Protein AF-A0A970AQU2-F1 (afdb_monomer)

Solvent-accessible surface area (backbone atoms only — not comparable to full-atom values): 53734 Å² total; per-residue (Å²): 86,61,80,46,68,52,95,54,74,50,63,40,84,48,71,60,45,85,37,35,25,42,37,34,48,49,35,35,52,25,34,42,36,28,60,13,26,52,21,40,39,37,40,32,42,27,49,21,40,40,36,29,39,38,33,46,22,38,39,41,41,40,47,37,50,28,37,42,34,33,33,44,24,50,21,40,39,41,36,40,37,39,50,28,39,41,35,28,51,34,26,53,17,38,41,40,29,36,75,70,48,90,85,56,79,31,44,36,37,41,36,28,36,39,29,51,19,42,39,29,60,56,44,19,45,26,37,40,35,24,60,56,69,63,11,33,42,46,50,79,68,88,81,60,72,42,63,50,35,41,36,29,48,70,75,22,39,36,35,53,66,47,52,29,40,46,39,54,55,44,27,40,40,47,37,50,27,49,29,36,43,33,37,43,78,48,57,26,43,41,34,34,52,30,32,48,18,38,41,35,34,44,32,40,48,23,39,40,34,37,27,37,27,49,24,40,40,35,31,39,36,32,50,23,39,41,39,38,34,51,38,54,28,38,41,32,33,38,43,22,50,17,40,38,40,35,47,36,37,50,28,38,41,34,23,49,33,21,54,13,38,40,40,40,48,48,80,68,93,79,71,84,37,29,42,36,41,35,26,36,48,24,48,14,40,38,37,36,34,52,16,52,16,39,42,31,28,36,48,23,51,13,40,40,35,27,31,41,28,45,14,35,42,29,43,36,35,23,45,17,40,39,29,40,39,48,28,49,24,38,41,37,42,39,55,87,43,36,47,27,17,37,37,46,45,68,44,76,64,20,34,37,46,35,61,101,57,73,74,34,93,52,61,36,62,80,37,39,10,42,49,71,55,60,26,27,39,31,37,34,63,83,21,75,51,68,98,52,81,58,24,28,35,29,40,36,32,21,63,37,66,72,56,63,49,73,29,55,21,43,46,46,29,54,55,91,40,43,40,74,58,53,38,62,68,64,58,77,78,88,83,85,89,87,86,91,90,83,90,91,88,89,86,90,88,85,88,90,86,87,89,84,90,89,86,88,90,87,86,89,90,87,90,87,87,86,89,85,90,93,90,89,82,90,86,88,88,91,91,89,89,92,88,87,88,91,86,89,86,88,86,85,90,73,100,60,76,53,68,48,61,49,52,43,67,39,62,83,42,51,24,17,29,93,54,31,62,32,70,36,30,42,31,43,59,42,79,46,89,33,49,39,39,33,48,43,46,55,75,41,68,60,52,26,46,65,43,64,45,59,49,81,37,33,64,86,49,19,84,52,67,47,73,34,39,39,32,18,34,66,78,87,71,93,80,62,67,44,77,46,38,35,44,42,43,55,16,46,40,85,25,86,68,47,34,73,41,64,48,62,49,31,42,32,35,33,37,62,78,79,72,96,70,87,59,58,42,41,78,40,61,46,96,86,74,41,42,83,61,65,60,73,40,75,38,54,36,62,47,72,48,72,50,63,57,60,88,65,43,48,47,63,80,53,90,86,69,67,74,45,50,51,71,25,30,73,88,69,47,75,57,57,98,52,51,45,75,42,52,90,73,39,29,40,37,30,49,49,90,45,36,36,62,47,45,36,23,51,33,44,27,44,87,90,66,41,64,36,59,40,78,60,75,97,74,44,29,34,41,39,39,36,27,53,21,33,32,37,57,65,56,25,23,23,54,15,46,34,31,47,26,59,84,73,83,85,61,96,53,98,85,51,49,66,36,60,22,39,86,73,5,37,39,68,33,72,71,64,51,96,77,52,31,85,81,75,81,54,40,57,50,68,90,42,29,27,36,36,35,35,47,28,32,15,54,29,55,75,44,66,38,83,67,72,29,24,20,48,48,66,38,28,28,36,21,68,61,23,30,49,30,42,59,35,32,77,68,75,40,54,66,71,57,19,45,51,42,53,28,57,16,56,70,27,56,87,84,53,56,70,36,72,50,54,32,59,65,28,15,46,70,67,38,91,44,12,63,46,40,36,48,42,42,52,43,50,48,46,49,43,50,32,46,30,34,32,44,49,36,40,45,86,60,58,68,67,59,39,40,53,23,34,53,51,25,51,47,50,53,46,71,72,57,61,71,58,55,66,66,38,42,72,54,39,21,54,32,45,55,41,16,55,60,45,33,45,74,76,27,84,77,42,50,57,72,62,49,66,68,43,26,74,54,54,18,47,30,46,17,46,50,34,48,47,48,52,50,38,66,75,72,50,57,47,68,48,32,60,41,57,42,18,25,46,45,41,42,41,65,40,64,46,11,57,43,38,13,31,32,39,58,58,85,37,60,60,75,56,43,43,58,52,40,28,70,71,44,33,51,46,55,35,68,68,44,69,72,46,63,75,72,70,81,77,81,71,73,68,79,75,68,75,78,64,93,64,79,86,130

Mean predicted aligned error: 20.66 Å

pLDDT: mean 83.25, std 18.25, range [22.09, 98.69]

Sequence (1049 aa):
MAFIFAPNNNDTLLTGTANDDTIKGAAGDDTLLGLGGKDELFGGEGNNSLLGGLGDDSLHDGIGNSTLRGGEGNDWIGSIGGNDLLVGDAGDDTLFSNQTLVGANKSSTLLGGFGNDFLSGGTGNDTIDGGEGVDKFFYNIYNGTTGPVVVNLTTGIATGEGTDSLIGIEDIIAGSGNDSLTGNSGNNVLYGVAGNDFLSGLDGKDYLHGGEGNNSILGGLGDDSLFDGLGNSTLRGGEGNDVIGSFGGKDLMLGDAGDDTLISLETLVGANKSATLLGGLGNDFLFGGAGDNSLNGGLGNDFLLGGDGNNTLSGGGGADFLSGGVGNDFYYLDGTTAQGSFISDIGGINSLSLPEVTLSLTLAPGTTGLGRDGTTLVIDLNQDGVLNAQDVQIFDFFATPTGTTPGSGVIQTVGNFSSTQIFSSFAVSPPTPTPTSLPPKPTPATPPTPTSVPTPIEPDPTLIEPTPTPIGPTPTPTPIGPTPTPTPTQTENSTSTPAGITVSPTTGLKTTEAGGTDTFTVKLNSQPTANVTIDLGSSNTIEGVISPALVIFTPDNWNQAQKVTVKGVDDKVADGNKNYTIVTSSAVSADPKYNNLDAADVSVTNSATNTETNRPPVLNYGPETTPWHFNNLKVSNSSTFSYTFPANTFTDPDSGDKLTYTATLMDGSPLPNWLTFNPDTRTLSGKSPKMQQLTVKLTATDKAGATVSDDTGPNKGMLLKFSCSGVVVDGYISGATLFLDANKNGVLDAGEPSTTTDSNGEFDLDIPLETFDKNNNGEIDTEEGNLVAFGGTDTATGLPLETPVSAPMNATVVTLLTTLVTDLMAGGMTQTEAESKVKSSLSIPAGVDLLDLDPIASTAKNESGGAETLVAMTKVQNVITQTTSLIDGASTADNTAITKAVVGAINNKIKSGGSLDLNDSAQVESIIQQSVTNVKQVDSNLNTEKLSQLAPEAAKVMVEANQSTDRVKSNFLPEFIPSEIGKVQKVTLGESAIALEAAAAGTKPIAEVVSENTGEFLTAKIQGNPAPSQPAVPVVTGDIIEVGNTEPE

Foldseek 3Di:
DAEEEDPDAEAEEEEADAAEYEYEYEHYAYEYEQQYHAYEYEHEHEQYHAEREYEAYEAEYEEYQYEHEYYAYAYEYEYQAHQYEAEDAHEQYEEYYNPHDVPRAYEHEHEAHAYAYEYEHEQYAYEYANYHDAYEYEYDAPPDDQEEKEEAQQQQWIQRSHIYGHHRYAEYYYYLYQYEEYGHAEEHEYELAHHQYEYEHAHYAYHYENEHEAYEAEYEHEAYEEEYEEYQYEHEYYAYAYHYEYCFDQYEYEDAHDQYEYEYNPPDPDYQGEYEYEYHHYAYEEARDAHQYEEEYAAEAYEEHQAHEAYEYEDHAAQYEYENHEYAYEYEYALQGNFLHEYEYAYDAYAYAHPPADEDCAQAAPHQYWDDAWQKIWTRSVRRSDDDSRTYIQHRCDVGRQALDGGRRNHQYYHPDGSVVNSVSSHDDDDDDDDDDDDDDDDDDDDDDDDYDDDDDDDDDDDDDDDDDDDDDDDDDDDDDDDDDDDDDDDDDDPDQAFAKDKPPQEDAEAEQVWRKDKIWIATRDQFPAKKKKAKDKQDVQFKDKPPRMDIDGSVCRHPIDMMMIIGHNNPDDDFKDKIKIATAQMPTPGPRRHRHGHRIHIYIYGYDDDDDQDAKDADADPVRHQPQLDQDADELQDKDKDFDDPVRIDGPDPPWDKWKDKDFLVRHRDPPQWDADRVRRMIIGRDLFWFKTFMKMKIATPVGHIDIQNDDPRGGHIHGYWHKAFADPLGFFFWKKWWAQPPPQDDDDPTWIDTAHLRRIDTTHGDCVPQVPPPPRGHFLNRTKIKIAWGANQLQRHTRHAIWIARRSARYTALLRSQLNVVVVVVDDSLRSNCLSCQQLVFDNPDDPRNDRLQVCLLVVHRRSLSVSLSRLLLVLLLLLLLLLQVLQFDDDSNQLSVLLSVLVSVVSVVDDHQDLLDLVSSLSSSLSSLVSVCVVTVRGPSVLSNVLSSLSSNLSNQLSVQLVVLVVPDHSSCSSQLSSLSCNCSNPVLSNQSSCVSNPVDPSVVSSVCRHDPNVVVSSVVDDRSDPGPDDPPPDPPPCPDPPPDD

Secondary structure (DSSP, 8-state):
--EEE-SSSS--EEE--SS--EEE--BSS-EEE--SSS-EEE--BSS-EEE--BSS-EEEEEESS-EEEEEES--EEEEEESS-EEEEEESS-EEE---S-TT--B--EEE--SS--EEE--SBS-EEE--SS--EEE--GGGS-PPPPEEEGGGTEEESSSEEEEES--EEE--SS--EEE--SS--EEE--EES-EEEEEES--EEE--EES-EEEEEESS-EEEE-SS--EEE--BS--EEEESSSS-EEE--SSS-EEEE---SSSS----EEE--SS--EEE--BSS-EEEEESSS-EEEEEES--EEEEESSS-EEEEEES--EEE--TTT-TT-EEE--SS-EEEE--S---BSS--TTS-EEEEETTEEEEESS-SS--STTSEEETTSBSSSS--SB-SS-EEEETTEEHHHHHHHS-PPPPPP-------------------------------------------------------------SS--S-EEEE--EEEEEETTTBEEEEEEEESS--SS-EEEEEEES-TTTEEEE-SEEEE-TTTTTSPEEEEEEE---S------EEEEEEPPBEESSTTTTTB----EEEEEE-------PPPEE-B-TTSSBTT-S-EEEESSS-EEEE--TTSEE-SSTT---EEEEEETTSPPPPTT-EEETTTTEEEE--SS-BEEEEEEEEE-SS--EEES--SSS-SEEEEEEEEEEETTTTEET-EEEEESSSSSS--TTS-EEE--TTSEEEE---HHHH-SS-SSB--TTT-EEEEE-SEETTT--B--S-EEE-TT-SEE-HHHHHHHHHHTTT--HHHHHHHHHHHTT--TT--TTT--HHHHHHTT-TTHHHHHHHHHHHHHHHHHHHHHHHTT--S-HHHHHHHHHHHHHHHHHH-S---TT-HHHHHHHHHHHHHHHTTT-SS--HHHHHHHHHHHHHHHHHHHHHHHHHHHHS-GGGHHHHHHHHHIIIIIIHHHHHHHHHHTSS-HHHHHHHSSHHHHHHHHHHSPP--SSPSP---------------

Radius of gyration: 44.25 Å; Cα contacts (8 Å, |Δi|>4): 2816; chains: 1; bounding box: 118×75×147 Å

Structure (mmCIF, N/CA/C/O backbone):
data_AF-A0A970AQU2-F1
#
_entry.id   AF-A0A970AQU2-F1
#
loop_
_atom_site.group_PDB
_atom_site.id
_atom_site.type_symbol
_atom_site.label_atom_id
_atom_site.label_alt_id
_atom_site.label_comp_id
_atom_site.label_asym_id
_atom_site.label_entity_id
_atom_site.label_seq_id
_atom_site.pdbx_PDB_ins_code
_atom_site.Cartn_x
_atom_site.Cartn_y
_atom_site.Cartn_z
_atom_site.occupancy
_atom_site.B_iso_or_equiv
_atom_site.auth_seq_id
_atom_site.auth_comp_id
_atom_site.auth_asym_id
_atom_site.auth_atom_id
_atom_site.pdbx_PDB_model_num
ATOM 1 N N . MET A 1 1 ? 27.668 -7.061 -25.084 1.00 49.19 1 MET A N 1
ATOM 2 C CA . MET A 1 1 ? 27.739 -5.701 -25.659 1.00 49.19 1 MET A CA 1
ATOM 3 C C . MET A 1 1 ? 28.867 -5.515 -26.668 1.00 49.19 1 MET A C 1
ATOM 5 O O . MET A 1 1 ? 29.810 -4.745 -26.476 1.00 49.19 1 MET A O 1
ATOM 9 N N . ALA A 1 2 ? 28.745 -6.210 -27.790 1.00 56.00 2 ALA A N 1
ATOM 10 C CA . ALA A 1 2 ? 29.047 -5.698 -29.110 1.00 56.00 2 ALA A CA 1
ATOM 11 C C . ALA A 1 2 ? 27.927 -4.741 -29.573 1.00 56.00 2 ALA A C 1
ATOM 13 O O . ALA A 1 2 ? 26.830 -4.722 -29.019 1.00 56.00 2 ALA A O 1
ATOM 14 N N . PHE A 1 3 ? 28.222 -3.966 -30.615 1.00 70.38 3 PHE A N 1
ATOM 15 C CA . PHE A 1 3 ? 27.237 -3.199 -31.375 1.00 70.38 3 PHE A CA 1
ATOM 16 C C . PHE A 1 3 ? 27.295 -3.682 -32.823 1.00 70.38 3 PHE A C 1
ATOM 18 O O . PHE A 1 3 ? 28.374 -3.681 -33.427 1.00 70.38 3 PHE A O 1
ATOM 25 N N . ILE A 1 4 ? 26.165 -4.133 -33.365 1.00 80.25 4 ILE A N 1
ATOM 26 C CA . ILE A 1 4 ? 26.108 -4.857 -34.639 1.00 80.25 4 ILE A CA 1
ATOM 27 C C . ILE A 1 4 ? 25.119 -4.159 -35.573 1.00 80.25 4 ILE A C 1
ATOM 29 O O . ILE A 1 4 ? 23.945 -4.022 -35.251 1.00 80.25 4 ILE A O 1
ATOM 33 N N . PHE A 1 5 ? 25.593 -3.728 -36.743 1.00 77.94 5 PHE A N 1
ATOM 34 C CA . PHE A 1 5 ? 24.816 -2.928 -37.694 1.00 77.94 5 PHE A CA 1
ATOM 35 C C . PHE A 1 5 ? 24.796 -3.563 -39.086 1.00 77.94 5 PHE A C 1
ATOM 37 O O . PHE A 1 5 ? 25.836 -4.016 -39.578 1.00 77.94 5 PHE A O 1
ATOM 44 N N . ALA A 1 6 ? 23.642 -3.524 -39.755 1.00 71.94 6 ALA A N 1
ATOM 45 C CA . ALA A 1 6 ? 23.531 -3.886 -41.163 1.00 71.94 6 ALA A CA 1
ATOM 46 C C . ALA A 1 6 ? 24.421 -2.970 -42.040 1.00 71.94 6 ALA A C 1
ATOM 48 O O . ALA A 1 6 ? 24.373 -1.743 -41.919 1.00 71.94 6 ALA A O 1
ATOM 49 N N . PRO A 1 7 ? 25.250 -3.526 -42.947 1.00 61.25 7 PRO A N 1
ATOM 50 C CA . PRO A 1 7 ? 26.221 -2.739 -43.710 1.00 61.25 7 PRO A CA 1
ATOM 51 C C . PRO A 1 7 ? 25.616 -1.997 -44.916 1.00 61.25 7 PRO A C 1
ATOM 53 O O . PRO A 1 7 ? 26.352 -1.316 -45.634 1.00 61.25 7 PRO A O 1
ATOM 56 N N . ASN A 1 8 ? 24.330 -2.202 -45.221 1.00 71.12 8 ASN A N 1
ATOM 57 C CA . ASN A 1 8 ? 23.561 -1.572 -46.301 1.00 71.12 8 ASN A CA 1
ATOM 58 C C . ASN A 1 8 ? 22.078 -1.991 -46.223 1.00 71.12 8 ASN A C 1
ATOM 60 O O . ASN A 1 8 ? 21.735 -2.911 -45.494 1.00 71.12 8 ASN A O 1
ATOM 64 N N . ASN A 1 9 ? 21.224 -1.340 -47.016 1.00 75.69 9 ASN A N 1
ATOM 65 C CA . ASN A 1 9 ? 19.790 -1.624 -47.140 1.00 75.69 9 ASN A CA 1
ATOM 66 C C . ASN A 1 9 ? 19.521 -2.813 -48.096 1.00 75.69 9 ASN A C 1
ATOM 68 O O . ASN A 1 9 ? 19.060 -2.610 -49.222 1.00 75.69 9 ASN A O 1
ATOM 72 N N . ASN A 1 10 ? 19.890 -4.029 -47.690 1.00 74.06 10 ASN A N 1
ATOM 73 C CA . ASN A 1 10 ? 19.431 -5.292 -48.282 1.00 74.06 10 ASN A CA 1
ATOM 74 C C . ASN A 1 10 ? 19.339 -6.349 -47.172 1.00 74.06 10 ASN A C 1
ATOM 76 O O . ASN A 1 10 ? 20.143 -6.300 -46.243 1.00 74.06 10 ASN A O 1
ATOM 80 N N . ASP A 1 11 ? 18.463 -7.336 -47.360 1.00 82.50 11 ASP A N 1
ATOM 81 C CA . ASP A 1 11 ? 18.240 -8.518 -46.515 1.00 82.50 11 ASP A CA 1
ATOM 82 C C . ASP A 1 11 ? 19.550 -9.067 -45.896 1.00 82.50 11 ASP A C 1
ATOM 84 O O . ASP A 1 11 ? 20.410 -9.639 -46.584 1.00 82.50 11 ASP A O 1
ATOM 88 N N . THR A 1 12 ? 19.724 -8.870 -44.588 1.00 84.12 12 THR A N 1
ATOM 89 C CA . THR A 1 12 ? 20.956 -9.141 -43.838 1.00 84.12 12 THR A CA 1
ATOM 90 C C . THR A 1 12 ? 20.690 -10.050 -42.637 1.00 84.12 12 THR A C 1
ATOM 92 O O . THR A 1 12 ? 19.788 -9.814 -41.840 1.00 84.12 12 THR A O 1
ATOM 95 N N . LEU A 1 13 ? 21.541 -11.068 -42.454 1.00 90.50 13 LEU A N 1
ATOM 96 C CA . LEU A 1 13 ? 21.617 -11.842 -41.211 1.00 90.50 13 LEU A CA 1
ATOM 97 C C . LEU A 1 13 ? 22.645 -11.209 -40.262 1.00 90.50 13 LEU A C 1
ATOM 99 O O . LEU A 1 13 ? 23.838 -11.169 -40.580 1.00 90.50 13 LEU A O 1
ATOM 103 N N . LEU A 1 14 ? 22.184 -10.768 -39.095 1.00 90.62 14 LEU A N 1
ATOM 104 C CA . LEU A 1 14 ? 22.989 -10.300 -37.968 1.00 90.62 14 LEU A CA 1
ATOM 105 C C . LEU A 1 14 ? 22.899 -11.309 -36.813 1.00 90.62 14 LEU A C 1
ATOM 107 O O . LEU A 1 14 ? 21.899 -12.007 -36.644 1.00 90.62 14 LEU A O 1
ATOM 111 N N . THR A 1 15 ? 23.968 -11.440 -36.029 1.00 93.44 15 THR A N 1
ATOM 112 C CA . THR A 1 15 ? 24.036 -12.404 -34.919 1.00 93.44 15 THR A CA 1
ATOM 113 C C . THR A 1 15 ? 24.963 -11.877 -33.832 1.00 93.44 15 THR A C 1
ATOM 115 O O . THR A 1 15 ? 26.110 -11.541 -34.137 1.00 93.44 15 THR A O 1
ATOM 118 N N . GLY A 1 16 ? 24.453 -11.806 -32.605 1.00 91.94 16 GLY A N 1
ATOM 119 C CA . GLY A 1 16 ? 25.148 -11.371 -31.401 1.00 91.94 16 GLY A CA 1
ATOM 120 C C . GLY A 1 16 ? 26.027 -12.446 -30.770 1.00 91.94 16 GLY A C 1
ATOM 121 O O . GLY A 1 16 ? 26.673 -13.263 -31.442 1.00 91.94 16 GLY A O 1
ATOM 122 N N . THR A 1 17 ? 26.105 -12.387 -29.450 1.00 89.06 17 THR A N 1
ATOM 123 C CA . THR A 1 17 ? 26.975 -13.177 -28.585 1.00 89.06 17 THR A CA 1
ATOM 124 C C . THR A 1 17 ? 26.191 -13.646 -27.354 1.00 89.06 17 THR A C 1
ATOM 126 O O . THR A 1 17 ? 24.985 -13.499 -27.301 1.00 89.06 17 THR A O 1
ATOM 129 N N . ALA A 1 18 ? 26.850 -14.263 -26.370 1.00 89.38 18 ALA A N 1
ATOM 130 C CA . ALA A 1 18 ? 26.197 -14.689 -25.125 1.00 89.38 18 ALA A CA 1
ATOM 131 C C . ALA A 1 18 ? 26.382 -13.647 -23.997 1.00 89.38 18 ALA A C 1
ATOM 133 O O . ALA A 1 18 ? 26.838 -14.001 -22.907 1.00 89.38 18 ALA A O 1
ATOM 134 N N . ASN A 1 19 ? 26.186 -12.359 -24.312 1.00 90.69 19 ASN A N 1
ATOM 135 C CA . ASN A 1 19 ? 26.123 -11.250 -23.350 1.00 90.69 19 ASN A CA 1
ATOM 136 C C . ASN A 1 19 ? 25.694 -9.922 -24.020 1.00 90.69 19 ASN A C 1
ATOM 138 O O . ASN A 1 19 ? 26.398 -9.454 -24.912 1.00 90.69 19 ASN A O 1
ATOM 142 N N . ASP A 1 20 ? 24.671 -9.281 -23.455 1.00 92.56 20 ASP A N 1
ATOM 143 C CA . ASP A 1 20 ? 24.012 -7.975 -23.672 1.00 92.56 20 ASP A CA 1
ATOM 144 C C . ASP A 1 20 ? 24.360 -7.176 -24.953 1.00 92.56 20 ASP A C 1
ATOM 146 O O . ASP A 1 20 ? 25.130 -6.218 -24.881 1.00 92.56 20 ASP A O 1
ATOM 150 N N . ASP A 1 21 ? 23.867 -7.531 -26.137 1.00 87.44 21 ASP A N 1
ATOM 151 C CA . ASP A 1 21 ? 24.236 -6.929 -27.432 1.00 87.44 21 ASP A CA 1
ATOM 152 C C . ASP A 1 21 ? 23.156 -6.015 -28.048 1.00 87.44 21 ASP A C 1
ATOM 154 O O . ASP A 1 21 ? 21.994 -6.388 -28.159 1.00 87.44 21 ASP A O 1
ATOM 158 N N . THR A 1 22 ? 23.550 -4.844 -28.577 1.00 94.31 22 THR A N 1
ATOM 159 C CA . THR A 1 22 ? 22.654 -4.008 -29.407 1.00 94.31 22 THR A CA 1
ATOM 160 C C . THR A 1 22 ? 22.832 -4.360 -30.888 1.00 94.31 22 THR A C 1
ATOM 162 O O . THR A 1 22 ? 23.921 -4.186 -31.457 1.00 94.31 22 THR A O 1
ATOM 165 N N . ILE A 1 23 ? 21.759 -4.807 -31.542 1.00 90.31 23 ILE A N 1
ATOM 166 C CA . ILE A 1 23 ? 21.746 -5.276 -32.934 1.00 90.31 23 ILE A CA 1
ATOM 167 C C . ILE A 1 23 ? 20.735 -4.463 -33.750 1.00 90.31 23 ILE A C 1
ATOM 169 O O . ILE A 1 23 ? 19.586 -4.298 -33.352 1.00 90.31 23 ILE A O 1
ATOM 173 N N . LYS A 1 24 ? 21.141 -3.955 -34.920 1.00 92.50 24 LYS A N 1
ATOM 174 C CA . LYS A 1 24 ? 20.301 -3.080 -35.747 1.00 92.50 24 LYS A CA 1
ATOM 175 C C . LYS A 1 24 ? 20.380 -3.390 -37.242 1.00 92.50 24 LYS A C 1
ATOM 177 O O . LYS A 1 24 ? 21.439 -3.242 -37.861 1.00 92.50 24 LYS A O 1
ATOM 182 N N . GLY A 1 25 ? 19.236 -3.774 -37.803 1.00 88.31 25 GLY A N 1
ATOM 183 C CA . GLY A 1 25 ? 18.985 -3.880 -39.236 1.00 88.31 25 GLY A CA 1
ATOM 184 C C . GLY A 1 25 ? 18.901 -2.515 -39.927 1.00 88.31 25 GLY A C 1
ATOM 185 O O . GLY A 1 25 ? 19.279 -1.477 -39.367 1.00 88.31 25 GLY A O 1
ATOM 186 N N . ALA A 1 26 ? 18.455 -2.514 -41.181 1.00 81.38 26 ALA A N 1
ATOM 187 C CA . ALA A 1 26 ? 18.357 -1.316 -42.011 1.00 81.38 26 ALA A CA 1
ATOM 188 C C . ALA A 1 26 ? 16.985 -1.196 -42.696 1.00 81.38 26 ALA A C 1
ATOM 190 O O . ALA A 1 26 ? 16.021 -0.708 -42.106 1.00 81.38 26 ALA A O 1
ATOM 191 N N . ALA A 1 27 ? 16.925 -1.569 -43.972 1.00 83.44 27 ALA A N 1
ATOM 192 C CA . ALA A 1 27 ? 15.695 -1.718 -44.733 1.00 83.44 27 ALA A CA 1
ATOM 193 C C . ALA A 1 27 ? 15.906 -2.843 -45.753 1.00 83.44 27 ALA A C 1
ATOM 195 O O . ALA A 1 27 ? 16.926 -2.849 -46.452 1.00 83.44 27 ALA A O 1
ATOM 196 N N . GLY A 1 28 ? 14.958 -3.769 -45.824 1.00 85.75 28 GLY A N 1
ATOM 197 C CA . GLY A 1 28 ? 15.137 -5.119 -46.361 1.00 85.75 28 GLY A CA 1
ATOM 198 C C . GLY A 1 28 ? 14.546 -6.142 -45.390 1.00 85.75 28 GLY A C 1
ATOM 199 O O . GLY A 1 28 ? 14.220 -5.785 -44.263 1.00 85.75 28 GLY A O 1
ATOM 200 N N . ASP A 1 29 ? 14.394 -7.393 -45.818 1.00 92.50 29 ASP A N 1
ATOM 201 C CA . ASP A 1 29 ? 13.852 -8.453 -44.955 1.00 92.50 29 ASP A CA 1
ATOM 202 C C . ASP A 1 29 ? 14.996 -9.020 -44.081 1.00 92.50 29 ASP A C 1
ATOM 204 O O . ASP A 1 29 ? 15.641 -10.014 -44.429 1.00 92.50 29 ASP A O 1
ATOM 208 N N . ASP A 1 30 ? 15.318 -8.327 -42.983 1.00 92.00 30 ASP A N 1
ATOM 209 C CA . ASP A 1 30 ? 16.472 -8.607 -42.118 1.00 92.00 30 ASP A CA 1
ATOM 210 C C . ASP A 1 30 ? 16.196 -9.730 -41.094 1.00 92.00 30 ASP A C 1
ATOM 212 O O . ASP A 1 30 ? 15.068 -9.992 -40.676 1.00 92.00 30 ASP A O 1
ATOM 216 N N . THR A 1 31 ? 17.251 -10.421 -40.652 1.00 95.44 31 THR A N 1
ATOM 217 C CA . THR A 1 31 ? 17.192 -11.428 -39.577 1.00 95.44 31 THR A CA 1
ATOM 218 C C . THR A 1 31 ? 18.198 -11.085 -38.487 1.00 95.44 31 THR A C 1
ATOM 220 O O . THR A 1 31 ? 19.399 -11.024 -38.751 1.00 95.44 31 THR A O 1
ATOM 223 N N . LEU A 1 32 ? 17.724 -10.875 -37.262 1.00 96.44 32 LEU A N 1
ATOM 224 C CA . LEU A 1 32 ? 18.526 -10.507 -36.097 1.00 96.44 32 LEU A CA 1
ATOM 225 C C . LEU A 1 32 ? 18.420 -11.616 -35.047 1.00 96.44 32 LEU A C 1
ATOM 227 O O . LEU A 1 32 ? 17.318 -12.028 -34.701 1.00 96.44 32 LEU A O 1
ATOM 231 N N . LEU A 1 33 ? 19.563 -12.085 -34.546 1.00 96.75 33 LEU A N 1
ATOM 232 C CA . LEU A 1 33 ? 19.651 -13.088 -33.483 1.00 96.75 33 LEU A CA 1
ATOM 233 C C . LEU A 1 33 ? 20.498 -12.513 -32.339 1.00 96.75 33 LEU A C 1
ATOM 235 O O . LEU A 1 33 ? 21.682 -12.264 -32.572 1.00 96.75 33 LEU A O 1
ATOM 239 N N . GLY A 1 34 ? 19.934 -12.316 -31.148 1.00 95.06 34 GLY A N 1
ATOM 240 C CA . GLY A 1 34 ? 20.671 -11.901 -29.949 1.00 95.06 34 GLY A CA 1
ATOM 241 C C . GLY A 1 34 ? 21.611 -13.008 -29.467 1.00 95.06 34 GLY A C 1
ATOM 242 O O . GLY A 1 34 ? 22.831 -12.913 -29.625 1.00 95.06 34 GLY A O 1
ATOM 243 N N . LEU A 1 35 ? 20.989 -14.141 -29.111 1.00 94.62 35 LEU A N 1
ATOM 244 C CA . LEU A 1 35 ? 21.510 -15.371 -28.492 1.00 94.62 35 LEU A CA 1
ATOM 245 C C . LEU A 1 35 ? 21.519 -15.381 -26.955 1.00 94.62 35 LEU A C 1
ATOM 247 O O . LEU A 1 35 ? 21.502 -16.487 -26.404 1.00 94.62 35 LEU A O 1
ATOM 251 N N . GLY A 1 36 ? 21.525 -14.229 -26.279 1.00 89.31 36 GLY A N 1
ATOM 252 C CA . GLY A 1 36 ? 21.332 -14.138 -24.830 1.00 89.31 36 GLY A CA 1
ATOM 253 C C . GLY A 1 36 ? 22.364 -13.297 -24.078 1.00 89.31 36 GLY A C 1
ATOM 254 O O . GLY A 1 36 ? 23.487 -13.073 -24.527 1.00 89.31 36 GLY A O 1
ATOM 255 N N . GLY A 1 37 ? 21.993 -12.894 -22.867 1.00 90.94 37 GLY A N 1
ATOM 256 C CA . GLY A 1 37 ? 22.283 -11.557 -22.359 1.00 90.94 37 GLY A CA 1
ATOM 257 C C . GLY A 1 37 ? 20.992 -10.733 -22.340 1.00 90.94 37 GLY A C 1
ATOM 258 O O . GLY A 1 37 ? 19.934 -11.279 -22.616 1.00 90.94 37 GLY A O 1
ATOM 259 N N . LYS A 1 38 ? 21.077 -9.445 -21.997 1.00 95.00 38 LYS A N 1
ATOM 260 C CA . LYS A 1 38 ? 19.995 -8.468 -22.214 1.00 95.00 38 LYS A CA 1
ATOM 261 C C . LYS A 1 38 ? 20.239 -7.732 -23.533 1.00 95.00 38 LYS A C 1
ATOM 263 O O . LYS A 1 38 ? 20.969 -6.736 -23.561 1.00 95.00 38 LYS A O 1
ATOM 268 N N . ASP A 1 39 ? 19.689 -8.259 -24.619 1.00 90.94 39 ASP A N 1
ATOM 269 C CA . ASP A 1 39 ? 19.937 -7.834 -25.994 1.00 90.94 39 ASP A CA 1
ATOM 270 C C . ASP A 1 39 ? 18.874 -6.823 -26.487 1.00 90.94 39 ASP A C 1
ATOM 272 O O . ASP A 1 39 ? 17.695 -6.874 -26.141 1.00 90.94 39 ASP A O 1
ATOM 276 N N . GLU A 1 40 ? 19.293 -5.867 -27.321 1.00 96.81 40 GLU A N 1
ATOM 277 C CA . GLU A 1 40 ? 18.461 -4.763 -27.826 1.00 96.81 40 GLU A CA 1
ATOM 278 C C . GLU A 1 40 ? 18.408 -4.823 -29.364 1.00 96.81 40 GLU A C 1
ATOM 280 O O . GLU A 1 40 ? 19.376 -4.484 -30.055 1.00 96.81 40 GLU A O 1
ATOM 285 N N . LEU A 1 41 ? 17.291 -5.298 -29.920 1.00 95.38 41 LEU A N 1
ATOM 286 C CA . LEU A 1 41 ? 17.146 -5.650 -31.335 1.00 95.38 41 LEU A CA 1
ATOM 287 C C . LEU A 1 41 ? 16.235 -4.661 -32.076 1.00 95.38 41 LEU A C 1
ATOM 289 O O . LEU A 1 41 ? 15.058 -4.528 -31.759 1.00 95.38 41 LEU A O 1
ATOM 293 N N . PHE A 1 42 ? 16.752 -4.032 -33.134 1.00 94.06 42 PHE A N 1
ATOM 294 C CA . PHE A 1 42 ? 16.000 -3.132 -34.017 1.00 94.06 42 PHE A CA 1
ATOM 295 C C . PHE A 1 42 ? 15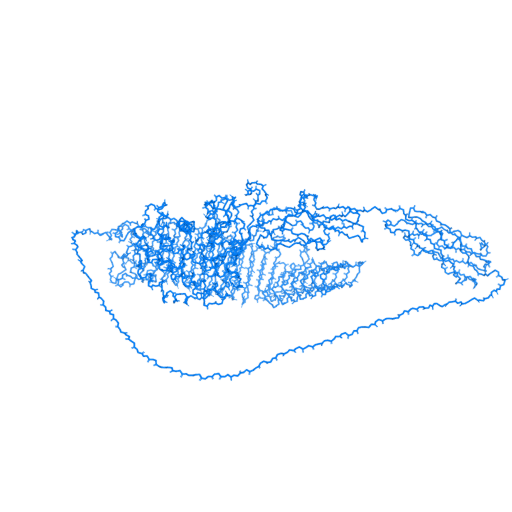.935 -3.681 -35.445 1.00 94.06 42 PHE A C 1
ATOM 297 O O . PHE A 1 42 ? 16.955 -3.666 -36.134 1.00 94.06 42 PHE A O 1
ATOM 304 N N . GLY A 1 43 ? 14.760 -4.106 -35.918 1.00 89.69 43 GLY A N 1
ATOM 305 C CA . GLY A 1 43 ? 14.572 -4.617 -37.285 1.00 89.69 43 GLY A CA 1
ATOM 306 C C . GLY A 1 43 ? 14.728 -3.530 -38.353 1.00 89.69 43 GLY A C 1
ATOM 307 O O . GLY A 1 43 ? 15.805 -3.370 -38.925 1.00 89.69 43 GLY A O 1
ATOM 308 N N . GLY A 1 44 ? 13.677 -2.745 -38.594 1.00 87.38 44 GLY A N 1
ATOM 309 C CA . GLY A 1 44 ? 13.703 -1.609 -39.524 1.00 87.38 44 GLY A CA 1
ATOM 310 C C . GLY A 1 44 ? 12.488 -1.568 -40.451 1.00 87.38 44 GLY A C 1
ATOM 311 O O . GLY A 1 44 ? 11.370 -1.835 -40.027 1.00 87.38 44 GLY A O 1
ATOM 312 N N . GLU A 1 45 ? 12.683 -1.205 -41.720 1.00 88.00 45 GLU A N 1
ATOM 313 C CA . GLU A 1 45 ? 11.631 -1.311 -42.750 1.00 88.00 45 GLU A CA 1
ATOM 314 C C . GLU A 1 45 ? 11.767 -2.636 -43.520 1.00 88.00 45 GLU A C 1
ATOM 316 O O . GLU A 1 45 ? 12.681 -2.776 -44.334 1.00 88.00 45 GLU A O 1
ATOM 321 N N . GLY A 1 46 ? 10.853 -3.589 -43.317 1.00 88.75 46 GLY A N 1
ATOM 322 C CA . GLY A 1 46 ? 10.896 -4.897 -43.983 1.00 88.75 46 GLY A CA 1
ATOM 323 C C . GLY A 1 46 ? 10.092 -5.975 -43.260 1.00 88.75 46 GLY A C 1
ATOM 324 O O . GLY A 1 46 ? 9.489 -5.713 -42.227 1.00 88.75 46 GLY A O 1
ATOM 325 N N . ASN A 1 47 ? 10.055 -7.189 -43.809 1.00 92.50 47 ASN A N 1
ATOM 326 C CA . ASN A 1 47 ? 9.463 -8.358 -43.150 1.00 92.50 47 ASN A CA 1
ATOM 327 C C . ASN A 1 47 ? 10.555 -9.035 -42.307 1.00 92.50 47 ASN A C 1
ATOM 329 O O . ASN A 1 47 ? 11.236 -9.953 -42.767 1.00 92.50 47 ASN A O 1
ATOM 333 N N . ASN A 1 48 ? 10.771 -8.520 -41.099 1.00 94.31 48 ASN A N 1
ATOM 334 C CA . ASN A 1 48 ? 11.945 -8.830 -40.290 1.00 94.31 48 ASN A CA 1
ATOM 335 C C . ASN A 1 48 ? 11.739 -10.064 -39.400 1.00 94.31 48 ASN A C 1
ATOM 337 O O . ASN A 1 48 ? 10.619 -10.403 -39.023 1.00 94.31 48 ASN A O 1
ATOM 341 N N . SER A 1 49 ? 12.836 -10.734 -39.046 1.00 96.44 49 SER A N 1
ATOM 342 C CA . SER A 1 49 ? 12.860 -11.890 -38.143 1.00 96.44 49 SER A CA 1
ATOM 343 C C . SER A 1 49 ? 13.802 -11.611 -36.973 1.00 96.44 49 SER A C 1
ATOM 345 O O . SER A 1 49 ? 15.012 -11.805 -37.101 1.00 96.44 49 SER A O 1
ATOM 347 N N . LEU A 1 50 ? 13.262 -11.164 -35.842 1.00 97.50 50 LEU A N 1
ATOM 348 C CA . LEU A 1 50 ? 14.010 -10.895 -34.612 1.00 97.50 50 LEU A CA 1
ATOM 349 C C . LEU A 1 50 ? 13.850 -12.079 -33.651 1.00 97.50 50 LEU A C 1
ATOM 351 O O . LEU A 1 50 ? 12.734 -12.534 -33.409 1.00 97.50 50 LEU A O 1
ATOM 355 N N . LEU A 1 51 ? 14.965 -12.554 -33.103 1.00 98.00 51 LEU A N 1
ATOM 356 C CA . LEU A 1 51 ? 15.016 -13.514 -32.004 1.00 98.00 51 LEU A CA 1
ATOM 357 C C . LEU A 1 51 ? 15.971 -12.970 -30.941 1.00 98.00 51 LEU A C 1
ATOM 359 O O . LEU A 1 51 ? 17.131 -12.723 -31.274 1.00 98.00 51 LEU A O 1
ATOM 363 N N . GLY A 1 52 ? 15.499 -12.813 -29.708 1.00 96.69 52 GLY A N 1
ATOM 364 C CA . GLY A 1 52 ? 16.319 -12.502 -28.539 1.00 96.69 52 GLY A CA 1
ATOM 365 C C . GLY A 1 52 ? 17.210 -13.691 -28.158 1.00 96.69 52 GLY A C 1
ATOM 366 O O . GLY A 1 52 ? 18.089 -14.104 -28.932 1.00 96.69 52 GLY A O 1
ATOM 367 N N . GLY A 1 53 ? 16.940 -14.324 -27.020 1.00 95.50 53 GLY A N 1
ATOM 368 C CA . GLY A 1 53 ? 17.376 -15.691 -26.758 1.00 95.50 53 GLY A CA 1
ATOM 369 C C . GLY A 1 53 ? 17.270 -16.159 -25.313 1.00 95.50 53 GLY A C 1
ATOM 370 O O . GLY A 1 53 ? 16.563 -17.130 -25.055 1.00 95.50 53 GLY A O 1
ATOM 371 N N . LEU A 1 54 ? 18.065 -15.566 -24.418 1.00 94.38 54 LEU A N 1
ATOM 372 C CA . LEU A 1 54 ? 18.248 -16.002 -23.024 1.00 94.38 54 LEU A CA 1
ATOM 373 C C . LEU A 1 54 ? 18.660 -14.809 -22.142 1.00 94.38 54 LEU A C 1
ATOM 375 O O . LEU A 1 54 ? 19.853 -14.509 -22.026 1.00 94.38 54 LEU A O 1
ATOM 379 N N . GLY A 1 55 ? 17.693 -14.193 -21.479 1.00 93.81 55 GLY A N 1
ATOM 380 C CA . GLY A 1 55 ? 17.803 -12.969 -20.695 1.00 93.81 55 GLY A CA 1
ATOM 381 C C . GLY A 1 55 ? 16.746 -11.961 -21.140 1.00 93.81 55 GLY A C 1
ATOM 382 O O . GLY A 1 55 ? 16.205 -12.089 -22.227 1.00 93.81 55 GLY A O 1
ATOM 383 N N . ASP A 1 56 ? 16.445 -10.991 -20.277 1.00 96.25 56 ASP A N 1
ATOM 384 C CA . ASP A 1 56 ? 15.382 -10.008 -20.502 1.00 96.25 56 ASP A CA 1
ATOM 385 C C . ASP A 1 56 ? 15.711 -9.139 -21.735 1.00 96.25 56 ASP A C 1
ATOM 387 O O . ASP A 1 56 ? 16.478 -8.182 -21.631 1.00 96.25 56 ASP A O 1
ATOM 391 N N . ASP A 1 57 ? 15.152 -9.416 -22.901 1.00 94.56 57 ASP A N 1
ATOM 392 C CA . ASP A 1 57 ? 15.495 -8.778 -24.171 1.00 94.56 57 ASP A CA 1
ATOM 393 C C . ASP A 1 57 ? 14.585 -7.573 -24.494 1.00 94.56 57 ASP A C 1
ATOM 395 O O . ASP A 1 57 ? 13.663 -7.203 -23.755 1.00 94.56 57 ASP A O 1
ATOM 399 N N . SER A 1 58 ? 14.888 -6.839 -25.568 1.00 97.19 58 SER A N 1
ATOM 400 C CA . SER A 1 58 ? 14.077 -5.701 -26.031 1.00 97.19 58 SER A CA 1
ATOM 401 C C . SER A 1 58 ? 14.055 -5.608 -27.558 1.00 97.19 58 SER A C 1
ATOM 403 O O . SER A 1 58 ? 15.021 -5.186 -28.197 1.00 97.19 58 SER A O 1
ATOM 405 N N . LEU A 1 59 ? 12.942 -6.037 -28.154 1.00 96.44 59 LEU A N 1
ATOM 406 C CA . LEU A 1 59 ? 12.742 -6.196 -29.593 1.00 96.44 59 LEU A CA 1
ATOM 407 C C . LEU A 1 59 ? 11.819 -5.099 -30.138 1.00 96.44 59 LEU A C 1
ATOM 409 O O . LEU A 1 59 ? 10.644 -5.012 -29.787 1.00 96.44 59 LEU A O 1
ATOM 413 N N . HIS A 1 60 ? 12.335 -4.305 -31.071 1.00 92.44 60 HIS A N 1
ATOM 414 C CA . HIS A 1 60 ? 11.619 -3.223 -31.740 1.00 92.44 60 HIS A CA 1
ATOM 415 C C . HIS A 1 60 ? 11.636 -3.428 -33.260 1.00 92.44 60 HIS A C 1
ATOM 417 O O . HIS A 1 60 ? 12.708 -3.551 -33.861 1.00 92.44 60 HIS A O 1
ATOM 423 N N . ASP A 1 61 ? 10.477 -3.365 -33.916 1.00 88.88 61 ASP A N 1
ATOM 424 C CA . ASP A 1 61 ? 10.409 -3.345 -35.381 1.00 88.88 61 ASP A CA 1
ATOM 425 C C . ASP A 1 61 ? 9.603 -2.174 -35.962 1.00 88.88 61 ASP A C 1
ATOM 427 O O . ASP A 1 61 ? 8.782 -1.549 -35.287 1.00 88.88 61 ASP A O 1
ATOM 431 N N . GLY A 1 62 ? 9.900 -1.845 -37.223 1.00 82.94 62 GLY A N 1
ATOM 432 C CA . GLY A 1 62 ? 9.298 -0.752 -37.973 1.00 82.94 62 GLY A CA 1
ATOM 433 C C . GLY A 1 62 ? 8.006 -1.150 -38.691 1.00 82.94 62 GLY A C 1
ATOM 434 O O . GLY A 1 62 ? 7.011 -1.519 -38.069 1.00 82.94 62 GLY A O 1
ATOM 435 N N . ILE A 1 63 ? 8.002 -0.989 -40.017 1.00 83.75 63 ILE A N 1
ATOM 436 C CA . ILE A 1 63 ? 6.838 -1.252 -40.876 1.00 83.75 63 ILE A CA 1
ATOM 437 C C . ILE A 1 63 ? 7.118 -2.499 -41.712 1.00 83.75 63 ILE A C 1
ATOM 439 O O . ILE A 1 63 ? 8.067 -2.510 -42.502 1.00 83.75 63 ILE A O 1
ATOM 443 N N . GLY A 1 64 ? 6.258 -3.510 -41.578 1.00 86.44 64 GLY A N 1
ATOM 444 C CA . GLY A 1 64 ? 6.521 -4.847 -42.102 1.00 86.44 64 GLY A CA 1
ATOM 445 C C . GLY A 1 64 ? 5.311 -5.780 -42.128 1.00 86.44 64 GLY A C 1
ATOM 446 O O . GLY A 1 64 ? 4.158 -5.346 -42.159 1.00 86.44 64 GLY A O 1
ATOM 447 N N . ASN A 1 65 ? 5.622 -7.073 -42.156 1.00 91.19 65 ASN A N 1
ATOM 448 C CA . ASN A 1 65 ? 4.816 -8.186 -41.654 1.00 91.19 65 ASN A CA 1
ATOM 449 C C . ASN A 1 65 ? 5.841 -9.142 -41.015 1.00 91.19 65 ASN A C 1
ATOM 451 O O . ASN A 1 65 ? 6.361 -10.042 -41.682 1.00 91.19 65 ASN A O 1
ATOM 455 N N . SER A 1 66 ? 6.224 -8.857 -39.779 1.00 93.19 66 SER A N 1
ATOM 456 C CA . SER A 1 66 ? 7.453 -9.359 -39.162 1.00 93.19 66 SER A CA 1
ATOM 457 C C . SER A 1 66 ? 7.193 -10.481 -38.156 1.00 93.19 66 SER A C 1
ATOM 459 O O . SER A 1 66 ? 6.056 -10.804 -37.818 1.00 93.19 66 SER A O 1
ATOM 461 N N . THR A 1 67 ? 8.257 -11.129 -37.690 1.00 96.31 67 THR A N 1
ATOM 462 C CA . THR A 1 67 ? 8.224 -12.099 -36.591 1.00 96.31 67 THR A CA 1
ATOM 463 C C . THR A 1 67 ? 9.249 -11.690 -35.545 1.00 96.31 67 THR A C 1
ATOM 465 O O . THR A 1 67 ? 10.445 -11.658 -35.829 1.00 96.31 67 THR A O 1
ATOM 468 N N . LEU A 1 68 ? 8.771 -11.349 -34.353 1.00 97.62 68 LEU A N 1
ATOM 469 C CA . LEU A 1 68 ? 9.570 -10.957 -33.200 1.00 97.62 68 LEU A CA 1
ATOM 470 C C . LEU A 1 68 ? 9.369 -12.031 -32.130 1.00 97.62 68 LEU A C 1
ATOM 472 O O . LEU A 1 68 ? 8.229 -12.367 -31.810 1.00 97.62 68 LEU A O 1
ATOM 476 N N . ARG A 1 69 ? 10.460 -12.587 -31.606 1.00 98.44 69 ARG A N 1
ATOM 477 C CA . ARG A 1 69 ? 10.422 -13.634 -30.587 1.00 98.44 69 ARG A CA 1
ATOM 478 C C . ARG A 1 69 ? 11.436 -13.352 -29.488 1.00 98.44 69 ARG A C 1
ATOM 480 O O . ARG A 1 69 ? 12.603 -13.143 -29.813 1.00 98.44 69 ARG A O 1
ATOM 487 N N . GLY A 1 70 ? 10.977 -13.350 -28.245 1.00 97.31 70 GLY A N 1
ATOM 488 C CA . GLY A 1 70 ? 11.783 -13.194 -27.043 1.00 97.31 70 GLY A CA 1
ATOM 489 C C . GLY A 1 70 ? 12.699 -14.396 -26.790 1.00 97.31 70 GLY A C 1
ATOM 490 O O . GLY A 1 70 ? 13.584 -14.699 -27.605 1.00 97.31 70 GLY A O 1
ATOM 491 N N . GLY A 1 71 ? 12.450 -15.134 -25.710 1.00 96.31 71 GLY A N 1
ATOM 492 C CA . GLY A 1 71 ? 13.140 -16.382 -25.396 1.00 96.31 71 GLY A CA 1
ATOM 493 C C . GLY A 1 71 ? 12.872 -16.906 -23.983 1.00 96.31 71 GLY A C 1
ATOM 494 O O . GLY A 1 71 ? 11.743 -17.213 -23.624 1.00 96.31 71 GLY A O 1
ATOM 495 N N . GLU A 1 72 ? 13.935 -17.105 -23.200 1.00 95.50 72 GLU A N 1
ATOM 496 C CA . GLU A 1 72 ? 13.823 -17.291 -21.744 1.00 95.50 72 GLU A CA 1
ATOM 497 C C . GLU A 1 72 ? 14.258 -15.978 -21.069 1.00 95.50 72 GLU A C 1
ATOM 499 O O . GLU A 1 72 ? 15.458 -15.703 -21.031 1.00 95.50 72 GLU A O 1
ATOM 504 N N . GLY A 1 73 ? 13.330 -15.177 -20.547 1.00 94.19 73 GLY A N 1
ATOM 505 C CA . GLY A 1 73 ? 13.581 -13.815 -20.049 1.00 94.19 73 GLY A CA 1
ATOM 506 C C . GLY A 1 73 ? 12.277 -13.026 -19.931 1.00 94.19 73 GLY A C 1
ATOM 507 O O . GLY A 1 73 ? 11.277 -13.462 -20.483 1.00 94.19 73 GLY A O 1
ATOM 508 N N . ASN A 1 74 ? 12.268 -11.907 -19.198 1.00 95.50 74 ASN A N 1
ATOM 509 C CA . ASN A 1 74 ? 11.105 -11.009 -19.158 1.00 95.50 74 ASN A CA 1
ATOM 510 C C . ASN A 1 74 ? 11.255 -9.936 -20.255 1.00 95.50 74 ASN A C 1
ATOM 512 O O . ASN A 1 74 ? 11.928 -8.914 -20.062 1.00 95.50 74 ASN A O 1
ATOM 516 N N . ASP A 1 75 ? 10.652 -10.180 -21.416 1.00 94.19 75 ASP A N 1
ATOM 517 C CA . ASP A 1 75 ? 10.999 -9.526 -22.675 1.00 94.19 75 ASP A CA 1
ATOM 518 C C . ASP A 1 75 ? 10.045 -8.388 -23.061 1.00 94.19 75 ASP A C 1
ATOM 520 O O . ASP A 1 75 ? 8.824 -8.452 -22.908 1.00 94.19 75 ASP A O 1
ATOM 524 N N . TRP A 1 76 ? 10.602 -7.321 -23.642 1.00 96.81 76 TRP A N 1
ATOM 525 C CA . TRP A 1 76 ? 9.818 -6.228 -24.228 1.00 96.81 76 TRP A CA 1
ATOM 526 C C . TRP A 1 76 ? 9.749 -6.387 -25.748 1.00 96.81 76 TRP A C 1
ATOM 528 O O . TRP A 1 76 ? 10.786 -6.411 -26.412 1.00 96.81 76 TRP A O 1
ATOM 538 N N . ILE A 1 77 ? 8.549 -6.455 -26.330 1.00 95.44 77 ILE A N 1
ATOM 539 C CA . ILE A 1 77 ? 8.361 -6.712 -27.765 1.00 95.44 77 ILE A CA 1
ATOM 540 C C . ILE A 1 77 ? 7.373 -5.708 -28.373 1.00 95.44 77 ILE A C 1
ATOM 542 O O . ILE A 1 77 ? 6.201 -5.669 -28.007 1.00 95.44 77 ILE A O 1
ATOM 546 N N . GLY A 1 78 ? 7.821 -4.915 -29.354 1.00 91.62 78 GLY A N 1
ATOM 547 C CA . GLY A 1 78 ? 7.019 -3.845 -29.955 1.00 91.62 78 GLY A CA 1
ATOM 548 C C . GLY A 1 78 ? 7.127 -3.724 -31.475 1.00 91.62 78 GLY A C 1
ATOM 549 O O . GLY A 1 78 ? 8.217 -3.695 -32.047 1.00 91.62 78 GLY A O 1
ATOM 550 N N . SER A 1 79 ? 5.976 -3.561 -32.128 1.00 87.75 79 SER A N 1
ATOM 551 C CA . SER A 1 79 ? 5.840 -3.300 -33.573 1.00 87.75 79 SER A CA 1
ATOM 552 C C . SER A 1 79 ? 5.011 -2.035 -33.837 1.00 87.75 79 SER A C 1
ATOM 554 O O . SER A 1 79 ? 4.051 -1.754 -33.116 1.00 87.75 79 SER A O 1
ATOM 556 N N . ILE A 1 80 ? 5.360 -1.251 -34.869 1.00 79.00 80 ILE A N 1
ATOM 557 C CA . ILE A 1 80 ? 4.672 0.026 -35.180 1.00 79.00 80 ILE A CA 1
ATOM 558 C C . ILE A 1 80 ? 3.737 -0.024 -36.400 1.00 79.00 80 ILE A C 1
ATOM 560 O O . ILE A 1 80 ? 3.071 0.974 -36.686 1.00 79.00 80 ILE A O 1
ATOM 564 N N . GLY A 1 81 ? 3.645 -1.160 -37.101 1.00 76.75 81 GLY A N 1
ATOM 565 C CA . GLY A 1 81 ? 2.582 -1.395 -38.081 1.00 76.75 81 GLY A CA 1
ATOM 566 C C . GLY A 1 81 ? 2.871 -2.492 -39.107 1.00 76.75 81 GLY A C 1
ATOM 567 O O . GLY A 1 81 ? 3.568 -2.263 -40.099 1.00 76.75 81 GLY A O 1
ATOM 568 N N . GLY A 1 82 ? 2.208 -3.633 -38.947 1.00 83.75 82 GLY A N 1
ATOM 569 C CA . GLY A 1 82 ? 2.280 -4.773 -39.854 1.00 83.75 82 GLY A CA 1
ATOM 570 C C . GLY A 1 82 ? 1.172 -5.790 -39.586 1.00 83.75 82 GLY A C 1
ATOM 571 O O . GLY A 1 82 ? 0.243 -5.524 -38.835 1.00 83.75 82 GLY A O 1
ATOM 572 N N . ASN A 1 83 ? 1.186 -6.918 -40.293 1.00 89.69 83 ASN A N 1
ATOM 573 C CA . ASN A 1 83 ? 0.481 -8.129 -39.859 1.00 89.69 83 ASN A CA 1
ATOM 574 C C . ASN A 1 83 ? 1.539 -9.014 -39.193 1.00 89.69 83 ASN A C 1
ATOM 576 O O . ASN A 1 83 ? 2.133 -9.859 -39.867 1.00 89.69 83 ASN A O 1
ATOM 580 N N . ASP A 1 84 ? 1.831 -8.730 -37.928 1.00 92.69 84 ASP A N 1
ATOM 581 C CA . ASP A 1 84 ? 3.051 -9.184 -37.261 1.00 92.69 84 ASP A CA 1
ATOM 582 C C . ASP A 1 84 ? 2.786 -10.388 -36.347 1.00 92.69 84 ASP A C 1
ATOM 584 O O . ASP A 1 84 ? 1.669 -10.592 -35.876 1.00 92.69 84 ASP A O 1
ATOM 588 N N . LEU A 1 85 ? 3.813 -11.199 -36.099 1.00 95.62 85 LEU A N 1
ATOM 589 C CA . LEU A 1 85 ? 3.802 -12.274 -35.107 1.00 95.62 85 LEU A CA 1
ATOM 590 C C . LEU A 1 85 ? 4.757 -11.901 -33.972 1.00 95.62 85 LEU A C 1
ATOM 592 O O . LEU A 1 85 ? 5.965 -11.832 -34.189 1.00 95.62 85 LEU A O 1
ATOM 596 N N . LEU A 1 86 ? 4.213 -11.657 -32.785 1.00 97.38 86 LEU A N 1
ATOM 597 C CA . LEU A 1 86 ? 4.960 -11.391 -31.559 1.00 97.38 86 LEU A CA 1
ATOM 598 C C . LEU A 1 86 ? 4.835 -12.619 -30.655 1.00 97.38 86 LEU A C 1
ATOM 600 O O . LEU A 1 86 ? 3.738 -13.158 -30.509 1.00 97.38 86 LEU A O 1
ATOM 604 N N . VAL A 1 87 ? 5.953 -13.075 -30.093 1.00 98.44 87 VAL A N 1
ATOM 605 C CA . VAL A 1 87 ? 6.022 -14.264 -29.234 1.00 98.44 87 VAL A CA 1
ATOM 606 C C . VAL A 1 87 ? 6.942 -13.975 -28.052 1.00 98.44 87 VAL A C 1
ATOM 608 O O . VAL A 1 87 ? 8.118 -13.709 -28.286 1.00 98.44 87 VAL A O 1
ATOM 611 N N . GLY A 1 88 ? 6.436 -14.043 -26.824 1.00 97.31 88 GLY A N 1
ATOM 612 C CA . GLY A 1 88 ? 7.257 -13.968 -25.613 1.00 97.31 88 GLY A CA 1
ATOM 613 C C . GLY A 1 88 ? 8.120 -15.222 -25.440 1.00 97.31 88 GLY A C 1
ATOM 614 O O . GLY A 1 88 ? 9.331 -15.186 -25.650 1.00 97.31 88 GLY A O 1
ATOM 615 N N . ASP A 1 89 ? 7.438 -16.365 -25.300 1.00 97.19 89 ASP A N 1
ATOM 616 C CA . ASP A 1 89 ? 7.899 -17.703 -24.888 1.00 97.19 89 ASP A CA 1
ATOM 617 C C . ASP A 1 89 ? 7.920 -17.958 -23.369 1.00 97.19 89 ASP A C 1
ATOM 619 O O . ASP A 1 89 ? 7.180 -18.849 -22.943 1.00 97.19 89 ASP A O 1
ATOM 623 N N . ALA A 1 90 ? 8.804 -17.337 -22.573 1.00 95.12 90 ALA A N 1
ATOM 624 C CA . ALA A 1 90 ? 9.047 -17.771 -21.186 1.00 95.12 90 ALA A CA 1
ATOM 625 C C . ALA A 1 90 ? 9.678 -16.715 -20.246 1.00 95.12 90 ALA A C 1
ATOM 627 O O . ALA A 1 90 ? 10.844 -16.833 -19.848 1.00 95.12 90 ALA A O 1
ATOM 628 N N . GLY A 1 91 ? 8.846 -15.781 -19.797 1.00 93.62 91 GLY A N 1
ATOM 629 C CA . GLY A 1 91 ? 9.009 -14.891 -18.645 1.00 93.62 91 GLY A CA 1
ATOM 630 C C . GLY A 1 91 ? 7.737 -14.054 -18.495 1.00 93.62 91 GLY A C 1
ATOM 631 O O . GLY A 1 91 ? 6.768 -14.327 -19.190 1.00 93.62 91 GLY A O 1
ATOM 632 N N . ASP A 1 92 ? 7.699 -13.060 -17.600 1.00 95.06 92 ASP A N 1
ATOM 633 C CA . ASP A 1 92 ? 6.573 -12.104 -17.597 1.00 95.06 92 ASP A CA 1
ATOM 634 C C . ASP A 1 92 ? 6.804 -11.060 -18.709 1.00 95.06 92 ASP A C 1
ATOM 636 O O . ASP A 1 92 ? 7.538 -10.081 -18.517 1.00 95.06 92 ASP A O 1
ATOM 640 N N . ASP A 1 93 ? 6.225 -11.309 -19.885 1.00 94.38 93 ASP A N 1
ATOM 641 C CA . ASP A 1 93 ? 6.537 -10.632 -21.144 1.00 94.38 93 ASP A CA 1
ATOM 642 C C . ASP A 1 93 ? 5.599 -9.447 -21.446 1.00 94.38 93 ASP A C 1
ATOM 644 O O . ASP A 1 93 ? 4.458 -9.361 -20.992 1.00 94.38 93 ASP A O 1
ATOM 648 N N . THR A 1 94 ? 6.071 -8.483 -22.246 1.00 95.81 94 THR A N 1
ATOM 649 C CA . THR A 1 94 ? 5.321 -7.257 -22.585 1.00 95.81 94 THR A CA 1
ATOM 650 C C . THR A 1 94 ? 5.218 -7.057 -24.102 1.00 95.81 94 THR A C 1
ATOM 652 O O . THR A 1 94 ? 6.182 -6.644 -24.751 1.00 95.81 94 THR A O 1
ATOM 655 N N . LEU A 1 95 ? 4.043 -7.322 -24.689 1.00 94.94 95 LEU A N 1
ATOM 656 C CA . LEU A 1 95 ? 3.826 -7.382 -26.144 1.00 94.94 95 LEU A CA 1
ATOM 657 C C . LEU A 1 95 ? 2.902 -6.262 -26.661 1.00 94.94 95 LEU A C 1
ATOM 659 O O . LEU A 1 95 ? 1.718 -6.207 -26.332 1.00 94.94 95 LEU A O 1
ATOM 663 N N . PHE A 1 96 ? 3.405 -5.427 -27.576 1.00 90.12 96 PHE A N 1
ATOM 664 C CA . PHE A 1 96 ? 2.656 -4.329 -28.201 1.00 90.12 96 PHE A CA 1
ATOM 665 C C . PHE A 1 96 ? 2.666 -4.403 -29.735 1.00 90.12 96 PHE A C 1
ATOM 667 O O . PHE A 1 96 ? 3.731 -4.468 -30.360 1.00 90.12 96 PHE A O 1
ATOM 674 N N . SER A 1 97 ? 1.504 -4.256 -30.377 1.00 86.19 97 SER A N 1
ATOM 675 C CA . SER A 1 97 ? 1.425 -4.053 -31.829 1.00 86.19 97 SER A CA 1
ATOM 676 C C . SER A 1 97 ? 0.798 -2.720 -32.239 1.00 86.19 97 SER A C 1
ATOM 678 O O . SER A 1 97 ? 0.062 -2.079 -31.493 1.00 86.19 97 SER A O 1
ATOM 680 N N . ASN A 1 98 ? 1.154 -2.288 -33.451 1.00 69.00 98 ASN A N 1
ATOM 681 C CA . ASN A 1 98 ? 0.516 -1.213 -34.210 1.00 69.00 98 ASN A CA 1
ATOM 682 C C . ASN A 1 98 ? 0.427 0.169 -33.515 1.00 69.00 98 ASN A C 1
ATOM 684 O O . ASN A 1 98 ? -0.456 0.975 -33.808 1.00 69.00 98 ASN A O 1
ATOM 688 N N . GLN A 1 99 ? 1.372 0.475 -32.623 1.00 61.47 99 GLN A N 1
ATOM 689 C CA . GLN A 1 99 ? 1.280 1.556 -31.626 1.00 61.47 99 GLN A CA 1
ATOM 690 C C . GLN A 1 99 ? 1.229 3.016 -32.140 1.00 61.47 99 GLN A C 1
ATOM 692 O O . GLN A 1 99 ? 1.265 3.942 -31.327 1.00 61.47 99 GLN A O 1
ATOM 697 N N . THR A 1 100 ? 1.256 3.303 -33.452 1.00 55.12 100 THR A N 1
ATOM 698 C CA . THR A 1 100 ? 1.477 4.697 -33.927 1.00 55.12 100 THR A CA 1
ATOM 699 C C . THR A 1 100 ? 0.826 5.081 -35.266 1.00 55.12 100 THR A C 1
ATOM 701 O O . THR A 1 100 ? 0.575 6.267 -35.495 1.00 55.12 100 THR A O 1
ATOM 704 N N . LEU A 1 101 ? 0.517 4.147 -36.176 1.00 56.19 101 LEU A N 1
ATOM 705 C CA . LEU A 1 101 ? -0.030 4.503 -37.497 1.00 56.19 101 LEU A CA 1
ATOM 706 C C . LEU A 1 101 ? -1.568 4.539 -37.518 1.00 56.19 101 LEU A C 1
ATOM 708 O O . LEU A 1 101 ? -2.233 3.585 -37.916 1.00 56.19 101 LEU A O 1
ATOM 712 N N . VAL A 1 102 ? -2.138 5.702 -37.184 1.00 47.94 102 VAL A N 1
ATOM 713 C CA . VAL A 1 102 ? -3.585 5.980 -37.282 1.00 47.94 102 VAL A CA 1
ATOM 714 C C . VAL A 1 102 ? -4.148 5.576 -38.657 1.00 47.94 102 VAL A C 1
ATOM 716 O O . VAL A 1 102 ? -3.849 6.200 -39.679 1.00 47.94 102 VAL A O 1
ATOM 719 N N . GLY A 1 103 ? -5.009 4.553 -38.672 1.00 48.69 103 GLY A N 1
ATOM 720 C CA . GLY A 1 103 ? -5.641 4.007 -39.880 1.00 48.69 103 GLY A CA 1
ATOM 721 C C . GLY A 1 103 ? -4.946 2.784 -40.493 1.00 48.69 103 GLY A C 1
ATOM 722 O O . GLY A 1 103 ? -5.351 2.336 -41.569 1.00 48.69 103 GLY A O 1
ATOM 723 N N . ALA A 1 104 ? -3.930 2.221 -39.837 1.00 55.34 104 ALA A N 1
ATOM 724 C CA . ALA A 1 104 ? -3.369 0.919 -40.176 1.00 55.34 104 ALA A CA 1
ATOM 725 C C . ALA A 1 104 ? -4.245 -0.220 -39.620 1.00 55.34 104 ALA A C 1
ATOM 727 O O . ALA A 1 104 ? -3.826 -0.946 -38.732 1.00 55.34 104 ALA A O 1
ATOM 728 N N . ASN A 1 105 ? -5.458 -0.406 -40.154 1.00 66.25 105 ASN A N 1
ATOM 729 C CA . ASN A 1 105 ? -6.304 -1.560 -39.817 1.00 66.25 105 ASN A CA 1
ATOM 730 C C . ASN A 1 105 ? -5.593 -2.865 -40.221 1.00 66.25 105 ASN A C 1
ATOM 732 O O . ASN A 1 105 ? -5.563 -3.226 -41.405 1.00 66.25 105 ASN A O 1
ATOM 736 N N . LYS A 1 106 ? -4.998 -3.538 -39.240 1.00 83.06 106 LYS A N 1
ATOM 737 C CA . LYS A 1 106 ? -4.107 -4.686 -39.412 1.00 83.06 106 LYS A CA 1
ATOM 738 C C . LYS A 1 106 ? -4.590 -5.891 -38.597 1.00 83.06 106 LYS A C 1
ATOM 740 O O . LYS A 1 106 ? -5.653 -5.835 -37.995 1.00 83.06 106 LYS A O 1
ATOM 745 N N . SER A 1 107 ? -3.878 -7.010 -38.705 1.00 89.25 107 SER A N 1
ATOM 746 C CA . SER A 1 107 ? -4.179 -8.241 -37.962 1.00 89.25 107 SER A CA 1
ATOM 747 C C . SER A 1 107 ? -2.868 -8.928 -37.617 1.00 89.25 107 SER A C 1
ATOM 749 O O . SER A 1 107 ? -2.288 -9.610 -38.470 1.00 89.25 107 SER A O 1
ATOM 751 N N . SER A 1 108 ? -2.404 -8.692 -36.403 1.00 92.25 108 SER A N 1
ATOM 752 C CA . SER A 1 108 ? -1.240 -9.314 -35.791 1.00 92.25 108 SER A CA 1
ATOM 753 C C . SER A 1 108 ? -1.652 -10.540 -34.968 1.00 92.25 108 SER A C 1
ATOM 755 O O . SER A 1 108 ? -2.833 -10.841 -34.763 1.00 92.25 108 SER A O 1
ATOM 757 N N . THR A 1 109 ? -0.663 -11.303 -34.525 1.00 96.25 109 THR A N 1
ATOM 758 C CA . THR A 1 109 ? -0.817 -12.398 -33.569 1.00 96.25 109 THR A CA 1
ATOM 759 C C . THR A 1 109 ? 0.192 -12.187 -32.454 1.00 96.25 109 THR A C 1
ATOM 761 O O . THR A 1 109 ? 1.390 -12.126 -32.720 1.00 96.25 109 THR A O 1
ATOM 764 N N . LEU A 1 110 ? -0.302 -12.034 -31.233 1.00 97.69 110 LEU A N 1
ATOM 765 C CA . LEU A 1 110 ? 0.485 -11.914 -30.016 1.00 97.69 110 LEU A CA 1
ATOM 766 C C . LEU A 1 110 ? 0.321 -13.230 -29.256 1.00 97.69 110 LEU A C 1
ATOM 768 O O . LEU A 1 110 ? -0.809 -13.658 -29.027 1.00 97.69 110 LEU A O 1
ATOM 772 N N . LEU A 1 111 ? 1.438 -13.864 -28.921 1.00 98.31 111 LEU A N 1
ATOM 773 C CA . LEU A 1 111 ? 1.514 -15.024 -28.042 1.00 98.31 111 LEU A CA 1
ATOM 774 C C . LEU A 1 111 ? 2.415 -14.622 -26.871 1.00 98.31 111 LEU A C 1
ATOM 776 O O . LEU A 1 111 ? 3.553 -14.231 -27.124 1.00 98.31 111 LEU A O 1
ATOM 780 N N . GLY A 1 112 ? 1.933 -14.694 -25.637 1.00 97.19 112 GLY A N 1
ATOM 781 C CA . GLY A 1 112 ? 2.759 -14.550 -24.439 1.00 97.19 112 GLY A CA 1
ATOM 782 C C . GLY A 1 112 ? 3.665 -15.775 -24.268 1.00 97.19 112 GLY A C 1
ATOM 783 O O . GLY A 1 112 ? 4.499 -16.073 -25.135 1.00 97.19 112 GLY A O 1
ATOM 784 N N . GLY A 1 113 ? 3.437 -16.564 -23.222 1.00 96.94 113 GLY A N 1
ATOM 785 C CA . GLY A 1 113 ? 3.915 -17.944 -23.171 1.00 96.94 113 GLY A CA 1
ATOM 786 C C . GLY A 1 113 ? 3.778 -18.617 -21.810 1.00 96.94 113 GLY A C 1
ATOM 787 O O . GLY A 1 113 ? 2.783 -19.293 -21.544 1.00 96.94 113 GLY A O 1
ATOM 788 N N . PHE A 1 114 ? 4.821 -18.499 -20.989 1.00 94.94 114 PHE A N 1
ATOM 789 C CA . PHE A 1 114 ? 4.864 -18.961 -19.600 1.00 94.94 114 PHE A CA 1
ATOM 790 C C . PHE A 1 114 ? 5.277 -17.790 -18.696 1.00 94.94 114 PHE A C 1
ATOM 792 O O . PHE A 1 114 ? 6.472 -17.554 -18.512 1.00 94.94 114 PHE A O 1
ATOM 799 N N . GLY A 1 115 ? 4.306 -17.112 -18.092 1.00 94.00 115 GLY A N 1
ATOM 800 C CA . GLY A 1 115 ? 4.519 -15.913 -17.281 1.00 94.00 115 GLY A CA 1
ATOM 801 C C . GLY A 1 115 ? 3.210 -15.167 -17.070 1.00 94.00 115 GLY A C 1
ATOM 802 O O . GLY A 1 115 ? 2.155 -15.721 -17.346 1.00 94.00 115 GLY A O 1
ATOM 803 N N . ASN A 1 116 ? 3.260 -13.954 -16.524 1.00 93.31 116 ASN A N 1
ATOM 804 C CA . ASN A 1 116 ? 2.080 -13.104 -16.343 1.00 93.31 116 ASN A CA 1
ATOM 805 C C . ASN A 1 116 ? 2.155 -11.940 -17.341 1.00 93.31 116 ASN A C 1
ATOM 807 O O . ASN A 1 116 ? 2.706 -10.878 -17.039 1.00 93.31 116 ASN A O 1
ATOM 811 N N . ASP A 1 117 ? 1.646 -12.170 -18.547 1.00 92.75 117 ASP A N 1
ATOM 812 C CA . ASP A 1 117 ? 1.995 -11.382 -19.727 1.00 92.75 117 ASP A CA 1
ATOM 813 C C . ASP A 1 117 ? 1.114 -10.132 -19.901 1.00 92.75 117 ASP A C 1
ATOM 815 O O . ASP A 1 117 ? -0.069 -10.108 -19.551 1.00 92.75 117 ASP A O 1
ATOM 819 N N . PHE A 1 118 ? 1.674 -9.062 -20.476 1.00 93.88 118 PHE A N 1
ATOM 820 C CA . PHE A 1 118 ? 0.995 -7.774 -20.683 1.00 93.88 118 PHE A CA 1
ATOM 821 C C . PHE A 1 118 ? 0.893 -7.445 -22.180 1.00 93.88 118 PHE A C 1
ATOM 823 O O . PHE A 1 118 ? 1.875 -7.055 -22.816 1.00 93.88 118 PHE A O 1
ATOM 830 N N . LEU A 1 119 ? -0.301 -7.607 -22.765 1.00 94.38 119 LEU A N 1
ATOM 831 C CA . LEU A 1 119 ? -0.499 -7.666 -24.221 1.00 94.38 119 LEU A CA 1
ATOM 832 C C . LEU A 1 119 ? -1.447 -6.579 -24.760 1.00 94.38 119 LEU A C 1
ATOM 834 O O . LEU A 1 119 ? -2.501 -6.309 -24.185 1.00 94.38 119 LEU A O 1
ATOM 838 N N . SER A 1 120 ? -1.134 -6.004 -25.928 1.00 91.50 120 SER A N 1
ATOM 839 C CA . SER A 1 120 ? -2.067 -5.151 -26.684 1.00 91.50 120 SER A CA 1
ATOM 840 C C . SER A 1 120 ? -1.834 -5.190 -28.200 1.00 91.50 120 SER A C 1
ATOM 842 O O . SER A 1 120 ? -0.743 -4.884 -28.686 1.00 91.50 120 SER A O 1
ATOM 844 N N . GLY A 1 121 ? -2.878 -5.534 -28.965 1.00 88.00 121 GLY A N 1
ATOM 845 C CA . GLY A 1 121 ? -2.853 -5.550 -30.438 1.00 88.00 121 GLY A CA 1
ATOM 846 C C . GLY A 1 121 ? -2.943 -4.164 -31.098 1.00 88.00 121 GLY A C 1
ATOM 847 O O . GLY A 1 121 ? -2.481 -3.979 -32.226 1.00 88.00 121 GLY A O 1
ATOM 848 N N . GLY A 1 122 ? -3.483 -3.168 -30.386 1.00 84.81 122 GLY A N 1
ATOM 849 C CA . GLY A 1 122 ? -3.781 -1.847 -30.942 1.00 84.81 122 GLY A CA 1
ATOM 850 C C . GLY A 1 122 ? -5.000 -1.868 -31.875 1.00 84.81 122 GLY A C 1
ATOM 851 O O . GLY A 1 122 ? -6.015 -2.496 -31.583 1.00 84.81 122 GLY A O 1
ATOM 852 N N . THR A 1 123 ? -4.934 -1.153 -33.006 1.00 84.00 123 THR A N 1
ATOM 853 C CA . THR A 1 123 ? -6.070 -1.072 -33.942 1.00 84.00 123 THR A CA 1
ATOM 854 C C . THR A 1 123 ? -6.060 -2.215 -34.956 1.00 84.00 123 THR A C 1
ATOM 856 O O . THR A 1 123 ? -5.305 -2.168 -35.938 1.00 84.00 123 THR A O 1
ATOM 859 N N . GLY A 1 124 ? -6.934 -3.206 -34.794 1.00 86.50 124 GLY A N 1
ATOM 860 C CA . GLY A 1 124 ? -6.876 -4.371 -35.664 1.00 86.50 124 GLY A CA 1
ATOM 861 C C . GLY A 1 124 ? -8.027 -5.361 -35.578 1.00 86.50 124 GLY A C 1
ATOM 862 O O . GLY A 1 124 ? -9.143 -5.076 -35.159 1.00 86.50 124 GLY A O 1
ATOM 863 N N . ASN A 1 125 ? -7.752 -6.535 -36.119 1.00 91.56 125 ASN A N 1
ATOM 864 C CA . ASN A 1 125 ? -8.543 -7.740 -35.950 1.00 91.56 125 ASN A CA 1
ATOM 865 C C . ASN A 1 125 ? -7.538 -8.802 -35.523 1.00 91.56 125 ASN A C 1
ATOM 867 O O . ASN A 1 125 ? -7.062 -9.572 -36.365 1.00 91.56 125 ASN A O 1
ATOM 871 N N . ASP A 1 126 ? -7.128 -8.735 -34.265 1.00 93.19 126 ASP A N 1
ATOM 872 C CA . ASP A 1 126 ? -5.928 -9.398 -33.772 1.00 93.19 126 ASP A CA 1
ATOM 873 C C . ASP A 1 126 ? -6.244 -10.749 -33.117 1.00 93.19 126 ASP A C 1
ATOM 875 O O . ASP A 1 126 ? -7.397 -11.118 -32.874 1.00 93.19 126 ASP A O 1
ATOM 879 N N . THR A 1 127 ? -5.209 -11.551 -32.893 1.00 96.44 127 THR A N 1
ATOM 880 C CA . THR A 1 127 ? -5.291 -12.784 -32.097 1.00 96.44 127 THR A CA 1
ATOM 881 C C . THR A 1 127 ? -4.299 -12.658 -30.958 1.00 96.44 127 THR A C 1
ATOM 883 O O . THR A 1 127 ? -3.117 -12.448 -31.213 1.00 96.44 127 THR A O 1
ATOM 886 N N . ILE A 1 128 ? -4.791 -12.731 -29.728 1.00 97.50 128 ILE A N 1
ATOM 887 C CA . ILE A 1 128 ? -4.024 -12.505 -28.508 1.00 97.50 128 ILE A CA 1
ATOM 888 C C . ILE A 1 128 ? -4.216 -13.749 -27.642 1.00 97.50 128 ILE A C 1
ATOM 890 O O . ILE A 1 128 ? -5.330 -14.040 -27.206 1.00 97.50 128 ILE A O 1
ATOM 894 N N . ASP A 1 129 ? -3.134 -14.500 -27.489 1.00 98.19 129 ASP A N 1
ATOM 895 C CA . ASP A 1 129 ? -2.999 -15.679 -26.634 1.00 98.19 129 ASP A CA 1
ATOM 896 C C . ASP A 1 129 ? -2.033 -15.258 -25.513 1.00 98.19 129 ASP A C 1
ATOM 898 O O . ASP A 1 129 ? -0.928 -14.818 -25.836 1.00 98.19 129 ASP A O 1
ATOM 902 N N . GLY A 1 130 ? -2.431 -15.304 -24.239 1.00 96.75 130 GLY A N 1
ATOM 903 C CA . GLY A 1 130 ? -1.492 -15.169 -23.115 1.00 96.75 130 GLY A CA 1
ATOM 904 C C . GLY A 1 130 ? -0.659 -16.445 -23.019 1.00 96.75 130 GLY A C 1
ATOM 905 O O . GLY A 1 130 ? 0.213 -16.688 -23.859 1.00 96.75 130 GLY A O 1
ATOM 906 N N . GLY A 1 131 ? -1.014 -17.340 -22.098 1.00 96.94 131 GLY A N 1
ATOM 907 C CA . GLY A 1 131 ? -0.595 -18.738 -22.172 1.00 96.94 131 GLY A CA 1
ATOM 908 C C . GLY A 1 131 ? -0.809 -19.536 -20.889 1.00 96.94 131 GLY A C 1
ATOM 909 O O . GLY A 1 131 ? -1.904 -20.039 -20.622 1.00 96.94 131 GLY A O 1
ATOM 910 N N . GLU A 1 132 ? 0.277 -19.749 -20.145 1.00 93.69 132 GLU A N 1
ATOM 911 C CA . GLU A 1 132 ? 0.281 -20.358 -18.812 1.00 93.69 132 GLU A CA 1
ATOM 912 C C . GLU A 1 132 ? 0.664 -19.321 -17.736 1.00 93.69 132 GLU A C 1
ATOM 914 O O . GLU A 1 132 ? 1.807 -19.302 -17.272 1.00 93.69 132 GLU A O 1
ATOM 919 N N . GLY A 1 133 ? -0.314 -18.530 -17.273 1.00 93.44 133 GLY A N 1
ATOM 920 C CA . GLY A 1 133 ? -0.162 -17.667 -16.096 1.00 93.44 133 GLY A CA 1
ATOM 921 C C . GLY A 1 133 ? -1.432 -16.932 -15.668 1.00 93.44 133 GLY A C 1
ATOM 922 O O . GLY A 1 133 ? -2.445 -17.578 -15.389 1.00 93.44 133 GLY A O 1
ATOM 923 N N . VAL A 1 134 ? -1.332 -15.606 -15.528 1.00 91.38 134 VAL A N 1
ATOM 924 C CA . VAL A 1 134 ? -2.443 -14.672 -15.268 1.00 91.38 134 VAL A CA 1
ATOM 925 C C . VAL A 1 134 ? -2.234 -13.465 -16.176 1.00 91.38 134 VAL A C 1
ATOM 927 O O . VAL A 1 134 ? -1.476 -12.548 -15.849 1.00 91.38 134 VAL A O 1
ATOM 930 N N . ASP A 1 135 ? -2.882 -13.491 -17.335 1.00 94.06 135 ASP A N 1
ATOM 931 C CA . ASP A 1 135 ? -2.478 -12.667 -18.472 1.00 94.06 135 ASP A CA 1
ATOM 932 C C . ASP A 1 135 ? -3.413 -11.470 -18.681 1.00 94.06 135 ASP A C 1
ATOM 934 O O . ASP A 1 135 ? -4.633 -11.543 -18.486 1.00 94.06 135 ASP A O 1
ATOM 938 N N . LYS A 1 136 ? -2.829 -10.329 -19.062 1.00 94.81 136 LYS A N 1
ATOM 939 C CA . LYS A 1 136 ? -3.461 -9.006 -19.005 1.00 94.81 136 LYS A CA 1
ATOM 940 C C . LYS A 1 136 ? -3.512 -8.332 -20.372 1.00 94.81 136 LYS A C 1
ATOM 942 O O . LYS A 1 136 ? -2.495 -7.891 -20.907 1.00 94.81 136 LYS A O 1
ATOM 947 N N . PHE A 1 137 ? -4.722 -8.170 -20.905 1.00 93.69 137 PHE A N 1
ATOM 948 C CA . PHE A 1 137 ? -4.971 -7.400 -22.126 1.00 93.69 137 PHE A CA 1
ATOM 949 C C . PHE A 1 137 ? -5.395 -5.960 -21.797 1.00 93.69 137 PHE A C 1
ATOM 951 O O . PHE A 1 137 ? -6.204 -5.722 -20.899 1.00 93.69 137 PHE A O 1
ATOM 958 N N . PHE A 1 138 ? -4.873 -4.979 -22.536 1.00 89.62 138 PHE A N 1
ATOM 959 C CA . PHE A 1 138 ? -5.175 -3.565 -22.296 1.00 89.62 138 PHE A CA 1
ATOM 960 C C . PHE A 1 138 ? -5.317 -2.740 -23.581 1.00 89.62 138 PHE A C 1
ATOM 962 O O . PHE A 1 138 ? -4.707 -3.030 -24.614 1.00 89.62 138 PHE A O 1
ATOM 969 N N . TYR A 1 139 ? -6.085 -1.652 -23.497 1.00 84.62 139 TYR A N 1
ATOM 970 C CA . TYR A 1 139 ? -6.172 -0.632 -24.545 1.00 84.62 139 TYR A CA 1
ATOM 971 C C . TYR A 1 139 ? -5.211 0.540 -24.288 1.00 84.62 139 TYR A C 1
ATOM 973 O O . TYR A 1 139 ? -4.857 0.846 -23.150 1.00 84.62 139 TYR A O 1
ATOM 981 N N . ASN A 1 140 ? -4.753 1.209 -25.352 1.00 66.00 140 ASN A N 1
ATOM 982 C CA . ASN A 1 140 ? -3.706 2.229 -25.237 1.00 66.00 140 ASN A CA 1
ATOM 983 C C . ASN A 1 140 ? -4.229 3.546 -24.622 1.00 66.00 140 ASN A C 1
ATOM 985 O O . ASN A 1 140 ? -4.787 4.404 -25.309 1.00 66.00 140 ASN A O 1
ATOM 989 N N . ILE A 1 141 ? -3.958 3.734 -23.329 1.00 56.78 141 ILE A N 1
ATOM 990 C CA . ILE A 1 141 ? -4.297 4.941 -22.559 1.00 56.78 141 ILE A CA 1
ATOM 991 C C . ILE A 1 141 ? -3.469 6.193 -22.924 1.00 56.78 141 ILE A C 1
ATOM 993 O O . ILE A 1 141 ? -3.910 7.312 -22.668 1.00 56.78 141 ILE A O 1
ATOM 997 N N . TYR A 1 142 ? -2.293 6.047 -23.546 1.00 44.84 142 TYR A N 1
ATOM 998 C CA . TYR A 1 142 ? -1.303 7.128 -23.682 1.00 44.84 142 TYR A CA 1
ATOM 999 C C . TYR A 1 142 ? -1.611 8.161 -24.779 1.00 44.84 142 TYR A C 1
ATOM 1001 O O . TYR A 1 142 ? -1.065 9.262 -24.742 1.00 44.84 142 TYR A O 1
ATOM 1009 N N . ASN A 1 143 ? -2.474 7.840 -25.753 1.00 47.78 143 ASN A N 1
ATOM 1010 C CA . ASN A 1 143 ? -2.803 8.739 -26.875 1.00 47.78 143 ASN A CA 1
ATOM 1011 C C . ASN A 1 143 ? -4.160 9.471 -26.744 1.00 47.78 143 ASN A C 1
ATOM 1013 O O . ASN A 1 143 ? -4.450 10.354 -27.552 1.00 47.78 143 ASN A O 1
ATOM 1017 N N . GLY A 1 144 ? -4.955 9.158 -25.710 1.00 50.22 144 GLY A N 1
ATOM 1018 C CA . GLY A 1 144 ? -6.164 9.896 -25.310 1.00 50.22 144 GLY A CA 1
ATOM 1019 C C . GLY A 1 144 ? -7.461 9.567 -26.072 1.00 50.22 144 GLY A C 1
ATOM 1020 O O . GLY A 1 144 ? -7.530 9.649 -27.296 1.00 50.22 144 GLY A O 1
ATOM 1021 N N . THR A 1 145 ? -8.541 9.289 -25.327 1.00 51.31 145 THR A N 1
ATOM 1022 C CA . THR A 1 145 ? -9.890 8.950 -25.843 1.00 51.31 145 THR A CA 1
ATOM 1023 C C . THR A 1 145 ? -9.896 7.881 -26.936 1.00 51.31 145 THR A C 1
ATOM 1025 O O . THR A 1 145 ? -10.267 8.121 -28.089 1.00 51.31 145 THR A O 1
ATOM 1028 N N . THR A 1 146 ? -9.553 6.665 -26.519 1.00 63.69 146 THR A N 1
ATOM 1029 C CA . THR A 1 146 ? -10.079 5.438 -27.125 1.00 63.69 146 THR A CA 1
ATOM 1030 C C . THR A 1 146 ? -11.614 5.490 -27.201 1.00 63.69 146 THR A C 1
ATOM 1032 O O . THR A 1 146 ? -12.283 6.169 -26.419 1.00 63.69 146 THR A O 1
ATOM 1035 N N . GLY A 1 147 ? -12.192 4.819 -28.201 1.00 79.44 147 GLY A N 1
ATOM 1036 C CA . GLY A 1 147 ? -13.648 4.677 -28.310 1.00 79.44 147 GLY A CA 1
ATOM 1037 C C . GLY A 1 147 ? -14.201 3.657 -27.307 1.00 79.44 147 GLY A C 1
ATOM 1038 O O . GLY A 1 147 ? -13.417 2.904 -26.738 1.00 79.44 147 GLY A O 1
ATOM 1039 N N . PRO A 1 148 ? -15.534 3.582 -27.119 1.00 90.00 148 PRO A N 1
ATOM 1040 C CA . PRO A 1 148 ? -16.127 2.599 -26.222 1.00 90.00 148 PRO A CA 1
ATOM 1041 C C . PRO A 1 148 ? -15.812 1.165 -26.671 1.00 90.00 148 PRO A C 1
ATOM 1043 O O . PRO A 1 148 ? -16.124 0.801 -27.813 1.00 90.00 148 PRO A O 1
ATOM 1046 N N . VAL A 1 149 ? -15.227 0.362 -25.780 1.00 92.56 149 VAL A N 1
ATOM 1047 C CA . VAL A 1 149 ? -14.868 -1.043 -26.037 1.00 92.56 149 VAL A CA 1
ATOM 1048 C C . VAL A 1 149 ? -15.873 -2.016 -25.416 1.00 92.56 149 VAL A C 1
ATOM 1050 O O . VAL A 1 149 ? -16.549 -1.722 -24.430 1.00 92.56 149 VAL A O 1
ATOM 1053 N N . VAL A 1 150 ? -15.977 -3.211 -25.994 1.00 96.31 150 VAL A N 1
ATOM 1054 C CA . VAL A 1 150 ? -16.757 -4.328 -25.444 1.00 96.31 150 VAL A CA 1
ATOM 1055 C C . VAL A 1 150 ? -15.868 -5.563 -25.417 1.00 96.31 150 VAL A C 1
ATOM 1057 O O . VAL A 1 150 ? -15.428 -6.018 -26.474 1.00 96.31 150 VAL A O 1
ATOM 1060 N N . VAL A 1 151 ? -15.620 -6.099 -24.224 1.00 97.56 151 VAL A N 1
ATOM 1061 C CA . VAL A 1 151 ? -14.738 -7.247 -23.972 1.00 97.56 151 VAL A CA 1
ATOM 1062 C C . VAL A 1 151 ? -15.509 -8.317 -23.210 1.00 97.56 151 VAL A C 1
ATOM 1064 O O . VAL A 1 151 ? -16.201 -8.016 -22.241 1.00 97.56 151 VAL A O 1
ATOM 1067 N N . ASN A 1 152 ? -15.404 -9.573 -23.639 1.00 97.50 152 ASN A N 1
ATOM 1068 C CA . ASN A 1 152 ? -16.067 -10.688 -22.974 1.00 97.50 152 ASN A CA 1
ATOM 1069 C C . ASN A 1 152 ? -15.177 -11.941 -22.989 1.00 97.50 152 ASN A C 1
ATOM 1071 O O . ASN A 1 152 ? -15.137 -12.670 -23.988 1.00 97.50 152 ASN A O 1
ATOM 1075 N N . LEU A 1 153 ? -14.497 -12.200 -21.866 1.00 97.06 153 LEU A N 1
ATOM 1076 C CA . LEU A 1 153 ? -13.553 -13.313 -21.701 1.00 97.06 153 LEU A CA 1
ATOM 1077 C C . LEU A 1 153 ? -14.246 -14.674 -21.860 1.00 97.06 153 LEU A C 1
ATOM 1079 O O . LEU A 1 153 ? -13.730 -15.546 -22.553 1.00 97.06 153 LEU A O 1
ATOM 1083 N N . THR A 1 154 ? -15.479 -14.821 -21.357 1.00 95.88 154 THR A N 1
ATOM 1084 C CA . THR A 1 154 ? -16.327 -16.015 -21.574 1.00 95.88 154 THR A CA 1
ATOM 1085 C C . THR A 1 154 ? -16.489 -16.404 -23.058 1.00 95.88 154 THR A C 1
ATOM 1087 O O . THR A 1 154 ? -16.677 -17.581 -23.375 1.00 95.88 154 THR A O 1
ATOM 1090 N N . THR A 1 155 ? -16.433 -15.443 -23.988 1.00 97.31 155 THR A N 1
ATOM 1091 C CA . THR A 1 155 ? -16.488 -15.702 -25.441 1.00 97.31 155 THR A CA 1
ATOM 1092 C C . THR A 1 155 ? -15.136 -15.635 -26.148 1.00 97.31 155 THR A C 1
ATOM 1094 O O . THR A 1 155 ? -15.070 -16.045 -27.307 1.00 97.31 155 THR A O 1
ATOM 1097 N N . GLY A 1 156 ? -14.087 -15.140 -25.484 1.00 96.50 156 GLY A N 1
ATOM 1098 C CA . GLY A 1 156 ? -12.786 -14.866 -26.095 1.00 96.50 156 GLY A CA 1
ATOM 1099 C C . GLY A 1 156 ? -12.841 -13.771 -27.165 1.00 96.50 156 GLY A C 1
ATOM 1100 O O . GLY A 1 156 ? -12.181 -13.895 -28.194 1.00 96.50 156 GLY A O 1
ATOM 1101 N N . ILE A 1 157 ? -13.682 -12.741 -26.989 1.00 96.69 157 ILE A N 1
ATOM 1102 C CA . ILE A 1 157 ? -13.876 -11.675 -27.988 1.00 96.69 157 ILE A CA 1
ATOM 1103 C C . ILE A 1 157 ? -13.758 -10.290 -27.350 1.00 96.69 157 ILE A C 1
ATOM 1105 O O . ILE A 1 157 ? -14.424 -9.989 -26.356 1.00 96.69 157 ILE A O 1
ATOM 1109 N N . ALA A 1 158 ? -12.981 -9.426 -28.000 1.00 95.56 158 ALA A N 1
ATOM 1110 C CA . ALA A 1 158 ? -12.920 -7.992 -27.749 1.00 95.56 158 ALA A CA 1
ATOM 1111 C C . ALA A 1 158 ? -13.299 -7.196 -29.013 1.00 95.56 158 ALA A C 1
ATOM 1113 O O . ALA A 1 158 ? -13.132 -7.669 -30.137 1.00 95.56 158 ALA A O 1
ATOM 1114 N N . THR A 1 159 ? -13.874 -6.003 -28.843 1.00 92.56 159 THR A N 1
ATOM 1115 C CA . THR A 1 159 ? -14.246 -5.095 -29.941 1.00 92.56 159 THR A CA 1
ATOM 1116 C C . THR A 1 159 ? -14.156 -3.634 -29.517 1.00 92.56 159 THR A C 1
ATOM 1118 O O . THR A 1 159 ? -14.392 -3.307 -28.357 1.00 92.56 159 THR A O 1
ATOM 1121 N N . GLY A 1 160 ? -13.892 -2.749 -30.478 1.00 86.62 160 GLY A N 1
ATOM 1122 C CA . GLY A 1 160 ? -13.835 -1.298 -30.273 1.00 86.62 160 GLY A CA 1
ATOM 1123 C C . GLY A 1 160 ? -12.841 -0.672 -31.241 1.00 86.62 160 GLY A C 1
ATOM 1124 O O . GLY A 1 160 ? -13.236 0.044 -32.162 1.00 86.62 160 GLY A O 1
ATOM 1125 N N . GLU A 1 161 ? -11.571 -1.053 -31.101 1.00 82.94 161 GLU A N 1
ATOM 1126 C CA . GLU A 1 161 ? -10.504 -0.701 -32.051 1.00 82.94 161 GLU A CA 1
ATOM 1127 C C . GLU A 1 161 ? -10.452 -1.668 -33.254 1.00 82.94 161 GLU A C 1
ATOM 1129 O O . GLU A 1 161 ? -10.057 -1.272 -34.355 1.00 82.94 161 GLU A O 1
ATOM 1134 N N . GLY A 1 162 ? -11.040 -2.863 -33.102 1.00 87.19 162 GLY A N 1
ATOM 1135 C CA . GLY A 1 162 ? -11.690 -3.592 -34.192 1.00 87.19 162 GLY A CA 1
ATOM 1136 C C . GLY A 1 162 ? -12.454 -4.838 -33.734 1.00 87.19 162 GLY A C 1
ATOM 1137 O O . GLY A 1 162 ? -13.584 -4.698 -33.251 1.00 87.19 162 GLY A O 1
ATOM 1138 N N . THR A 1 163 ? -11.937 -6.051 -33.957 1.00 92.81 163 THR A N 1
ATOM 1139 C CA . THR A 1 163 ? -12.558 -7.292 -33.433 1.00 92.81 163 THR A CA 1
ATOM 1140 C C . THR A 1 163 ? -11.530 -8.403 -33.267 1.00 92.81 163 THR A C 1
ATOM 1142 O O . THR A 1 163 ? -11.105 -9.016 -34.253 1.00 92.81 163 THR A O 1
ATOM 1145 N N . ASP A 1 164 ? -11.220 -8.696 -32.013 1.00 94.81 164 ASP A N 1
ATOM 1146 C CA . ASP A 1 164 ? -10.013 -9.399 -31.600 1.00 94.81 164 ASP A CA 1
ATOM 1147 C C . ASP A 1 164 ? -10.381 -10.692 -30.871 1.00 94.81 164 ASP A C 1
ATOM 1149 O O . ASP A 1 164 ? -11.408 -10.770 -30.187 1.00 94.81 164 ASP A O 1
ATOM 1153 N N . SER A 1 165 ? -9.564 -11.726 -31.059 1.00 97.62 165 SER A N 1
ATOM 1154 C CA . SER A 1 165 ? -9.729 -13.033 -30.424 1.00 97.62 165 SER A CA 1
ATOM 1155 C C . SER A 1 165 ? -8.814 -13.115 -29.209 1.00 97.62 165 SER A C 1
ATOM 1157 O O . SER A 1 165 ? -7.599 -13.131 -29.386 1.00 97.62 165 SER A O 1
ATOM 1159 N N . LEU A 1 166 ? -9.393 -13.198 -28.011 1.00 97.75 166 LEU A N 1
ATOM 1160 C CA . LEU A 1 166 ? -8.673 -13.374 -26.747 1.00 97.75 166 LEU A CA 1
ATOM 1161 C C . LEU A 1 166 ? -8.687 -14.853 -26.331 1.00 97.75 166 LEU A C 1
ATOM 1163 O O . LEU A 1 166 ? -9.731 -15.508 -26.400 1.00 97.75 166 LEU A O 1
ATOM 1167 N N . ILE A 1 167 ? -7.539 -15.377 -25.911 1.00 97.25 167 ILE A N 1
ATOM 1168 C CA . ILE A 1 167 ? -7.323 -16.758 -25.458 1.00 97.25 167 ILE A CA 1
ATOM 1169 C C . ILE A 1 167 ? -6.339 -16.687 -24.283 1.00 97.25 167 ILE A C 1
ATOM 1171 O O . ILE A 1 167 ? -5.353 -15.976 -24.405 1.00 97.25 167 ILE A O 1
ATOM 1175 N N . GLY A 1 168 ? -6.611 -17.364 -23.157 1.00 94.62 168 GLY A N 1
ATOM 1176 C CA . GLY A 1 168 ? -5.753 -17.277 -21.960 1.00 94.62 168 GLY A CA 1
ATOM 1177 C C . GLY A 1 168 ? -5.510 -15.823 -21.551 1.00 94.62 168 GLY A C 1
ATOM 1178 O O . GLY A 1 168 ? -4.418 -15.314 -21.745 1.00 94.62 168 GLY A O 1
ATOM 1179 N N . ILE A 1 169 ? -6.578 -15.130 -21.152 1.00 97.38 169 ILE A N 1
ATOM 1180 C CA . ILE A 1 169 ? -6.547 -13.747 -20.672 1.00 97.38 169 ILE A CA 1
ATOM 1181 C C . ILE A 1 169 ? -7.524 -13.691 -19.504 1.00 97.38 169 ILE A C 1
ATOM 1183 O O . ILE A 1 169 ? -8.704 -14.027 -19.659 1.00 97.38 169 ILE A O 1
ATOM 1187 N N . GLU A 1 170 ? -7.033 -13.243 -18.358 1.00 93.88 170 GLU A N 1
ATOM 1188 C CA . GLU A 1 170 ? -7.763 -13.181 -17.094 1.00 93.88 170 GLU A CA 1
ATOM 1189 C C . GLU A 1 170 ? -8.053 -11.727 -16.704 1.00 93.88 170 GLU A C 1
ATOM 1191 O O . GLU A 1 170 ? -9.120 -11.434 -16.166 1.00 93.88 170 GLU A O 1
ATOM 1196 N N . ASP A 1 171 ? -7.157 -10.801 -17.051 1.00 94.19 171 ASP A N 1
ATOM 1197 C CA . ASP A 1 171 ? -7.238 -9.404 -16.636 1.00 94.19 171 ASP A CA 1
ATOM 1198 C C . ASP A 1 171 ? -7.439 -8.439 -17.813 1.00 94.19 171 ASP A C 1
ATOM 1200 O O . ASP A 1 171 ? -6.849 -8.596 -18.886 1.00 94.19 171 ASP A O 1
ATOM 1204 N N . ILE A 1 172 ? -8.221 -7.376 -17.589 1.00 94.56 172 ILE A N 1
ATOM 1205 C CA . ILE A 1 172 ? -8.551 -6.351 -18.588 1.00 94.56 172 ILE A CA 1
ATOM 1206 C C . ILE A 1 172 ? -8.358 -4.932 -18.041 1.00 94.56 172 ILE A C 1
ATOM 1208 O O . ILE A 1 172 ? -8.932 -4.571 -17.012 1.00 94.56 172 ILE A O 1
ATOM 1212 N N . ILE A 1 173 ? -7.660 -4.083 -18.803 1.00 92.19 173 ILE A N 1
ATOM 1213 C CA . ILE A 1 173 ? -7.677 -2.619 -18.627 1.00 92.19 173 ILE A CA 1
ATOM 1214 C C . ILE A 1 173 ? -8.313 -1.958 -19.859 1.00 92.19 173 ILE A C 1
ATOM 1216 O O . ILE A 1 173 ? -7.841 -2.118 -20.988 1.00 92.19 173 ILE A O 1
ATOM 1220 N N . ALA A 1 174 ? -9.407 -1.230 -19.644 1.00 90.31 174 ALA A N 1
ATOM 1221 C CA . ALA A 1 174 ? -10.213 -0.621 -20.698 1.00 90.31 174 ALA A CA 1
ATOM 1222 C C . ALA A 1 174 ? -9.692 0.756 -21.162 1.00 90.31 174 ALA A C 1
ATOM 1224 O O . ALA A 1 174 ? -8.522 1.099 -20.981 1.00 90.31 174 ALA A O 1
ATOM 1225 N N . GLY A 1 175 ? -10.545 1.512 -21.858 1.00 84.75 175 GLY A N 1
ATOM 1226 C CA . GLY A 1 175 ? -10.219 2.804 -22.444 1.00 84.75 175 GLY A CA 1
ATOM 1227 C C . GLY A 1 175 ? -10.587 3.999 -21.561 1.00 84.75 175 GLY A C 1
ATOM 1228 O O . GLY A 1 175 ? -10.721 3.894 -20.354 1.00 84.75 175 GLY A O 1
ATOM 1229 N N . SER A 1 176 ? -10.775 5.164 -22.186 1.00 87.75 176 SER A N 1
ATOM 1230 C CA . SER A 1 176 ? -11.538 6.282 -21.588 1.00 87.75 176 SER A CA 1
ATOM 1231 C C . SER A 1 176 ? -12.881 6.437 -22.313 1.00 87.75 176 SER A C 1
ATOM 1233 O O . SER A 1 176 ? -13.218 7.500 -22.846 1.00 87.75 176 SER A O 1
ATOM 1235 N N . GLY A 1 177 ? -13.568 5.301 -22.461 1.00 89.62 177 GLY A N 1
ATOM 1236 C CA . GLY A 1 177 ? -14.748 5.137 -23.294 1.00 89.62 177 GLY A CA 1
ATOM 1237 C C . GLY A 1 177 ? -16.064 5.214 -22.515 1.00 89.62 177 GLY A C 1
ATOM 1238 O O . GLY A 1 177 ? -16.358 6.179 -21.820 1.00 89.62 177 GLY A O 1
ATOM 1239 N N . ASN A 1 178 ? -16.911 4.218 -22.748 1.00 94.06 178 ASN A N 1
ATOM 1240 C CA . ASN A 1 178 ? -18.120 3.897 -21.985 1.00 94.06 178 ASN A CA 1
ATOM 1241 C C . ASN A 1 178 ? -18.234 2.382 -22.177 1.00 94.06 178 ASN A C 1
ATOM 1243 O O . ASN A 1 178 ? -18.891 1.913 -23.116 1.00 94.06 178 ASN A O 1
ATOM 1247 N N . ASP A 1 179 ? -17.449 1.658 -21.397 1.00 95.62 179 ASP A N 1
ATOM 1248 C CA . ASP A 1 179 ? -16.921 0.352 -21.763 1.00 95.62 179 ASP A CA 1
ATOM 1249 C C . ASP A 1 179 ? -17.754 -0.777 -21.153 1.00 95.62 179 ASP A C 1
ATOM 1251 O O . ASP A 1 179 ? -18.488 -0.596 -20.185 1.00 95.62 179 ASP A O 1
ATOM 1255 N N . SER A 1 180 ? -17.711 -1.956 -21.770 1.00 97.50 180 SER A N 1
ATOM 1256 C CA . SER A 1 180 ? -18.522 -3.109 -21.369 1.00 97.50 180 SER A CA 1
ATOM 1257 C C . SER A 1 180 ? -17.636 -4.336 -21.227 1.00 97.50 180 SER A C 1
ATOM 1259 O O . SER A 1 180 ? -17.399 -5.049 -22.204 1.00 97.50 180 SER A O 1
ATOM 1261 N N . LEU A 1 181 ? -17.167 -4.582 -20.008 1.00 98.19 181 LEU A N 1
ATOM 1262 C CA . LEU A 1 181 ? -16.277 -5.680 -19.653 1.00 98.19 181 LEU A CA 1
ATOM 1263 C C . LEU A 1 181 ? -17.074 -6.848 -19.065 1.00 98.19 181 LEU A C 1
ATOM 1265 O O . LEU A 1 181 ? -18.080 -6.669 -18.375 1.00 98.19 181 LEU A O 1
ATOM 1269 N N . THR A 1 182 ? -16.642 -8.073 -19.339 1.00 98.38 182 THR A N 1
ATOM 1270 C CA . THR A 1 182 ? -17.221 -9.279 -18.742 1.00 98.38 182 THR A CA 1
ATOM 1271 C C . THR A 1 182 ? -16.160 -10.362 -18.610 1.00 98.38 182 THR A C 1
ATOM 1273 O O . THR A 1 182 ? -15.498 -10.690 -19.599 1.00 98.38 182 THR A O 1
ATOM 1276 N N . GLY A 1 183 ? -16.047 -10.919 -17.408 1.00 97.75 183 GLY A N 1
ATOM 1277 C CA . GLY A 1 183 ? -15.108 -11.970 -17.047 1.00 97.75 183 GLY A CA 1
ATOM 1278 C C . GLY A 1 183 ? -15.460 -13.364 -17.576 1.00 97.75 183 GLY A C 1
ATOM 1279 O O . GLY A 1 183 ? -16.121 -13.534 -18.619 1.00 97.75 183 GLY A O 1
ATOM 1280 N N . ASN A 1 184 ? -14.948 -14.378 -16.881 1.00 94.88 184 ASN A N 1
ATOM 1281 C CA . ASN A 1 184 ? -15.121 -15.791 -17.197 1.00 94.88 184 ASN A CA 1
ATOM 1282 C C . ASN A 1 184 ? -15.646 -16.626 -16.006 1.00 94.88 184 ASN A C 1
ATOM 1284 O O . ASN A 1 184 ? -16.754 -16.370 -15.549 1.00 94.88 184 ASN A O 1
ATOM 1288 N N . SER A 1 185 ? -14.953 -17.686 -15.585 1.00 96.06 185 SER A N 1
ATOM 1289 C CA . SER A 1 185 ? -15.340 -18.524 -14.439 1.00 96.06 185 SER A CA 1
ATOM 1290 C C . SER A 1 185 ? -14.146 -18.827 -13.519 1.00 96.06 185 SER A C 1
ATOM 1292 O O . SER A 1 185 ? -13.954 -19.963 -13.065 1.00 96.06 185 SER A O 1
ATOM 1294 N N . GLY A 1 186 ? -13.281 -17.834 -13.360 1.00 94.00 186 GLY A N 1
ATOM 1295 C CA . GLY A 1 186 ? -12.091 -17.816 -12.527 1.00 94.00 186 GLY A CA 1
ATOM 1296 C C . GLY A 1 186 ? -11.663 -16.364 -12.332 1.00 94.00 186 GLY A C 1
ATOM 1297 O O . GLY A 1 186 ? -12.048 -15.514 -13.127 1.00 94.00 186 GLY A O 1
ATOM 1298 N N . ASN A 1 187 ? -10.884 -16.112 -11.280 1.00 93.81 187 ASN A N 1
ATOM 1299 C CA . ASN A 1 187 ? -10.536 -14.779 -10.788 1.00 93.81 187 ASN A CA 1
ATOM 1300 C C . ASN A 1 187 ? -10.096 -13.815 -11.910 1.00 93.81 187 ASN A C 1
ATOM 1302 O O . ASN A 1 187 ? -9.118 -14.099 -12.602 1.00 93.81 187 ASN A O 1
ATOM 1306 N N . ASN A 1 188 ? -10.778 -12.679 -12.071 1.00 92.62 188 ASN A N 1
ATOM 1307 C CA . ASN A 1 188 ? -10.445 -11.660 -13.079 1.00 92.62 188 ASN A CA 1
ATOM 1308 C C . ASN A 1 188 ? -10.240 -10.272 -12.453 1.00 92.62 188 ASN A C 1
ATOM 1310 O O . ASN A 1 188 ? -10.995 -9.871 -11.565 1.00 92.62 188 ASN A O 1
ATOM 1314 N N . VAL A 1 189 ? -9.269 -9.502 -12.954 1.00 95.75 189 VAL A N 1
ATOM 1315 C CA . VAL A 1 189 ? -9.083 -8.083 -12.602 1.00 95.75 189 VAL A CA 1
ATOM 1316 C C . VAL A 1 189 ? -9.547 -7.193 -13.762 1.00 95.75 189 VAL A C 1
ATOM 1318 O O . VAL A 1 189 ? -8.959 -7.202 -14.842 1.00 95.75 189 VAL A O 1
ATOM 1321 N N . LEU A 1 190 ? -10.606 -6.405 -13.555 1.00 96.12 190 LEU A N 1
ATOM 1322 C CA . LEU A 1 190 ? -11.272 -5.597 -14.587 1.00 96.12 190 LEU A CA 1
ATOM 1323 C C . LEU A 1 190 ? -11.257 -4.098 -14.230 1.00 96.12 190 LEU A C 1
ATOM 1325 O O . LEU A 1 190 ? -11.883 -3.687 -13.253 1.00 96.12 190 LEU A O 1
ATOM 1329 N N . TYR A 1 191 ? -10.620 -3.260 -15.055 1.00 95.00 191 TYR A N 1
ATOM 1330 C CA . TYR A 1 191 ? -10.591 -1.796 -14.893 1.00 95.00 191 TYR A CA 1
ATOM 1331 C C . TYR A 1 191 ? -11.349 -1.071 -16.018 1.00 95.00 191 TYR A C 1
ATOM 1333 O O . TYR A 1 191 ? -10.956 -1.174 -17.179 1.00 95.00 191 TYR A O 1
ATOM 1341 N N . GLY A 1 192 ? -12.381 -0.286 -15.674 1.00 91.31 192 GLY A N 1
ATOM 1342 C CA . GLY A 1 192 ? -13.101 0.614 -16.602 1.00 91.31 192 GLY A CA 1
ATOM 1343 C C . GLY A 1 192 ? -12.380 1.944 -16.876 1.00 91.31 192 GLY A C 1
ATOM 1344 O O . GLY A 1 192 ? -12.480 2.504 -17.961 1.00 91.31 192 GLY A O 1
ATOM 1345 N N . VAL A 1 193 ? -11.550 2.383 -15.921 1.00 89.62 193 VAL A N 1
ATOM 1346 C CA . VAL A 1 193 ? -10.714 3.600 -15.956 1.00 89.62 193 VAL A CA 1
ATOM 1347 C C . VAL A 1 193 ? -11.505 4.918 -15.938 1.00 89.62 193 VAL A C 1
ATOM 1349 O O . VAL A 1 193 ? -11.440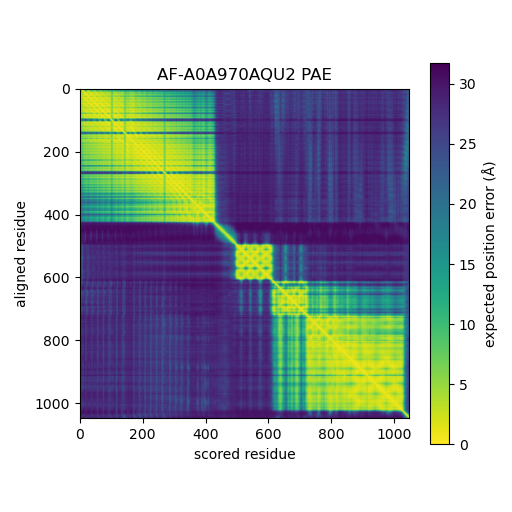 5.624 -14.927 1.00 89.62 193 VAL A O 1
ATOM 1352 N N . ALA A 1 194 ? -12.200 5.296 -17.014 1.00 88.88 194 ALA A N 1
ATOM 1353 C CA . ALA A 1 194 ? -12.904 6.582 -17.090 1.00 88.88 194 ALA A CA 1
ATOM 1354 C C . ALA A 1 194 ? -14.023 6.583 -18.146 1.00 88.88 194 ALA A C 1
ATOM 1356 O O . ALA A 1 194 ? -13.757 6.746 -19.339 1.00 88.88 194 ALA A O 1
ATOM 1357 N N . GLY A 1 195 ? -15.276 6.490 -17.702 1.00 91.31 195 GLY A N 1
ATOM 1358 C CA . GLY A 1 195 ? -16.418 6.328 -18.595 1.00 91.31 195 GLY A CA 1
ATOM 1359 C C . GLY A 1 195 ? -17.772 6.332 -17.887 1.00 91.31 195 GLY A C 1
ATOM 1360 O O . GLY A 1 195 ? -18.074 7.187 -17.058 1.00 91.31 195 GLY A O 1
ATOM 1361 N N . ASN A 1 196 ? -18.663 5.438 -18.297 1.00 94.88 196 ASN A N 1
ATOM 1362 C CA . ASN A 1 196 ? -19.916 5.102 -17.611 1.00 94.88 196 ASN A CA 1
ATOM 1363 C C . ASN A 1 196 ? -20.095 3.615 -17.882 1.00 94.88 196 ASN A C 1
ATOM 1365 O O . ASN A 1 196 ? -20.819 3.210 -18.799 1.00 94.88 196 ASN A O 1
ATOM 1369 N N . ASP A 1 197 ? -19.303 2.840 -17.158 1.00 96.50 197 ASP A N 1
ATOM 1370 C CA . ASP A 1 197 ? -18.843 1.539 -17.604 1.00 96.50 197 ASP A CA 1
ATOM 1371 C C . ASP A 1 197 ? -19.675 0.424 -16.980 1.00 96.50 197 ASP A C 1
ATOM 1373 O O . ASP A 1 197 ? -20.219 0.543 -15.878 1.00 96.50 197 ASP A O 1
ATOM 1377 N N . PHE A 1 198 ? -19.795 -0.677 -17.711 1.00 98.31 198 PHE A N 1
ATOM 1378 C CA . PHE A 1 198 ? -20.428 -1.902 -17.259 1.00 98.31 198 PHE A CA 1
ATOM 1379 C C . PHE A 1 198 ? -19.351 -2.961 -17.042 1.00 98.31 198 PHE A C 1
ATOM 1381 O O . PHE A 1 198 ? -18.691 -3.374 -17.994 1.00 98.31 198 PHE A O 1
ATOM 1388 N N . LEU A 1 199 ? -19.176 -3.401 -15.798 1.00 98.62 199 LEU A N 1
ATOM 1389 C CA . LEU A 1 199 ? -18.237 -4.457 -15.425 1.00 98.62 199 LEU A CA 1
ATOM 1390 C C . LEU A 1 199 ? -19.027 -5.624 -14.820 1.00 98.62 199 LEU A C 1
ATOM 1392 O O . LEU A 1 199 ? -19.946 -5.408 -14.029 1.00 98.62 199 LEU A O 1
ATOM 1396 N N . SER A 1 200 ? -18.669 -6.854 -15.185 1.00 98.56 200 SER A N 1
ATOM 1397 C CA . SER A 1 200 ? -19.281 -8.076 -14.651 1.00 98.56 200 SER A CA 1
ATOM 1398 C C . SER A 1 200 ? -18.220 -9.160 -14.466 1.00 98.56 200 SER A C 1
ATOM 1400 O O . SER A 1 200 ? -17.617 -9.554 -15.463 1.00 98.56 200 SER A O 1
ATOM 1402 N N . GLY A 1 201 ? -18.021 -9.651 -13.242 1.00 97.94 201 GLY A N 1
ATOM 1403 C CA . GLY A 1 201 ? -17.070 -10.727 -12.929 1.00 97.94 201 GLY A CA 1
ATOM 1404 C C . GLY A 1 201 ? -17.551 -12.084 -13.448 1.00 97.94 201 GLY A C 1
ATOM 1405 O O . GLY A 1 201 ? -16.993 -12.616 -14.409 1.00 97.94 201 GLY A O 1
ATOM 1406 N N . LEU A 1 202 ? -18.731 -12.495 -12.955 1.00 98.00 202 LEU A N 1
ATOM 1407 C CA . LEU A 1 202 ? -19.442 -13.774 -13.152 1.00 98.00 202 LEU A CA 1
ATOM 1408 C C . LEU A 1 202 ? -19.185 -14.815 -12.048 1.00 98.00 202 LEU A C 1
ATOM 1410 O O . LEU A 1 202 ? -19.859 -14.738 -11.027 1.00 98.00 202 LEU A O 1
ATOM 1414 N N . ASP A 1 203 ? -18.299 -15.794 -12.244 1.00 96.81 203 ASP A N 1
ATOM 1415 C CA . ASP A 1 203 ? -17.968 -16.806 -11.226 1.00 96.81 203 ASP A CA 1
ATOM 1416 C C . ASP A 1 203 ? -16.465 -16.682 -10.908 1.00 96.81 203 ASP A C 1
ATOM 1418 O O . ASP A 1 203 ? -15.648 -16.933 -11.794 1.00 96.81 203 ASP A O 1
ATOM 1422 N N . GLY A 1 204 ? -16.054 -16.361 -9.679 1.00 95.69 204 GLY A N 1
ATOM 1423 C CA . GLY A 1 204 ? -14.635 -16.102 -9.427 1.00 95.69 204 GLY A CA 1
ATOM 1424 C C . GLY A 1 204 ? -14.261 -15.705 -8.001 1.00 95.69 204 GLY A C 1
ATOM 1425 O O . GLY A 1 204 ? -14.666 -16.341 -7.026 1.00 95.69 204 GLY A O 1
ATOM 1426 N N . LYS A 1 205 ? -13.371 -14.717 -7.935 1.00 95.38 205 LYS A N 1
ATOM 1427 C CA . LYS A 1 205 ? -12.959 -13.920 -6.769 1.00 95.38 205 LYS A CA 1
ATOM 1428 C C . LYS A 1 205 ? -12.306 -12.690 -7.378 1.00 95.38 205 LYS A C 1
ATOM 1430 O O . LYS A 1 205 ? -11.082 -12.634 -7.545 1.00 95.38 205 LYS A O 1
ATOM 1435 N N . ASP A 1 206 ? -13.159 -11.805 -7.855 1.00 94.81 206 ASP A N 1
ATOM 1436 C CA . ASP A 1 206 ? -12.836 -10.863 -8.911 1.00 94.81 206 ASP A CA 1
ATOM 1437 C C . ASP A 1 206 ? -12.564 -9.473 -8.336 1.00 94.81 206 ASP A C 1
ATOM 1439 O O . ASP A 1 206 ? -13.158 -9.060 -7.339 1.00 94.81 206 ASP A O 1
ATOM 1443 N N . TYR A 1 207 ? -11.665 -8.727 -8.975 1.00 96.12 207 TYR A N 1
ATOM 1444 C CA . TYR A 1 207 ? -11.392 -7.336 -8.626 1.00 96.12 207 TYR A CA 1
ATOM 1445 C C . TYR A 1 207 ? -11.917 -6.423 -9.733 1.00 96.12 207 TYR A C 1
ATOM 1447 O O . TYR A 1 207 ? -11.421 -6.447 -10.858 1.00 96.12 207 TYR A O 1
ATOM 1455 N N . LEU A 1 208 ? -12.930 -5.615 -9.432 1.00 97.12 208 LEU A N 1
ATOM 1456 C CA . LEU A 1 208 ? -13.606 -4.770 -10.412 1.00 97.12 208 LEU A CA 1
ATOM 1457 C C . LEU A 1 208 ? -13.488 -3.303 -10.012 1.00 97.12 208 LEU A C 1
ATOM 1459 O O . LEU A 1 208 ? -14.021 -2.898 -8.982 1.00 97.12 208 LEU A O 1
ATOM 1463 N N . HIS A 1 209 ? -12.856 -2.486 -10.853 1.00 95.38 209 HIS A N 1
ATOM 1464 C CA . HIS A 1 209 ? -12.666 -1.062 -10.593 1.00 95.38 209 HIS A CA 1
ATOM 1465 C C . HIS A 1 209 ? -13.251 -0.195 -11.715 1.00 95.38 209 HIS A C 1
ATOM 1467 O O . HIS A 1 209 ? -12.658 -0.037 -12.787 1.00 95.38 209 HIS A O 1
ATOM 1473 N N . GLY A 1 210 ? -14.408 0.419 -11.458 1.00 90.81 210 GLY A N 1
ATOM 1474 C CA . GLY A 1 210 ? -15.131 1.230 -12.445 1.00 90.81 210 GLY A CA 1
ATOM 1475 C C . GLY A 1 210 ? -14.418 2.526 -12.842 1.00 90.81 210 GLY A C 1
ATOM 1476 O O . GLY A 1 210 ? -14.547 2.960 -13.977 1.00 90.81 210 GLY A O 1
ATOM 1477 N N . GLY A 1 211 ? -13.626 3.131 -11.950 1.00 89.62 211 GLY A N 1
ATOM 1478 C CA . GLY A 1 211 ? -12.949 4.403 -12.239 1.00 89.62 211 GLY A CA 1
ATOM 1479 C C . GLY A 1 211 ? -13.876 5.625 -12.198 1.00 89.62 211 GLY A C 1
ATOM 1480 O O . GLY A 1 211 ? -14.861 5.626 -11.458 1.00 89.62 211 GLY A O 1
ATOM 1481 N N . GLU A 1 212 ? -13.548 6.694 -12.931 1.00 87.62 212 GLU A N 1
ATOM 1482 C CA . GLU A 1 212 ? -14.380 7.911 -12.971 1.00 87.62 212 GLU A CA 1
ATOM 1483 C C . GLU A 1 212 ? -15.664 7.694 -13.782 1.00 87.62 212 GLU A C 1
ATOM 1485 O O . GLU A 1 212 ? -15.590 7.308 -14.947 1.00 87.62 212 GLU A O 1
ATOM 1490 N N . GLY A 1 213 ? -16.833 8.020 -13.214 1.00 90.25 213 GLY A N 1
ATOM 1491 C CA . GLY A 1 213 ? -18.100 7.987 -13.946 1.00 90.25 213 GLY A CA 1
ATOM 1492 C C . GLY A 1 213 ? -19.286 7.392 -13.196 1.00 90.25 213 GLY A C 1
ATOM 1493 O O . GLY A 1 213 ? -19.221 7.114 -12.007 1.00 90.25 213 GLY A O 1
ATOM 1494 N N . ASN A 1 214 ? -20.415 7.215 -13.891 1.00 94.00 214 ASN A N 1
ATOM 1495 C CA . ASN A 1 214 ? -21.598 6.553 -13.322 1.00 94.00 214 ASN A CA 1
ATOM 1496 C C . ASN A 1 214 ? -21.589 5.085 -13.761 1.00 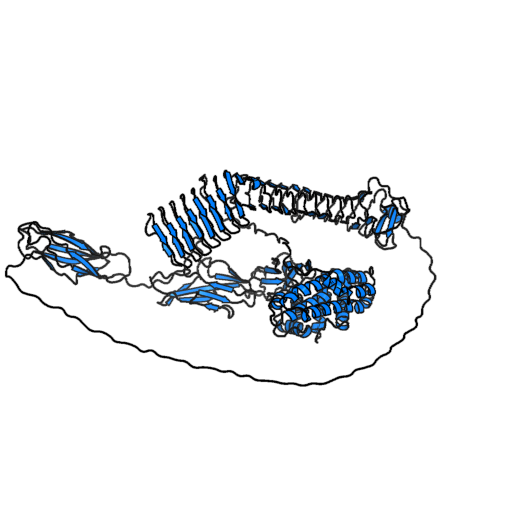94.00 214 ASN A C 1
ATOM 1498 O O . ASN A 1 214 ? -22.095 4.752 -14.836 1.00 94.00 214 ASN A O 1
ATOM 1502 N N . ASN A 1 215 ? -20.977 4.233 -12.944 1.00 96.19 215 ASN A N 1
ATOM 1503 C CA . ASN A 1 215 ? -20.619 2.867 -13.309 1.00 96.19 215 ASN A CA 1
ATOM 1504 C C . ASN A 1 215 ? -21.660 1.839 -12.840 1.00 96.19 215 ASN A C 1
ATOM 1506 O O . ASN A 1 215 ? -22.459 2.088 -11.936 1.00 96.19 215 ASN A O 1
ATOM 1510 N N . SER A 1 216 ? -21.659 0.670 -13.476 1.00 98.06 216 SER A N 1
ATOM 1511 C CA . SER A 1 216 ? -22.523 -0.472 -13.177 1.00 98.06 216 SER A CA 1
ATOM 1512 C C . SER A 1 216 ? -21.653 -1.712 -13.003 1.00 98.06 216 SER A C 1
ATOM 1514 O O . SER A 1 216 ? -21.330 -2.384 -13.982 1.00 98.06 216 SER A O 1
ATOM 1516 N N . ILE A 1 217 ? -21.285 -2.005 -11.760 1.00 98.50 217 ILE A N 1
ATOM 1517 C CA . ILE A 1 217 ? -20.332 -3.054 -11.393 1.00 98.50 217 ILE A CA 1
ATOM 1518 C C . ILE A 1 217 ? -21.085 -4.225 -10.757 1.00 98.50 217 ILE A C 1
ATOM 1520 O O . ILE A 1 217 ? -21.837 -4.029 -9.802 1.00 98.50 217 ILE A O 1
ATOM 1524 N N . LEU A 1 218 ? -20.888 -5.430 -11.291 1.00 98.62 218 LEU A N 1
ATOM 1525 C CA . LEU A 1 218 ? -21.441 -6.686 -10.786 1.00 98.62 218 LEU A CA 1
ATOM 1526 C C . LEU A 1 218 ? -20.290 -7.665 -10.509 1.00 98.62 218 LEU A C 1
ATOM 1528 O O . LEU A 1 218 ? -19.538 -7.950 -11.436 1.00 98.62 218 LEU A O 1
ATOM 1532 N N . GLY A 1 219 ? -20.165 -8.204 -9.298 1.00 98.12 219 GLY A N 1
ATOM 1533 C CA . GLY A 1 219 ? -19.278 -9.339 -9.011 1.00 98.12 219 GLY A CA 1
ATOM 1534 C C . GLY A 1 219 ? -19.850 -10.620 -9.628 1.00 98.12 219 GLY A C 1
ATOM 1535 O O . GLY A 1 219 ? -20.001 -10.730 -10.855 1.00 98.12 219 GLY A O 1
ATOM 1536 N N . GLY A 1 220 ? -20.312 -11.535 -8.782 1.00 98.06 220 GLY A N 1
ATOM 1537 C CA . GLY A 1 220 ? -21.334 -12.511 -9.154 1.00 98.06 220 GLY A CA 1
ATOM 1538 C C . GLY A 1 220 ? -21.468 -13.679 -8.185 1.00 98.06 220 GLY A C 1
ATOM 1539 O O . GLY A 1 220 ? -22.426 -13.716 -7.412 1.00 98.06 220 GLY A O 1
ATOM 1540 N N . LEU A 1 221 ? -20.565 -14.653 -8.278 1.00 97.38 221 LEU A N 1
ATOM 1541 C CA . LEU A 1 221 ? -20.474 -15.827 -7.408 1.00 97.38 221 LEU A CA 1
ATOM 1542 C C . LEU A 1 221 ? -19.021 -16.009 -6.948 1.00 97.38 221 LEU A C 1
ATOM 1544 O O . LEU A 1 221 ? -18.168 -16.401 -7.747 1.00 97.38 221 LEU A O 1
ATOM 1548 N N . GLY A 1 222 ? -18.759 -15.813 -5.661 1.00 96.62 222 GLY A N 1
ATOM 1549 C CA . GLY A 1 222 ? -17.408 -15.761 -5.100 1.00 96.62 222 GLY A CA 1
ATOM 1550 C C . GLY A 1 222 ? -17.234 -14.548 -4.195 1.00 96.62 222 GLY A C 1
ATOM 1551 O O . GLY A 1 222 ? -18.064 -13.654 -4.221 1.00 96.62 222 GLY A O 1
ATOM 1552 N N . ASP A 1 223 ? -16.180 -14.538 -3.373 1.00 96.00 223 ASP A N 1
ATOM 1553 C CA . ASP A 1 223 ? -15.896 -13.389 -2.501 1.00 96.00 223 ASP A CA 1
ATOM 1554 C C . ASP A 1 223 ? -15.106 -12.337 -3.311 1.00 96.00 223 ASP A C 1
ATOM 1556 O O . ASP A 1 223 ? -13.886 -12.478 -3.489 1.00 96.00 223 ASP A O 1
ATOM 1560 N N . ASP A 1 224 ? -15.812 -11.330 -3.822 1.00 95.25 224 ASP A N 1
ATOM 1561 C CA . ASP A 1 224 ? -15.343 -10.344 -4.799 1.00 95.25 224 ASP A CA 1
ATOM 1562 C C . ASP A 1 224 ? -14.897 -9.011 -4.154 1.00 95.25 224 ASP A C 1
ATOM 1564 O O . ASP A 1 224 ? -15.016 -8.767 -2.949 1.00 95.25 224 ASP A O 1
ATOM 1568 N N . SER A 1 225 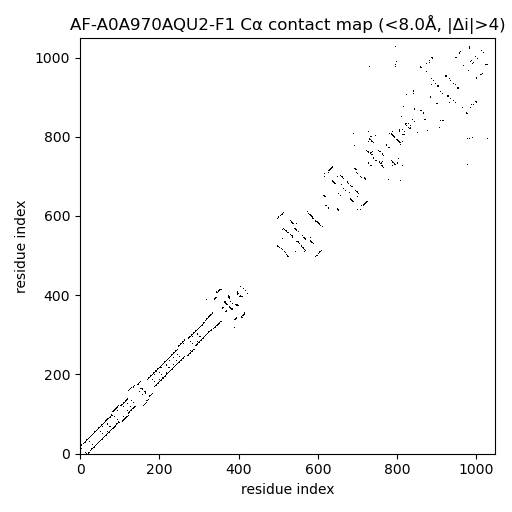? -14.314 -8.118 -4.958 1.00 96.00 225 SER A N 1
ATOM 1569 C CA . SER A 1 225 ? -13.810 -6.805 -4.535 1.00 96.00 225 SER A CA 1
ATOM 1570 C C . SER A 1 225 ? -14.134 -5.715 -5.562 1.00 96.00 225 SER A C 1
ATOM 1572 O O . SER A 1 225 ? -13.499 -5.614 -6.611 1.00 96.00 225 SER A O 1
ATOM 1574 N N . LEU A 1 226 ? -15.137 -4.890 -5.259 1.00 96.62 226 LEU A N 1
ATOM 1575 C CA . LEU A 1 226 ? -15.713 -3.887 -6.156 1.00 96.62 226 LEU A CA 1
ATOM 1576 C C . LEU A 1 226 ? -15.375 -2.463 -5.696 1.00 96.62 226 LEU A C 1
ATOM 1578 O O . LEU A 1 226 ? -15.658 -2.089 -4.559 1.00 96.62 226 LEU A O 1
ATOM 1582 N N . PHE A 1 227 ? -14.859 -1.635 -6.603 1.00 92.12 227 PHE A N 1
ATOM 1583 C CA . PHE A 1 227 ? -14.481 -0.247 -6.332 1.00 92.12 227 PHE A CA 1
ATOM 1584 C C . PHE A 1 227 ? -14.922 0.714 -7.445 1.00 92.12 227 PHE A C 1
ATOM 1586 O O . PHE A 1 227 ? -14.890 0.370 -8.629 1.00 92.12 227 PHE A O 1
ATOM 1593 N N . ASP A 1 228 ? -15.280 1.951 -7.101 1.00 87.00 228 ASP A N 1
ATOM 1594 C CA . ASP A 1 228 ? -15.468 3.029 -8.080 1.00 87.00 228 ASP A CA 1
ATOM 1595 C C . ASP A 1 228 ? -14.951 4.399 -7.604 1.00 87.00 228 ASP A C 1
ATOM 1597 O O . ASP A 1 228 ? -14.671 4.616 -6.424 1.00 87.00 228 ASP A O 1
ATOM 1601 N N . GLY A 1 229 ? -14.746 5.306 -8.565 1.00 83.69 229 GLY A N 1
ATOM 1602 C CA . GLY A 1 229 ? -14.170 6.631 -8.350 1.00 83.69 229 GLY A CA 1
ATOM 1603 C C . GLY A 1 229 ? -15.217 7.695 -8.011 1.00 83.69 229 GLY A C 1
ATOM 1604 O O . GLY A 1 229 ? -15.928 7.607 -7.016 1.00 83.69 229 GLY A O 1
ATOM 1605 N N . LEU A 1 230 ? -15.267 8.758 -8.821 1.00 82.06 230 LEU A N 1
ATOM 1606 C CA . LEU A 1 230 ? -16.235 9.849 -8.670 1.00 82.06 230 LEU A CA 1
ATOM 1607 C C . LEU A 1 230 ? -17.470 9.586 -9.540 1.00 82.06 230 LEU A C 1
ATOM 1609 O O . LEU A 1 230 ? -17.356 9.592 -10.770 1.00 82.06 230 LEU A O 1
ATOM 1613 N N . GLY A 1 231 ? -18.646 9.419 -8.925 1.00 86.44 231 GLY A N 1
ATOM 1614 C CA . GLY A 1 231 ? -19.797 8.867 -9.643 1.00 86.44 231 GLY A CA 1
ATOM 1615 C C . GLY A 1 231 ? -21.199 9.144 -9.095 1.00 86.44 231 GLY A C 1
ATOM 1616 O O . GLY A 1 231 ? -21.452 10.059 -8.309 1.00 86.44 231 GLY A O 1
ATOM 1617 N N . ASN A 1 232 ? -22.140 8.360 -9.625 1.00 91.62 232 ASN A N 1
ATOM 1618 C CA . ASN A 1 232 ? -23.427 7.993 -9.020 1.00 91.62 232 ASN A CA 1
ATOM 1619 C C . ASN A 1 232 ? -23.677 6.541 -9.460 1.00 91.62 232 ASN A C 1
ATOM 1621 O O . ASN A 1 232 ? -24.491 6.276 -10.350 1.00 91.62 232 ASN A O 1
ATOM 1625 N N . SER A 1 233 ? -22.858 5.634 -8.943 1.00 94.12 233 SER A N 1
ATOM 1626 C CA . SER A 1 233 ? -22.681 4.280 -9.468 1.00 94.12 233 SER A CA 1
ATOM 1627 C C . SER A 1 233 ? -23.624 3.267 -8.817 1.00 94.12 233 SER A C 1
ATOM 1629 O O . SER A 1 233 ? -24.326 3.548 -7.843 1.00 94.12 233 SER A O 1
ATOM 1631 N N . THR A 1 234 ? -23.684 2.063 -9.379 1.00 97.44 234 THR A N 1
ATOM 1632 C CA . THR A 1 234 ? -24.321 0.897 -8.759 1.00 97.44 234 THR A CA 1
ATOM 1633 C C . THR A 1 234 ? -23.307 -0.234 -8.707 1.00 97.44 234 THR A C 1
ATOM 1635 O O . THR A 1 234 ? -22.844 -0.688 -9.751 1.00 97.44 234 THR A O 1
ATOM 1638 N N . LEU A 1 235 ? -22.962 -0.657 -7.494 1.00 98.19 235 LEU A N 1
ATOM 1639 C CA . LEU A 1 235 ? -22.008 -1.719 -7.205 1.00 98.19 235 LEU A CA 1
ATOM 1640 C C . LEU A 1 235 ? -22.777 -2.851 -6.523 1.00 98.19 235 LEU A C 1
ATOM 1642 O O . LEU A 1 235 ? -23.517 -2.611 -5.568 1.00 98.19 235 LEU A O 1
ATOM 1646 N N . ARG A 1 236 ? -22.639 -4.073 -7.028 1.00 98.69 236 ARG A N 1
ATOM 1647 C CA . ARG A 1 236 ? -23.355 -5.243 -6.524 1.00 98.69 236 ARG A CA 1
ATOM 1648 C C . ARG A 1 236 ? -22.416 -6.435 -6.462 1.00 98.69 236 ARG A C 1
ATOM 1650 O O . ARG A 1 236 ? -21.912 -6.818 -7.512 1.00 98.69 236 ARG A O 1
ATOM 1657 N N . GLY A 1 237 ? -22.227 -6.996 -5.274 1.00 97.81 237 GLY A N 1
ATOM 1658 C CA . GLY A 1 237 ? -21.511 -8.249 -5.040 1.00 97.81 237 GLY A CA 1
ATOM 1659 C C . GLY A 1 237 ? -22.254 -9.440 -5.658 1.00 97.81 237 GLY A C 1
ATOM 1660 O O . GLY A 1 237 ? -22.490 -9.471 -6.872 1.00 97.81 237 GLY A O 1
ATOM 1661 N N . GLY A 1 238 ? -22.740 -10.375 -4.846 1.00 98.31 238 GLY A N 1
ATOM 1662 C CA . GLY A 1 238 ? -23.680 -11.389 -5.323 1.00 98.31 238 GLY A CA 1
ATOM 1663 C C . GLY A 1 238 ? -23.976 -12.530 -4.355 1.00 98.31 238 GLY A C 1
ATOM 1664 O O . GLY A 1 238 ? -24.896 -12.425 -3.547 1.00 98.31 238 GLY A O 1
ATOM 1665 N N . GLU A 1 239 ? -23.296 -13.666 -4.533 1.00 97.44 239 GLU A N 1
ATOM 1666 C CA . GLU A 1 239 ? -23.245 -14.769 -3.562 1.00 97.44 239 GLU A CA 1
ATOM 1667 C C . GLU A 1 239 ? -21.777 -15.016 -3.167 1.00 97.44 239 GLU A C 1
ATOM 1669 O O . GLU A 1 239 ? -21.042 -15.695 -3.889 1.00 97.44 239 GLU A O 1
ATOM 1674 N N . GLY A 1 240 ? -21.365 -14.493 -2.015 1.00 96.19 240 GLY A N 1
ATOM 1675 C CA . GLY A 1 240 ? -19.986 -14.493 -1.520 1.00 96.19 240 GLY A CA 1
ATOM 1676 C C . GLY A 1 240 ? -19.816 -13.445 -0.423 1.00 96.19 240 GLY A C 1
ATOM 1677 O O . GLY A 1 240 ? -20.738 -12.677 -0.190 1.00 96.19 240 GLY A O 1
ATOM 1678 N N . ASN A 1 241 ? -18.686 -13.443 0.287 1.00 95.31 241 ASN A N 1
ATOM 1679 C CA . ASN A 1 241 ? -18.397 -12.435 1.316 1.00 95.31 241 ASN A CA 1
ATOM 1680 C C . ASN A 1 241 ? -17.681 -11.225 0.686 1.00 95.31 241 ASN A C 1
ATOM 1682 O O . ASN A 1 241 ? -16.447 -11.185 0.646 1.00 95.31 241 ASN A O 1
ATOM 1686 N N . ASP A 1 242 ? -18.444 -10.256 0.188 1.00 94.44 242 ASP A N 1
ATOM 1687 C CA . ASP A 1 242 ? -17.950 -9.253 -0.759 1.00 94.44 242 ASP A CA 1
ATOM 1688 C C . ASP A 1 242 ? -17.400 -7.977 -0.102 1.00 94.44 242 ASP A C 1
ATOM 1690 O O . ASP A 1 242 ? -17.871 -7.524 0.944 1.00 94.44 242 ASP A O 1
ATOM 1694 N N . VAL A 1 243 ? -16.417 -7.341 -0.750 1.00 93.69 243 VAL A N 1
ATOM 1695 C CA . VAL A 1 243 ? -15.885 -6.023 -0.357 1.00 93.69 243 VAL A CA 1
ATOM 1696 C C . VAL A 1 243 ? -16.280 -4.978 -1.398 1.00 93.69 243 VAL A C 1
ATOM 1698 O O . VAL A 1 243 ? -15.931 -5.103 -2.568 1.00 93.69 243 VAL A O 1
ATOM 1701 N N . ILE A 1 244 ? -16.986 -3.923 -0.985 1.00 94.94 244 ILE A N 1
ATOM 1702 C CA . ILE A 1 244 ? -17.526 -2.892 -1.882 1.00 94.94 244 ILE A CA 1
ATOM 1703 C C . ILE A 1 244 ? -17.148 -1.492 -1.378 1.00 94.94 244 ILE A C 1
ATOM 1705 O O . ILE A 1 244 ? -17.474 -1.132 -0.246 1.00 94.94 244 ILE A O 1
ATOM 1709 N N . GLY A 1 245 ? -16.499 -0.682 -2.221 1.00 90.12 245 GLY A N 1
ATOM 1710 C CA . GLY A 1 245 ? -16.060 0.677 -1.886 1.00 90.12 245 GLY A CA 1
ATOM 1711 C C . GLY A 1 245 ? -16.385 1.742 -2.943 1.00 90.12 245 GLY A C 1
ATOM 1712 O O . GLY A 1 245 ? -16.296 1.481 -4.137 1.00 90.12 245 GLY A O 1
ATOM 1713 N N . SER A 1 246 ? -16.705 2.964 -2.502 1.00 84.88 246 SER A N 1
ATOM 1714 C CA . SER A 1 246 ? -16.828 4.166 -3.358 1.00 84.88 246 SER A CA 1
ATOM 1715 C C . SER A 1 246 ? -15.954 5.291 -2.817 1.00 84.88 246 SER A C 1
ATOM 1717 O O . SER A 1 246 ? -15.927 5.531 -1.605 1.00 84.88 246 SER A O 1
ATOM 1719 N N . PHE A 1 247 ? -15.285 6.024 -3.712 1.00 78.81 247 PHE A N 1
ATOM 1720 C CA . PHE A 1 247 ? -14.537 7.241 -3.371 1.00 78.81 247 PHE A CA 1
ATOM 1721 C C . PHE A 1 247 ? -15.352 8.543 -3.521 1.00 78.81 247 PHE A C 1
ATOM 1723 O O . PHE A 1 247 ? -14.866 9.625 -3.166 1.00 78.81 247 PHE A O 1
ATOM 1730 N N . GLY A 1 248 ? -16.621 8.449 -3.934 1.00 73.81 248 GLY A N 1
ATOM 1731 C CA . GLY A 1 248 ? -17.656 9.413 -3.562 1.00 73.81 248 GLY A CA 1
ATOM 1732 C C . GLY A 1 248 ? -18.654 9.787 -4.659 1.00 73.81 248 GLY A C 1
ATOM 1733 O O . GLY A 1 248 ? -18.300 10.351 -5.699 1.00 73.81 248 GLY A O 1
ATOM 1734 N N . GLY A 1 249 ? -19.940 9.629 -4.342 1.00 81.25 249 GLY A N 1
ATOM 1735 C CA . GLY A 1 249 ? -21.035 9.960 -5.247 1.00 81.25 249 GLY A CA 1
ATOM 1736 C C . GLY A 1 249 ? -22.412 10.021 -4.580 1.00 81.25 249 GLY A C 1
ATOM 1737 O O . GLY A 1 249 ? -22.627 10.692 -3.560 1.00 81.25 249 GLY A O 1
ATOM 1738 N N . LYS A 1 250 ? -23.371 9.338 -5.207 1.00 88.69 250 LYS A N 1
ATOM 1739 C CA . LYS A 1 250 ? -24.687 8.985 -4.641 1.00 88.69 250 LYS A CA 1
ATOM 1740 C C . LYS A 1 250 ? -24.965 7.521 -4.942 1.00 88.69 250 LYS A C 1
ATOM 1742 O O . LYS A 1 250 ? -25.924 7.178 -5.637 1.00 88.69 250 LYS A O 1
ATOM 1747 N N . ASP A 1 251 ? -24.042 6.696 -4.488 1.00 92.00 251 ASP A N 1
ATOM 1748 C CA . ASP A 1 251 ? -23.858 5.360 -5.027 1.00 92.00 251 ASP A CA 1
ATOM 1749 C C . ASP A 1 251 ? -24.784 4.368 -4.326 1.00 92.00 251 ASP A C 1
ATOM 1751 O O . ASP A 1 251 ? -25.216 4.574 -3.186 1.00 92.00 251 ASP A O 1
ATOM 1755 N N . LEU A 1 252 ? -25.136 3.309 -5.046 1.00 96.00 252 LEU A N 1
ATOM 1756 C CA . LEU A 1 252 ? -25.948 2.210 -4.547 1.00 96.00 252 LEU A CA 1
ATOM 1757 C C . LEU A 1 252 ? -25.066 0.968 -4.443 1.00 96.00 252 LEU A C 1
ATOM 1759 O O . LEU A 1 252 ? -24.702 0.391 -5.465 1.00 96.00 252 LEU A O 1
ATOM 1763 N N . MET A 1 253 ? -24.750 0.570 -3.216 1.00 97.88 253 MET A N 1
ATOM 1764 C CA . MET A 1 253 ? -24.008 -0.648 -2.903 1.00 97.88 253 MET A CA 1
ATOM 1765 C C . MET A 1 253 ? -24.982 -1.739 -2.450 1.00 97.88 253 MET A C 1
ATOM 1767 O O . MET A 1 253 ? -25.854 -1.474 -1.618 1.00 97.88 253 MET A O 1
ATOM 1771 N N . LEU A 1 254 ? -24.826 -2.951 -2.983 1.00 98.56 254 LEU A N 1
ATOM 1772 C CA . LEU A 1 254 ? -25.537 -4.150 -2.542 1.00 98.56 254 LEU A CA 1
ATOM 1773 C C . LEU A 1 254 ? -24.538 -5.298 -2.338 1.00 98.56 254 LEU A C 1
ATOM 1775 O O . LEU A 1 254 ? -23.866 -5.666 -3.298 1.00 98.56 254 LEU A O 1
ATOM 1779 N N . GLY A 1 255 ? -24.455 -5.871 -1.137 1.00 97.69 255 GLY A N 1
ATOM 1780 C CA . GLY A 1 255 ? -23.730 -7.134 -0.914 1.00 97.69 255 GLY A CA 1
ATOM 1781 C C . GLY A 1 255 ? -24.527 -8.348 -1.413 1.00 97.69 255 GLY A C 1
ATOM 1782 O O . GLY A 1 255 ? -24.024 -9.188 -2.149 1.00 97.69 255 GLY A O 1
ATOM 1783 N N . ASP A 1 256 ? -25.839 -8.328 -1.150 1.00 98.44 256 ASP A N 1
ATOM 1784 C CA . ASP A 1 256 ? -26.830 -9.375 -1.430 1.00 98.44 256 ASP A CA 1
ATOM 1785 C C . ASP A 1 256 ? -26.713 -10.651 -0.569 1.00 98.44 256 ASP A C 1
ATOM 1787 O O . ASP A 1 256 ? -27.707 -10.970 0.100 1.00 98.44 256 ASP A O 1
ATOM 1791 N N . ALA A 1 257 ? -25.608 -11.414 -0.598 1.00 97.38 257 ALA A N 1
ATOM 1792 C CA . ALA A 1 257 ? -25.570 -12.733 0.058 1.00 97.38 257 ALA A CA 1
ATOM 1793 C C . ALA A 1 257 ? -24.190 -13.310 0.461 1.00 97.38 257 ALA A C 1
ATOM 1795 O O . ALA A 1 257 ? -23.843 -14.427 0.057 1.00 97.38 257 ALA A O 1
ATOM 1796 N N . GLY A 1 258 ? -23.507 -12.650 1.394 1.00 95.56 258 GLY A N 1
ATOM 1797 C CA . GLY A 1 258 ? -22.541 -13.267 2.315 1.00 95.56 258 GLY A CA 1
ATOM 1798 C C . GLY A 1 258 ? -22.376 -12.426 3.577 1.00 95.56 258 GLY A C 1
ATOM 1799 O O . GLY A 1 258 ? -23.243 -11.614 3.867 1.00 95.56 258 GLY A O 1
ATOM 1800 N N . ASP A 1 259 ? -21.304 -12.632 4.354 1.00 95.00 259 ASP A N 1
ATOM 1801 C CA . ASP A 1 259 ? -20.932 -11.668 5.407 1.00 95.00 259 ASP A CA 1
ATOM 1802 C C . ASP A 1 259 ? -20.173 -10.494 4.753 1.00 95.00 259 ASP A C 1
ATOM 1804 O O . ASP A 1 259 ? -18.947 -10.550 4.600 1.00 95.00 259 ASP A O 1
ATOM 1808 N N . ASP A 1 260 ? -20.910 -9.468 4.319 1.00 92.62 260 ASP A N 1
ATOM 1809 C CA . ASP A 1 260 ? -20.425 -8.456 3.367 1.00 92.62 260 ASP A CA 1
ATOM 1810 C C . ASP A 1 260 ? -19.776 -7.226 4.034 1.00 92.62 260 ASP A C 1
ATOM 1812 O O . ASP A 1 260 ? -20.000 -6.926 5.206 1.00 92.62 260 ASP A O 1
ATOM 1816 N N . THR A 1 261 ? -18.955 -6.471 3.295 1.00 94.81 261 THR A N 1
ATOM 1817 C CA . THR A 1 261 ? -18.266 -5.253 3.766 1.00 94.81 261 THR A CA 1
ATOM 1818 C C . THR A 1 261 ? -18.426 -4.094 2.778 1.00 94.81 261 THR A C 1
ATOM 1820 O O . THR A 1 261 ? -17.773 -4.044 1.739 1.00 94.81 261 THR A O 1
ATOM 1823 N N . LEU A 1 262 ? -19.279 -3.124 3.117 1.00 95.69 262 LEU A N 1
ATOM 1824 C CA . LEU A 1 262 ? -19.636 -1.965 2.291 1.00 95.69 262 LEU A CA 1
ATOM 1825 C C . LEU A 1 262 ? -19.114 -0.661 2.921 1.00 95.69 262 LEU A C 1
ATOM 1827 O O . LEU A 1 262 ? -19.464 -0.336 4.059 1.00 95.69 262 LEU A O 1
ATOM 1831 N N . ILE A 1 263 ? -18.300 0.111 2.191 1.00 87.50 263 ILE A N 1
ATOM 1832 C CA . ILE A 1 263 ? -17.578 1.277 2.732 1.00 87.50 263 ILE A CA 1
ATOM 1833 C C . ILE A 1 263 ? -17.648 2.495 1.792 1.00 87.50 263 ILE A C 1
ATOM 1835 O O . ILE A 1 263 ? -17.080 2.511 0.702 1.00 87.50 263 ILE A O 1
ATOM 1839 N N . SER A 1 264 ? -18.270 3.573 2.266 1.00 86.56 264 SER A N 1
ATOM 1840 C CA . SER A 1 264 ? -18.244 4.902 1.641 1.00 86.56 264 SER A CA 1
ATOM 1841 C C . SER A 1 264 ? -17.029 5.711 2.127 1.00 86.56 264 SER A C 1
ATOM 1843 O O . SER A 1 264 ? -16.820 5.851 3.335 1.00 86.56 264 SER A O 1
ATOM 1845 N N . LEU A 1 265 ? -16.202 6.226 1.205 1.00 71.56 265 LEU A N 1
ATOM 1846 C CA . LEU A 1 265 ? -14.914 6.884 1.490 1.00 71.56 265 LEU A CA 1
ATOM 1847 C C . LEU A 1 265 ? -14.822 8.305 0.885 1.00 71.56 265 LEU A C 1
ATOM 1849 O O . LEU A 1 265 ? -13.916 8.615 0.108 1.00 71.56 265 LEU A O 1
ATOM 1853 N N . GLU A 1 266 ? -15.737 9.214 1.253 1.00 67.38 266 GLU A N 1
ATOM 1854 C CA . GLU A 1 266 ? -15.838 10.567 0.664 1.00 67.38 266 GLU A CA 1
ATOM 1855 C C . GLU A 1 266 ? -14.736 11.552 1.110 1.00 67.38 266 GLU A C 1
ATOM 1857 O O . GLU A 1 266 ? -14.983 12.504 1.868 1.00 67.38 266 GLU A O 1
ATOM 1862 N N . THR A 1 267 ? -13.534 11.406 0.552 1.00 53.66 267 THR A N 1
ATOM 1863 C CA . THR A 1 267 ? -12.395 12.314 0.793 1.00 53.66 267 THR A CA 1
ATOM 1864 C C . THR A 1 267 ? -12.624 13.749 0.285 1.00 53.66 267 THR A C 1
ATOM 1866 O O . THR A 1 267 ? -12.074 14.701 0.845 1.00 53.66 267 THR A O 1
ATOM 1869 N N . LEU A 1 268 ? -13.464 13.955 -0.741 1.00 46.41 268 LEU A N 1
ATOM 1870 C CA . LEU A 1 268 ? -13.666 15.271 -1.367 1.00 46.41 268 LEU A CA 1
ATOM 1871 C C . LEU A 1 268 ? -14.718 16.157 -0.667 1.00 46.41 268 LEU A C 1
ATOM 1873 O O . LEU A 1 268 ? -15.848 15.763 -0.360 1.00 46.41 268 LEU A O 1
ATOM 1877 N N . VAL A 1 269 ? -14.370 17.434 -0.480 1.00 46.41 269 VAL A N 1
ATOM 1878 C CA . VAL A 1 269 ? -15.239 18.456 0.127 1.00 46.41 269 VAL A CA 1
ATOM 1879 C C . VAL A 1 269 ? -16.039 19.201 -0.951 1.00 46.41 269 VAL A C 1
ATOM 1881 O O . VAL A 1 269 ? -15.565 20.191 -1.506 1.00 46.41 269 VAL A O 1
ATOM 1884 N N . GLY A 1 270 ? -17.284 18.780 -1.218 1.00 46.03 270 GLY A N 1
ATOM 1885 C CA . GLY A 1 270 ? -18.229 19.618 -1.981 1.00 46.03 270 GLY A CA 1
ATOM 1886 C C . GLY A 1 270 ? -19.441 18.952 -2.647 1.00 46.03 270 GLY A C 1
ATOM 1887 O O . GLY A 1 270 ? -20.356 19.671 -3.051 1.00 46.03 270 GLY A O 1
ATOM 1888 N N . ALA A 1 271 ? -19.477 17.623 -2.778 1.00 46.06 271 ALA A N 1
ATOM 1889 C CA . ALA A 1 271 ? -20.595 16.912 -3.409 1.00 46.06 271 ALA A CA 1
ATOM 1890 C C . ALA A 1 271 ? -21.869 16.879 -2.532 1.00 46.06 271 ALA A C 1
ATOM 1892 O O . ALA A 1 271 ? -21.830 17.161 -1.334 1.00 46.06 271 ALA A O 1
ATOM 1893 N N . ASN A 1 272 ? -23.011 16.489 -3.115 1.00 55.31 272 ASN A N 1
ATOM 1894 C CA . ASN A 1 272 ? -24.222 16.156 -2.347 1.00 55.31 272 ASN A CA 1
ATOM 1895 C C . ASN A 1 272 ? -24.099 14.722 -1.808 1.00 55.31 272 ASN A C 1
ATOM 1897 O O . ASN A 1 272 ? -24.777 13.825 -2.307 1.00 55.31 272 ASN A O 1
ATOM 1901 N N . LYS A 1 273 ? -23.215 14.526 -0.831 1.00 67.31 273 LYS A N 1
ATOM 1902 C CA . LYS A 1 273 ? -22.828 13.219 -0.291 1.00 67.31 273 LYS A CA 1
ATOM 1903 C C . LYS A 1 273 ? -24.031 12.463 0.307 1.00 67.31 273 LYS A C 1
ATOM 1905 O O . LYS A 1 273 ? -24.679 12.984 1.216 1.00 67.31 273 LYS A O 1
ATOM 1910 N N . SER A 1 274 ? -24.367 11.293 -0.240 1.00 85.25 274 SER A N 1
ATOM 1911 C CA . SER A 1 274 ? -25.342 10.353 0.346 1.00 85.25 274 SER A CA 1
ATOM 1912 C C . SER A 1 274 ? -25.298 9.006 -0.390 1.00 85.25 274 SER A C 1
ATOM 1914 O O . SER A 1 274 ? -25.879 8.889 -1.476 1.00 85.25 274 SER A O 1
ATOM 1916 N N . ALA A 1 275 ? -24.655 7.999 0.183 1.00 90.94 275 ALA A N 1
ATOM 1917 C CA . ALA A 1 275 ? -24.681 6.641 -0.350 1.00 90.94 275 ALA A CA 1
ATOM 1918 C C . ALA A 1 275 ? -25.898 5.850 0.166 1.00 90.94 275 ALA A C 1
ATOM 1920 O O . ALA A 1 275 ? -26.504 6.181 1.193 1.00 90.94 275 ALA A O 1
ATOM 1921 N N . THR A 1 276 ? -26.276 4.802 -0.567 1.00 96.38 276 THR A N 1
ATOM 1922 C CA . THR A 1 276 ? -27.241 3.785 -0.132 1.00 96.38 276 THR A CA 1
ATOM 1923 C C . THR A 1 276 ? -26.521 2.448 -0.044 1.00 96.38 276 THR A C 1
ATOM 1925 O O . THR A 1 276 ? -26.152 1.887 -1.072 1.00 96.38 276 THR A O 1
ATOM 1928 N N . LEU A 1 277 ? -26.317 1.959 1.176 1.00 97.81 277 LEU A N 1
ATOM 1929 C CA . LEU A 1 277 ? -25.627 0.705 1.465 1.00 97.81 277 LEU A CA 1
ATOM 1930 C C . LEU A 1 277 ? -26.662 -0.329 1.903 1.00 97.81 277 LEU A C 1
ATOM 1932 O O . LEU A 1 277 ? -27.388 -0.106 2.875 1.00 97.81 277 LEU A O 1
ATOM 1936 N N . LEU A 1 278 ? -26.726 -1.443 1.183 1.00 98.62 278 LEU A N 1
ATOM 1937 C CA . LEU A 1 278 ? -27.558 -2.599 1.491 1.00 98.62 278 LEU A CA 1
ATOM 1938 C C . LEU A 1 278 ? -26.625 -3.804 1.659 1.00 98.62 278 LEU A C 1
ATOM 1940 O O . LEU A 1 278 ? -25.937 -4.146 0.704 1.00 98.62 278 LEU A O 1
ATOM 1944 N N . GLY A 1 279 ? -26.585 -4.432 2.833 1.00 96.56 279 GLY A N 1
ATOM 1945 C CA . GLY A 1 279 ? -25.901 -5.719 3.011 1.00 96.56 279 GLY A CA 1
ATOM 1946 C C . GLY A 1 279 ? -26.693 -6.829 2.312 1.00 96.56 279 GLY A C 1
ATOM 1947 O O . GLY A 1 279 ? -26.937 -6.767 1.102 1.00 96.56 279 GLY A O 1
ATOM 1948 N N . GLY A 1 280 ? -27.231 -7.776 3.073 1.00 98.00 280 GLY A N 1
ATOM 1949 C CA . GLY A 1 280 ? -28.321 -8.615 2.588 1.00 98.00 280 GLY A CA 1
ATOM 1950 C C . GLY A 1 280 ? -28.620 -9.826 3.457 1.00 98.00 280 GLY A C 1
ATOM 1951 O O . GLY A 1 280 ? -29.623 -9.840 4.182 1.00 98.00 280 GLY A O 1
ATOM 1952 N N . LEU A 1 281 ? -27.800 -10.867 3.311 1.00 95.88 281 LEU A N 1
ATOM 1953 C CA . LEU A 1 281 ? -27.979 -12.188 3.920 1.00 95.88 281 LEU A CA 1
ATOM 1954 C C . LEU A 1 281 ? -26.685 -12.709 4.576 1.00 95.88 281 LEU A C 1
ATOM 1956 O O . LEU A 1 281 ? -26.264 -13.835 4.301 1.00 95.88 281 LEU A O 1
ATOM 1960 N N . GLY A 1 282 ? -26.113 -11.942 5.498 1.00 93.44 282 GLY A N 1
ATOM 1961 C CA . GLY A 1 282 ? -25.031 -12.387 6.375 1.00 93.44 282 GLY A CA 1
ATOM 1962 C C . GLY A 1 282 ? -24.911 -11.489 7.594 1.00 93.44 282 GLY A C 1
ATOM 1963 O O . GLY A 1 282 ? -25.921 -11.007 8.089 1.00 93.44 282 GLY A O 1
ATOM 1964 N N . ASN A 1 283 ? -23.704 -11.352 8.138 1.00 92.06 283 ASN A N 1
ATOM 1965 C CA . ASN A 1 283 ? -23.395 -10.477 9.268 1.00 92.06 283 ASN A CA 1
ATOM 1966 C C . ASN A 1 283 ? -22.576 -9.285 8.750 1.00 92.06 283 ASN A C 1
ATOM 1968 O O . ASN A 1 283 ? -21.344 -9.314 8.771 1.00 92.06 283 ASN A O 1
ATOM 1972 N N . ASP A 1 284 ? -23.270 -8.265 8.254 1.00 88.56 284 ASP A N 1
ATOM 1973 C CA . ASP A 1 284 ? -22.699 -7.306 7.300 1.00 88.56 284 ASP A CA 1
ATOM 1974 C C . ASP A 1 284 ? -22.053 -6.090 7.983 1.00 88.56 284 ASP A C 1
ATOM 1976 O O . ASP A 1 284 ? -22.619 -5.518 8.915 1.00 88.56 284 ASP A O 1
ATOM 1980 N N . PHE A 1 285 ? -20.902 -5.618 7.498 1.00 92.44 285 PHE A N 1
ATOM 1981 C CA . PHE A 1 285 ? -20.271 -4.366 7.933 1.00 92.44 285 PHE A CA 1
ATOM 1982 C C . PHE A 1 285 ? -20.581 -3.229 6.952 1.00 92.44 285 PHE A C 1
ATOM 1984 O O . PHE A 1 285 ? -20.173 -3.267 5.793 1.00 92.44 285 PHE A O 1
ATOM 1991 N N . LEU A 1 286 ? -21.268 -2.181 7.414 1.00 96.06 286 LEU A N 1
ATOM 1992 C CA . LEU A 1 286 ? -21.661 -1.025 6.601 1.00 96.06 286 LEU A CA 1
ATOM 1993 C C . LEU A 1 286 ? -21.115 0.276 7.207 1.00 96.06 286 LEU A C 1
ATOM 1995 O O . LEU A 1 286 ? -21.508 0.660 8.309 1.00 96.06 286 LEU A O 1
ATOM 1999 N N . PHE A 1 287 ? -20.287 1.013 6.462 1.00 93.06 287 PHE A N 1
ATOM 2000 C CA . PHE A 1 287 ? -19.773 2.332 6.851 1.00 93.06 287 PHE A CA 1
ATOM 2001 C C . PHE A 1 287 ? -20.172 3.416 5.841 1.00 93.06 287 PHE A C 1
ATOM 2003 O O . PHE A 1 287 ? -19.754 3.390 4.688 1.00 93.06 287 PHE A O 1
ATOM 2010 N N . GLY A 1 288 ? -20.965 4.394 6.284 1.00 89.25 288 GLY A N 1
ATOM 2011 C CA . GLY A 1 288 ? -21.503 5.476 5.453 1.00 89.25 288 GLY A CA 1
ATOM 2012 C C . GLY A 1 288 ? -20.566 6.663 5.203 1.00 89.25 288 GLY A C 1
ATOM 2013 O O . GLY A 1 288 ? -20.929 7.554 4.441 1.00 89.25 288 GLY A O 1
ATOM 2014 N N . GLY A 1 289 ? -19.387 6.719 5.826 1.00 85.81 289 GLY A N 1
ATOM 2015 C CA . GLY A 1 289 ? -18.438 7.810 5.590 1.00 85.81 289 GLY A CA 1
ATOM 2016 C C . GLY A 1 289 ? -18.958 9.173 6.045 1.00 85.81 289 GLY A C 1
ATOM 2017 O O . GLY A 1 289 ? -19.144 9.416 7.241 1.00 85.81 289 GLY A O 1
ATOM 2018 N N . ALA A 1 290 ? -19.143 10.090 5.097 1.00 84.69 290 ALA A N 1
ATOM 2019 C CA . ALA A 1 290 ? -19.630 11.437 5.380 1.00 84.69 290 ALA A CA 1
ATOM 2020 C C . ALA A 1 290 ? -20.756 11.824 4.413 1.00 84.69 290 ALA A C 1
ATOM 2022 O O . ALA A 1 290 ? -20.490 12.173 3.269 1.00 84.69 290 ALA A O 1
ATOM 2023 N N . GLY A 1 291 ? -22.006 11.846 4.870 1.00 87.25 291 GLY A N 1
ATOM 2024 C CA . GLY A 1 291 ? -23.180 12.199 4.074 1.00 87.25 291 GLY A CA 1
ATOM 2025 C C . GLY A 1 291 ? -24.503 12.026 4.823 1.00 87.25 291 GLY A C 1
ATOM 2026 O O . GLY A 1 291 ? -24.548 11.591 5.967 1.00 87.25 291 GLY A O 1
ATOM 2027 N N . ASP A 1 292 ? -25.612 12.362 4.165 1.00 91.44 292 ASP A N 1
ATOM 2028 C CA . ASP A 1 292 ? -26.950 11.982 4.646 1.00 91.44 292 ASP A CA 1
ATOM 2029 C C . ASP A 1 292 ? -27.259 10.560 4.128 1.00 91.44 292 ASP A C 1
ATOM 2031 O O . ASP A 1 292 ? -27.974 10.402 3.134 1.00 91.44 292 ASP A O 1
ATOM 2035 N N . ASN A 1 293 ? -26.638 9.528 4.713 1.00 93.12 293 ASN A N 1
ATOM 2036 C CA . ASN A 1 293 ? -26.595 8.178 4.129 1.00 93.12 293 ASN A CA 1
ATOM 2037 C C . ASN A 1 293 ? -27.784 7.283 4.512 1.00 93.12 293 ASN A C 1
ATOM 2039 O O . ASN A 1 293 ? -28.488 7.525 5.493 1.00 93.12 293 ASN A O 1
ATOM 2043 N N . SER A 1 294 ? -27.992 6.211 3.744 1.00 96.56 294 SER A N 1
ATOM 2044 C CA . SER A 1 294 ? -29.026 5.198 3.985 1.00 96.56 294 SER A CA 1
ATOM 2045 C C . SER A 1 294 ? -28.403 3.805 4.077 1.00 96.56 294 SER A C 1
ATOM 2047 O O . SER A 1 294 ? -28.122 3.192 3.051 1.00 96.56 294 SER A O 1
ATOM 2049 N N . LEU A 1 295 ? -28.219 3.303 5.296 1.00 98.25 295 LEU A N 1
ATOM 2050 C CA . LEU A 1 295 ? -27.660 1.985 5.593 1.00 98.25 295 LEU A CA 1
ATOM 2051 C C . LEU A 1 295 ? -28.780 1.012 5.980 1.00 98.25 295 LEU A C 1
ATOM 2053 O O . LEU A 1 295 ? -29.607 1.315 6.844 1.00 98.25 295 LEU A O 1
ATOM 2057 N N . ASN A 1 296 ? -28.772 -0.180 5.394 1.00 98.25 296 ASN A N 1
ATOM 2058 C CA . ASN A 1 296 ? -29.575 -1.314 5.832 1.00 98.25 296 ASN A CA 1
ATOM 2059 C C . ASN A 1 296 ? -28.706 -2.572 5.809 1.00 98.25 296 ASN A C 1
ATOM 2061 O O . ASN A 1 296 ? -28.191 -2.889 4.743 1.00 98.25 296 ASN A O 1
ATOM 2065 N N . GLY A 1 297 ? -28.583 -3.285 6.931 1.00 96.00 297 GLY A N 1
ATOM 2066 C CA . GLY A 1 297 ? -27.958 -4.615 6.964 1.00 96.00 297 GLY A CA 1
ATOM 2067 C C . GLY A 1 297 ? -28.852 -5.616 6.231 1.00 96.00 297 GLY A C 1
ATOM 2068 O O . GLY A 1 297 ? -29.082 -5.497 5.023 1.00 96.00 297 GLY A O 1
ATOM 2069 N N . GLY A 1 298 ? -29.514 -6.502 6.964 1.00 97.00 298 GLY A N 1
ATOM 2070 C CA . GLY A 1 298 ? -30.606 -7.283 6.395 1.00 97.00 298 GLY A CA 1
ATOM 2071 C C . GLY A 1 298 ? -31.093 -8.396 7.299 1.00 97.00 298 GLY A C 1
ATOM 2072 O O . GLY A 1 298 ? -32.095 -8.233 8.003 1.00 97.00 298 GLY A O 1
ATOM 2073 N N . LEU A 1 299 ? -30.431 -9.549 7.208 1.00 94.50 299 LEU A N 1
ATOM 2074 C CA . LEU A 1 299 ? -30.746 -10.763 7.961 1.00 94.50 299 LEU A CA 1
ATOM 2075 C C . LEU A 1 299 ? -29.485 -11.423 8.542 1.00 94.50 299 LEU A C 1
ATOM 2077 O O . LEU A 1 299 ? -29.174 -12.573 8.221 1.00 94.50 299 LEU A O 1
ATOM 2081 N N . GLY A 1 300 ? -28.854 -10.742 9.493 1.00 91.69 300 GLY A N 1
ATOM 2082 C CA . GLY A 1 300 ? -27.920 -11.341 10.441 1.00 91.69 300 GLY A CA 1
ATOM 2083 C C . GLY A 1 300 ? -27.540 -10.363 11.544 1.00 91.69 300 GLY A C 1
ATOM 2084 O O . GLY A 1 300 ? -28.391 -9.622 12.027 1.00 91.69 300 GLY A O 1
ATOM 2085 N N . ASN A 1 301 ? -26.304 -10.431 12.037 1.00 91.06 301 ASN A N 1
ATOM 2086 C CA . ASN A 1 301 ? -25.849 -9.620 13.172 1.00 91.06 301 ASN A CA 1
ATOM 2087 C C . ASN A 1 301 ? -24.966 -8.473 12.668 1.00 91.06 301 ASN A C 1
ATOM 2089 O O . ASN A 1 301 ? -23.743 -8.511 12.795 1.00 91.06 301 ASN A O 1
ATOM 2093 N N . ASP A 1 302 ? -25.616 -7.491 12.052 1.00 90.12 302 ASP A N 1
ATOM 2094 C CA . ASP A 1 302 ? -24.969 -6.494 11.194 1.00 90.12 302 ASP A CA 1
ATOM 2095 C C . ASP A 1 302 ? -24.328 -5.348 11.994 1.00 90.12 302 ASP A C 1
ATOM 2097 O O . ASP A 1 302 ? -24.728 -5.055 13.119 1.00 90.12 302 ASP A O 1
ATOM 2101 N N . PHE A 1 303 ? -23.335 -4.667 11.426 1.00 89.94 303 PHE A N 1
ATOM 2102 C CA . PHE A 1 303 ? -22.573 -3.590 12.056 1.00 89.94 303 PHE A CA 1
ATOM 2103 C C . PHE A 1 303 ? -22.626 -2.318 11.196 1.00 89.94 303 PHE A C 1
ATOM 2105 O O . PHE A 1 303 ? -21.890 -2.166 10.222 1.00 89.94 303 PHE A O 1
ATOM 2112 N N . LEU A 1 304 ? -23.518 -1.391 11.554 1.00 96.62 304 LEU A N 1
ATOM 2113 C CA . LEU A 1 304 ? -23.836 -0.182 10.792 1.00 96.62 304 LEU A CA 1
ATOM 2114 C C . LEU A 1 304 ? -23.256 1.077 11.455 1.00 96.62 304 LEU A C 1
ATOM 2116 O O . LEU A 1 304 ? -23.629 1.440 12.574 1.00 96.62 304 LEU A O 1
ATOM 2120 N N . LEU A 1 305 ? -22.421 1.807 10.718 1.00 92.38 305 LEU A N 1
ATOM 2121 C CA . LEU A 1 305 ? -21.837 3.094 11.097 1.00 92.38 305 LEU A CA 1
ATOM 2122 C C . LEU A 1 305 ? -22.274 4.192 10.111 1.00 92.38 305 LEU A C 1
ATOM 2124 O O . LEU A 1 305 ? -21.823 4.212 8.970 1.00 92.38 305 LEU A O 1
ATOM 2128 N N . GLY A 1 306 ? -23.122 5.131 10.539 1.00 90.88 306 GLY A N 1
ATOM 2129 C CA . GLY A 1 306 ? -23.593 6.244 9.700 1.00 90.88 306 GLY A CA 1
ATOM 2130 C C . GLY A 1 306 ? -22.500 7.266 9.369 1.00 90.88 306 GLY A C 1
ATOM 2131 O O . GLY A 1 306 ? -22.333 7.632 8.207 1.00 90.88 306 GLY A O 1
ATOM 2132 N N . GLY A 1 307 ? -21.731 7.678 10.382 1.00 89.00 307 GLY A N 1
ATOM 2133 C CA . GLY A 1 307 ? -20.599 8.599 10.244 1.00 89.00 307 GLY A CA 1
ATOM 2134 C C . GLY A 1 307 ? -20.982 10.068 10.455 1.00 89.00 307 GLY A C 1
ATOM 2135 O O . GLY A 1 307 ? -21.651 10.410 11.430 1.00 89.00 307 GLY A O 1
ATOM 2136 N N . ASP A 1 308 ? -20.527 10.951 9.569 1.00 87.38 308 ASP A N 1
ATOM 2137 C CA . ASP A 1 308 ? -20.824 12.393 9.611 1.00 87.38 308 ASP A CA 1
ATOM 2138 C C . ASP A 1 308 ? -22.060 12.709 8.748 1.00 87.38 308 ASP A C 1
ATOM 2140 O O . ASP A 1 308 ? -22.006 12.530 7.535 1.00 87.38 308 ASP A O 1
ATOM 2144 N N . GLY A 1 309 ? -23.144 13.246 9.320 1.00 89.44 309 GLY A N 1
ATOM 2145 C CA . GLY A 1 309 ? -24.359 13.638 8.579 1.00 89.44 309 GLY A CA 1
ATOM 2146 C C . GLY A 1 309 ? -25.651 13.019 9.122 1.00 89.44 309 GLY A C 1
ATOM 2147 O O . GLY A 1 309 ? -25.644 12.396 10.174 1.00 89.44 309 GLY A O 1
ATOM 2148 N N . ASN A 1 310 ? -26.797 13.266 8.476 1.00 93.12 310 ASN A N 1
ATOM 2149 C CA . ASN A 1 310 ? -28.114 12.844 8.980 1.00 93.12 310 ASN A CA 1
ATOM 2150 C C . ASN A 1 310 ? -28.484 11.474 8.397 1.00 93.12 310 ASN A C 1
ATOM 2152 O O . ASN A 1 310 ? -29.136 11.387 7.353 1.00 93.12 310 ASN A O 1
ATOM 2156 N N . ASN A 1 311 ? -28.053 10.407 9.060 1.00 94.25 311 ASN A N 1
ATOM 2157 C CA . ASN A 1 311 ? -28.112 9.060 8.515 1.00 94.25 311 ASN A CA 1
ATOM 2158 C C . ASN A 1 311 ? -29.438 8.350 8.827 1.00 94.25 311 ASN A C 1
ATOM 2160 O O . ASN A 1 311 ? -30.122 8.613 9.818 1.00 94.25 311 ASN A O 1
ATOM 2164 N N . THR A 1 312 ? -29.799 7.405 7.965 1.00 97.38 312 THR A N 1
ATOM 2165 C CA . THR A 1 312 ? -30.873 6.428 8.169 1.00 97.38 312 THR A CA 1
ATOM 2166 C C . THR A 1 312 ? -30.235 5.054 8.323 1.00 97.38 312 THR A C 1
ATOM 2168 O O . THR A 1 312 ? -29.627 4.571 7.374 1.00 97.38 312 THR A O 1
ATOM 2171 N N . LEU A 1 313 ? -30.346 4.439 9.503 1.00 98.06 313 LEU A N 1
ATOM 2172 C CA . LEU A 1 313 ? -29.783 3.119 9.803 1.00 98.06 313 LEU A CA 1
ATOM 2173 C C . LEU A 1 313 ? -30.916 2.126 10.076 1.00 98.06 313 LEU A C 1
ATOM 2175 O O . LEU A 1 313 ? -31.755 2.356 10.950 1.00 98.06 313 LEU A O 1
ATOM 2179 N N . SER A 1 314 ? -30.919 1.008 9.358 1.00 97.56 314 SER A N 1
ATOM 2180 C CA . SER A 1 314 ? -31.864 -0.096 9.518 1.00 97.56 314 SER A CA 1
ATOM 2181 C C . SER A 1 314 ? -31.103 -1.388 9.805 1.00 97.56 314 SER A C 1
ATOM 2183 O O . SER A 1 314 ? -30.439 -1.915 8.918 1.00 97.56 314 SER A O 1
ATOM 2185 N N . GLY A 1 315 ? -31.185 -1.898 11.036 1.00 90.62 315 GLY A N 1
ATOM 2186 C CA . GLY A 1 315 ? -30.526 -3.164 11.391 1.00 90.62 315 GLY A CA 1
ATOM 2187 C C . GLY A 1 315 ? -31.134 -4.344 10.627 1.00 90.62 315 GLY A C 1
ATOM 2188 O O . GLY A 1 315 ? -30.431 -5.141 10.027 1.00 90.62 315 GLY A O 1
ATOM 2189 N N . GLY A 1 316 ? -32.467 -4.383 10.545 1.00 93.44 316 GLY A N 1
ATOM 2190 C CA . GLY A 1 316 ? -33.190 -5.476 9.902 1.00 93.44 316 GLY A CA 1
ATOM 2191 C C . GLY A 1 316 ? -33.556 -6.561 10.910 1.00 93.44 316 GLY A C 1
ATOM 2192 O O . GLY A 1 316 ? -34.494 -6.373 11.695 1.00 93.44 316 GLY A O 1
ATOM 2193 N N . GLY A 1 317 ? -32.875 -7.707 10.860 1.00 89.56 317 GLY A N 1
ATOM 2194 C CA . GLY A 1 317 ? -33.263 -8.888 11.626 1.00 89.56 317 GLY A CA 1
ATOM 2195 C C . GLY A 1 317 ? -32.134 -9.780 12.135 1.00 89.56 317 GLY A C 1
ATOM 2196 O O . GLY A 1 317 ? -32.025 -10.921 11.684 1.00 89.56 317 GLY A O 1
ATOM 2197 N N . GLY A 1 318 ? -31.447 -9.334 13.186 1.00 90.31 318 GLY A N 1
ATOM 2198 C CA . GLY A 1 318 ? -30.705 -10.190 14.110 1.00 90.31 318 GLY A CA 1
ATOM 2199 C C . GLY A 1 318 ? -30.329 -9.446 15.394 1.00 90.31 318 GLY A C 1
ATOM 2200 O O . GLY A 1 318 ? -31.196 -8.847 16.032 1.00 90.31 318 GLY A O 1
ATOM 2201 N N . ALA A 1 319 ? -29.063 -9.544 15.807 1.00 88.31 319 ALA A N 1
ATOM 2202 C CA . ALA A 1 319 ? -28.496 -8.816 16.945 1.00 88.31 319 ALA A CA 1
ATOM 2203 C C . ALA A 1 319 ? -27.449 -7.799 16.457 1.00 88.31 319 ALA A C 1
ATOM 2205 O O . ALA A 1 319 ? -26.243 -7.976 16.622 1.00 88.31 319 ALA A O 1
ATOM 2206 N N . ASP A 1 320 ? -27.948 -6.753 15.811 1.00 91.44 320 ASP A N 1
ATOM 2207 C CA . ASP A 1 320 ? -27.191 -5.754 15.047 1.00 91.44 320 ASP A CA 1
ATOM 2208 C C . ASP A 1 320 ? -26.619 -4.608 15.919 1.00 91.44 320 ASP A C 1
ATOM 2210 O O . ASP A 1 320 ? -27.215 -4.201 16.914 1.00 91.44 320 ASP A O 1
ATOM 2214 N N . PHE A 1 321 ? -25.463 -4.045 15.557 1.00 91.06 321 PHE A N 1
ATOM 2215 C CA . PHE A 1 321 ? -24.875 -2.837 16.149 1.00 91.06 321 PHE A CA 1
ATOM 2216 C C . PHE A 1 321 ? -25.102 -1.632 15.229 1.00 91.06 321 PHE A C 1
ATOM 2218 O O . PHE A 1 321 ? -24.737 -1.663 14.058 1.00 91.06 321 PHE A O 1
ATOM 2225 N N . LEU A 1 322 ? -25.677 -0.549 15.755 1.00 95.25 322 LEU A N 1
ATOM 2226 C CA . LEU A 1 322 ? -25.982 0.667 15.003 1.00 95.25 322 LEU A CA 1
ATOM 2227 C C . LEU A 1 322 ? -25.353 1.887 15.689 1.00 95.25 322 LEU A C 1
ATOM 2229 O O . LEU A 1 322 ? -25.582 2.128 16.876 1.00 95.25 322 LEU A O 1
ATOM 2233 N N . SER A 1 323 ? -24.623 2.706 14.931 1.00 93.50 323 SER A N 1
ATOM 2234 C CA . SER A 1 323 ? -24.080 3.985 15.400 1.00 93.50 323 SER A CA 1
ATOM 2235 C C . SER A 1 323 ? -24.262 5.079 14.354 1.00 93.50 323 SER A C 1
ATOM 2237 O O . SER A 1 323 ? -23.589 5.073 13.326 1.00 93.50 323 SER A O 1
ATOM 2239 N N . GLY A 1 324 ? -25.165 6.029 14.613 1.00 87.56 324 GLY A N 1
ATOM 2240 C CA . GLY A 1 324 ? -25.466 7.148 13.710 1.00 87.56 324 GLY A CA 1
ATOM 2241 C C . GLY A 1 324 ? -24.263 8.064 13.489 1.00 87.56 324 GLY A C 1
ATOM 2242 O O . GLY A 1 324 ? -23.890 8.317 12.348 1.00 87.56 324 GLY A O 1
ATOM 2243 N N . GLY A 1 325 ? -23.587 8.446 14.578 1.00 89.25 325 GLY A N 1
ATOM 2244 C CA . GLY A 1 325 ? -22.381 9.274 14.553 1.00 89.25 325 GLY A CA 1
ATOM 2245 C C . GLY A 1 325 ? -22.679 10.741 14.863 1.00 89.25 325 GLY A C 1
ATOM 2246 O O . GLY A 1 325 ? -23.014 11.075 16.001 1.00 89.25 325 GLY A O 1
ATOM 2247 N N . VAL A 1 326 ? -22.494 11.630 13.884 1.00 87.38 326 VAL A N 1
ATOM 2248 C CA . VAL A 1 326 ? -22.617 13.087 14.056 1.00 87.38 326 VAL A CA 1
ATOM 2249 C C . VAL A 1 326 ? -23.657 13.673 13.096 1.00 87.38 326 VAL A C 1
ATOM 2251 O O . VAL A 1 326 ? -23.335 14.324 12.100 1.00 87.38 326 VAL A O 1
ATOM 2254 N N . GLY A 1 327 ? -24.934 13.536 13.450 1.00 90.56 327 GLY A N 1
ATOM 2255 C CA . GLY A 1 327 ? -26.019 14.264 12.792 1.00 90.56 327 GLY A CA 1
ATOM 2256 C C . GLY A 1 327 ? -27.351 14.141 13.511 1.00 90.56 327 GLY A C 1
ATOM 2257 O O . GLY A 1 327 ? -27.390 14.141 14.734 1.00 90.56 327 GLY A O 1
ATOM 2258 N N . ASN A 1 328 ? -28.458 14.157 12.764 1.00 93.69 328 ASN A N 1
ATOM 2259 C CA . ASN A 1 328 ? -29.804 13.952 13.306 1.00 93.69 328 ASN A CA 1
ATOM 2260 C C . ASN A 1 328 ? -30.350 12.628 12.759 1.00 93.69 328 ASN A C 1
ATOM 2262 O O . ASN A 1 328 ? -31.041 12.610 11.740 1.00 93.69 328 ASN A O 1
ATOM 2266 N N . ASP A 1 329 ? -29.983 11.533 13.414 1.00 95.75 329 ASP A N 1
ATOM 2267 C CA . ASP A 1 329 ? -30.072 10.189 12.849 1.00 95.75 329 ASP A CA 1
ATOM 2268 C C . ASP A 1 329 ? -31.439 9.514 13.061 1.00 95.75 329 ASP A C 1
ATOM 2270 O O . ASP A 1 329 ? -32.152 9.723 14.056 1.00 95.75 329 ASP A O 1
ATOM 2274 N N . PHE A 1 330 ? -31.820 8.675 12.098 1.00 97.12 330 PHE A N 1
ATOM 2275 C CA . PHE A 1 330 ? -33.041 7.879 12.114 1.00 97.12 330 PHE A CA 1
ATOM 2276 C C . PHE A 1 330 ? -32.705 6.388 12.165 1.00 97.12 330 PHE A C 1
ATOM 2278 O O . PHE A 1 330 ? -32.247 5.804 11.186 1.00 97.12 330 PHE A O 1
ATOM 2285 N N . TYR A 1 331 ? -32.990 5.765 13.304 1.00 97.50 331 TYR A N 1
ATOM 2286 C CA . TYR A 1 331 ? -32.838 4.333 13.517 1.00 97.50 331 TYR A CA 1
ATOM 2287 C C . TYR A 1 331 ? -34.154 3.606 13.232 1.00 97.50 331 TYR A C 1
ATOM 2289 O O . TYR A 1 331 ? -35.234 4.034 13.659 1.00 97.50 331 TYR A O 1
ATOM 2297 N N . TYR A 1 332 ? -34.063 2.464 12.564 1.00 95.75 332 TYR A N 1
ATOM 2298 C CA . TYR A 1 332 ? -35.168 1.561 12.280 1.00 95.75 332 TYR A CA 1
ATOM 2299 C C . TYR A 1 332 ? -34.786 0.143 12.707 1.00 95.75 332 TYR A C 1
ATOM 2301 O O . TYR A 1 332 ? -33.746 -0.372 12.308 1.00 95.75 332 TYR A O 1
ATOM 2309 N N . LEU A 1 333 ? -35.633 -0.491 13.516 1.00 93.12 333 LEU A N 1
ATOM 2310 C CA . LEU A 1 333 ? -35.462 -1.879 13.945 1.00 93.12 333 LEU A CA 1
ATOM 2311 C C . LEU A 1 333 ? -36.794 -2.614 13.787 1.00 93.12 333 LEU A C 1
ATOM 2313 O O . LEU A 1 333 ? -37.840 -2.080 14.172 1.00 93.12 333 LEU A O 1
ATOM 2317 N N . ASP A 1 334 ? -36.778 -3.836 13.253 1.00 88.00 334 ASP A N 1
ATOM 2318 C CA . ASP A 1 334 ? -37.972 -4.679 13.253 1.00 88.00 334 ASP A CA 1
ATOM 2319 C C . ASP A 1 334 ? -38.231 -5.182 14.679 1.00 88.00 334 ASP A C 1
ATOM 2321 O O . ASP A 1 334 ? -37.446 -5.933 15.261 1.00 88.00 334 ASP A O 1
ATOM 2325 N N . GLY A 1 335 ? -39.363 -4.772 15.255 1.00 82.75 335 GLY A N 1
ATOM 2326 C CA . GLY A 1 335 ? -39.728 -5.090 16.635 1.00 82.75 335 GLY A CA 1
ATOM 2327 C C . GLY A 1 335 ? -40.044 -6.570 16.911 1.00 82.75 335 GLY A C 1
ATOM 2328 O O . GLY A 1 335 ? -40.469 -6.891 18.021 1.00 82.75 335 GLY A O 1
ATOM 2329 N N . THR A 1 336 ? -39.878 -7.458 15.926 1.00 82.81 336 THR A N 1
ATOM 2330 C CA . THR A 1 336 ? -40.022 -8.914 16.048 1.00 82.81 336 THR A CA 1
ATOM 2331 C C . THR A 1 336 ? -38.703 -9.673 15.863 1.00 82.81 336 THR A C 1
ATOM 2333 O O . THR A 1 336 ? -38.546 -10.732 16.478 1.00 82.81 336 THR A O 1
ATOM 2336 N N . THR A 1 337 ? -37.747 -9.147 15.085 1.00 88.12 337 THR A N 1
ATOM 2337 C CA . THR A 1 337 ? -36.471 -9.827 14.776 1.00 88.12 337 THR A CA 1
ATOM 2338 C C . THR A 1 337 ? -35.214 -9.173 15.344 1.00 88.12 337 THR A C 1
ATOM 2340 O O . THR A 1 337 ? -34.269 -9.913 15.591 1.00 88.12 337 THR A O 1
ATOM 2343 N N . ALA A 1 338 ? -35.204 -7.865 15.622 1.00 88.12 338 ALA A N 1
ATOM 2344 C CA . ALA A 1 338 ? -34.037 -7.131 16.139 1.00 88.12 338 ALA A CA 1
ATOM 2345 C C . ALA A 1 338 ? -33.772 -7.384 17.646 1.00 88.12 338 ALA A C 1
ATOM 2347 O O . ALA A 1 338 ? -33.808 -6.470 18.470 1.00 88.12 338 ALA A O 1
ATOM 2348 N N . GLN A 1 339 ? -33.631 -8.648 18.053 1.00 85.56 339 GLN A N 1
ATOM 2349 C CA . GLN A 1 339 ? -33.424 -9.051 19.449 1.00 85.56 339 GLN A CA 1
ATOM 2350 C C . GLN A 1 339 ? -31.931 -9.138 19.773 1.00 85.56 339 GLN A C 1
ATOM 2352 O O . GLN A 1 339 ? -31.204 -9.935 19.190 1.00 85.56 339 GLN A O 1
ATOM 2357 N N . GLY A 1 340 ? -31.497 -8.355 20.762 1.00 86.19 340 GLY A N 1
ATOM 2358 C CA . GLY A 1 340 ? -30.093 -8.222 21.149 1.00 86.19 340 GLY A CA 1
ATOM 2359 C C . GLY A 1 340 ? -29.353 -7.077 20.454 1.00 86.19 340 GLY A C 1
ATOM 2360 O O . GLY A 1 340 ? -28.182 -6.880 20.756 1.00 86.19 340 GLY A O 1
ATOM 2361 N N . SER A 1 341 ? -30.010 -6.307 19.577 1.00 91.38 341 SER A N 1
ATOM 2362 C CA . SER A 1 341 ? -29.379 -5.184 18.876 1.00 91.38 341 SER A CA 1
ATOM 2363 C C . SER A 1 341 ? -28.924 -4.061 19.822 1.00 91.38 341 SER A C 1
ATOM 2365 O O . SER A 1 341 ? -29.587 -3.722 20.809 1.00 91.38 341 SER A O 1
ATOM 2367 N N . PHE A 1 342 ? -27.807 -3.426 19.490 1.00 90.62 342 PHE A N 1
ATOM 2368 C CA . PHE A 1 342 ? -27.186 -2.343 20.241 1.00 90.62 342 PHE A CA 1
ATOM 2369 C C . PHE A 1 342 ? -27.244 -1.039 19.446 1.00 90.62 342 PHE A C 1
ATOM 2371 O O . PHE A 1 342 ? -26.922 -1.012 18.263 1.00 90.62 342 PHE A O 1
ATOM 2378 N N . ILE A 1 343 ? -27.585 0.063 20.111 1.00 92.75 343 ILE A N 1
ATOM 2379 C CA . ILE A 1 343 ? -27.460 1.413 19.560 1.00 92.75 343 ILE A CA 1
ATOM 2380 C C . ILE A 1 343 ? -26.481 2.214 20.418 1.00 92.75 343 ILE A C 1
ATOM 2382 O O . ILE A 1 343 ? -26.646 2.323 21.638 1.00 92.75 343 ILE A O 1
ATOM 2386 N N . SER A 1 344 ? -25.485 2.803 19.763 1.00 86.44 344 SER A N 1
ATOM 2387 C CA . SER A 1 344 ? -24.562 3.785 20.331 1.00 86.44 344 SER A CA 1
ATOM 2388 C C . SER A 1 344 ? -24.717 5.110 19.588 1.00 86.44 344 SER A C 1
ATOM 2390 O O . SER A 1 344 ? -24.992 5.119 18.395 1.00 86.44 344 SER A O 1
ATOM 2392 N N . ASP A 1 345 ? -24.578 6.242 20.274 1.00 82.25 345 ASP A N 1
ATOM 2393 C CA . ASP A 1 345 ? -24.780 7.552 19.650 1.00 82.25 345 ASP A CA 1
ATOM 2394 C C . ASP A 1 345 ? -24.063 8.663 20.436 1.00 82.25 345 ASP A C 1
ATOM 2396 O O . ASP A 1 345 ? -23.918 8.581 21.661 1.00 82.25 345 ASP A O 1
ATOM 2400 N N . ILE A 1 346 ? -23.590 9.689 19.727 1.00 74.69 346 ILE A N 1
ATOM 2401 C CA . ILE A 1 346 ? -22.736 10.759 20.259 1.00 74.69 346 ILE A CA 1
ATOM 2402 C C . ILE A 1 346 ? -23.213 12.180 19.897 1.00 74.69 346 ILE A C 1
ATOM 2404 O O . ILE A 1 346 ? -22.593 13.144 20.358 1.00 74.69 346 ILE A O 1
ATOM 2408 N N . GLY A 1 347 ? -24.302 12.356 19.128 1.00 73.75 347 GLY A N 1
ATOM 2409 C CA . GLY A 1 347 ? -24.681 13.668 18.578 1.00 73.75 347 GLY A CA 1
ATOM 2410 C C . GLY A 1 347 ? -26.183 13.959 18.412 1.00 73.75 347 GLY A C 1
ATOM 2411 O O . GLY A 1 347 ? -27.030 13.085 18.464 1.00 73.75 347 GLY A O 1
ATOM 2412 N N . GLY A 1 348 ? -26.514 15.242 18.213 1.00 84.75 348 GLY A N 1
ATOM 2413 C CA . GLY A 1 348 ? -27.755 15.718 17.570 1.00 84.75 348 GLY A CA 1
ATOM 2414 C C . GLY A 1 348 ? -29.138 15.417 18.178 1.00 84.75 348 GLY A C 1
ATOM 2415 O O . GLY A 1 348 ? -29.398 15.688 19.354 1.00 84.75 348 GLY A O 1
ATOM 2416 N N . ILE A 1 349 ? -30.100 15.076 17.305 1.00 88.75 349 ILE A N 1
ATOM 2417 C CA . ILE A 1 349 ? -31.552 14.991 17.578 1.00 88.75 349 ILE A CA 1
ATOM 2418 C C . ILE A 1 349 ? -32.144 13.770 16.863 1.00 88.75 349 ILE A C 1
ATOM 2420 O O . ILE A 1 349 ? -32.705 13.872 15.772 1.00 88.75 349 ILE A O 1
ATOM 2424 N N . ASN A 1 350 ? -32.044 12.614 17.514 1.00 94.50 350 ASN A N 1
ATOM 2425 C CA . ASN A 1 350 ? -32.203 11.338 16.813 1.00 94.50 350 ASN A CA 1
ATOM 2426 C C . ASN A 1 350 ? -33.545 10.675 17.152 1.00 94.50 350 ASN A C 1
ATOM 2428 O O . ASN A 1 350 ? -34.208 11.028 18.139 1.00 94.50 350 ASN A O 1
ATOM 2432 N N . SER A 1 351 ? -33.981 9.713 16.341 1.00 96.00 351 SER A N 1
ATOM 2433 C CA . SER A 1 351 ? -35.252 9.002 16.548 1.00 96.00 351 SER A CA 1
ATOM 2434 C C . SER A 1 351 ? -35.164 7.520 16.189 1.00 96.00 351 SER A C 1
ATOM 2436 O O . SER A 1 351 ? -34.526 7.167 15.209 1.00 96.00 351 SER A O 1
ATOM 2438 N N . LEU A 1 352 ? -35.818 6.666 16.984 1.00 96.12 352 LEU A N 1
ATOM 2439 C CA . LEU A 1 352 ? -35.900 5.218 16.790 1.00 96.12 352 LEU A CA 1
ATOM 2440 C C . LEU A 1 352 ? -37.344 4.809 16.493 1.00 96.12 352 LEU A C 1
ATOM 2442 O O . LEU A 1 352 ? -38.244 4.973 17.326 1.00 96.12 352 LEU A O 1
ATOM 2446 N N . SER A 1 353 ? -37.542 4.235 15.312 1.00 94.50 353 SER A N 1
ATOM 2447 C CA . SER A 1 353 ? -38.794 3.641 14.862 1.00 94.50 353 SER A CA 1
ATOM 2448 C C . SER A 1 353 ? -38.813 2.136 15.131 1.00 94.50 353 SER A C 1
ATOM 2450 O O . SER A 1 353 ? -37.981 1.396 14.618 1.00 94.50 353 SER A O 1
ATOM 2452 N N . LEU A 1 354 ? -39.820 1.697 15.887 1.00 91.31 354 LEU A N 1
ATOM 2453 C CA . LEU A 1 354 ? -40.150 0.293 16.149 1.00 91.31 354 LEU A CA 1
ATOM 2454 C C . LEU A 1 354 ? -41.590 0.053 15.653 1.00 91.31 354 LEU A C 1
ATOM 2456 O O . LEU A 1 354 ? -42.537 0.265 16.419 1.00 91.31 354 LEU A O 1
ATOM 2460 N N . PRO A 1 355 ? -41.795 -0.261 14.359 1.00 84.88 355 PRO A N 1
ATOM 2461 C CA . PRO A 1 355 ? -43.121 -0.484 13.793 1.00 84.88 355 PRO A CA 1
ATOM 2462 C C . PRO A 1 355 ? -43.772 -1.760 14.346 1.00 84.88 355 PRO A C 1
ATOM 2464 O O . PRO A 1 355 ? -43.109 -2.637 14.889 1.00 84.88 355 PRO A O 1
ATOM 2467 N N . GLU A 1 356 ? -45.100 -1.831 14.221 1.00 80.69 356 GLU A N 1
ATOM 2468 C CA . GLU A 1 356 ? -45.999 -2.909 14.693 1.00 80.69 356 GLU A CA 1
ATOM 2469 C C . GLU A 1 356 ? -45.997 -3.198 16.214 1.00 80.69 356 GLU A C 1
ATOM 2471 O O . GLU A 1 356 ? -46.983 -3.711 16.749 1.00 80.69 356 GLU A O 1
ATOM 2476 N N . VAL A 1 357 ? -44.967 -2.762 16.939 1.00 85.44 357 VAL A N 1
ATOM 2477 C CA . VAL A 1 357 ? -44.817 -2.837 18.394 1.00 85.44 357 VAL A CA 1
ATOM 2478 C C . VAL A 1 357 ? -45.428 -1.615 19.095 1.00 85.44 357 VAL A C 1
ATOM 2480 O O . VAL A 1 357 ? -45.561 -0.524 18.543 1.00 85.44 357 VAL A O 1
ATOM 2483 N N . THR A 1 358 ? -45.844 -1.785 20.353 1.00 88.25 358 THR A N 1
ATOM 2484 C CA . THR A 1 358 ? -46.236 -0.680 21.242 1.00 88.25 358 THR A CA 1
ATOM 2485 C C . THR A 1 358 ? -45.560 -0.861 22.593 1.00 88.25 358 THR A C 1
ATOM 2487 O O . THR A 1 358 ? -45.854 -1.802 23.327 1.00 88.25 358 THR A O 1
ATOM 2490 N N . LEU A 1 359 ? -44.657 0.061 22.913 1.00 91.25 359 LEU A N 1
ATOM 2491 C CA . LEU A 1 359 ? -43.832 0.050 24.112 1.00 91.25 359 LEU A CA 1
ATOM 2492 C C . LEU A 1 359 ? -44.639 0.384 25.370 1.00 91.25 359 LEU A C 1
ATOM 2494 O O . LEU A 1 359 ? -45.541 1.231 25.361 1.00 91.25 359 LEU A O 1
ATOM 2498 N N . SER A 1 360 ? -44.229 -0.212 26.487 1.00 89.94 360 SER A N 1
ATOM 2499 C CA . SER A 1 360 ? -44.725 0.065 27.834 1.00 89.94 360 SER A CA 1
ATOM 2500 C C . SER A 1 360 ? -43.644 0.717 28.701 1.00 89.94 360 SER A C 1
ATOM 2502 O O . SER A 1 360 ? -42.505 0.267 28.719 1.00 89.94 360 SER A O 1
ATOM 2504 N N . LEU A 1 361 ? -44.000 1.722 29.511 1.00 87.75 361 LEU A N 1
ATOM 2505 C CA . LEU A 1 361 ? -43.106 2.311 30.532 1.00 87.75 361 LEU A CA 1
ATOM 2506 C C . LEU A 1 361 ? -42.962 1.429 31.795 1.00 87.75 361 LEU A C 1
ATOM 2508 O O . LEU A 1 361 ? -42.563 1.917 32.852 1.00 87.75 361 LEU A O 1
ATOM 2512 N N . THR A 1 362 ? -43.336 0.150 31.716 1.00 83.31 362 THR A N 1
ATOM 2513 C CA . THR A 1 362 ? -43.159 -0.836 32.787 1.00 83.31 362 THR A CA 1
ATOM 2514 C C . THR A 1 362 ? -42.693 -2.165 32.209 1.00 83.31 362 THR A C 1
ATOM 2516 O O . THR A 1 362 ? -43.410 -2.751 31.397 1.00 83.31 362 THR A O 1
ATOM 2519 N N . LEU A 1 363 ? -41.562 -2.670 32.695 1.00 87.12 363 LEU A N 1
ATOM 2520 C CA . LEU A 1 363 ? -41.111 -4.038 32.453 1.00 87.12 363 LEU A CA 1
ATOM 2521 C C . LEU A 1 363 ? -42.072 -5.047 33.106 1.00 87.12 363 LEU A C 1
ATOM 2523 O O . LEU A 1 363 ? -42.286 -5.005 34.323 1.00 87.12 363 LEU A O 1
ATOM 2527 N N . ALA A 1 364 ? -42.683 -5.918 32.302 1.00 85.44 364 ALA A N 1
ATOM 2528 C CA . ALA A 1 364 ? -43.597 -6.960 32.762 1.00 85.44 364 ALA A CA 1
ATOM 2529 C C . ALA A 1 364 ? -43.719 -8.090 31.715 1.00 85.44 364 ALA A C 1
ATOM 2531 O O . ALA A 1 364 ? -43.888 -7.778 30.535 1.00 85.44 364 ALA A O 1
ATOM 2532 N N . PRO A 1 365 ? -43.733 -9.375 32.126 1.00 87.00 365 PRO A N 1
ATOM 2533 C CA . PRO A 1 365 ? -43.842 -10.495 31.192 1.00 87.00 365 PRO A CA 1
ATOM 2534 C C . PRO A 1 365 ? -45.113 -10.423 30.330 1.00 87.00 365 PRO A C 1
ATOM 2536 O O . PRO A 1 365 ? -46.213 -10.208 30.851 1.00 87.00 365 PRO A O 1
ATOM 2539 N N . GLY A 1 366 ? -44.970 -10.644 29.024 1.00 84.88 366 GLY A N 1
ATOM 2540 C CA . GLY A 1 366 ? -46.038 -10.506 28.029 1.00 84.88 366 GLY A CA 1
ATOM 2541 C C . GLY A 1 366 ? -46.351 -9.060 27.624 1.00 84.88 366 GLY A C 1
ATOM 2542 O O . GLY A 1 366 ? -47.473 -8.783 27.194 1.00 84.88 366 GLY A O 1
ATOM 2543 N N . THR A 1 367 ? -45.404 -8.133 27.802 1.00 86.81 367 THR A N 1
ATOM 2544 C CA . THR A 1 367 ? -45.459 -6.768 27.256 1.00 86.81 367 THR A CA 1
ATOM 2545 C C . THR A 1 367 ? -44.077 -6.337 26.783 1.00 86.81 367 THR A C 1
ATOM 2547 O O . THR A 1 367 ? -43.099 -6.670 27.442 1.00 86.81 367 THR A O 1
ATOM 2550 N N . THR A 1 368 ? -43.989 -5.551 25.706 1.00 89.12 368 THR A N 1
ATOM 2551 C CA . THR A 1 368 ? -42.717 -4.939 25.299 1.00 89.12 368 THR A CA 1
ATOM 2552 C C . THR A 1 368 ? -42.343 -3.820 26.271 1.00 89.12 368 THR A C 1
ATOM 2554 O O . THR A 1 368 ? -42.876 -2.706 26.198 1.00 89.12 368 THR A O 1
ATOM 2557 N N . GLY A 1 369 ? -41.499 -4.139 27.248 1.00 90.06 369 GLY A N 1
ATOM 2558 C CA . GLY A 1 369 ? -41.190 -3.275 28.382 1.00 90.06 369 GLY A CA 1
ATOM 2559 C C . GLY A 1 369 ? -39.967 -2.390 28.159 1.00 90.06 369 GLY A C 1
ATOM 2560 O O . GLY A 1 369 ? -38.944 -2.842 27.661 1.00 90.06 369 GLY A O 1
ATOM 2561 N N . LEU A 1 370 ? -40.036 -1.135 28.602 1.00 93.44 370 LEU A N 1
ATOM 2562 C CA . LEU A 1 370 ? -38.847 -0.307 28.790 1.00 93.44 370 LEU A CA 1
ATOM 2563 C C . LEU A 1 370 ? -38.259 -0.537 30.184 1.00 93.44 370 LEU A C 1
ATOM 2565 O O . LEU A 1 370 ? -38.941 -0.391 31.205 1.00 93.44 370 LEU A O 1
ATOM 2569 N N . GLY A 1 371 ? -36.971 -0.859 30.204 1.00 90.69 371 GLY A N 1
ATOM 2570 C CA . GLY A 1 371 ? -36.130 -0.997 31.381 1.00 90.69 371 GLY A CA 1
ATOM 2571 C C . GLY A 1 371 ? -34.911 -0.080 31.329 1.00 90.69 371 GLY A C 1
ATOM 2572 O O . GLY A 1 371 ? -34.749 0.734 30.424 1.00 90.69 371 GLY A O 1
ATOM 2573 N N . ARG A 1 372 ? -34.054 -0.202 32.338 1.00 90.31 372 ARG A N 1
ATOM 2574 C CA . ARG A 1 372 ? -32.804 0.547 32.462 1.00 90.31 372 ARG A CA 1
ATOM 2575 C C . ARG A 1 372 ? -31.804 -0.299 33.228 1.00 90.31 372 ARG A C 1
ATOM 2577 O O . ARG A 1 372 ? -32.144 -0.775 34.312 1.00 90.31 372 ARG A O 1
ATOM 2584 N N . ASP A 1 373 ? -30.586 -0.380 32.715 1.00 87.00 373 ASP A N 1
ATOM 2585 C CA . ASP A 1 373 ? -29.427 -0.820 33.485 1.00 87.00 373 ASP A CA 1
ATOM 2586 C C . ASP A 1 373 ? -28.331 0.244 33.380 1.00 87.00 373 ASP A C 1
ATOM 2588 O O . ASP A 1 373 ? -28.041 0.743 32.298 1.00 87.00 373 ASP A O 1
ATOM 2592 N N . GLY A 1 374 ? -27.784 0.674 34.517 1.00 87.69 374 GLY A N 1
ATOM 2593 C CA . GLY A 1 374 ? -26.834 1.787 34.578 1.00 87.69 374 GLY A CA 1
ATOM 2594 C C . GLY A 1 374 ? -27.265 3.040 33.790 1.00 87.69 374 GLY A C 1
ATOM 2595 O O . GLY A 1 374 ? -28.263 3.704 34.118 1.00 87.69 374 GLY A O 1
ATOM 2596 N N . THR A 1 375 ? -26.447 3.401 32.799 1.00 88.50 375 THR A N 1
ATOM 2597 C CA . THR A 1 375 ? -26.651 4.513 31.853 1.00 88.50 375 THR A CA 1
ATOM 2598 C C . THR A 1 375 ? -27.449 4.108 30.602 1.00 88.50 375 THR A C 1
ATOM 2600 O O . THR A 1 375 ? -27.941 4.985 29.893 1.00 88.50 375 THR A O 1
ATOM 2603 N N . THR A 1 376 ? -27.648 2.808 30.371 1.00 89.81 376 THR A N 1
ATOM 2604 C CA . THR A 1 376 ? -28.315 2.206 29.206 1.00 89.81 376 THR A CA 1
ATOM 2605 C C . THR A 1 376 ? -29.841 2.200 29.358 1.00 89.81 376 THR A C 1
ATOM 2607 O O . THR A 1 376 ? -30.381 1.848 30.414 1.00 89.81 376 THR A O 1
ATOM 2610 N N . LEU A 1 377 ? -30.566 2.549 28.291 1.00 93.62 377 LEU A N 1
ATOM 2611 C CA . LEU A 1 377 ? -31.999 2.251 28.160 1.00 93.62 377 LEU A CA 1
ATOM 2612 C C . LEU A 1 377 ? -32.159 0.880 27.491 1.00 93.62 377 LEU A C 1
ATOM 2614 O O . LEU A 1 377 ? -31.510 0.618 26.485 1.00 93.62 377 LEU A O 1
ATOM 2618 N N . VAL A 1 378 ? -33.022 0.020 28.034 1.00 93.00 378 VAL A N 1
ATOM 2619 C CA . VAL A 1 378 ? -33.194 -1.364 27.559 1.00 93.00 378 VAL A CA 1
ATOM 2620 C C . VAL A 1 378 ? -34.635 -1.586 27.098 1.00 93.00 378 VAL A C 1
ATOM 2622 O O . VAL A 1 378 ? -35.565 -1.125 27.767 1.00 93.00 378 VAL A O 1
ATOM 2625 N N . ILE A 1 379 ? -34.833 -2.277 25.974 1.00 93.69 379 ILE A N 1
ATOM 2626 C CA . ILE A 1 379 ? -36.147 -2.583 25.392 1.00 93.69 379 ILE A CA 1
ATOM 2627 C C . ILE A 1 379 ? -36.341 -4.103 25.324 1.00 93.69 379 ILE A C 1
ATOM 2629 O O . ILE A 1 379 ? -35.765 -4.782 24.476 1.00 93.69 379 ILE A O 1
ATOM 2633 N N . ASP A 1 380 ? -37.193 -4.614 26.211 1.00 91.81 380 ASP A N 1
ATOM 2634 C CA . ASP A 1 380 ? -37.598 -6.021 26.302 1.00 91.81 380 ASP A CA 1
ATOM 2635 C C . ASP A 1 380 ? -38.515 -6.381 25.121 1.00 91.81 380 ASP A C 1
ATOM 2637 O O . ASP A 1 380 ? -39.740 -6.270 25.213 1.00 91.81 380 ASP A O 1
ATOM 2641 N N . LEU A 1 381 ? -37.921 -6.744 23.976 1.00 89.12 381 LEU A N 1
ATOM 2642 C CA . LEU A 1 381 ? -38.651 -7.209 22.787 1.00 89.12 381 LEU A CA 1
ATOM 2643 C C . LEU A 1 381 ? -39.144 -8.657 22.930 1.00 89.12 381 LEU A C 1
ATOM 2645 O O . LEU A 1 381 ? -40.188 -8.998 22.368 1.00 89.12 381 LEU A O 1
ATOM 2649 N N . ASN A 1 382 ? -38.427 -9.493 23.690 1.00 86.62 382 ASN A N 1
ATOM 2650 C CA . ASN A 1 382 ? -38.736 -10.918 23.859 1.00 86.62 382 ASN A CA 1
ATOM 2651 C C . ASN A 1 382 ? -39.942 -11.171 24.803 1.00 86.62 382 ASN A C 1
ATOM 2653 O O . ASN A 1 382 ? -40.613 -12.203 24.709 1.00 86.62 382 ASN A O 1
ATOM 2657 N N . GLN A 1 383 ? -40.282 -10.178 25.631 1.00 90.25 383 GLN A N 1
ATOM 2658 C CA . GLN A 1 383 ? -41.411 -10.108 26.562 1.00 90.25 383 GLN A CA 1
ATOM 2659 C C . GLN A 1 383 ? -41.331 -11.076 27.754 1.00 90.25 383 GLN A C 1
ATOM 2661 O O . GLN A 1 383 ? -42.374 -11.430 28.321 1.00 90.25 383 GLN A O 1
ATOM 2666 N N . ASP A 1 384 ? -40.141 -11.511 28.175 1.00 88.69 384 ASP A N 1
ATOM 2667 C CA . ASP A 1 384 ? -39.973 -12.327 29.384 1.00 88.69 384 ASP A CA 1
ATOM 2668 C C . ASP A 1 384 ? -39.982 -11.501 30.688 1.00 88.69 384 ASP A C 1
ATOM 2670 O O . ASP A 1 384 ? -40.274 -12.049 31.759 1.00 88.69 384 ASP A O 1
ATOM 2674 N N . GLY A 1 385 ? -39.783 -10.179 30.601 1.00 87.44 385 GLY A N 1
ATOM 2675 C CA . GLY A 1 385 ? -39.758 -9.254 31.732 1.00 87.44 385 GLY A CA 1
ATOM 2676 C C . GLY A 1 385 ? -38.430 -9.194 32.500 1.00 87.44 385 GLY A C 1
ATOM 2677 O O . GLY A 1 385 ? -38.442 -8.759 33.658 1.00 87.44 385 GLY A O 1
ATOM 2678 N N . VAL A 1 386 ? -37.312 -9.638 31.914 1.00 88.31 386 VAL A N 1
ATOM 2679 C CA . VAL A 1 386 ? -35.987 -9.744 32.546 1.00 88.31 386 VAL A CA 1
ATOM 2680 C C . VAL A 1 386 ? -34.908 -9.112 31.662 1.00 88.31 386 VAL A C 1
ATOM 2682 O O . VAL A 1 386 ? -34.481 -9.702 30.678 1.00 88.31 386 VAL A O 1
ATOM 2685 N N . LEU A 1 387 ? -34.390 -7.947 32.073 1.00 87.38 387 LEU A N 1
ATOM 2686 C CA . LEU A 1 387 ? -33.344 -7.241 31.318 1.00 87.38 387 LEU A CA 1
ATOM 2687 C C . LEU A 1 387 ? -32.085 -8.104 31.162 1.00 87.38 387 LEU A C 1
ATOM 2689 O O . LEU A 1 387 ? -31.477 -8.498 32.163 1.00 87.38 387 LEU A O 1
ATOM 2693 N N . ASN A 1 388 ? -31.713 -8.402 29.919 1.00 81.06 388 ASN A N 1
ATOM 2694 C CA . ASN A 1 388 ? -30.592 -9.269 29.572 1.00 81.06 388 ASN A CA 1
ATOM 2695 C C . ASN A 1 388 ? -30.032 -8.963 28.162 1.00 81.06 388 ASN A C 1
ATOM 2697 O O . ASN A 1 388 ? -30.512 -8.082 27.459 1.00 81.06 388 ASN A O 1
ATOM 2701 N N . ALA A 1 389 ? -29.005 -9.702 27.731 1.00 72.88 389 ALA A N 1
ATOM 2702 C CA . ALA A 1 389 ? -28.313 -9.467 26.457 1.00 72.88 389 ALA A CA 1
ATOM 2703 C C . ALA A 1 389 ? -29.123 -9.816 25.185 1.00 72.88 389 ALA A C 1
ATOM 2705 O O . ALA A 1 389 ? -28.618 -9.626 24.087 1.00 72.88 389 ALA A O 1
ATOM 2706 N N . GLN A 1 390 ? -30.343 -10.352 25.309 1.00 81.00 390 GLN A N 1
ATOM 2707 C CA . GLN A 1 390 ? -31.285 -10.560 24.195 1.00 81.00 390 GLN A CA 1
ATOM 2708 C C . GLN A 1 390 ? -32.239 -9.363 23.988 1.00 81.00 390 GLN A C 1
ATOM 2710 O O . GLN A 1 390 ? -33.113 -9.404 23.122 1.00 81.00 390 GLN A O 1
ATOM 2715 N N . ASP A 1 391 ? -32.100 -8.306 24.792 1.00 87.94 391 ASP A N 1
ATOM 2716 C CA . ASP A 1 391 ? -32.894 -7.081 24.699 1.00 87.94 391 ASP A CA 1
ATOM 2717 C C . ASP A 1 391 ? -32.145 -5.989 23.935 1.00 87.94 391 ASP A C 1
ATOM 2719 O O . ASP A 1 391 ? -30.916 -5.902 24.009 1.00 87.94 391 ASP A O 1
ATOM 2723 N N . VAL A 1 392 ? -32.892 -5.110 23.256 1.00 92.88 392 VAL A N 1
ATOM 2724 C CA . VAL A 1 392 ? -32.290 -3.966 22.559 1.00 92.88 392 VAL A CA 1
ATOM 2725 C C . VAL A 1 392 ? -31.740 -2.978 23.579 1.00 92.88 392 VAL A C 1
ATOM 2727 O O . VAL A 1 392 ? -32.448 -2.578 24.508 1.00 92.88 392 VAL A O 1
ATOM 2730 N N . GLN A 1 393 ? -30.493 -2.558 23.399 1.00 92.62 393 GLN A N 1
ATOM 2731 C CA . GLN A 1 393 ? -29.773 -1.693 24.332 1.00 92.62 393 GLN A CA 1
ATOM 2732 C C . GLN A 1 393 ? -29.367 -0.386 23.658 1.00 92.62 393 GLN A C 1
ATOM 2734 O O . GLN A 1 393 ? -28.734 -0.395 22.612 1.00 92.62 393 GLN A O 1
ATOM 2739 N N . ILE A 1 394 ? -29.704 0.746 24.278 1.00 94.31 394 ILE A N 1
ATOM 2740 C CA . ILE A 1 394 ? -29.303 2.084 23.830 1.00 94.31 394 ILE A CA 1
ATOM 2741 C C . ILE A 1 394 ? -28.342 2.647 24.876 1.00 94.31 394 ILE A C 1
ATOM 2743 O O . ILE A 1 394 ? -28.764 3.009 25.984 1.00 94.31 394 ILE A O 1
ATOM 2747 N N . PHE A 1 395 ? -27.049 2.652 24.552 1.00 87.88 395 PHE A N 1
ATOM 2748 C CA . PHE A 1 395 ? -25.984 3.056 25.469 1.00 87.88 395 PHE A CA 1
ATOM 2749 C C . PHE A 1 395 ? -26.041 4.554 25.791 1.00 87.88 395 PHE A C 1
ATOM 2751 O O . PHE A 1 395 ? -26.492 5.365 24.989 1.00 87.88 395 PHE A O 1
ATOM 2758 N N . ASP A 1 396 ? -25.635 4.912 27.012 1.00 85.38 396 ASP A N 1
ATOM 2759 C CA . ASP A 1 396 ? -25.563 6.286 27.533 1.00 85.38 396 ASP A CA 1
ATOM 2760 C C . ASP A 1 396 ? -26.785 7.195 27.292 1.00 85.38 396 ASP A C 1
ATOM 2762 O O . ASP A 1 396 ? -26.701 8.425 27.321 1.00 85.38 396 ASP A O 1
ATOM 2766 N N . PHE A 1 397 ? -27.973 6.595 27.197 1.00 91.81 397 PHE A N 1
ATOM 2767 C CA . PHE A 1 397 ? -29.256 7.300 27.200 1.00 91.81 397 PHE A CA 1
ATOM 2768 C C . PHE A 1 397 ? -29.480 8.116 28.498 1.00 91.81 397 PHE A C 1
ATOM 2770 O O . PHE A 1 397 ? -30.186 9.129 28.517 1.00 91.81 397 PHE A O 1
ATOM 2777 N N . PHE A 1 398 ? -28.863 7.718 29.614 1.00 90.50 398 PHE A N 1
ATOM 2778 C CA . PHE A 1 398 ? -28.877 8.460 30.878 1.00 90.50 398 PHE A CA 1
ATOM 2779 C C . PHE A 1 398 ? -27.447 8.826 31.306 1.00 90.50 398 PHE A C 1
ATOM 2781 O O . PHE A 1 398 ? -26.657 7.935 31.583 1.00 90.50 398 PHE A O 1
ATOM 2788 N N . ALA A 1 399 ? -27.131 10.112 31.514 1.00 85.81 399 ALA A N 1
ATOM 2789 C CA . ALA A 1 399 ? -25.758 10.578 31.823 1.00 85.81 399 ALA A CA 1
ATOM 2790 C C . ALA A 1 399 ? -25.116 10.035 33.120 1.00 85.81 399 ALA A C 1
ATOM 2792 O O . ALA A 1 399 ? -23.979 10.367 33.442 1.00 85.81 399 ALA A O 1
ATOM 2793 N N . THR A 1 400 ? -25.862 9.298 33.944 1.00 82.62 400 THR A N 1
ATOM 2794 C CA . THR A 1 400 ? -25.369 8.654 35.171 1.00 82.62 400 THR A CA 1
ATOM 2795 C C . THR A 1 400 ? -26.223 7.422 35.481 1.00 82.62 400 THR A C 1
ATOM 2797 O O . THR A 1 400 ? -27.401 7.417 35.121 1.00 82.62 400 THR A O 1
ATOM 2800 N N . PRO A 1 401 ? -25.733 6.434 36.254 1.00 79.62 401 PRO A N 1
ATOM 2801 C CA . PRO A 1 401 ? -26.512 5.245 36.624 1.00 79.62 401 PRO A CA 1
ATOM 2802 C C . PRO A 1 401 ? -27.806 5.470 37.429 1.00 79.62 401 PRO A C 1
ATOM 2804 O O . PRO A 1 401 ? -28.596 4.546 37.587 1.00 79.62 401 PRO A O 1
ATOM 2807 N N . THR A 1 402 ? -28.036 6.666 37.989 1.00 78.50 402 THR A N 1
ATOM 2808 C CA . THR A 1 402 ? -29.219 6.947 38.839 1.00 78.50 402 THR A CA 1
ATOM 2809 C C . THR A 1 402 ? -29.922 8.283 38.566 1.00 78.50 402 THR A C 1
ATOM 2811 O O . THR A 1 402 ? -30.998 8.525 39.112 1.00 78.50 402 THR A O 1
ATOM 2814 N N . GLY A 1 403 ? -29.358 9.155 37.723 1.00 73.06 403 GLY A N 1
ATOM 2815 C CA . GLY A 1 403 ? -29.973 10.430 37.345 1.00 73.06 403 GLY A CA 1
ATOM 2816 C C . GLY A 1 403 ? -31.055 10.299 36.268 1.00 73.06 403 GLY A C 1
ATOM 2817 O O . GLY A 1 403 ? -31.222 9.249 35.648 1.00 73.06 403 GLY A O 1
ATOM 2818 N N . THR A 1 404 ? -31.777 11.395 36.026 1.00 78.56 404 THR A N 1
ATOM 2819 C CA . THR A 1 404 ? -32.797 11.540 34.964 1.00 78.56 404 THR A CA 1
ATOM 2820 C C . THR A 1 404 ? -32.405 12.580 33.909 1.00 78.56 404 THR A C 1
ATOM 2822 O O . THR A 1 404 ? -33.257 13.140 33.223 1.00 78.56 404 THR A O 1
ATOM 2825 N N . THR A 1 405 ? -31.112 12.883 33.807 1.00 86.31 405 THR A N 1
ATOM 2826 C CA . THR A 1 405 ? -30.545 13.783 32.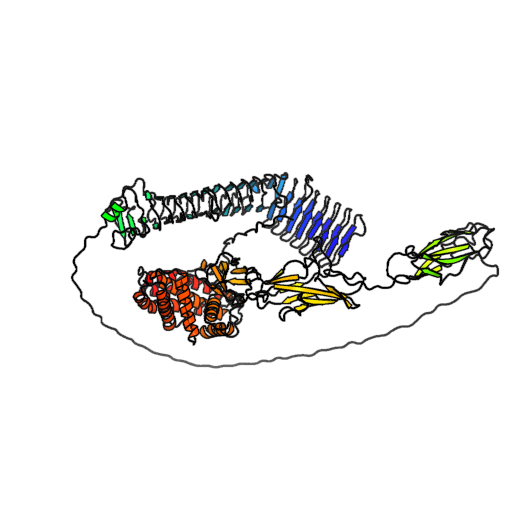798 1.00 86.31 405 THR A CA 1
ATOM 2827 C C . THR A 1 405 ? -30.177 13.011 31.526 1.00 86.31 405 THR A C 1
ATOM 2829 O O . THR A 1 405 ? -29.589 11.932 31.659 1.00 86.31 405 THR A O 1
ATOM 2832 N N . PRO A 1 406 ? -30.448 13.568 30.329 1.00 86.31 406 PRO A N 1
ATOM 2833 C CA . PRO A 1 406 ? -29.921 13.063 29.059 1.00 86.31 406 PRO A CA 1
ATOM 2834 C C . PRO A 1 406 ? -28.408 12.824 29.127 1.00 86.31 406 PRO A C 1
ATOM 2836 O O . PRO A 1 406 ? -27.706 13.705 29.627 1.00 86.31 406 PRO A O 1
ATOM 2839 N N . GLY A 1 407 ? -27.931 11.662 28.669 1.00 85.19 407 GLY A N 1
ATOM 2840 C CA . GLY A 1 407 ? -26.517 11.436 28.337 1.00 85.19 407 GLY A CA 1
ATOM 2841 C C . GLY A 1 407 ? -26.203 11.777 26.877 1.00 85.19 407 GLY A C 1
ATOM 2842 O O . GLY A 1 407 ? -26.880 12.626 26.295 1.00 85.19 407 GLY A O 1
ATOM 2843 N N . SER A 1 408 ? -25.175 11.144 26.312 1.00 81.62 408 SER A N 1
ATOM 2844 C CA . SER A 1 408 ? -24.778 11.265 24.900 1.00 81.62 408 SER A CA 1
ATOM 2845 C C . SER A 1 408 ? -25.758 10.542 23.975 1.00 81.62 408 SER A C 1
ATOM 2847 O O . SER A 1 408 ? -26.300 11.169 23.068 1.00 81.62 408 SER A O 1
ATOM 2849 N N . GLY A 1 409 ? -26.063 9.272 24.260 1.00 78.44 409 GLY A N 1
ATOM 2850 C CA . GLY A 1 409 ? -26.859 8.392 23.397 1.00 78.44 409 GLY A CA 1
ATOM 2851 C C . GLY A 1 409 ? -28.375 8.634 23.417 1.00 78.44 409 GLY A C 1
ATOM 2852 O O . GLY A 1 409 ? -29.170 7.702 23.552 1.00 78.44 409 GLY A O 1
ATOM 2853 N N . VAL A 1 410 ? -28.817 9.896 23.379 1.00 89.00 410 VAL A N 1
ATOM 2854 C CA . VAL A 1 410 ? -30.211 10.270 23.672 1.00 89.00 410 VAL A CA 1
ATOM 2855 C C . VAL A 1 410 ? -31.049 10.466 22.423 1.00 89.00 410 VAL A C 1
ATOM 2857 O O . VAL A 1 410 ? -31.301 11.574 21.946 1.00 89.00 410 VAL A O 1
ATOM 2860 N N . ILE A 1 411 ? -31.629 9.353 21.995 1.00 93.25 411 ILE A N 1
ATOM 2861 C CA . ILE A 1 411 ? -32.715 9.325 21.025 1.00 93.25 411 ILE A CA 1
ATOM 2862 C C . ILE A 1 411 ? -33.938 10.080 21.595 1.00 93.25 411 ILE A C 1
ATOM 2864 O O . ILE A 1 411 ? -34.492 9.722 22.638 1.00 93.25 411 ILE A O 1
ATOM 2868 N N . GLN A 1 412 ? -34.392 11.147 20.924 1.00 93.44 412 GLN A N 1
ATOM 2869 C CA . GLN A 1 412 ? -35.497 11.991 21.408 1.00 93.44 412 GLN A CA 1
ATOM 2870 C C . GLN A 1 412 ? -36.865 11.306 21.352 1.00 93.44 412 GLN A C 1
ATOM 2872 O O . GLN A 1 412 ? -37.731 11.621 22.174 1.00 93.44 412 GLN A O 1
ATOM 2877 N N . THR A 1 413 ? -37.071 10.394 20.400 1.00 94.12 413 THR A N 1
ATOM 2878 C CA . THR A 1 413 ? -38.305 9.607 20.258 1.00 94.12 413 THR A CA 1
ATOM 2879 C C . THR A 1 413 ? -37.953 8.135 20.119 1.00 94.12 413 THR A C 1
ATOM 2881 O O . THR A 1 413 ? -37.253 7.767 19.184 1.00 94.12 413 THR A O 1
ATOM 2884 N N . VAL A 1 414 ? -38.449 7.307 21.036 1.00 94.31 414 VAL A N 1
ATOM 2885 C CA . VAL A 1 414 ? -38.250 5.854 21.064 1.00 94.31 414 VAL A CA 1
ATOM 2886 C C . VAL A 1 414 ? -39.628 5.215 20.916 1.00 94.31 414 VAL A C 1
ATOM 2888 O O . VAL A 1 414 ? -40.439 5.231 21.849 1.00 94.31 414 VAL A O 1
ATOM 2891 N N . GLY A 1 415 ? -39.934 4.734 19.709 1.00 91.62 415 GLY A N 1
ATOM 2892 C CA . GLY A 1 415 ? -41.257 4.227 19.347 1.00 91.62 415 GLY A CA 1
ATOM 2893 C C . GLY A 1 415 ? -42.371 5.234 19.666 1.00 91.62 415 GLY A C 1
ATOM 2894 O O . GLY A 1 415 ? -42.401 6.353 19.156 1.00 91.62 415 GLY A O 1
ATOM 2895 N N . ASN A 1 416 ? -43.301 4.847 20.541 1.00 92.94 416 ASN A N 1
ATOM 2896 C CA . ASN A 1 416 ? -44.447 5.669 20.947 1.00 92.94 416 ASN A CA 1
ATOM 2897 C C . ASN A 1 416 ? -44.212 6.572 22.182 1.00 92.94 416 ASN A C 1
ATOM 2899 O O . ASN A 1 416 ? -45.192 7.026 22.785 1.00 92.94 416 ASN A O 1
ATOM 2903 N N . PHE A 1 417 ? -42.963 6.833 22.583 1.00 94.88 417 PHE A N 1
ATOM 2904 C CA . PHE A 1 417 ? -42.629 7.750 23.681 1.00 94.88 417 PHE A CA 1
ATOM 2905 C C . PHE A 1 417 ? -41.535 8.749 23.299 1.00 94.88 417 PHE A C 1
ATOM 2907 O O . PHE A 1 417 ? -40.583 8.409 22.603 1.00 94.88 417 PHE A O 1
ATOM 2914 N N . SER A 1 418 ? -41.620 9.972 23.829 1.00 93.88 418 SER A N 1
ATOM 2915 C CA . SER A 1 418 ? -40.472 10.883 23.840 1.00 93.88 418 SER A CA 1
ATOM 2916 C C . SER A 1 418 ? -39.549 10.610 25.028 1.00 93.88 418 SER A C 1
ATOM 2918 O O . SER A 1 418 ? -39.995 10.174 26.096 1.00 93.88 418 SER A O 1
ATOM 2920 N N . SER A 1 419 ? -38.269 10.956 24.890 1.00 91.00 419 SER A N 1
ATOM 2921 C CA . SER A 1 419 ? -37.267 10.852 25.959 1.00 91.00 419 SER A CA 1
ATOM 2922 C C . SER A 1 419 ? -37.715 11.552 27.250 1.00 91.00 419 SER A C 1
ATOM 2924 O O . SER A 1 419 ? -37.525 11.032 28.345 1.00 91.00 419 SER A O 1
ATOM 2926 N N . THR A 1 420 ? -38.447 12.668 27.150 1.00 90.56 420 THR A N 1
ATOM 2927 C CA . THR A 1 420 ? -39.040 13.370 28.307 1.00 90.56 420 THR A CA 1
ATOM 2928 C C . THR A 1 420 ? -40.043 12.507 29.089 1.00 90.56 420 THR A C 1
ATOM 2930 O O . THR A 1 420 ? -40.108 12.604 30.317 1.00 90.56 420 THR A O 1
ATOM 2933 N N . GLN A 1 421 ? -40.820 11.649 28.418 1.00 92.56 421 GLN A N 1
ATOM 2934 C CA . GLN A 1 421 ? -41.724 10.705 29.088 1.00 92.56 421 GLN A CA 1
ATOM 2935 C C . GLN A 1 421 ? -40.934 9.587 29.786 1.00 92.56 421 GLN A C 1
ATOM 2937 O O . GLN A 1 421 ? -41.271 9.224 30.911 1.00 92.56 421 GLN A O 1
ATOM 2942 N N . ILE A 1 422 ? -39.852 9.119 29.159 1.00 92.31 422 ILE A N 1
ATOM 2943 C CA . ILE A 1 422 ? -38.949 8.081 29.679 1.00 92.31 422 ILE A CA 1
ATOM 2944 C C . ILE A 1 422 ? -38.190 8.589 30.920 1.00 92.31 422 ILE A C 1
ATOM 2946 O O . ILE A 1 422 ? -38.272 7.990 31.991 1.00 92.31 422 ILE A O 1
ATOM 2950 N N . PHE A 1 423 ? -37.544 9.757 30.860 1.00 91.06 423 PHE A N 1
ATOM 2951 C CA . PHE A 1 423 ? -36.892 10.369 32.031 1.00 91.06 423 PHE A CA 1
ATOM 2952 C C . PHE A 1 423 ? -37.868 10.624 33.193 1.00 91.06 423 PHE A C 1
ATOM 2954 O O . PHE A 1 423 ? -37.469 10.582 34.358 1.00 91.06 423 PHE A O 1
ATOM 2961 N N . SER A 1 424 ? -39.153 10.853 32.894 1.00 87.88 424 SER A N 1
ATOM 2962 C CA . SER A 1 424 ? -40.199 11.030 33.908 1.00 87.88 424 SER A CA 1
ATOM 2963 C C . SER A 1 424 ? -40.622 9.723 34.595 1.00 87.88 424 SER A C 1
ATOM 2965 O O . SER A 1 424 ? -41.060 9.780 35.744 1.00 87.88 424 SER A O 1
ATOM 2967 N N . SER A 1 425 ? -40.506 8.557 33.941 1.00 86.19 425 SER A N 1
ATOM 2968 C CA . SER A 1 425 ? -40.856 7.259 34.545 1.00 86.19 425 SER A CA 1
ATOM 2969 C C . SER A 1 425 ? -39.742 6.696 35.432 1.00 86.19 425 SER A C 1
ATOM 2971 O O . SER A 1 425 ? -40.033 6.115 36.475 1.00 86.19 425 SER A O 1
ATOM 2973 N N . PHE A 1 426 ? -38.473 6.920 35.076 1.00 84.31 426 PHE A N 1
ATOM 2974 C CA . PHE A 1 426 ? -37.304 6.420 35.819 1.00 84.31 426 PHE A CA 1
ATOM 2975 C C . PHE A 1 426 ? -36.832 7.332 36.977 1.00 84.31 426 PHE A C 1
ATOM 2977 O O . PHE A 1 426 ? -35.721 7.181 37.486 1.00 84.31 426 PHE A O 1
ATOM 2984 N N . ALA A 1 427 ? -37.660 8.283 37.425 1.00 74.31 427 ALA A N 1
ATOM 2985 C CA . ALA A 1 427 ? -37.307 9.245 38.472 1.00 74.31 427 ALA A CA 1
ATOM 2986 C C . ALA A 1 427 ? -37.364 8.653 39.898 1.00 74.31 427 ALA A C 1
ATOM 2988 O O . ALA A 1 427 ? -38.430 8.529 40.508 1.00 74.31 427 ALA A O 1
ATOM 2989 N N . VAL A 1 428 ? -36.197 8.336 40.472 1.00 57.72 428 VAL A N 1
ATOM 2990 C CA . VAL A 1 428 ? -36.086 7.752 41.822 1.00 57.72 428 VAL A CA 1
ATOM 2991 C C . VAL A 1 428 ? -36.424 8.778 42.918 1.00 57.72 428 VAL A C 1
ATOM 2993 O O . VAL A 1 428 ? -35.822 9.847 43.009 1.00 57.72 428 VAL A O 1
ATOM 2996 N N . SER A 1 429 ? -37.363 8.439 43.809 1.00 44.47 429 SER A N 1
ATOM 2997 C CA . SER A 1 429 ? -37.689 9.258 44.989 1.00 44.47 429 SER A CA 1
ATOM 2998 C C . SER A 1 429 ? -36.679 9.029 46.135 1.00 44.47 429 SER A C 1
ATOM 3000 O O . SER A 1 429 ? -36.423 7.869 46.464 1.00 44.47 429 SER A O 1
ATOM 3002 N N . PRO A 1 430 ? -36.123 10.072 46.794 1.00 34.75 430 PRO A N 1
ATOM 3003 C CA . PRO A 1 430 ? -34.996 9.892 47.721 1.00 34.75 430 PRO A CA 1
ATOM 3004 C C . PRO A 1 430 ? -35.339 9.184 49.055 1.00 34.75 430 PRO A C 1
ATOM 3006 O O . PRO A 1 430 ? -36.222 9.651 49.781 1.00 34.75 430 PRO A O 1
ATOM 3009 N N . PRO A 1 431 ? -34.606 8.123 49.453 1.00 37.97 431 PRO A N 1
ATOM 3010 C CA . PRO A 1 431 ? -34.721 7.493 50.771 1.00 37.97 431 PRO A CA 1
ATOM 3011 C C . PRO A 1 431 ? -33.852 8.180 51.848 1.00 37.97 431 PRO A C 1
ATOM 3013 O O . PRO A 1 431 ? -32.846 8.823 51.561 1.00 37.97 431 PRO A O 1
ATOM 3016 N N . THR A 1 432 ? -34.228 8.027 53.125 1.00 32.31 432 THR A N 1
ATOM 3017 C CA . THR A 1 432 ? -33.530 8.636 54.283 1.00 32.31 432 THR A CA 1
ATOM 3018 C C . THR A 1 432 ? -32.509 7.661 54.912 1.00 32.31 432 THR A C 1
ATOM 3020 O O . THR A 1 432 ? -32.867 6.504 55.132 1.00 32.31 432 THR A O 1
ATOM 3023 N N . PRO A 1 433 ? -31.266 8.080 55.242 1.00 37.94 433 PRO A N 1
ATOM 3024 C CA . PRO A 1 433 ? -30.185 7.168 55.653 1.00 37.94 433 PRO A CA 1
ATOM 3025 C C . PRO A 1 433 ? -30.147 6.811 57.156 1.00 37.94 433 PRO A C 1
ATOM 3027 O O . PRO A 1 433 ? -30.648 7.546 58.007 1.00 37.94 433 PRO A O 1
ATOM 3030 N N . THR A 1 434 ? -29.485 5.696 57.506 1.00 29.83 434 THR A N 1
ATOM 3031 C CA . THR A 1 434 ? -29.095 5.274 58.879 1.00 29.83 434 THR A CA 1
ATOM 3032 C C . THR A 1 434 ? -27.880 4.302 58.805 1.00 29.83 434 THR A C 1
ATOM 3034 O O . THR A 1 434 ? -27.802 3.587 57.808 1.00 29.83 434 THR A O 1
ATOM 3037 N N . PRO A 1 435 ? -26.910 4.260 59.761 1.00 39.06 435 PRO A N 1
ATOM 3038 C CA . PRO A 1 435 ? -25.528 3.843 59.427 1.00 39.06 435 PRO A CA 1
ATOM 3039 C C . PRO A 1 435 ? -24.889 2.621 60.168 1.00 39.06 435 PRO A C 1
ATOM 3041 O O . PRO A 1 435 ? -25.088 2.429 61.364 1.00 39.06 435 PRO A O 1
ATOM 3044 N N . THR A 1 436 ? -24.027 1.894 59.425 1.00 38.59 436 THR A N 1
ATOM 3045 C CA . THR A 1 436 ? -22.768 1.143 59.768 1.00 38.59 436 THR A CA 1
ATOM 3046 C C . THR A 1 436 ? -22.694 -0.027 60.788 1.00 38.59 436 THR A C 1
ATOM 3048 O O . THR A 1 436 ? -23.029 0.133 61.957 1.00 38.59 436 THR A O 1
ATOM 3051 N N . SER A 1 437 ? -22.032 -1.150 60.411 1.00 31.12 437 SER A N 1
ATOM 3052 C CA . SER A 1 437 ? -20.937 -1.828 61.186 1.00 31.12 437 SER A CA 1
ATOM 3053 C C . SER A 1 437 ? -20.241 -3.015 60.445 1.00 31.12 437 SER A C 1
ATOM 3055 O O . SER A 1 437 ? -20.795 -3.557 59.496 1.00 31.12 437 SER A O 1
ATOM 3057 N N . LEU A 1 438 ? -19.017 -3.391 60.880 1.00 34.94 438 LEU A N 1
ATOM 3058 C CA . LEU A 1 438 ? -18.079 -4.467 60.421 1.00 34.94 438 LEU A CA 1
ATOM 3059 C C . LEU A 1 438 ? -17.202 -4.931 61.636 1.00 34.94 438 LEU A C 1
ATOM 3061 O O . LEU A 1 438 ? -17.360 -4.298 62.687 1.00 34.94 438 LEU A O 1
ATOM 3065 N N . PRO A 1 439 ? -16.227 -5.897 61.584 1.00 50.03 439 PRO A N 1
ATOM 3066 C CA . PRO A 1 439 ? -15.816 -6.902 60.572 1.00 50.03 439 PRO A CA 1
ATOM 3067 C C . PRO A 1 439 ? -16.108 -8.360 61.084 1.00 50.03 439 PRO A C 1
ATOM 3069 O O . PRO A 1 439 ? -17.307 -8.549 61.290 1.00 50.03 439 PRO A O 1
ATOM 3072 N N . PRO A 1 440 ? -15.225 -9.394 61.351 1.00 42.41 440 PRO A N 1
ATOM 3073 C CA . PRO A 1 440 ? -13.742 -9.596 61.370 1.00 42.41 440 PRO A CA 1
ATOM 3074 C C . PRO A 1 440 ? -13.213 -10.827 60.538 1.00 42.41 440 PRO A C 1
ATOM 3076 O O . PRO A 1 440 ? -13.885 -11.284 59.622 1.00 42.41 440 PRO A O 1
ATOM 3079 N N . LYS A 1 441 ? -12.008 -11.376 60.844 1.00 38.44 441 LYS A N 1
ATOM 3080 C CA . LYS A 1 441 ? -11.285 -12.485 60.139 1.00 38.44 441 LYS A CA 1
ATOM 3081 C C . LYS A 1 441 ? -10.494 -13.425 61.100 1.00 38.44 441 LYS A C 1
ATOM 3083 O O . LYS A 1 441 ? -9.986 -12.919 62.100 1.00 38.44 441 LYS A O 1
ATOM 3088 N N . PRO A 1 442 ? -10.294 -14.732 60.784 1.00 35.94 442 PRO A N 1
ATOM 3089 C CA . PRO A 1 442 ? -9.243 -15.607 61.357 1.00 35.94 442 PRO A CA 1
ATOM 3090 C C . PRO A 1 442 ? -8.262 -16.232 60.310 1.00 35.94 442 PRO A C 1
ATOM 3092 O O . PRO A 1 442 ? -8.307 -15.874 59.133 1.00 35.94 442 PRO A O 1
ATOM 3095 N N . THR A 1 443 ? -7.327 -17.107 60.742 1.00 31.67 443 THR A N 1
ATOM 3096 C CA . THR A 1 443 ? -6.046 -17.422 60.029 1.00 31.67 443 THR A CA 1
ATOM 3097 C C . THR A 1 443 ? -5.673 -18.958 60.009 1.00 31.67 443 THR A C 1
ATOM 3099 O O . THR A 1 443 ? -6.618 -19.737 60.108 1.00 31.67 443 THR A O 1
ATOM 3102 N N . PRO A 1 444 ? -4.426 -19.488 59.782 1.00 46.94 444 PRO A N 1
ATOM 3103 C CA . PRO A 1 444 ? -4.182 -20.580 58.805 1.00 46.94 444 PRO A CA 1
ATOM 3104 C C . PRO A 1 444 ? -3.622 -21.921 59.381 1.00 46.94 444 PRO A C 1
ATOM 3106 O O . PRO A 1 444 ? -3.564 -22.107 60.595 1.00 46.94 444 PRO A O 1
ATOM 3109 N N . ALA A 1 445 ? -3.150 -22.839 58.512 1.00 30.80 445 ALA A N 1
ATOM 3110 C CA . ALA A 1 445 ? -2.443 -24.094 58.856 1.00 30.80 445 ALA A CA 1
ATOM 3111 C C . ALA A 1 445 ? -1.290 -24.443 57.868 1.00 30.80 445 ALA A C 1
ATOM 3113 O O . ALA A 1 445 ? -1.166 -23.806 56.822 1.00 30.80 445 ALA A O 1
ATOM 3114 N N . THR A 1 446 ? -0.403 -25.400 58.208 1.00 30.62 446 THR A N 1
ATOM 3115 C CA . THR A 1 446 ? 0.836 -25.749 57.442 1.00 30.62 446 THR A CA 1
ATOM 3116 C C . THR A 1 446 ? 1.287 -27.232 57.706 1.00 30.62 446 THR A C 1
ATOM 3118 O O . THR A 1 446 ? 0.472 -27.969 58.260 1.00 30.62 446 THR A O 1
ATOM 3121 N N . PRO A 1 447 ? 2.459 -27.769 57.262 1.00 48.88 447 PRO A N 1
ATOM 3122 C CA . PRO A 1 447 ? 2.554 -28.893 56.307 1.00 48.88 447 PRO A CA 1
ATOM 3123 C C . PRO A 1 447 ? 3.129 -30.223 56.881 1.00 48.88 447 PRO A C 1
ATOM 3125 O O . PRO A 1 447 ? 3.450 -30.301 58.068 1.00 48.88 447 PRO A O 1
ATOM 3128 N N . PRO A 1 448 ? 3.359 -31.250 56.028 1.00 34.41 448 PRO A N 1
ATOM 3129 C CA . PRO A 1 448 ? 4.426 -32.240 56.270 1.00 34.41 448 PRO A CA 1
ATOM 3130 C C . PRO A 1 448 ? 5.279 -32.653 55.036 1.00 34.41 448 PRO A C 1
ATOM 3132 O O . PRO A 1 448 ? 4.921 -32.429 53.885 1.00 34.41 448 PRO A O 1
ATOM 3135 N N . THR A 1 449 ? 6.421 -33.301 55.305 1.00 29.27 449 THR A N 1
ATOM 3136 C CA . THR A 1 449 ? 7.417 -33.943 54.394 1.00 29.27 449 THR A CA 1
ATOM 3137 C C . THR A 1 449 ? 8.282 -34.906 55.255 1.00 29.27 449 THR A C 1
ATOM 3139 O O . THR A 1 449 ? 8.087 -34.904 56.474 1.00 29.27 449 THR A O 1
ATOM 3142 N N . PRO A 1 450 ? 9.316 -35.640 54.769 1.00 55.50 450 PRO A N 1
ATOM 3143 C CA . PRO A 1 450 ? 9.541 -36.391 53.514 1.00 55.50 450 PRO A CA 1
ATOM 3144 C C . PRO A 1 450 ? 9.985 -37.871 53.791 1.00 55.50 450 PRO A C 1
ATOM 3146 O O . PRO A 1 450 ? 10.052 -38.291 54.946 1.00 55.50 450 PRO A O 1
ATOM 3149 N N . THR A 1 451 ? 10.380 -38.675 52.780 1.00 27.84 451 THR A N 1
ATOM 3150 C CA . THR A 1 451 ? 11.320 -39.834 52.948 1.00 27.84 451 THR A CA 1
ATOM 3151 C C . THR A 1 451 ? 12.008 -40.246 51.618 1.00 27.84 451 THR A C 1
ATOM 3153 O O . THR A 1 451 ? 11.741 -39.624 50.595 1.00 27.84 451 THR A O 1
ATOM 3156 N N . SER A 1 452 ? 12.961 -41.202 51.622 1.00 31.00 452 SER A N 1
ATOM 3157 C CA . SER A 1 452 ? 14.179 -41.114 50.774 1.00 31.00 452 SER A CA 1
ATOM 3158 C C . SER A 1 452 ? 14.839 -42.422 50.249 1.00 31.00 452 SER A C 1
ATOM 3160 O O . SER A 1 452 ? 14.997 -43.359 51.025 1.00 31.00 452 SER A O 1
ATOM 3162 N N . VAL A 1 453 ? 15.367 -42.368 49.006 1.00 35.62 453 VAL A N 1
ATOM 3163 C CA . VAL A 1 453 ? 16.730 -42.770 48.506 1.00 35.62 453 VAL A CA 1
ATOM 3164 C C . VAL A 1 453 ? 17.286 -44.197 48.778 1.00 35.62 453 VAL A C 1
ATOM 3166 O O . VAL A 1 453 ? 17.384 -44.612 49.931 1.00 35.62 453 VAL A O 1
ATOM 3169 N N . PRO A 1 454 ? 17.759 -44.925 47.730 1.00 36.66 454 PRO A N 1
ATOM 3170 C CA . PRO A 1 454 ? 19.204 -45.261 47.625 1.00 36.66 454 PRO A CA 1
ATOM 3171 C C . PRO A 1 454 ? 19.826 -45.303 46.194 1.00 36.66 454 PRO A C 1
ATOM 3173 O O . PRO A 1 454 ? 19.132 -45.448 45.193 1.00 36.66 454 PRO A O 1
ATOM 3176 N N . THR A 1 455 ? 21.165 -45.237 46.131 1.00 33.28 455 THR A N 1
ATOM 3177 C CA . THR A 1 455 ? 22.092 -45.394 44.967 1.00 33.28 455 THR A CA 1
ATOM 3178 C C . THR A 1 455 ? 23.198 -46.430 45.332 1.00 33.28 455 THR A C 1
ATOM 3180 O O . THR A 1 455 ? 23.050 -47.027 46.405 1.00 33.28 455 THR A O 1
ATOM 3183 N N . PRO A 1 456 ? 24.336 -46.659 44.610 1.00 52.16 456 PRO A N 1
ATOM 3184 C CA . PRO A 1 456 ? 24.783 -46.389 43.215 1.00 52.16 456 PRO A CA 1
ATOM 3185 C C . PRO A 1 456 ? 25.372 -47.664 42.505 1.00 52.16 456 PRO A C 1
ATOM 3187 O O . PRO A 1 456 ? 25.201 -48.759 43.034 1.00 52.16 456 PRO A O 1
ATOM 3190 N N . ILE A 1 457 ? 26.099 -47.534 41.364 1.00 27.33 457 ILE A N 1
ATOM 3191 C CA . ILE A 1 457 ? 27.466 -48.096 41.060 1.00 27.33 457 ILE A CA 1
ATOM 3192 C C . ILE A 1 457 ? 27.820 -48.085 39.537 1.00 27.33 457 ILE A C 1
ATOM 3194 O O . ILE A 1 457 ? 26.962 -48.321 38.694 1.00 27.33 457 ILE A O 1
ATOM 3198 N N . GLU A 1 458 ? 29.098 -47.817 39.222 1.00 34.81 458 GLU A N 1
ATOM 3199 C CA . GLU A 1 458 ? 29.797 -47.731 37.902 1.00 34.81 458 GLU A CA 1
ATOM 3200 C C . GLU A 1 458 ? 30.582 -49.046 37.558 1.00 34.81 458 GLU A C 1
ATOM 3202 O O . GLU A 1 458 ? 30.633 -49.887 38.465 1.00 34.81 458 GLU A O 1
ATOM 3207 N N . PRO A 1 459 ? 31.216 -49.301 36.363 1.00 35.03 459 PRO A N 1
ATOM 3208 C CA . PRO A 1 459 ? 32.206 -48.412 35.691 1.00 35.03 459 PRO A CA 1
ATOM 3209 C C . PRO A 1 459 ? 32.406 -48.472 34.132 1.00 35.03 459 PRO A C 1
ATOM 3211 O O . PRO A 1 459 ? 31.869 -49.322 33.425 1.00 35.03 459 PRO A O 1
ATOM 3214 N N . ASP A 1 460 ? 33.270 -47.556 33.664 1.00 28.55 460 ASP A N 1
ATOM 3215 C CA . ASP A 1 460 ? 34.001 -47.334 32.376 1.00 28.55 460 ASP A CA 1
ATOM 3216 C C . ASP A 1 460 ? 35.050 -48.457 32.014 1.00 28.55 460 ASP A C 1
ATOM 3218 O O . ASP A 1 460 ? 35.164 -49.388 32.825 1.00 28.55 460 ASP A O 1
ATOM 3222 N N . PRO A 1 461 ? 35.919 -48.446 30.944 1.00 53.31 461 PRO A N 1
ATOM 3223 C CA . PRO A 1 461 ? 36.020 -47.691 29.655 1.00 53.31 461 PRO A CA 1
ATOM 3224 C C . PRO A 1 461 ? 36.248 -48.536 28.363 1.00 53.31 461 PRO A C 1
ATOM 3226 O O . PRO A 1 461 ? 36.513 -49.737 28.428 1.00 53.31 461 PRO A O 1
ATOM 3229 N N . THR A 1 462 ? 36.360 -47.889 27.178 1.00 28.06 462 THR A N 1
ATOM 3230 C CA . THR A 1 462 ? 37.522 -48.094 26.249 1.00 28.06 462 THR A CA 1
ATOM 3231 C C . THR A 1 462 ? 37.730 -46.984 25.185 1.00 28.06 462 THR A C 1
ATOM 3233 O O . THR A 1 462 ? 36.796 -46.294 24.801 1.00 28.06 462 THR A O 1
ATOM 3236 N N . LEU A 1 463 ? 38.985 -46.822 24.726 1.00 27.52 463 LEU A N 1
ATOM 3237 C CA . LEU A 1 463 ? 39.508 -45.834 23.741 1.00 27.52 463 LEU A CA 1
ATOM 3238 C C . LEU A 1 463 ? 39.569 -46.468 22.303 1.00 27.52 463 LEU A C 1
ATOM 3240 O O . LEU A 1 463 ? 39.047 -47.567 22.145 1.00 27.52 463 LEU A O 1
ATOM 3244 N N . ILE A 1 464 ? 40.163 -45.960 21.197 1.00 28.75 464 ILE A N 1
ATOM 3245 C CA . ILE A 1 464 ? 41.382 -45.146 20.928 1.00 28.75 464 ILE A CA 1
ATOM 3246 C C . ILE A 1 464 ? 41.327 -44.520 19.491 1.00 28.75 464 ILE A C 1
ATOM 3248 O O . ILE A 1 464 ? 40.766 -45.130 18.586 1.00 28.75 464 ILE A O 1
ATOM 3252 N N . GLU A 1 465 ? 41.969 -43.360 19.268 1.00 33.66 465 GLU A N 1
ATOM 3253 C CA . GLU A 1 465 ? 42.208 -42.649 17.973 1.00 33.66 465 GLU A CA 1
ATOM 3254 C C . GLU A 1 465 ? 43.574 -43.048 17.322 1.00 33.66 465 GLU A C 1
ATOM 3256 O O . GLU A 1 465 ? 44.440 -43.492 18.083 1.00 33.66 465 GLU A O 1
ATOM 3261 N N . PRO A 1 466 ? 43.873 -42.900 15.995 1.00 35.62 466 PRO A N 1
ATOM 3262 C CA . PRO A 1 466 ? 44.319 -41.584 15.461 1.00 35.62 466 PRO A CA 1
ATOM 3263 C C . PRO A 1 466 ? 44.261 -41.340 13.910 1.00 35.62 466 PRO A C 1
ATOM 3265 O O . PRO A 1 466 ? 43.968 -42.221 13.103 1.00 35.62 466 PRO A O 1
ATOM 3268 N N . THR A 1 467 ? 44.653 -40.124 13.494 1.00 35.28 467 THR A N 1
ATOM 3269 C CA . THR A 1 467 ? 45.089 -39.660 12.136 1.00 35.28 467 THR A CA 1
ATOM 3270 C C . THR A 1 467 ? 46.634 -39.862 11.931 1.00 35.28 467 THR A C 1
ATOM 3272 O O . THR A 1 467 ? 47.175 -40.635 12.729 1.00 35.28 467 THR A O 1
ATOM 3275 N N . PRO A 1 468 ? 47.439 -39.255 10.986 1.00 43.41 468 PRO A N 1
ATOM 3276 C CA . PRO A 1 468 ? 47.209 -38.365 9.805 1.00 43.41 468 PRO A CA 1
ATOM 3277 C C . PRO A 1 468 ? 48.075 -38.601 8.493 1.00 43.41 468 PRO A C 1
ATOM 3279 O O . PRO A 1 468 ? 49.088 -39.292 8.519 1.00 43.41 468 PRO A O 1
ATOM 3282 N N . THR A 1 469 ? 47.726 -37.895 7.387 1.00 30.02 469 THR A N 1
ATOM 3283 C CA . THR A 1 469 ? 48.594 -37.213 6.344 1.00 30.02 469 THR A CA 1
ATOM 3284 C C . THR A 1 469 ? 49.664 -38.002 5.495 1.00 30.02 469 THR A C 1
ATOM 3286 O O . THR A 1 469 ? 49.627 -39.227 5.485 1.00 30.02 469 THR A O 1
ATOM 3289 N N . PRO A 1 470 ? 50.571 -37.367 4.681 1.00 48.34 470 PRO A N 1
ATOM 3290 C CA . PRO A 1 470 ? 50.361 -36.705 3.356 1.00 48.34 470 PRO A CA 1
ATOM 3291 C C . PRO A 1 470 ? 51.393 -37.117 2.238 1.00 48.34 470 PRO A C 1
ATOM 3293 O O . PRO A 1 470 ? 52.113 -38.089 2.438 1.00 48.34 470 PRO A O 1
ATOM 3296 N N . ILE A 1 471 ? 51.513 -36.353 1.110 1.00 28.70 471 ILE A N 1
ATOM 3297 C CA . ILE A 1 471 ? 52.734 -35.982 0.286 1.00 28.70 471 ILE A CA 1
ATOM 3298 C C . ILE A 1 471 ? 52.448 -35.810 -1.250 1.00 28.70 471 ILE A C 1
ATOM 3300 O O . ILE A 1 471 ? 51.656 -36.555 -1.813 1.00 28.70 471 ILE A O 1
ATOM 3304 N N . GLY A 1 472 ? 53.102 -34.836 -1.933 1.00 30.36 472 GLY A N 1
ATOM 3305 C CA . GLY A 1 472 ? 53.122 -34.600 -3.416 1.00 30.36 472 GLY A CA 1
ATOM 3306 C C . GLY A 1 472 ? 54.501 -34.922 -4.064 1.00 30.36 472 GLY A C 1
ATOM 3307 O O . GLY A 1 472 ? 55.092 -35.916 -3.650 1.00 30.36 472 GLY A O 1
ATOM 3308 N N . PRO A 1 473 ? 55.156 -34.079 -4.914 1.00 48.91 473 PRO A N 1
ATOM 3309 C CA . PRO A 1 473 ? 54.703 -33.142 -5.980 1.00 48.91 473 PRO A CA 1
ATOM 3310 C C . PRO A 1 473 ? 55.608 -33.117 -7.281 1.00 48.91 473 PRO A C 1
ATOM 3312 O O . PRO A 1 473 ? 56.683 -33.712 -7.296 1.00 48.91 473 PRO A O 1
ATOM 3315 N N . THR A 1 474 ? 55.296 -32.271 -8.299 1.00 29.80 474 THR A N 1
ATOM 3316 C CA . THR A 1 474 ? 56.208 -31.727 -9.391 1.00 29.80 474 THR A CA 1
ATOM 3317 C C . THR A 1 474 ? 56.819 -32.698 -10.454 1.00 29.80 474 THR A C 1
ATOM 3319 O O . THR A 1 474 ? 56.676 -33.903 -10.257 1.00 29.80 474 THR A O 1
ATOM 3322 N N . PRO A 1 475 ? 57.546 -32.278 -11.550 1.00 41.09 475 PRO A N 1
ATOM 3323 C CA . PRO A 1 475 ? 57.785 -30.955 -12.216 1.00 41.09 475 PRO A CA 1
ATOM 3324 C C . PRO A 1 475 ? 57.715 -30.908 -13.798 1.00 41.09 475 PRO A C 1
ATOM 3326 O O . PRO A 1 475 ? 57.568 -31.929 -14.463 1.00 41.09 475 PRO A O 1
ATOM 3329 N N . THR A 1 476 ? 57.933 -29.721 -14.408 1.00 35.66 476 THR A N 1
ATOM 3330 C CA . THR A 1 476 ? 58.195 -29.421 -15.864 1.00 35.66 476 THR A CA 1
ATOM 3331 C C . THR A 1 476 ? 59.708 -29.455 -16.231 1.00 35.66 476 THR A C 1
ATOM 3333 O O . THR A 1 476 ? 60.495 -29.354 -15.284 1.00 35.66 476 THR A O 1
ATOM 3336 N N . PRO A 1 477 ? 60.182 -29.577 -17.520 1.00 41.88 477 PRO A N 1
ATOM 3337 C CA . PRO A 1 477 ? 60.694 -28.388 -18.288 1.00 41.88 477 PRO A CA 1
ATOM 3338 C C . PRO A 1 477 ? 60.927 -28.440 -19.862 1.00 41.88 477 PRO A C 1
ATOM 3340 O O . PRO A 1 477 ? 61.703 -29.252 -20.359 1.00 41.88 477 PRO A O 1
ATOM 3343 N N . THR A 1 478 ? 60.428 -27.427 -20.606 1.00 30.11 478 THR A N 1
ATOM 3344 C CA . THR A 1 478 ? 61.157 -26.504 -21.565 1.00 30.11 478 THR A CA 1
ATOM 3345 C C . THR A 1 478 ? 61.801 -27.002 -22.944 1.00 30.11 478 THR A C 1
ATOM 3347 O O . THR A 1 478 ? 61.399 -28.075 -23.382 1.00 30.11 478 THR A O 1
ATOM 3350 N N . PRO A 1 479 ? 62.611 -26.244 -23.781 1.00 50.78 479 PRO A N 1
ATOM 3351 C CA . PRO A 1 479 ? 62.311 -26.024 -25.240 1.00 50.78 479 PRO A CA 1
ATOM 3352 C C . PRO A 1 479 ? 63.469 -26.173 -26.306 1.00 50.78 479 PRO A C 1
ATOM 3354 O O . PRO A 1 479 ? 64.619 -26.397 -25.938 1.00 50.78 479 PRO A O 1
ATOM 3357 N N . ILE A 1 480 ? 63.215 -25.935 -27.624 1.00 31.92 480 ILE A N 1
ATOM 3358 C CA . ILE A 1 480 ? 64.223 -25.747 -28.732 1.00 31.92 480 ILE A CA 1
ATOM 3359 C C . ILE A 1 480 ? 63.733 -24.721 -29.815 1.00 31.92 480 ILE A C 1
ATOM 3361 O O . ILE A 1 480 ? 62.535 -24.475 -29.899 1.00 31.92 480 ILE A O 1
ATOM 3365 N N . GLY A 1 481 ? 64.639 -24.113 -30.622 1.00 29.48 481 GLY A N 1
ATOM 3366 C CA . GLY A 1 481 ? 64.380 -23.047 -31.633 1.00 29.48 481 GLY A CA 1
ATOM 3367 C C . GLY A 1 481 ? 64.804 -23.292 -33.129 1.00 29.48 481 GLY A C 1
ATOM 3368 O O . GLY A 1 481 ? 64.443 -24.337 -33.659 1.00 29.48 481 GLY A O 1
ATOM 3369 N N . PRO A 1 482 ? 65.473 -22.347 -33.861 1.00 56.97 482 PRO A N 1
ATOM 3370 C CA . PRO A 1 482 ? 65.098 -21.953 -35.257 1.00 56.97 482 PRO A CA 1
ATOM 3371 C C . PRO A 1 482 ? 66.100 -22.302 -36.420 1.00 56.97 482 PRO A C 1
ATOM 3373 O O . PRO A 1 482 ? 66.896 -23.229 -36.282 1.00 56.97 482 PRO A O 1
ATOM 3376 N N . THR A 1 483 ? 66.131 -21.490 -37.517 1.00 27.56 483 THR A N 1
ATOM 3377 C CA . THR A 1 483 ? 67.125 -21.322 -38.656 1.00 27.56 483 THR A CA 1
ATOM 3378 C C . THR A 1 483 ? 66.647 -21.804 -40.093 1.00 27.56 483 THR A C 1
ATOM 3380 O O . THR A 1 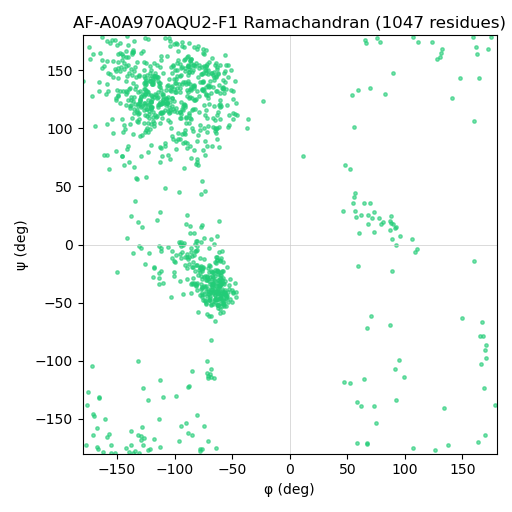483 ? 65.488 -22.196 -40.172 1.00 27.56 483 THR A O 1
ATOM 3383 N N . PRO A 1 484 ? 67.355 -21.643 -41.264 1.00 39.84 484 PRO A N 1
ATOM 3384 C CA . PRO A 1 484 ? 67.094 -20.573 -42.276 1.00 39.84 484 PRO A CA 1
ATOM 3385 C C . PRO A 1 484 ? 66.867 -20.963 -43.790 1.00 39.84 484 PRO A C 1
ATOM 3387 O O . PRO A 1 484 ? 66.701 -22.125 -44.143 1.00 39.84 484 PRO A O 1
ATOM 3390 N N . THR A 1 485 ? 66.915 -19.941 -44.675 1.00 36.34 485 THR A N 1
ATOM 3391 C CA . THR A 1 485 ? 66.786 -19.830 -46.167 1.00 36.34 485 THR A CA 1
ATOM 3392 C C . THR A 1 485 ? 67.739 -20.682 -47.048 1.00 36.34 485 THR A C 1
ATOM 3394 O O . THR A 1 485 ? 68.794 -21.090 -46.555 1.00 36.34 485 THR A O 1
ATOM 3397 N N . PRO A 1 486 ? 67.456 -20.897 -48.369 1.00 36.50 486 PRO A N 1
ATOM 3398 C CA . PRO A 1 486 ? 68.093 -20.068 -49.439 1.00 36.50 486 PRO A CA 1
ATOM 3399 C C . PRO A 1 486 ? 67.358 -19.938 -50.819 1.00 36.50 486 PRO A C 1
ATOM 3401 O O . PRO A 1 486 ? 66.437 -20.691 -51.115 1.00 36.50 486 PRO A O 1
ATOM 3404 N N . THR A 1 487 ? 67.877 -19.069 -51.718 1.00 36.31 487 THR A N 1
ATOM 3405 C CA . THR A 1 487 ? 67.521 -18.963 -53.166 1.00 36.31 487 THR A CA 1
ATOM 3406 C C . THR A 1 487 ? 68.758 -18.686 -54.049 1.00 36.31 487 THR A C 1
ATOM 3408 O O . THR A 1 487 ? 69.533 -17.786 -53.725 1.00 36.31 487 THR A O 1
ATOM 3411 N N . PRO A 1 488 ? 68.961 -19.431 -55.157 1.00 44.97 488 PRO A N 1
ATOM 3412 C CA . PRO A 1 488 ? 69.451 -18.884 -56.450 1.00 44.97 488 PRO A CA 1
ATOM 3413 C C . PRO A 1 488 ? 68.745 -19.584 -57.664 1.00 44.97 488 PRO A C 1
ATOM 3415 O O . PRO A 1 488 ? 67.825 -20.360 -57.433 1.00 44.97 488 PRO A O 1
ATOM 3418 N N . THR A 1 489 ? 69.014 -19.398 -58.973 1.00 26.38 489 THR A N 1
ATOM 3419 C CA . THR A 1 489 ? 70.065 -18.709 -59.774 1.00 26.38 489 THR A CA 1
ATOM 3420 C C . THR A 1 489 ? 69.481 -18.258 -61.148 1.00 26.38 489 THR A C 1
ATOM 3422 O O . THR A 1 489 ? 68.348 -18.599 -61.472 1.00 26.38 489 THR A O 1
ATOM 3425 N N . GLN A 1 490 ? 70.246 -17.544 -61.992 1.00 33.81 490 GLN A N 1
ATOM 3426 C CA . GLN A 1 490 ? 69.886 -17.139 -63.377 1.00 33.81 490 GLN A CA 1
ATOM 3427 C C . GLN A 1 490 ? 70.532 -18.030 -64.468 1.00 33.81 490 GLN A C 1
ATOM 3429 O O . GLN A 1 490 ? 71.459 -18.786 -64.172 1.00 33.81 490 GLN A O 1
ATOM 3434 N N . THR A 1 491 ? 70.162 -17.860 -65.753 1.00 28.30 491 THR A N 1
ATOM 3435 C CA . THR A 1 491 ? 71.098 -18.079 -66.888 1.00 28.30 491 THR A CA 1
ATOM 3436 C C . THR A 1 491 ? 70.774 -17.231 -68.138 1.00 28.30 491 THR A C 1
ATOM 3438 O O . THR A 1 491 ? 69.638 -16.844 -68.379 1.00 28.30 491 THR A O 1
ATOM 3441 N N . GLU A 1 492 ? 71.822 -16.916 -68.897 1.00 30.41 492 GLU A N 1
ATOM 3442 C CA . GLU A 1 492 ? 72.016 -15.786 -69.821 1.00 30.41 492 GLU A CA 1
ATOM 3443 C C . GLU A 1 492 ? 71.343 -15.783 -71.227 1.00 30.41 492 GLU A C 1
ATOM 3445 O O . GLU A 1 492 ? 71.444 -16.742 -71.983 1.00 30.41 492 GLU A O 1
ATOM 3450 N N . ASN A 1 493 ? 70.853 -14.586 -71.611 1.00 31.48 493 ASN A N 1
ATOM 3451 C CA . ASN A 1 493 ? 71.294 -13.750 -72.762 1.00 31.48 493 ASN A CA 1
ATOM 3452 C C . ASN A 1 493 ? 71.025 -14.163 -74.241 1.00 31.48 493 ASN A C 1
ATOM 3454 O O . ASN A 1 493 ? 71.324 -15.262 -74.698 1.00 31.48 493 ASN A O 1
ATOM 3458 N N . SER A 1 494 ? 70.572 -13.190 -75.050 1.00 32.59 494 SER A N 1
ATOM 3459 C CA . SER A 1 494 ? 70.636 -13.185 -76.528 1.00 32.59 494 SER A CA 1
ATOM 3460 C C . SER A 1 494 ? 70.505 -11.757 -77.087 1.00 32.59 494 SER A C 1
ATOM 3462 O O . SER A 1 494 ? 69.585 -11.024 -76.733 1.00 32.59 494 SER A O 1
ATOM 3464 N N . THR A 1 495 ? 71.418 -11.335 -77.970 1.00 44.84 495 THR A N 1
ATOM 3465 C CA . THR A 1 495 ? 71.645 -9.907 -78.286 1.00 44.84 495 THR A CA 1
ATOM 3466 C C . THR A 1 495 ? 70.833 -9.355 -79.467 1.00 44.84 495 THR A C 1
ATOM 3468 O O . THR A 1 495 ? 71.383 -8.910 -80.474 1.00 44.84 495 THR A O 1
ATOM 3471 N N . SER A 1 496 ? 69.517 -9.299 -79.302 1.00 51.62 496 SER A N 1
ATOM 3472 C CA . SER A 1 496 ? 68.680 -8.232 -79.874 1.00 51.62 496 SER A CA 1
ATOM 3473 C C . SER A 1 496 ? 68.027 -7.508 -78.704 1.00 51.62 496 SER A C 1
ATOM 3475 O O . SER A 1 496 ? 67.639 -8.200 -77.768 1.00 51.62 496 SER A O 1
ATOM 3477 N N . THR A 1 497 ? 67.869 -6.177 -78.729 1.00 53.75 497 THR A N 1
ATOM 3478 C CA . THR A 1 497 ? 67.090 -5.466 -77.692 1.00 53.75 497 THR A CA 1
ATOM 3479 C C . THR A 1 497 ? 65.711 -6.121 -77.584 1.00 53.75 497 THR A C 1
ATOM 3481 O O . THR A 1 497 ? 64.964 -6.050 -78.567 1.00 53.75 497 THR A O 1
ATOM 3484 N N . PRO A 1 498 ? 65.388 -6.816 -76.473 1.00 73.44 498 PRO A N 1
ATOM 3485 C CA . PRO A 1 498 ? 64.175 -7.613 -76.417 1.00 73.44 498 PRO A CA 1
ATOM 3486 C C . PRO A 1 498 ? 62.937 -6.731 -76.537 1.00 73.44 498 PRO A C 1
ATOM 3488 O O . PRO A 1 498 ? 62.965 -5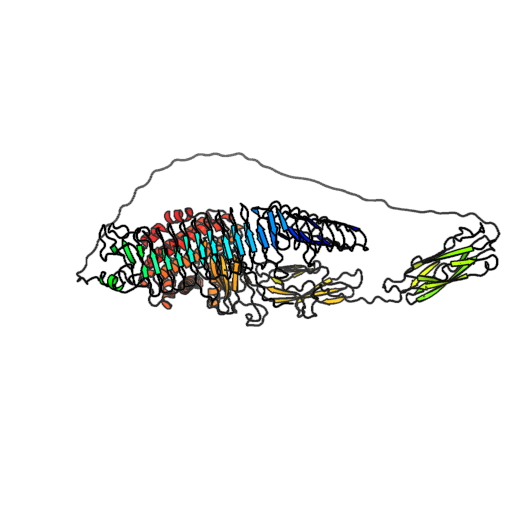.546 -76.185 1.00 73.44 498 PRO A O 1
ATOM 3491 N N . ALA A 1 499 ? 61.831 -7.330 -76.978 1.00 78.38 499 ALA A N 1
ATOM 3492 C CA . ALA A 1 499 ? 60.543 -6.731 -76.683 1.00 78.38 499 ALA A CA 1
ATOM 3493 C C . ALA A 1 499 ? 60.405 -6.628 -75.160 1.00 78.38 499 ALA A C 1
ATOM 3495 O O . ALA A 1 499 ? 60.814 -7.516 -74.413 1.00 78.38 499 ALA A O 1
ATOM 3496 N N . GLY A 1 500 ? 59.953 -5.467 -74.720 1.00 87.44 500 GLY A N 1
ATOM 3497 C CA . GLY A 1 500 ? 60.146 -4.993 -73.362 1.00 87.44 500 GLY A CA 1
ATOM 3498 C C . GLY A 1 500 ? 59.485 -3.639 -73.209 1.00 87.44 500 GLY A C 1
ATOM 3499 O O . GLY A 1 500 ? 59.540 -2.816 -74.132 1.00 87.44 500 GLY A O 1
ATOM 3500 N N . ILE A 1 501 ? 58.866 -3.436 -72.055 1.00 92.81 501 ILE A N 1
ATOM 3501 C CA . ILE A 1 501 ? 58.287 -2.170 -71.625 1.00 92.81 501 ILE A CA 1
ATOM 3502 C C . ILE A 1 501 ? 59.180 -1.666 -70.494 1.00 92.81 501 ILE A C 1
ATOM 3504 O O . ILE A 1 501 ? 59.443 -2.386 -69.534 1.00 92.81 501 ILE A O 1
ATOM 3508 N N . THR A 1 502 ? 59.689 -0.447 -70.619 1.00 92.44 502 THR A N 1
ATOM 3509 C CA . THR A 1 502 ? 60.449 0.212 -69.559 1.00 92.44 502 THR A CA 1
ATOM 3510 C C . THR A 1 502 ? 59.600 1.313 -68.952 1.00 92.44 502 THR A C 1
ATOM 3512 O O . THR A 1 502 ? 59.172 2.240 -69.642 1.00 92.44 502 THR A O 1
ATOM 3515 N N . VAL A 1 503 ? 59.389 1.190 -67.646 1.00 94.00 503 VAL A N 1
ATOM 3516 C CA . VAL A 1 503 ? 58.753 2.180 -66.781 1.00 94.00 503 VAL A CA 1
ATOM 3517 C C . VAL A 1 503 ? 59.858 2.879 -65.988 1.00 94.00 503 VAL A C 1
ATOM 3519 O O . VAL A 1 503 ? 60.804 2.226 -65.543 1.00 94.00 503 VAL A O 1
ATOM 3522 N N . SER A 1 504 ? 59.816 4.208 -65.868 1.00 90.56 504 SER A N 1
ATOM 3523 C CA . SER A 1 504 ? 60.856 4.954 -65.151 1.00 90.56 504 SER A CA 1
ATOM 3524 C C . SER A 1 504 ? 60.393 6.332 -64.649 1.00 90.56 504 SER A C 1
ATOM 3526 O O . SER A 1 504 ? 59.865 7.106 -65.459 1.00 90.56 504 SER A O 1
ATOM 3528 N N . PRO A 1 505 ? 60.654 6.685 -63.372 1.00 92.38 505 PRO A N 1
ATOM 3529 C CA . PRO A 1 505 ? 61.051 5.788 -62.275 1.00 92.38 505 PRO A CA 1
ATOM 3530 C C . PRO A 1 505 ? 59.894 4.866 -61.838 1.00 92.38 505 PRO A C 1
ATOM 3532 O O . PRO A 1 505 ? 58.733 5.194 -62.054 1.00 92.38 505 PRO A O 1
ATOM 3535 N N . THR A 1 506 ? 60.210 3.722 -61.222 1.00 89.94 506 THR A N 1
ATOM 3536 C CA . THR A 1 506 ? 59.227 2.771 -60.650 1.00 89.94 506 THR A CA 1
ATOM 3537 C C . THR A 1 506 ? 59.046 2.914 -59.136 1.00 89.94 506 THR A C 1
ATOM 3539 O O . THR A 1 506 ? 58.164 2.299 -58.553 1.00 89.94 506 THR A O 1
ATOM 3542 N N . THR A 1 507 ? 59.876 3.712 -58.464 1.00 89.75 507 THR A N 1
ATOM 3543 C CA . THR A 1 507 ? 59.845 3.880 -57.004 1.00 89.75 507 THR A CA 1
ATOM 3544 C C . THR A 1 507 ? 60.262 5.288 -56.615 1.00 89.75 507 THR A C 1
ATOM 3546 O O . THR A 1 507 ? 61.147 5.861 -57.255 1.00 89.75 507 THR A O 1
ATOM 3549 N N . GLY A 1 508 ? 59.723 5.790 -55.504 1.00 85.00 508 GLY A N 1
ATOM 3550 C CA . GLY A 1 508 ? 60.140 7.063 -54.911 1.00 85.00 508 GLY A CA 1
ATOM 3551 C C . GLY A 1 508 ? 59.410 8.286 -55.463 1.00 85.00 508 GLY A C 1
ATOM 3552 O O . GLY A 1 508 ? 59.842 9.402 -55.180 1.00 85.00 508 GLY A O 1
ATOM 3553 N N . LEU A 1 509 ? 58.320 8.078 -56.210 1.00 93.75 509 LEU A N 1
ATOM 3554 C CA . LEU A 1 509 ? 57.379 9.141 -56.552 1.00 93.75 509 LEU A CA 1
ATOM 3555 C C . LEU A 1 509 ? 56.681 9.641 -55.285 1.00 93.75 509 LEU A C 1
ATOM 3557 O O . LEU A 1 509 ? 56.367 8.837 -54.400 1.00 93.75 509 LEU A O 1
ATOM 3561 N N . LYS A 1 510 ? 56.399 10.945 -55.213 1.00 91.75 510 LYS A N 1
ATOM 3562 C CA . LYS A 1 510 ? 55.724 11.550 -54.055 1.00 91.75 510 LYS A CA 1
ATOM 3563 C C . LYS A 1 510 ? 54.566 12.463 -54.430 1.00 91.75 510 LYS A C 1
ATOM 3565 O O . LYS A 1 510 ? 54.758 13.490 -55.076 1.00 91.75 510 LYS A O 1
ATOM 3570 N N . THR A 1 511 ? 53.381 12.129 -53.936 1.00 92.69 511 THR A N 1
ATOM 3571 C CA . THR A 1 511 ? 52.206 13.006 -53.958 1.00 92.69 511 THR A CA 1
ATOM 3572 C C . THR A 1 511 ? 51.956 13.616 -52.576 1.00 92.69 511 THR A C 1
ATOM 3574 O O . THR A 1 511 ? 52.668 13.316 -51.615 1.00 92.69 511 THR A O 1
ATOM 3577 N N . THR A 1 512 ? 50.975 14.512 -52.480 1.00 88.06 512 THR A N 1
ATOM 3578 C CA . THR A 1 512 ? 50.472 15.066 -51.213 1.00 88.06 512 THR A CA 1
ATOM 3579 C C . THR A 1 512 ? 48.954 15.182 -51.294 1.00 88.06 512 THR A C 1
ATOM 3581 O O . THR A 1 512 ? 48.455 15.537 -52.369 1.00 88.06 512 THR A O 1
ATOM 3584 N N . GLU A 1 513 ? 48.249 15.011 -50.174 1.00 80.69 513 GLU A N 1
ATOM 3585 C CA . GLU A 1 513 ? 46.784 15.177 -50.060 1.00 80.69 513 GLU A CA 1
ATOM 3586 C C . GLU A 1 513 ? 46.292 16.475 -50.718 1.00 80.69 513 GLU A C 1
ATOM 3588 O O . GLU A 1 513 ? 45.387 16.460 -51.549 1.00 80.69 513 GLU A O 1
ATOM 3593 N N . ALA A 1 514 ? 47.002 17.586 -50.464 1.00 78.94 514 ALA A N 1
ATOM 3594 C CA . ALA A 1 514 ? 46.786 18.921 -51.042 1.00 78.94 514 ALA A CA 1
ATOM 3595 C C . ALA A 1 514 ? 46.927 19.021 -52.589 1.00 78.94 514 ALA A C 1
ATOM 3597 O O . ALA A 1 514 ? 47.152 20.097 -53.146 1.00 78.94 514 ALA A O 1
ATOM 3598 N N . GLY A 1 515 ? 46.815 17.904 -53.309 1.00 82.44 515 GLY A N 1
ATOM 3599 C CA . GLY A 1 515 ? 46.787 17.807 -54.761 1.00 82.44 515 GLY A CA 1
ATOM 3600 C C . GLY A 1 515 ? 48.158 17.709 -55.424 1.00 82.44 515 GLY A C 1
ATOM 3601 O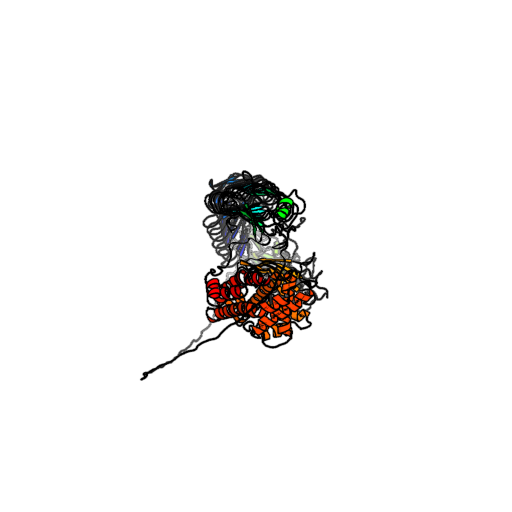 O . GLY A 1 515 ? 48.266 18.010 -56.615 1.00 82.44 515 GLY A O 1
ATOM 3602 N N . GLY A 1 516 ? 49.190 17.315 -54.674 1.00 89.75 516 GLY A N 1
ATOM 3603 C CA . GLY A 1 516 ? 50.568 17.213 -55.150 1.00 89.75 516 GLY A CA 1
ATOM 3604 C C . GLY A 1 516 ? 50.732 16.135 -56.221 1.00 89.75 516 GLY A C 1
ATOM 3605 O O . GLY A 1 516 ? 50.119 15.071 -56.140 1.00 89.75 516 GLY A O 1
ATOM 3606 N N . THR A 1 517 ? 51.561 16.405 -57.231 1.00 94.25 517 THR A N 1
ATOM 3607 C CA . THR A 1 517 ? 51.744 15.529 -58.399 1.00 94.25 517 THR A CA 1
ATOM 3608 C C . THR A 1 517 ? 53.185 15.079 -58.578 1.00 94.25 517 THR A C 1
ATOM 3610 O O . THR A 1 517 ? 54.087 15.917 -58.535 1.00 94.25 517 THR A O 1
ATOM 3613 N N . ASP A 1 518 ? 53.372 13.819 -58.962 1.00 95.31 518 ASP A N 1
ATOM 3614 C CA . ASP A 1 518 ? 54.637 13.307 -59.497 1.00 95.31 518 ASP A CA 1
ATOM 3615 C C . ASP A 1 518 ? 54.396 12.563 -60.820 1.00 95.31 518 ASP A C 1
ATOM 3617 O O . ASP A 1 518 ? 53.255 12.287 -61.201 1.00 95.31 518 ASP A O 1
ATOM 3621 N N . THR A 1 519 ? 55.449 12.299 -61.591 1.00 95.50 519 THR A N 1
ATOM 3622 C CA . THR A 1 519 ? 55.316 11.801 -62.963 1.00 95.50 519 THR A CA 1
ATOM 3623 C C . THR A 1 519 ? 56.369 10.769 -63.331 1.00 95.50 519 THR A C 1
ATOM 3625 O O . THR A 1 519 ? 57.566 11.044 -63.245 1.00 95.50 519 THR A O 1
ATOM 3628 N N . PHE A 1 520 ? 55.920 9.635 -63.863 1.00 95.56 520 PHE A N 1
ATOM 3629 C CA . PHE A 1 520 ? 56.777 8.626 -64.482 1.00 95.56 520 PHE A CA 1
ATOM 3630 C C . PHE A 1 520 ? 56.605 8.605 -66.005 1.00 95.56 520 PHE A C 1
ATOM 3632 O O . PHE A 1 520 ? 55.820 9.355 -66.596 1.00 95.56 520 PHE A O 1
ATOM 3639 N N . THR A 1 521 ? 57.381 7.752 -66.665 1.00 95.50 521 THR A N 1
ATOM 3640 C CA . THR A 1 521 ? 57.307 7.524 -68.107 1.00 95.50 521 THR A CA 1
ATOM 3641 C C . THR A 1 521 ? 57.242 6.040 -68.434 1.00 95.50 521 THR A C 1
ATOM 3643 O O . THR A 1 521 ? 57.877 5.231 -67.762 1.00 95.50 521 THR A O 1
ATOM 3646 N N . VAL A 1 522 ? 56.501 5.700 -69.489 1.00 93.69 522 VAL A N 1
ATOM 3647 C CA . VAL A 1 522 ? 56.427 4.356 -70.080 1.00 93.69 522 VAL A CA 1
ATOM 3648 C C . VAL A 1 522 ? 57.012 4.413 -71.491 1.00 93.69 522 VAL A C 1
ATOM 3650 O O . VAL A 1 522 ? 56.790 5.384 -72.220 1.00 93.69 522 VAL A O 1
ATOM 3653 N N . LYS A 1 523 ? 57.762 3.392 -71.910 1.00 93.69 523 LYS A N 1
ATOM 3654 C CA . LYS A 1 523 ? 58.363 3.310 -73.250 1.00 93.69 523 LYS A CA 1
ATOM 3655 C C . LYS A 1 523 ? 58.539 1.862 -73.714 1.00 93.69 523 LYS A C 1
ATOM 3657 O O . LYS A 1 523 ? 58.820 0.991 -72.897 1.00 93.69 523 LYS A O 1
ATOM 3662 N N . LEU A 1 524 ? 58.460 1.614 -75.026 1.00 92.44 524 LEU A N 1
ATOM 3663 C CA . LEU A 1 524 ? 58.836 0.323 -75.611 1.00 92.44 524 LEU A CA 1
ATOM 3664 C C . LEU A 1 524 ? 60.329 0.268 -75.978 1.00 92.44 524 LEU A C 1
ATOM 3666 O O . LEU A 1 524 ? 60.903 1.217 -76.518 1.00 92.44 524 LEU A O 1
ATOM 3670 N N . ASN A 1 525 ? 60.946 -0.888 -75.733 1.00 90.94 525 ASN A N 1
ATOM 3671 C CA . ASN A 1 525 ? 62.376 -1.129 -75.964 1.00 90.94 525 ASN A CA 1
ATOM 3672 C C . ASN A 1 525 ? 62.726 -1.551 -77.402 1.00 90.94 525 ASN A C 1
ATOM 3674 O O . ASN A 1 525 ? 63.900 -1.569 -77.772 1.00 90.94 525 ASN A O 1
ATOM 3678 N N . SER A 1 526 ? 61.723 -1.850 -78.230 1.00 89.25 526 SER A N 1
ATOM 3679 C CA . SER A 1 526 ? 61.867 -2.187 -79.647 1.00 89.25 526 SER A CA 1
ATOM 3680 C C . SER A 1 526 ? 60.632 -1.736 -80.436 1.00 89.25 526 SER A C 1
ATOM 3682 O O . SER A 1 526 ? 59.589 -1.454 -79.845 1.00 89.25 526 SER A O 1
ATOM 3684 N N . GLN A 1 527 ? 60.740 -1.662 -81.766 1.00 90.38 527 GLN A N 1
ATOM 3685 C CA . GLN A 1 527 ? 59.606 -1.332 -82.632 1.00 90.38 527 GLN A CA 1
ATOM 3686 C C . GLN A 1 527 ? 58.597 -2.494 -82.661 1.00 90.38 527 GLN A C 1
ATOM 3688 O O . GLN A 1 527 ? 58.978 -3.596 -83.071 1.00 90.38 527 GLN A O 1
ATOM 3693 N N . PRO A 1 528 ? 57.328 -2.277 -82.270 1.00 92.56 528 PRO A N 1
ATOM 3694 C CA . PRO A 1 528 ? 56.288 -3.280 -82.403 1.00 92.56 528 PRO A CA 1
ATOM 3695 C C . PRO A 1 528 ? 55.783 -3.330 -83.852 1.00 92.56 528 PRO A C 1
ATOM 3697 O O . PRO A 1 528 ? 55.843 -2.352 -84.600 1.00 92.56 528 PRO A O 1
ATOM 3700 N N . THR A 1 529 ? 55.260 -4.485 -84.243 1.00 87.56 529 THR A N 1
ATOM 3701 C CA . THR A 1 529 ? 54.656 -4.742 -85.562 1.00 87.56 529 THR A CA 1
ATOM 3702 C C . THR A 1 529 ? 53.157 -4.427 -85.615 1.00 87.56 529 THR A C 1
ATOM 3704 O O . THR A 1 529 ? 52.572 -4.392 -86.697 1.00 87.56 529 THR A O 1
ATOM 3707 N N . ALA A 1 530 ? 52.550 -4.137 -84.463 1.00 90.44 530 ALA A N 1
ATOM 3708 C CA . ALA A 1 530 ? 51.180 -3.662 -84.299 1.00 90.44 530 ALA A CA 1
ATOM 3709 C C . ALA A 1 530 ? 51.121 -2.610 -83.175 1.00 90.44 530 ALA A C 1
ATOM 3711 O O . ALA A 1 530 ? 52.137 -2.298 -82.554 1.00 90.44 530 ALA A O 1
ATOM 3712 N N . ASN A 1 531 ? 49.939 -2.060 -82.894 1.00 92.75 531 ASN A N 1
ATOM 3713 C CA . ASN A 1 531 ? 49.763 -1.183 -81.735 1.00 92.75 531 ASN A CA 1
ATOM 3714 C C . ASN A 1 531 ? 49.840 -1.984 -80.424 1.00 92.75 531 ASN A C 1
ATOM 3716 O O . ASN A 1 531 ? 49.475 -3.160 -80.392 1.00 92.75 531 ASN A O 1
ATOM 3720 N N . VAL A 1 532 ? 50.301 -1.337 -79.355 1.00 93.38 532 VAL A N 1
ATOM 3721 C CA . VAL A 1 532 ? 50.425 -1.900 -78.003 1.00 93.38 532 VAL A CA 1
ATOM 3722 C C . VAL A 1 532 ? 49.702 -0.964 -77.037 1.00 93.38 532 VAL A C 1
ATOM 3724 O O . VAL A 1 532 ? 50.042 0.218 -76.971 1.00 93.38 532 VAL A O 1
ATOM 3727 N N . THR A 1 533 ? 48.706 -1.472 -76.317 1.00 91.25 533 THR A N 1
ATOM 3728 C CA . THR A 1 533 ? 47.898 -0.717 -75.345 1.00 91.25 533 THR A CA 1
ATOM 3729 C C . THR A 1 533 ? 48.168 -1.210 -73.928 1.00 91.25 533 THR A C 1
ATOM 3731 O O . THR A 1 533 ? 48.235 -2.418 -73.708 1.00 91.25 533 THR A O 1
ATOM 3734 N N . ILE A 1 534 ? 48.339 -0.281 -72.985 1.00 93.19 534 ILE A N 1
ATOM 3735 C CA . ILE A 1 534 ? 48.658 -0.553 -71.575 1.00 93.19 534 ILE A CA 1
ATOM 3736 C C . ILE A 1 534 ? 47.703 0.259 -70.697 1.00 93.19 534 ILE A C 1
ATOM 3738 O O . ILE A 1 534 ? 47.784 1.491 -70.694 1.00 93.19 534 ILE A O 1
ATOM 3742 N N . ASP A 1 535 ? 46.819 -0.422 -69.970 1.00 89.44 535 ASP A N 1
ATOM 3743 C CA . ASP A 1 535 ? 45.889 0.192 -69.017 1.00 89.44 535 ASP A CA 1
ATOM 3744 C C . ASP A 1 535 ? 46.566 0.411 -67.655 1.00 89.44 535 ASP A C 1
ATOM 3746 O O . ASP A 1 535 ? 47.279 -0.459 -67.149 1.00 89.44 535 ASP A O 1
ATOM 3750 N N . LEU A 1 536 ? 46.345 1.583 -67.058 1.00 92.06 536 LEU A N 1
ATOM 3751 C CA . LEU A 1 536 ? 47.011 2.050 -65.843 1.00 92.06 536 LEU A CA 1
ATOM 3752 C C . LEU A 1 536 ? 45.984 2.361 -64.748 1.00 92.06 536 LEU A C 1
ATOM 3754 O O . LEU A 1 536 ? 45.191 3.295 -64.881 1.00 92.06 536 LEU A O 1
ATOM 3758 N N . GLY A 1 537 ? 46.027 1.600 -63.654 1.00 89.94 537 GLY A N 1
ATOM 3759 C CA . GLY A 1 537 ? 45.153 1.770 -62.488 1.00 89.94 537 GLY A CA 1
ATOM 3760 C C . GLY A 1 537 ? 45.909 2.253 -61.250 1.00 89.94 537 GLY A C 1
ATOM 3761 O O . GLY A 1 537 ? 47.126 2.117 -61.172 1.00 89.94 537 GLY A O 1
ATOM 3762 N N . SER A 1 538 ? 45.193 2.786 -60.258 1.00 93.12 538 SER A N 1
ATOM 3763 C CA . SER A 1 538 ? 45.726 2.994 -58.903 1.00 93.12 538 SER A CA 1
ATOM 3764 C C . SER A 1 538 ? 45.201 1.900 -57.977 1.00 93.12 538 SER A C 1
ATOM 3766 O O . SER A 1 538 ? 44.012 1.592 -58.020 1.00 93.12 538 SER A O 1
ATOM 3768 N N . SER A 1 539 ? 46.060 1.338 -57.124 1.00 90.19 539 SER A N 1
ATOM 3769 C CA . SER A 1 539 ? 45.664 0.367 -56.096 1.00 90.19 539 SER A CA 1
ATOM 3770 C C . SER A 1 539 ? 44.827 0.990 -54.976 1.00 90.19 539 SER A C 1
ATOM 3772 O O . SER A 1 539 ? 44.185 0.263 -54.227 1.00 90.19 539 SER A O 1
ATOM 3774 N N . ASN A 1 540 ? 44.858 2.320 -54.835 1.00 86.69 540 ASN A N 1
ATOM 3775 C CA . ASN A 1 540 ? 43.954 3.068 -53.972 1.00 86.69 540 ASN A CA 1
ATOM 3776 C C . ASN A 1 540 ? 43.640 4.432 -54.616 1.00 86.69 540 ASN A C 1
ATOM 3778 O O . ASN A 1 540 ? 44.490 5.320 -54.679 1.00 86.69 540 ASN A O 1
ATOM 3782 N N . THR A 1 541 ? 42.412 4.598 -55.110 1.00 87.06 541 THR A N 1
ATOM 3783 C CA . THR A 1 541 ? 41.945 5.844 -55.743 1.00 87.06 541 THR A CA 1
ATOM 3784 C C . THR A 1 541 ? 41.580 6.948 -54.751 1.00 87.06 541 THR A C 1
ATOM 3786 O O . THR A 1 541 ? 41.383 8.082 -55.182 1.00 87.06 541 THR A O 1
ATOM 3789 N N . ILE A 1 542 ? 41.490 6.627 -53.455 1.00 82.31 542 ILE A N 1
ATOM 3790 C CA . ILE A 1 542 ? 41.301 7.593 -52.363 1.00 82.31 542 ILE A CA 1
ATOM 3791 C C . ILE A 1 542 ? 42.629 8.309 -52.059 1.00 82.31 542 ILE A C 1
ATOM 3793 O O . ILE A 1 542 ? 42.628 9.506 -51.817 1.00 82.31 542 ILE A O 1
ATOM 3797 N N . GLU A 1 543 ? 43.764 7.614 -52.204 1.00 83.31 543 GLU A N 1
ATOM 3798 C CA . GLU A 1 543 ? 45.115 8.194 -52.082 1.00 83.31 543 GLU A CA 1
ATOM 3799 C C . GLU A 1 543 ? 45.557 8.984 -53.310 1.00 83.31 543 GLU A C 1
ATOM 3801 O O . GLU A 1 543 ? 46.199 10.033 -53.216 1.00 83.31 543 GLU A O 1
ATOM 3806 N N . GLY A 1 544 ? 45.292 8.434 -54.496 1.00 89.25 544 GLY A N 1
ATOM 3807 C CA . GLY A 1 544 ? 45.890 8.962 -55.707 1.00 89.25 544 GLY A CA 1
ATOM 3808 C C . GLY A 1 544 ? 45.256 8.471 -56.993 1.00 89.25 544 GLY A C 1
ATOM 3809 O O . GLY A 1 544 ? 44.929 7.296 -57.171 1.00 89.25 544 GLY A O 1
ATOM 3810 N N . VAL A 1 545 ? 45.133 9.408 -57.928 1.00 89.38 545 VAL A N 1
ATOM 3811 C CA . VAL A 1 545 ? 44.559 9.212 -59.260 1.00 89.38 545 VAL A CA 1
ATOM 3812 C C . VAL A 1 545 ? 45.608 9.429 -60.345 1.00 89.38 545 VAL A C 1
ATOM 3814 O O . VAL A 1 545 ? 46.590 10.153 -60.165 1.00 89.38 545 VAL A O 1
ATOM 3817 N N . ILE A 1 546 ? 45.395 8.797 -61.497 1.00 93.44 546 ILE A N 1
ATOM 3818 C CA . ILE A 1 546 ? 46.367 8.713 -62.587 1.00 93.44 546 ILE A CA 1
ATOM 3819 C C . ILE A 1 546 ? 45.822 9.301 -63.890 1.00 93.44 546 ILE A C 1
ATOM 3821 O O . ILE A 1 546 ? 44.639 9.175 -64.201 1.00 93.44 546 ILE A O 1
ATOM 3825 N N . SER A 1 547 ? 46.686 9.959 -64.667 1.00 88.25 547 SER A N 1
ATOM 3826 C CA . SER A 1 547 ? 46.338 10.479 -65.989 1.00 88.25 547 SER A CA 1
ATOM 3827 C C . SER A 1 547 ? 47.542 10.503 -66.950 1.00 88.25 547 SER A C 1
ATOM 3829 O O . SER A 1 547 ? 48.582 11.078 -66.606 1.00 88.25 547 SER A O 1
ATOM 3831 N N . PRO A 1 548 ? 47.430 9.928 -68.165 1.00 86.25 548 PRO A N 1
ATOM 3832 C CA . PRO A 1 548 ? 46.290 9.155 -68.667 1.00 86.25 548 PRO A CA 1
ATOM 3833 C C . PRO A 1 548 ? 46.202 7.762 -68.015 1.00 86.25 548 PRO A C 1
ATOM 3835 O O . PRO A 1 548 ? 47.221 7.189 -67.641 1.00 86.25 548 PRO A O 1
ATOM 3838 N N . ALA A 1 549 ? 44.993 7.200 -67.943 1.00 87.38 549 ALA A N 1
ATOM 3839 C CA . ALA A 1 549 ? 44.747 5.828 -67.473 1.00 87.38 549 ALA A CA 1
ATOM 3840 C C . ALA A 1 549 ? 44.973 4.745 -68.558 1.00 87.38 549 ALA A C 1
ATOM 3842 O O . ALA A 1 549 ? 44.790 3.564 -68.301 1.00 87.38 549 ALA A O 1
ATOM 3843 N N . LEU A 1 550 ? 45.363 5.139 -69.775 1.00 89.44 550 LEU A N 1
ATOM 3844 C CA . LEU A 1 550 ? 45.691 4.246 -70.891 1.00 89.44 550 LEU A CA 1
ATOM 3845 C C . LEU A 1 550 ? 46.830 4.865 -71.708 1.00 89.44 550 LEU A C 1
ATOM 3847 O O . LEU A 1 550 ? 46.776 6.041 -72.078 1.00 89.44 550 LEU A O 1
ATOM 3851 N N . VAL A 1 551 ? 47.846 4.064 -72.022 1.00 91.00 551 VAL A N 1
ATOM 3852 C CA . VAL A 1 551 ? 48.975 4.439 -72.881 1.00 91.00 551 VAL A CA 1
ATOM 3853 C C . VAL A 1 551 ? 48.948 3.610 -74.166 1.00 91.00 551 VAL A C 1
ATOM 3855 O O . VAL A 1 551 ? 48.827 2.387 -74.122 1.00 91.00 551 VAL A O 1
ATOM 3858 N N . ILE A 1 552 ? 49.079 4.276 -75.320 1.00 90.56 552 ILE A N 1
ATOM 3859 C CA . ILE A 1 552 ? 49.019 3.641 -76.646 1.00 90.56 552 ILE A CA 1
ATOM 3860 C C . ILE A 1 552 ? 50.317 3.879 -77.420 1.00 90.56 552 ILE A C 1
ATOM 3862 O O . ILE A 1 552 ? 50.653 5.010 -77.788 1.00 90.56 552 ILE A O 1
ATOM 3866 N N . PHE A 1 553 ? 51.008 2.787 -77.733 1.00 95.00 553 PHE A N 1
ATOM 3867 C CA . PHE A 1 553 ? 52.138 2.768 -78.652 1.00 95.00 553 PHE A CA 1
ATOM 3868 C C . PHE A 1 553 ? 51.743 2.202 -80.018 1.00 95.00 553 PHE A C 1
ATOM 3870 O O . PHE A 1 553 ? 50.836 1.381 -80.150 1.00 95.00 553 PHE A O 1
ATOM 3877 N N . THR A 1 554 ? 52.468 2.634 -81.039 1.00 90.44 554 THR A N 1
ATOM 3878 C CA . THR A 1 554 ? 52.307 2.290 -82.451 1.00 90.44 554 THR A CA 1
ATOM 3879 C C . THR A 1 554 ? 53.687 2.022 -83.065 1.00 90.44 554 THR A C 1
ATOM 3881 O O . THR A 1 554 ? 54.706 2.434 -82.491 1.00 90.44 554 THR A O 1
ATOM 3884 N N . PRO A 1 555 ? 53.765 1.412 -84.263 1.00 87.44 555 PRO A N 1
ATOM 3885 C CA . PRO A 1 555 ? 55.021 1.278 -85.002 1.00 87.44 555 PRO A CA 1
ATOM 3886 C C . PRO A 1 555 ? 55.773 2.602 -85.246 1.00 87.44 555 PRO A C 1
ATOM 3888 O O . PRO A 1 555 ? 56.980 2.557 -85.482 1.00 87.44 555 PRO A O 1
ATOM 3891 N N . ASP A 1 556 ? 55.110 3.762 -85.148 1.00 87.56 556 ASP A N 1
ATOM 3892 C CA . ASP A 1 556 ? 55.699 5.083 -85.413 1.00 87.56 556 ASP A CA 1
ATOM 3893 C C . ASP A 1 556 ? 56.105 5.865 -84.145 1.00 87.56 556 ASP A C 1
ATOM 3895 O O . ASP A 1 556 ? 57.029 6.677 -84.205 1.00 87.56 556 ASP A O 1
ATOM 3899 N N . ASN A 1 557 ? 55.455 5.638 -82.991 1.00 88.62 557 ASN A N 1
ATOM 3900 C CA . ASN A 1 557 ? 55.726 6.383 -81.745 1.00 88.62 557 ASN A CA 1
ATOM 3901 C C . ASN A 1 557 ? 56.384 5.558 -80.616 1.00 88.62 557 ASN A C 1
ATOM 3903 O O . ASN A 1 557 ? 56.722 6.136 -79.586 1.00 88.62 557 ASN A O 1
ATOM 3907 N N . TRP A 1 558 ? 56.602 4.247 -80.793 1.00 90.31 558 TRP A N 1
ATOM 3908 C CA . TRP A 1 558 ? 57.165 3.323 -79.784 1.00 90.31 558 TRP A CA 1
ATOM 3909 C C . TRP A 1 558 ? 58.427 3.820 -79.058 1.00 90.31 558 TRP A C 1
ATOM 3911 O O . TRP A 1 558 ? 58.654 3.504 -77.890 1.00 90.31 558 TRP A O 1
ATOM 3921 N N . ASN A 1 559 ? 59.269 4.585 -79.759 1.00 86.00 559 ASN A N 1
ATOM 3922 C CA . ASN A 1 559 ? 60.545 5.088 -79.258 1.00 86.00 559 ASN A CA 1
ATOM 3923 C C . ASN A 1 559 ? 60.406 6.370 -78.416 1.00 86.00 559 ASN A C 1
ATOM 3925 O O . ASN A 1 559 ? 61.388 6.786 -77.788 1.00 86.00 559 ASN A O 1
ATOM 3929 N N . GLN A 1 560 ? 59.218 6.973 -78.380 1.00 89.94 560 GLN A N 1
ATOM 3930 C CA . GLN A 1 560 ? 58.884 8.148 -77.584 1.00 89.94 560 GLN A CA 1
ATOM 3931 C C . GLN A 1 560 ? 58.380 7.694 -76.213 1.00 89.94 560 GLN A C 1
ATOM 3933 O O . GLN A 1 560 ? 57.479 6.862 -76.119 1.00 89.94 560 GLN A O 1
ATOM 3938 N N . ALA A 1 561 ? 58.963 8.236 -75.145 1.00 91.88 561 ALA A N 1
ATOM 3939 C CA . ALA A 1 561 ? 58.508 7.949 -73.792 1.00 91.88 561 ALA A CA 1
ATOM 3940 C C . ALA A 1 561 ? 57.188 8.687 -73.525 1.00 91.88 561 ALA A C 1
ATOM 3942 O O . ALA A 1 561 ? 57.133 9.914 -73.616 1.00 91.88 561 ALA A O 1
ATOM 3943 N N . GLN A 1 562 ? 56.134 7.939 -73.213 1.00 92.12 562 GLN A N 1
ATOM 3944 C CA . GLN A 1 562 ? 54.823 8.481 -72.872 1.00 92.12 562 GLN A CA 1
ATOM 3945 C C . GLN A 1 562 ? 54.836 8.884 -71.400 1.00 92.12 562 GLN A C 1
ATOM 3947 O O . GLN A 1 562 ? 55.180 8.076 -70.535 1.00 92.12 562 GLN A O 1
ATOM 3952 N N . LYS A 1 563 ? 54.518 10.149 -71.118 1.00 94.75 563 LYS A N 1
ATOM 3953 C CA . LYS A 1 563 ? 54.521 10.699 -69.761 1.00 94.75 563 LYS A CA 1
ATOM 3954 C C . LYS A 1 563 ? 53.184 10.430 -69.077 1.00 94.75 563 LYS A C 1
ATOM 3956 O O . LYS A 1 563 ? 52.137 10.731 -69.643 1.00 94.75 563 LYS A O 1
ATOM 3961 N N . VAL A 1 564 ? 53.247 9.945 -67.842 1.00 94.75 564 VAL A N 1
ATOM 3962 C CA . VAL A 1 564 ? 52.088 9.688 -66.988 1.00 94.75 564 VAL A CA 1
ATOM 3963 C C . VAL A 1 564 ? 52.208 10.531 -65.722 1.00 94.75 564 VAL A C 1
ATOM 3965 O O . VAL A 1 564 ? 53.300 10.689 -65.175 1.00 94.75 564 VAL A O 1
ATOM 3968 N N . THR A 1 565 ? 51.097 11.114 -65.284 1.00 94.62 565 THR A N 1
ATOM 3969 C CA . THR A 1 565 ? 51.007 11.947 -64.079 1.00 94.62 565 THR A CA 1
ATOM 3970 C C . THR A 1 565 ? 50.187 11.220 -63.031 1.00 94.62 565 THR A C 1
ATOM 3972 O O . THR A 1 565 ? 49.075 10.784 -63.320 1.00 94.62 565 THR A O 1
ATOM 3975 N N . VAL A 1 566 ? 50.721 11.130 -61.819 1.00 95.12 566 VAL A N 1
ATOM 3976 C CA . VAL A 1 566 ? 49.993 10.693 -60.628 1.00 95.12 566 VAL A CA 1
ATOM 3977 C C . VAL A 1 566 ? 49.728 11.928 -59.773 1.00 95.12 566 VAL A C 1
ATOM 3979 O O . VAL A 1 566 ? 50.603 12.787 -59.637 1.00 95.12 566 VAL A O 1
ATOM 3982 N N . LYS A 1 567 ? 48.519 12.048 -59.229 1.00 92.25 567 LYS A N 1
ATOM 3983 C CA . LYS A 1 567 ? 48.099 13.156 -58.369 1.00 92.25 567 LYS A CA 1
ATOM 3984 C C . LYS A 1 567 ? 47.523 12.600 -57.070 1.00 92.25 567 LYS A C 1
ATOM 3986 O O . LYS A 1 567 ? 46.614 11.779 -57.130 1.00 92.25 567 LYS A O 1
ATOM 3991 N N . GLY A 1 568 ? 48.009 13.106 -55.939 1.00 90.19 568 GLY A N 1
ATOM 3992 C CA . GLY A 1 568 ? 47.444 12.831 -54.620 1.00 90.19 568 GLY A CA 1
ATOM 3993 C C . GLY A 1 568 ? 46.038 13.405 -54.468 1.00 90.19 568 GLY A C 1
ATOM 3994 O O . GLY A 1 568 ? 45.691 14.427 -55.077 1.00 90.19 568 GLY A O 1
ATOM 3995 N N . VAL A 1 569 ? 45.235 12.722 -53.670 1.00 84.50 569 VAL A N 1
ATOM 3996 C CA . VAL A 1 569 ? 43.876 13.106 -53.296 1.00 84.50 569 VAL A CA 1
ATOM 3997 C C . VAL A 1 569 ? 43.839 13.330 -51.781 1.00 84.50 569 VAL A C 1
ATOM 3999 O O . VAL A 1 569 ? 44.613 12.729 -51.041 1.00 84.50 569 VAL A O 1
ATOM 4002 N N . ASP A 1 570 ? 42.994 14.270 -51.362 1.00 78.69 570 ASP A N 1
ATOM 4003 C CA . ASP A 1 570 ? 42.654 14.570 -49.970 1.00 78.69 570 ASP A CA 1
ATOM 4004 C C . ASP A 1 570 ? 41.366 13.811 -49.642 1.00 78.69 570 ASP A C 1
ATOM 4006 O O . ASP A 1 570 ? 40.319 14.078 -50.245 1.00 78.69 570 ASP A O 1
ATOM 4010 N N . ASP A 1 571 ? 41.463 12.840 -48.738 1.00 66.25 571 ASP A N 1
ATOM 4011 C CA . ASP A 1 571 ? 40.344 12.030 -48.252 1.00 66.25 571 ASP A CA 1
ATOM 4012 C C . ASP A 1 571 ? 39.737 12.571 -46.945 1.00 66.25 571 ASP A C 1
ATOM 4014 O O . ASP A 1 571 ? 38.647 12.151 -46.550 1.00 66.25 571 ASP A O 1
ATOM 4018 N N . LYS A 1 572 ? 40.395 13.576 -46.345 1.00 65.69 572 LYS A N 1
ATOM 4019 C CA . LYS A 1 572 ? 40.089 14.233 -45.068 1.00 65.69 572 LYS A CA 1
ATOM 4020 C C . LYS A 1 572 ? 40.278 13.364 -43.820 1.00 65.69 572 LYS A C 1
ATOM 4022 O O . LYS A 1 572 ? 39.771 13.738 -42.760 1.00 65.69 572 LYS A O 1
ATOM 4027 N N . VAL A 1 573 ? 41.012 12.257 -43.908 1.00 57.12 573 VAL A N 1
ATOM 4028 C CA . VAL A 1 573 ? 41.374 11.420 -42.756 1.00 57.12 573 VAL A CA 1
ATOM 4029 C C . VAL A 1 573 ? 42.794 11.771 -42.294 1.00 57.12 573 VAL A C 1
ATOM 4031 O O . VAL A 1 573 ? 43.674 12.084 -43.092 1.00 57.12 573 VAL A O 1
ATOM 4034 N N . ALA A 1 574 ? 43.030 11.765 -40.981 1.00 61.81 574 ALA A N 1
ATOM 4035 C CA . ALA A 1 574 ? 44.370 11.898 -40.412 1.00 61.81 574 ALA A CA 1
ATOM 4036 C C . ALA A 1 574 ? 44.945 10.499 -40.169 1.00 61.81 574 ALA A C 1
ATOM 4038 O O . ALA A 1 574 ? 44.634 9.860 -39.166 1.00 61.81 574 ALA A O 1
ATOM 4039 N N . ASP A 1 575 ? 45.725 9.983 -41.122 1.00 67.69 575 ASP A N 1
ATOM 4040 C CA . ASP A 1 575 ? 46.265 8.624 -41.016 1.00 67.69 575 ASP A CA 1
ATOM 4041 C C . ASP A 1 575 ? 47.719 8.449 -41.522 1.00 67.69 575 ASP A C 1
ATOM 4043 O O . ASP A 1 575 ? 48.276 7.340 -41.494 1.00 67.69 575 ASP A O 1
ATOM 4047 N N . GLY A 1 576 ? 48.368 9.557 -41.893 1.00 73.75 576 GLY A N 1
ATOM 4048 C CA . GLY A 1 576 ? 49.800 9.655 -42.181 1.00 73.75 576 GLY A CA 1
ATOM 4049 C C . GLY A 1 576 ? 50.232 9.134 -43.557 1.00 73.75 576 GLY A C 1
ATOM 4050 O O . GLY A 1 576 ? 49.463 8.566 -44.318 1.00 73.75 576 GLY A O 1
ATOM 4051 N N . ASN A 1 577 ? 51.516 9.318 -43.893 1.00 83.94 577 ASN A N 1
ATOM 4052 C CA . ASN A 1 577 ? 52.055 9.032 -45.232 1.00 83.94 577 ASN A CA 1
ATOM 4053 C C . ASN A 1 577 ? 51.765 7.596 -45.731 1.00 83.94 577 ASN A C 1
ATOM 4055 O O . ASN A 1 577 ? 52.502 6.660 -45.389 1.00 83.94 577 ASN A O 1
ATOM 4059 N N . LYS A 1 578 ? 50.769 7.417 -46.604 1.00 87.19 578 LYS A N 1
ATOM 4060 C CA . LYS A 1 578 ? 50.479 6.117 -47.220 1.00 87.19 578 LYS A CA 1
ATOM 4061 C C . LYS A 1 578 ? 51.347 5.815 -48.425 1.00 87.19 578 LYS A C 1
ATOM 4063 O O . LYS A 1 578 ? 51.802 6.693 -49.154 1.00 87.19 578 LYS A O 1
ATOM 4068 N N . ASN A 1 579 ? 51.516 4.520 -48.676 1.00 89.56 579 ASN A N 1
ATOM 4069 C CA . ASN A 1 579 ? 52.084 4.009 -49.914 1.00 89.56 579 ASN A CA 1
ATOM 4070 C C . ASN A 1 579 ? 50.989 3.305 -50.716 1.00 89.56 579 ASN A C 1
ATOM 4072 O O . ASN A 1 579 ? 50.336 2.398 -50.205 1.00 89.56 579 ASN A O 1
ATOM 4076 N N . TYR A 1 580 ? 50.845 3.685 -51.979 1.00 90.94 580 TYR A N 1
ATOM 4077 C CA . TYR A 1 580 ? 49.976 3.029 -52.952 1.00 90.94 580 TYR A CA 1
ATOM 4078 C C . TYR A 1 580 ? 50.778 2.689 -54.212 1.00 90.94 580 TYR A C 1
ATOM 4080 O O . TYR A 1 580 ? 51.922 3.118 -54.391 1.00 90.94 580 TYR A O 1
ATOM 4088 N N . THR A 1 581 ? 50.201 1.857 -55.072 1.00 92.06 581 THR A N 1
ATOM 4089 C CA . THR A 1 581 ? 50.871 1.347 -56.269 1.00 92.06 581 THR A CA 1
ATOM 4090 C C . THR A 1 581 ? 50.048 1.672 -57.502 1.00 92.06 581 THR A C 1
ATOM 4092 O O . THR A 1 581 ? 48.843 1.433 -57.539 1.00 92.06 581 THR A O 1
ATOM 4095 N N . ILE A 1 582 ? 50.702 2.200 -58.530 1.00 93.50 582 ILE A N 1
ATOM 4096 C CA . ILE A 1 582 ? 50.135 2.252 -59.871 1.00 93.50 582 ILE A CA 1
ATOM 4097 C C . ILE A 1 582 ? 50.363 0.902 -60.539 1.00 93.50 582 ILE A C 1
ATOM 4099 O O . ILE A 1 582 ? 51.510 0.521 -60.783 1.00 93.50 582 ILE A O 1
ATOM 4103 N N . VAL A 1 583 ? 49.261 0.225 -60.849 1.00 91.62 583 VAL A N 1
ATOM 4104 C CA . VAL A 1 583 ? 49.241 -1.066 -61.536 1.00 91.62 583 VAL A CA 1
ATOM 4105 C C . VAL A 1 583 ? 49.381 -0.833 -63.037 1.00 91.62 583 VAL A C 1
ATOM 4107 O O . VAL A 1 583 ? 48.610 -0.081 -63.641 1.00 91.62 583 VAL A O 1
ATOM 4110 N N . THR A 1 584 ? 50.378 -1.476 -63.636 1.00 90.25 584 THR A N 1
ATOM 4111 C CA . THR A 1 584 ? 50.761 -1.363 -65.046 1.00 90.25 584 THR A CA 1
ATOM 4112 C C . THR A 1 584 ? 50.338 -2.619 -65.812 1.00 90.25 584 THR A C 1
ATOM 4114 O O . THR A 1 584 ? 51.144 -3.497 -66.102 1.00 90.25 584 THR A O 1
ATOM 4117 N N . SER A 1 585 ? 49.041 -2.700 -66.125 1.00 87.38 585 SER A N 1
ATOM 4118 C CA . SER A 1 585 ? 48.377 -3.912 -66.632 1.00 87.38 585 SER A CA 1
ATOM 4119 C C . SER A 1 585 ? 49.054 -4.518 -67.866 1.00 87.38 585 SER A C 1
ATOM 4121 O O . SER A 1 585 ? 49.489 -3.791 -68.765 1.00 87.38 585 SER A O 1
ATOM 4123 N N . SER A 1 586 ? 49.061 -5.853 -67.949 1.00 87.31 586 SER A N 1
ATOM 4124 C CA . SER A 1 586 ? 49.680 -6.611 -69.043 1.00 87.31 586 SER A CA 1
ATOM 4125 C C . SER A 1 586 ? 49.265 -6.098 -70.422 1.00 87.31 586 SER A C 1
ATOM 4127 O O . SER A 1 586 ? 48.081 -6.030 -70.754 1.00 87.31 586 SER A O 1
ATOM 4129 N N . ALA A 1 587 ? 50.252 -5.763 -71.252 1.00 89.56 587 ALA A N 1
ATOM 4130 C CA . ALA A 1 587 ? 50.010 -5.053 -72.497 1.00 89.56 587 ALA A CA 1
ATOM 4131 C C . ALA A 1 587 ? 49.227 -5.888 -73.525 1.00 89.56 587 ALA A C 1
ATOM 4133 O O . ALA A 1 587 ? 49.551 -7.047 -73.787 1.00 89.56 587 ALA A O 1
ATOM 4134 N N . VAL A 1 588 ? 48.235 -5.277 -74.174 1.00 90.00 588 VAL A N 1
ATOM 4135 C CA . VAL A 1 588 ? 47.428 -5.909 -75.230 1.00 90.00 588 VAL A CA 1
ATOM 4136 C C . VAL A 1 588 ? 47.958 -5.491 -76.603 1.00 90.00 588 VAL A C 1
ATOM 4138 O O . VAL A 1 588 ? 48.208 -4.311 -76.860 1.00 90.00 588 VAL A O 1
ATOM 4141 N N . SER A 1 589 ? 48.168 -6.455 -77.505 1.00 92.31 589 SER A N 1
ATOM 4142 C CA . SER A 1 589 ? 48.695 -6.195 -78.850 1.00 92.31 589 SER A CA 1
ATOM 4143 C C . SER A 1 589 ? 48.383 -7.314 -79.849 1.00 92.31 589 SER A C 1
ATOM 4145 O O . SER A 1 589 ? 48.209 -8.472 -79.486 1.00 92.31 589 SER A O 1
ATOM 4147 N N . ALA A 1 590 ? 48.404 -6.991 -81.144 1.00 85.06 590 ALA A N 1
ATOM 4148 C CA . ALA A 1 590 ? 48.505 -8.003 -82.199 1.00 85.06 590 ALA A CA 1
ATOM 4149 C C . ALA A 1 590 ? 49.967 -8.412 -82.510 1.00 85.06 590 ALA A C 1
ATOM 4151 O O . ALA A 1 590 ? 50.179 -9.308 -83.325 1.00 85.06 590 ALA A O 1
ATOM 4152 N N . ASP A 1 591 ? 50.974 -7.790 -81.876 1.00 89.06 591 ASP A N 1
ATOM 4153 C CA . ASP A 1 591 ? 52.368 -8.253 -81.908 1.00 89.06 591 ASP A CA 1
ATOM 4154 C C . ASP A 1 591 ? 52.585 -9.325 -80.815 1.00 89.06 591 ASP A C 1
ATOM 4156 O O . ASP A 1 591 ? 52.517 -8.998 -79.624 1.00 89.06 591 ASP A O 1
ATOM 4160 N N . PRO A 1 592 ? 52.903 -10.588 -81.168 1.00 82.69 592 PRO A N 1
ATOM 4161 C CA . PRO A 1 592 ? 53.106 -11.664 -80.193 1.00 82.69 592 PRO A CA 1
ATOM 4162 C C . PRO A 1 592 ? 54.285 -11.460 -79.232 1.00 82.69 592 PRO A C 1
ATOM 4164 O O . PRO A 1 592 ? 54.433 -12.233 -78.291 1.00 82.69 592 PRO A O 1
ATOM 4167 N N . LYS A 1 593 ? 55.153 -10.468 -79.469 1.00 87.88 593 LYS A N 1
ATOM 4168 C CA . LYS A 1 593 ? 56.257 -10.108 -78.570 1.00 87.88 593 LYS A CA 1
ATOM 4169 C C . LYS A 1 593 ? 55.855 -9.103 -77.488 1.00 87.88 593 LYS A C 1
ATOM 4171 O O . LYS A 1 593 ? 56.618 -8.909 -76.548 1.00 87.88 593 LYS A O 1
ATOM 4176 N N . TYR A 1 594 ? 54.721 -8.424 -77.665 1.00 89.62 594 TYR A N 1
ATOM 4177 C CA . TYR A 1 594 ? 54.221 -7.386 -76.762 1.00 89.62 594 TYR A CA 1
ATOM 4178 C C . TYR A 1 594 ? 52.872 -7.735 -76.130 1.00 89.62 594 TYR A C 1
ATOM 4180 O O . TYR A 1 594 ? 52.538 -7.166 -75.099 1.00 89.62 594 TYR A O 1
ATOM 4188 N N . ASN A 1 595 ? 52.107 -8.665 -76.704 1.00 89.31 595 ASN A N 1
ATOM 4189 C CA . ASN A 1 595 ? 50.864 -9.126 -76.099 1.00 89.31 595 ASN A CA 1
ATOM 4190 C C . ASN A 1 595 ? 51.112 -9.961 -74.829 1.00 89.31 595 ASN A C 1
ATOM 4192 O O . ASN A 1 595 ? 51.944 -10.867 -74.840 1.00 89.31 595 ASN A O 1
ATOM 4196 N N . ASN A 1 596 ? 50.338 -9.697 -73.775 1.00 85.62 596 ASN A N 1
ATOM 4197 C CA . ASN A 1 596 ? 50.496 -10.233 -72.419 1.00 85.62 596 ASN A CA 1
ATOM 4198 C C . ASN A 1 596 ? 51.874 -9.926 -71.796 1.00 85.62 596 ASN A C 1
ATOM 4200 O O . ASN A 1 596 ? 52.331 -10.661 -70.921 1.00 85.62 596 ASN A O 1
ATOM 4204 N N . LEU A 1 597 ? 52.559 -8.871 -72.254 1.00 86.50 597 LEU A N 1
ATOM 4205 C CA . LEU A 1 597 ? 53.824 -8.446 -71.663 1.00 86.50 597 LEU A CA 1
ATOM 4206 C C . LEU A 1 597 ? 53.547 -7.483 -70.508 1.00 86.50 597 LEU A C 1
ATOM 4208 O O . LEU A 1 597 ? 53.082 -6.365 -70.726 1.00 86.50 597 LEU A O 1
ATOM 4212 N N . ASP A 1 598 ? 53.830 -7.939 -69.294 1.00 87.38 598 ASP A N 1
ATOM 4213 C CA . ASP A 1 598 ? 53.662 -7.160 -68.069 1.00 87.38 598 ASP A CA 1
ATOM 4214 C C . ASP A 1 598 ? 54.784 -6.131 -67.896 1.00 87.38 598 ASP A C 1
ATOM 4216 O O . ASP A 1 598 ? 55.931 -6.354 -68.306 1.00 87.38 598 ASP A O 1
ATOM 4220 N N . ALA A 1 599 ? 54.446 -4.989 -67.304 1.00 89.38 599 ALA A N 1
ATOM 4221 C CA . ALA A 1 599 ? 55.391 -3.927 -66.993 1.00 89.38 599 ALA A CA 1
ATOM 4222 C C . ALA A 1 599 ? 55.711 -3.905 -65.486 1.00 89.38 599 ALA A C 1
ATOM 4224 O O . ALA A 1 599 ? 55.237 -4.733 -64.715 1.00 89.38 599 ALA A O 1
ATOM 4225 N N . ALA A 1 600 ? 56.604 -3.003 -65.073 1.00 88.06 600 ALA A N 1
ATOM 4226 C CA . ALA A 1 600 ? 56.925 -2.826 -63.663 1.00 88.06 600 ALA A CA 1
ATOM 4227 C C . ALA A 1 600 ? 56.038 -1.731 -63.061 1.00 88.06 600 ALA A C 1
ATOM 4229 O O . ALA A 1 600 ? 56.170 -0.561 -63.434 1.00 88.06 600 ALA A O 1
ATOM 4230 N N . ASP A 1 601 ? 55.196 -2.132 -62.112 1.00 93.56 601 ASP A N 1
ATOM 4231 C CA . ASP A 1 601 ? 54.350 -1.251 -61.311 1.00 93.56 601 ASP A CA 1
ATOM 4232 C C . ASP A 1 601 ? 55.141 -0.132 -60.619 1.00 93.56 601 ASP A C 1
ATOM 4234 O O . ASP A 1 601 ? 56.341 -0.254 -60.343 1.00 93.56 601 ASP A O 1
ATOM 4238 N N . VAL A 1 602 ? 54.455 0.980 -60.336 1.00 93.44 602 VAL A N 1
ATOM 4239 C CA . VAL A 1 602 ? 55.082 2.192 -59.790 1.00 93.44 602 VAL A CA 1
ATOM 4240 C C . VAL A 1 602 ? 54.616 2.452 -58.363 1.00 93.44 602 VAL A C 1
ATOM 4242 O O . VAL A 1 602 ? 53.458 2.792 -58.135 1.00 93.44 602 VAL A O 1
ATOM 4245 N N . SER A 1 603 ? 55.529 2.339 -57.399 1.00 93.06 603 SER A N 1
ATOM 4246 C CA . SER A 1 603 ? 55.268 2.663 -55.993 1.00 93.06 603 SER A CA 1
ATOM 4247 C C . SER A 1 603 ? 55.306 4.175 -55.757 1.00 93.06 603 SER A C 1
ATOM 4249 O O . SER A 1 603 ? 56.303 4.837 -56.074 1.00 93.06 603 SER A O 1
ATOM 4251 N N . VAL A 1 604 ? 54.244 4.702 -55.147 1.00 93.31 604 VAL A N 1
ATOM 4252 C CA . VAL A 1 604 ? 54.049 6.127 -54.850 1.00 93.31 604 VAL A CA 1
ATOM 4253 C C . VAL A 1 604 ? 53.760 6.304 -53.360 1.00 93.31 604 VAL A C 1
ATOM 4255 O O . VAL A 1 604 ? 52.983 5.546 -52.783 1.00 93.31 604 VAL A O 1
ATOM 4258 N N . THR A 1 605 ? 54.367 7.315 -52.739 1.00 91.94 605 THR A N 1
ATOM 4259 C CA . THR A 1 605 ? 54.035 7.729 -51.368 1.00 91.94 605 THR A CA 1
ATOM 4260 C C . THR A 1 605 ? 53.169 8.984 -51.418 1.00 91.94 605 THR A C 1
ATOM 4262 O O . THR A 1 605 ? 53.633 10.021 -51.902 1.00 91.94 605 THR A O 1
ATOM 4265 N N . ASN A 1 606 ? 51.944 8.923 -50.897 1.00 86.81 606 ASN A N 1
ATOM 4266 C CA . ASN A 1 606 ? 51.203 10.128 -50.543 1.00 86.81 606 ASN A CA 1
ATOM 4267 C C . ASN A 1 606 ? 51.798 10.679 -49.242 1.00 86.81 606 ASN A C 1
ATOM 4269 O O . ASN A 1 606 ? 52.088 9.921 -48.317 1.00 86.81 606 ASN A O 1
ATOM 4273 N N . SER A 1 607 ? 52.066 11.981 -49.189 1.00 83.31 607 SER A N 1
ATOM 4274 C CA . SER A 1 607 ? 52.622 12.626 -47.997 1.00 83.31 607 SER A CA 1
ATOM 4275 C C . SER A 1 607 ? 51.540 13.454 -47.320 1.00 83.31 607 SER A C 1
ATOM 4277 O O . SER A 1 607 ? 50.944 14.317 -47.973 1.00 83.31 607 SER A O 1
ATOM 4279 N N . ALA A 1 608 ? 51.325 13.194 -46.034 1.00 71.56 608 ALA A N 1
ATOM 4280 C CA . ALA A 1 608 ? 50.271 13.821 -45.264 1.00 71.56 608 ALA A CA 1
ATOM 4281 C C . ALA A 1 608 ? 50.526 15.315 -45.039 1.00 71.56 608 ALA A C 1
ATOM 4283 O O . ALA A 1 608 ? 51.673 15.777 -44.979 1.00 71.56 608 ALA A O 1
ATOM 4284 N N . THR A 1 609 ? 49.439 16.075 -44.969 1.00 61.16 609 THR A N 1
ATOM 4285 C CA . THR A 1 609 ? 49.424 17.539 -44.853 1.00 61.16 609 THR A CA 1
ATOM 4286 C C . THR A 1 609 ? 48.617 18.036 -43.660 1.00 61.16 609 THR A C 1
ATOM 4288 O O . THR A 1 609 ? 48.830 19.169 -43.222 1.00 61.16 609 THR A O 1
ATOM 4291 N N . ASN A 1 610 ? 47.766 17.185 -43.085 1.00 56.16 610 ASN A N 1
ATOM 4292 C CA . ASN A 1 610 ? 47.259 17.359 -41.732 1.00 56.16 610 ASN A CA 1
ATOM 4293 C C . ASN A 1 610 ? 48.357 17.065 -40.682 1.00 56.16 610 ASN A C 1
ATOM 4295 O O . ASN A 1 610 ? 49.331 16.349 -40.919 1.00 56.16 610 ASN A O 1
ATOM 4299 N N . THR A 1 611 ? 48.228 17.687 -39.512 1.00 49.94 611 THR A N 1
ATOM 4300 C CA . THR A 1 611 ? 49.051 17.398 -38.331 1.00 49.94 611 THR A CA 1
ATOM 4301 C C . THR A 1 611 ? 48.120 17.117 -37.171 1.00 49.94 611 THR A C 1
ATOM 4303 O O . THR A 1 611 ? 47.274 17.965 -36.898 1.00 49.94 611 THR A O 1
ATOM 4306 N N . GLU A 1 612 ? 48.325 15.988 -36.492 1.00 49.25 612 GLU A N 1
ATOM 4307 C CA . GLU A 1 612 ? 47.648 15.576 -35.255 1.00 49.25 612 GLU A CA 1
ATOM 4308 C C . GLU A 1 612 ? 47.380 16.765 -34.311 1.00 49.25 612 GLU A C 1
ATOM 4310 O O . GLU A 1 612 ? 48.268 17.229 -33.588 1.00 49.25 612 GLU A O 1
ATOM 4315 N N . THR A 1 613 ? 46.148 17.272 -34.316 1.00 53.69 613 THR A N 1
ATOM 4316 C CA . THR A 1 613 ? 45.639 18.162 -33.271 1.00 53.69 613 THR A CA 1
ATOM 4317 C C . THR A 1 613 ? 44.747 17.330 -32.373 1.00 53.69 613 THR A C 1
ATOM 4319 O O . THR A 1 613 ? 43.565 17.199 -32.679 1.00 53.69 613 THR A O 1
ATOM 4322 N N . ASN A 1 614 ? 45.326 16.795 -31.295 1.00 60.66 614 ASN A N 1
ATOM 4323 C CA . ASN A 1 614 ? 44.609 16.077 -30.241 1.00 60.66 614 ASN A CA 1
ATOM 4324 C C . ASN A 1 614 ? 43.353 16.869 -29.846 1.00 60.66 614 ASN A C 1
ATOM 4326 O O . ASN A 1 614 ? 43.462 17.971 -29.292 1.00 60.66 614 ASN A O 1
ATOM 4330 N N . ARG A 1 615 ? 42.176 16.342 -30.169 1.00 73.00 615 ARG A N 1
ATOM 4331 C CA . ARG A 1 615 ? 40.887 16.957 -29.850 1.00 73.00 615 ARG A CA 1
ATOM 4332 C C . ARG A 1 615 ? 40.528 16.574 -28.416 1.00 73.00 615 ARG A C 1
ATOM 4334 O O . ARG A 1 615 ? 40.677 15.413 -28.070 1.00 73.00 615 ARG A O 1
ATOM 4341 N N . PRO A 1 616 ? 40.072 17.513 -27.571 1.00 75.44 616 PRO A N 1
ATOM 4342 C CA . PRO A 1 616 ? 39.617 17.136 -26.244 1.00 75.44 616 PRO A CA 1
ATOM 4343 C C . PRO A 1 616 ? 38.401 16.197 -26.360 1.00 75.44 616 PRO A C 1
ATOM 4345 O O . PRO A 1 616 ? 37.589 16.381 -27.279 1.00 75.44 616 PRO A O 1
ATOM 4348 N N . PRO A 1 617 ? 38.236 15.248 -25.424 1.00 86.69 617 PRO A N 1
ATOM 4349 C CA . PRO A 1 617 ? 37.041 14.423 -25.346 1.00 86.69 617 PRO A CA 1
ATOM 4350 C C . PRO A 1 617 ? 35.765 15.260 -25.236 1.00 86.69 617 PRO A C 1
ATOM 4352 O O . PRO A 1 617 ? 35.775 16.395 -24.755 1.00 86.69 617 PRO A O 1
ATOM 4355 N N . VAL A 1 618 ? 34.648 14.688 -25.682 1.00 86.50 618 VAL A N 1
ATOM 4356 C CA . VAL A 1 618 ? 33.328 15.327 -25.673 1.00 86.50 618 VAL A CA 1
ATOM 4357 C C . VAL A 1 618 ? 32.373 14.597 -24.732 1.00 86.50 618 VAL A C 1
ATOM 4359 O O . VAL A 1 618 ? 32.423 13.373 -24.610 1.00 86.50 618 VAL A O 1
ATOM 4362 N N . LEU A 1 619 ? 31.509 15.361 -24.060 1.00 84.19 619 LEU A N 1
ATOM 4363 C CA . LEU A 1 619 ? 30.334 14.842 -23.357 1.00 84.19 619 LEU A CA 1
ATOM 4364 C C . LEU A 1 619 ? 29.272 14.473 -24.399 1.00 84.19 619 LEU A C 1
ATOM 4366 O O . LEU A 1 619 ? 28.999 15.276 -25.297 1.00 84.19 619 LEU A O 1
ATOM 4370 N N . ASN A 1 620 ? 28.687 13.285 -24.277 1.00 77.19 620 ASN A N 1
ATOM 4371 C CA . ASN A 1 620 ? 27.616 12.831 -25.157 1.00 77.19 620 ASN A CA 1
ATOM 4372 C C . ASN A 1 620 ? 26.233 13.134 -24.566 1.00 77.19 620 ASN A C 1
ATOM 4374 O O . ASN A 1 620 ? 26.053 13.195 -23.349 1.00 77.19 620 ASN A O 1
ATOM 4378 N N . TYR A 1 621 ? 25.256 13.291 -25.457 1.00 64.25 621 TYR A N 1
ATOM 4379 C CA . TYR A 1 621 ? 23.870 13.623 -25.137 1.00 64.25 621 TYR A CA 1
ATOM 4380 C C . TYR A 1 621 ? 22.934 12.602 -25.791 1.00 64.25 621 TYR A C 1
ATOM 4382 O O . TYR A 1 621 ? 23.206 12.138 -26.900 1.00 64.25 621 TYR A O 1
ATOM 4390 N N . GLY A 1 622 ? 21.837 12.274 -25.110 1.00 53.47 622 GLY A N 1
ATOM 4391 C CA . GLY A 1 622 ? 20.742 11.473 -25.651 1.00 53.47 622 GLY A CA 1
ATOM 4392 C C . GLY A 1 622 ? 19.836 12.264 -26.610 1.00 53.47 622 GLY A C 1
ATOM 4393 O O . GLY A 1 622 ? 20.107 13.436 -26.895 1.00 53.47 622 GLY A O 1
ATOM 4394 N N . PRO A 1 623 ? 18.743 11.647 -27.104 1.00 44.12 623 PRO A N 1
ATOM 4395 C CA . PRO A 1 623 ? 17.796 12.302 -28.016 1.00 44.12 623 PRO A CA 1
ATOM 4396 C C . PRO A 1 623 ? 17.175 13.580 -27.421 1.00 44.12 623 PRO A C 1
ATOM 4398 O O . PRO A 1 623 ? 17.001 14.561 -28.137 1.00 44.12 623 PRO A O 1
ATOM 4401 N N . GLU A 1 624 ? 16.972 13.599 -26.102 1.00 43.09 624 GLU A N 1
ATOM 4402 C CA . GLU A 1 624 ? 16.390 14.689 -25.299 1.00 43.09 624 GLU A CA 1
ATOM 4403 C C . GLU A 1 624 ? 17.311 15.909 -25.071 1.00 43.09 624 GLU A C 1
ATOM 4405 O O . GLU A 1 624 ? 17.000 16.813 -24.298 1.00 43.09 624 GLU A O 1
ATOM 4410 N N . THR A 1 625 ? 18.499 15.957 -25.684 1.00 45.09 625 THR A N 1
ATOM 4411 C CA . THR A 1 625 ? 19.562 16.951 -25.391 1.00 45.09 625 THR A CA 1
ATOM 4412 C C . THR A 1 625 ? 20.098 16.941 -23.945 1.00 45.09 625 THR A C 1
ATOM 4414 O O . THR A 1 625 ? 20.903 17.795 -23.570 1.00 45.09 625 THR A O 1
ATOM 4417 N N . THR A 1 626 ? 19.727 15.942 -23.143 1.00 43.91 626 THR A N 1
ATOM 4418 C CA . THR A 1 626 ? 20.283 15.638 -21.815 1.00 43.91 626 THR A CA 1
ATOM 4419 C C . THR A 1 626 ? 21.506 14.713 -21.910 1.00 43.91 626 THR A C 1
ATOM 4421 O O . THR A 1 626 ? 21.552 13.840 -22.779 1.00 43.91 626 THR A O 1
ATOM 4424 N N . PRO A 1 627 ? 22.517 14.847 -21.031 1.00 51.03 627 PRO A N 1
ATOM 4425 C CA . PRO A 1 627 ? 23.545 13.819 -20.860 1.00 51.03 627 PRO A CA 1
ATOM 4426 C C . PRO A 1 627 ? 22.941 12.497 -20.358 1.00 51.03 627 PRO A C 1
ATOM 4428 O O . PRO A 1 627 ? 22.021 12.512 -19.542 1.00 51.03 627 PRO A O 1
ATOM 4431 N N . TRP A 1 628 ? 23.501 11.350 -20.765 1.00 49.66 628 TRP A N 1
ATOM 4432 C CA . TRP A 1 628 ? 23.001 9.990 -20.447 1.00 49.66 628 TRP A CA 1
ATOM 4433 C C . TRP A 1 628 ? 22.989 9.586 -18.950 1.00 49.66 628 TRP A C 1
ATOM 4435 O O . TRP A 1 628 ? 22.721 8.436 -18.617 1.00 49.66 628 TRP A O 1
ATOM 4445 N N . HIS A 1 629 ? 23.282 10.509 -18.037 1.00 55.34 629 HIS A N 1
ATOM 4446 C CA . HIS A 1 629 ? 23.280 10.310 -16.583 1.00 55.34 629 HIS A CA 1
ATOM 4447 C C . HIS A 1 629 ? 22.512 11.422 -15.841 1.00 55.34 629 HIS A C 1
ATOM 4449 O O . HIS A 1 629 ? 22.747 11.647 -14.654 1.00 55.34 629 HIS A O 1
ATOM 4455 N N . PHE A 1 630 ? 21.635 12.159 -16.534 1.00 53.53 630 PHE A N 1
ATOM 4456 C CA . PHE A 1 630 ? 20.920 13.311 -15.971 1.00 53.53 630 PHE A CA 1
ATOM 4457 C C . PHE A 1 630 ? 19.574 12.968 -15.299 1.00 53.53 630 PHE A C 1
ATOM 4459 O O . PHE A 1 630 ? 18.701 13.820 -15.157 1.00 53.53 630 PHE A O 1
ATOM 4466 N N . ASN A 1 631 ? 19.395 11.736 -14.825 1.00 56.22 631 ASN A N 1
ATOM 4467 C CA . ASN A 1 631 ? 18.292 11.458 -13.908 1.00 56.22 631 ASN A CA 1
ATOM 4468 C C . ASN A 1 631 ? 18.674 11.991 -12.520 1.00 56.22 631 ASN A C 1
ATOM 4470 O O . ASN A 1 631 ? 19.775 11.729 -12.033 1.00 56.22 631 ASN A O 1
ATOM 4474 N N . ASN A 1 632 ? 17.761 12.719 -11.869 1.00 65.94 632 ASN A N 1
ATOM 4475 C CA . ASN A 1 632 ? 17.880 13.027 -10.444 1.00 65.94 632 ASN A CA 1
ATOM 4476 C C . ASN A 1 632 ? 17.769 11.706 -9.679 1.00 65.94 632 ASN A C 1
ATOM 4478 O O . ASN A 1 632 ? 16.662 11.213 -9.464 1.00 65.94 632 ASN A O 1
ATOM 4482 N N . LEU A 1 633 ? 18.898 11.113 -9.296 1.00 69.50 633 LEU A N 1
ATOM 4483 C CA . LEU A 1 633 ? 18.876 9.852 -8.569 1.00 69.50 633 LEU A CA 1
ATOM 4484 C C . LEU A 1 633 ? 18.373 10.136 -7.152 1.00 69.50 633 LEU A C 1
ATOM 4486 O O . LEU A 1 633 ? 19.082 10.755 -6.353 1.00 69.50 633 LEU A O 1
ATOM 4490 N N . LYS A 1 634 ? 17.149 9.685 -6.854 1.00 67.19 634 LYS A N 1
ATOM 4491 C CA . LYS A 1 634 ? 16.731 9.425 -5.476 1.00 67.19 634 LYS A CA 1
ATOM 4492 C C . LYS A 1 634 ? 17.607 8.303 -4.934 1.00 67.19 634 LYS A C 1
ATOM 4494 O O . LYS A 1 634 ? 17.832 7.303 -5.616 1.00 67.19 634 LYS A O 1
ATOM 4499 N N . VAL A 1 635 ? 18.144 8.492 -3.737 1.00 68.38 635 VAL A N 1
ATOM 4500 C CA . VAL A 1 635 ? 19.047 7.535 -3.106 1.00 68.38 635 VAL A CA 1
ATOM 4501 C C . VAL A 1 635 ? 18.648 7.347 -1.653 1.00 68.38 635 VAL A C 1
ATOM 4503 O O . VAL A 1 635 ? 18.806 8.244 -0.829 1.00 68.38 635 VAL A O 1
ATOM 4506 N N . SER A 1 636 ? 18.181 6.146 -1.338 1.00 64.19 636 SER A N 1
ATOM 4507 C CA . SER A 1 636 ? 17.889 5.734 0.030 1.00 64.19 636 SER A CA 1
ATOM 4508 C C . SER A 1 636 ? 19.127 5.902 0.934 1.00 64.19 636 SER A C 1
ATOM 4510 O O . SER A 1 636 ? 20.244 5.511 0.582 1.00 64.19 636 SER A O 1
ATOM 4512 N N . ASN A 1 637 ? 18.936 6.489 2.117 1.00 66.38 637 ASN A N 1
ATOM 4513 C CA . ASN A 1 637 ? 19.945 6.556 3.181 1.00 66.38 637 ASN A CA 1
ATOM 4514 C C . ASN A 1 637 ? 20.122 5.214 3.924 1.00 66.38 637 ASN A C 1
ATOM 4516 O O . ASN A 1 637 ? 21.162 5.006 4.548 1.00 66.38 637 ASN A O 1
ATOM 4520 N N . SER A 1 638 ? 19.142 4.305 3.861 1.00 58.50 638 SER A N 1
ATOM 4521 C CA . SER A 1 638 ? 19.195 2.976 4.488 1.00 58.50 638 SER A CA 1
ATOM 4522 C C . SER A 1 638 ? 20.066 1.977 3.716 1.00 58.50 638 SER A C 1
ATOM 4524 O O . SER A 1 638 ? 20.824 1.213 4.323 1.00 58.50 638 SER A O 1
ATOM 4526 N N . SER A 1 639 ? 20.010 2.025 2.385 1.00 64.94 639 SER A N 1
ATOM 4527 C CA . SER A 1 639 ? 20.681 1.105 1.463 1.00 64.94 639 SER A CA 1
ATOM 4528 C C . SER A 1 639 ? 22.120 1.522 1.109 1.00 64.94 639 SER A C 1
ATOM 4530 O O . SER A 1 639 ? 22.624 2.578 1.495 1.00 64.94 639 SER A O 1
ATOM 4532 N N . THR A 1 640 ? 22.830 0.655 0.376 1.00 72.75 640 THR A N 1
ATOM 4533 C CA . THR A 1 640 ? 24.131 1.000 -0.219 1.00 72.75 640 THR A CA 1
ATOM 4534 C C . THR A 1 640 ? 23.920 1.458 -1.656 1.00 72.75 640 THR A C 1
ATOM 4536 O O . THR A 1 640 ? 23.654 0.645 -2.539 1.00 72.75 640 THR A O 1
ATOM 4539 N N . PHE A 1 641 ? 24.098 2.754 -1.897 1.00 82.31 641 PHE A N 1
ATOM 4540 C CA . PHE A 1 641 ? 24.114 3.337 -3.231 1.00 82.31 641 PHE A CA 1
ATOM 4541 C C . PHE A 1 641 ? 25.194 2.690 -4.102 1.00 82.31 641 PHE A C 1
ATOM 4543 O O . PHE A 1 641 ? 26.344 2.539 -3.674 1.00 82.31 641 PHE A O 1
ATOM 4550 N N . SER A 1 642 ? 24.836 2.376 -5.345 1.00 86.94 642 SER A N 1
ATOM 4551 C CA . SER A 1 642 ? 25.760 1.980 -6.403 1.00 86.94 642 SER A CA 1
ATOM 4552 C C . SER A 1 642 ? 25.219 2.463 -7.747 1.00 86.94 642 SER A C 1
ATOM 4554 O O . SER A 1 642 ? 24.119 2.085 -8.136 1.00 86.94 642 SER A O 1
ATOM 4556 N N . TYR A 1 643 ? 25.987 3.282 -8.465 1.00 87.50 643 TYR A N 1
ATOM 4557 C CA . TYR A 1 643 ? 25.635 3.766 -9.801 1.00 87.50 643 TYR A CA 1
ATOM 4558 C C . TYR A 1 643 ? 26.852 3.738 -10.723 1.00 87.50 643 TYR A C 1
ATOM 4560 O O . TYR A 1 643 ? 27.902 4.308 -10.411 1.00 87.50 643 TYR A O 1
ATOM 4568 N N . THR A 1 644 ? 26.714 3.095 -11.879 1.00 88.69 644 THR A N 1
ATOM 4569 C CA . THR A 1 644 ? 27.771 2.992 -12.888 1.00 88.69 644 THR A CA 1
ATOM 4570 C C . THR A 1 644 ? 27.473 3.932 -14.045 1.00 88.69 644 THR A C 1
ATOM 4572 O O . THR A 1 644 ? 26.507 3.729 -14.773 1.00 88.69 644 THR A O 1
ATOM 4575 N N . PHE A 1 645 ? 28.331 4.932 -14.263 1.00 84.50 645 PHE A N 1
ATOM 4576 C CA . PHE A 1 645 ? 28.172 5.824 -15.408 1.00 84.50 645 PHE A CA 1
ATOM 4577 C C . PHE A 1 645 ? 28.316 5.038 -16.729 1.00 84.50 645 PHE A C 1
ATOM 4579 O O . PHE A 1 645 ? 29.304 4.292 -16.890 1.00 84.50 645 PHE A O 1
ATOM 4586 N N . PRO A 1 646 ? 27.391 5.231 -17.691 1.00 83.00 646 PRO A N 1
ATOM 4587 C CA . PRO A 1 646 ? 27.448 4.601 -19.005 1.00 83.00 646 PRO A CA 1
ATOM 4588 C C . PRO A 1 646 ? 28.828 4.717 -19.668 1.00 83.00 646 PRO A C 1
ATOM 4590 O O . PRO A 1 646 ? 29.530 5.724 -19.550 1.00 83.00 646 PRO A O 1
ATOM 4593 N N . ALA A 1 647 ? 29.272 3.656 -20.348 1.00 77.31 647 ALA A N 1
ATOM 4594 C CA . ALA A 1 647 ? 30.611 3.614 -20.957 1.00 77.31 647 ALA A CA 1
ATOM 4595 C C . ALA A 1 647 ? 30.819 4.688 -22.040 1.00 77.31 647 ALA A C 1
ATOM 4597 O O . ALA A 1 647 ? 31.949 5.091 -22.309 1.00 77.31 647 ALA A O 1
ATOM 4598 N N . ASN A 1 648 ? 29.712 5.145 -22.617 1.00 78.38 648 ASN A N 1
ATOM 4599 C CA . ASN A 1 648 ? 29.587 6.144 -23.664 1.00 78.38 648 ASN A CA 1
ATOM 4600 C C . ASN A 1 648 ? 29.301 7.567 -23.135 1.00 78.38 648 ASN A C 1
ATOM 4602 O O . ASN A 1 648 ? 29.175 8.463 -23.962 1.00 78.38 648 ASN A O 1
ATOM 4606 N N . THR A 1 649 ? 29.231 7.823 -21.815 1.00 80.75 649 THR A N 1
ATOM 4607 C CA . THR A 1 649 ? 28.980 9.175 -21.251 1.00 80.75 649 THR A CA 1
ATOM 4608 C C . THR A 1 649 ? 29.902 10.245 -21.843 1.00 80.75 649 THR A C 1
ATOM 4610 O O . THR A 1 649 ? 29.473 11.357 -22.146 1.00 80.75 649 THR A O 1
ATOM 4613 N N . PHE A 1 650 ? 31.166 9.884 -22.060 1.00 87.69 650 PHE A N 1
ATOM 4614 C CA . PHE A 1 650 ? 32.121 10.678 -22.819 1.00 87.69 650 PHE A CA 1
ATOM 4615 C C . PHE A 1 650 ? 32.645 9.861 -24.000 1.00 87.69 650 PHE A C 1
ATOM 4617 O O . PHE A 1 650 ? 32.696 8.632 -23.956 1.00 87.69 650 PHE A O 1
ATOM 4624 N N . THR A 1 651 ? 33.070 10.536 -25.061 1.00 86.25 651 THR A N 1
ATOM 4625 C CA . THR A 1 651 ? 33.753 9.911 -26.198 1.00 86.25 651 THR A CA 1
ATOM 4626 C C . THR A 1 651 ? 34.941 10.757 -26.605 1.00 86.25 651 THR A C 1
ATOM 4628 O O . THR A 1 651 ? 34.863 11.984 -26.632 1.00 86.25 651 THR A O 1
ATOM 4631 N N . ASP A 1 652 ? 36.051 10.098 -26.920 1.00 81.69 652 ASP A N 1
ATOM 4632 C CA . ASP A 1 652 ? 37.189 10.768 -27.529 1.00 81.69 652 ASP A CA 1
ATOM 4633 C C . ASP A 1 652 ? 36.991 10.842 -29.054 1.00 81.69 652 ASP A C 1
ATOM 4635 O O . ASP A 1 652 ? 36.736 9.806 -29.679 1.00 81.69 652 ASP A O 1
ATOM 4639 N N . PRO A 1 653 ? 37.073 12.028 -29.682 1.00 76.69 653 PRO A N 1
ATOM 4640 C CA . PRO A 1 653 ? 37.035 12.138 -31.134 1.00 76.69 653 PRO A CA 1
ATOM 4641 C C . PRO A 1 653 ? 38.208 11.439 -31.843 1.00 76.69 653 PRO A C 1
ATOM 4643 O O . PRO A 1 653 ? 38.093 11.165 -33.044 1.00 76.69 653 PRO A O 1
ATOM 4646 N N . ASP A 1 654 ? 39.333 11.200 -31.158 1.00 74.50 654 ASP A N 1
ATOM 4647 C CA . ASP A 1 654 ? 40.558 10.633 -31.722 1.00 74.50 654 ASP A CA 1
ATOM 4648 C C . ASP A 1 654 ? 40.623 9.101 -31.516 1.00 74.50 654 ASP A C 1
ATOM 4650 O O . ASP A 1 654 ? 40.696 8.557 -30.414 1.00 74.50 654 ASP A O 1
ATOM 4654 N N . SER A 1 655 ? 40.560 8.371 -32.635 1.00 61.16 655 SER A N 1
ATOM 4655 C CA . SER A 1 655 ? 40.297 6.926 -32.665 1.00 61.16 655 SER A CA 1
ATOM 4656 C C . SER A 1 655 ? 41.377 6.079 -31.978 1.00 61.16 655 SER A C 1
ATOM 4658 O O . SER A 1 655 ? 42.454 5.851 -32.534 1.00 61.16 655 SER A O 1
ATOM 4660 N N . GLY A 1 656 ? 41.020 5.473 -30.843 1.00 64.38 656 GLY A N 1
ATOM 4661 C CA . GLY A 1 656 ? 41.835 4.479 -30.135 1.00 64.38 656 GLY A CA 1
ATOM 4662 C C . GLY A 1 656 ? 42.499 4.990 -28.856 1.00 64.38 656 GLY A C 1
ATOM 4663 O O . GLY A 1 656 ? 43.264 4.247 -28.235 1.00 64.38 656 GLY A O 1
ATOM 4664 N N . ASP A 1 657 ? 42.209 6.223 -28.445 1.00 77.25 657 ASP A N 1
ATOM 4665 C CA . ASP A 1 657 ? 42.616 6.730 -27.141 1.00 77.25 657 ASP A CA 1
ATOM 4666 C C . ASP A 1 657 ? 41.694 6.239 -26.012 1.00 77.25 657 ASP A C 1
ATOM 4668 O O . ASP A 1 657 ? 40.494 6.030 -26.192 1.00 77.25 657 ASP A O 1
ATOM 4672 N N . LYS A 1 658 ? 42.281 5.980 -24.833 1.00 81.56 658 LYS A N 1
ATOM 4673 C CA . LYS A 1 658 ? 41.556 5.480 -23.655 1.00 81.56 658 LYS A CA 1
ATOM 4674 C C . LYS A 1 658 ? 41.387 6.607 -22.645 1.00 81.56 658 LYS A C 1
ATOM 4676 O O . LYS A 1 658 ? 42.359 7.006 -22.004 1.00 81.56 658 LYS A O 1
ATOM 4681 N N . LEU A 1 659 ? 40.140 7.017 -22.440 1.00 89.31 659 LEU A N 1
ATOM 4682 C CA . LEU A 1 659 ? 39.772 7.966 -21.396 1.00 89.31 659 LEU A CA 1
ATOM 4683 C C . LEU A 1 659 ? 40.038 7.412 -19.992 1.00 89.31 659 LEU A C 1
ATOM 4685 O O . LEU A 1 659 ? 39.854 6.225 -19.703 1.00 89.31 659 LEU A O 1
ATOM 4689 N N . THR A 1 660 ? 40.455 8.315 -19.112 1.00 92.94 660 THR A N 1
ATOM 4690 C CA . THR A 1 660 ? 40.571 8.102 -17.668 1.00 92.94 660 THR A CA 1
ATOM 4691 C C . THR A 1 660 ? 39.619 9.045 -16.943 1.00 92.94 660 THR A C 1
ATOM 4693 O O . THR A 1 660 ? 39.410 10.174 -17.385 1.00 92.94 660 THR A O 1
ATOM 4696 N N . TYR A 1 661 ? 39.017 8.579 -15.851 1.00 94.19 661 TYR A N 1
ATOM 4697 C CA . TYR A 1 661 ? 37.918 9.280 -15.187 1.00 94.19 661 TYR A CA 1
ATOM 4698 C C . TYR A 1 661 ? 38.289 9.715 -13.771 1.00 94.19 661 TYR A C 1
ATOM 4700 O O . TYR A 1 661 ? 38.975 8.991 -13.050 1.00 94.19 661 TYR A O 1
ATOM 4708 N N . THR A 1 662 ? 37.787 10.870 -13.347 1.00 95.00 662 THR A N 1
ATOM 4709 C CA . THR A 1 662 ? 37.803 11.326 -11.950 1.00 95.00 662 THR A CA 1
ATOM 4710 C C . THR A 1 662 ? 36.459 11.956 -11.596 1.00 95.00 662 THR A C 1
ATOM 4712 O O . THR A 1 662 ? 35.783 12.506 -12.462 1.00 95.00 662 THR A O 1
ATOM 4715 N N . ALA A 1 663 ? 36.066 11.877 -10.324 1.00 94.00 663 ALA A N 1
ATOM 4716 C CA . ALA A 1 663 ? 34.832 12.474 -9.824 1.00 94.00 663 ALA A CA 1
ATOM 4717 C C . ALA A 1 663 ? 35.120 13.418 -8.647 1.00 94.00 663 ALA A C 1
ATOM 4719 O O . ALA A 1 663 ? 35.956 13.120 -7.789 1.00 94.00 663 ALA A O 1
ATOM 4720 N N . THR A 1 664 ? 34.429 14.555 -8.618 1.00 94.81 664 THR A N 1
ATOM 4721 C CA . THR A 1 664 ? 34.469 15.569 -7.548 1.00 94.81 664 THR A CA 1
ATOM 4722 C C . THR A 1 664 ? 33.045 16.017 -7.228 1.00 94.81 664 THR A C 1
ATOM 4724 O O . THR A 1 664 ? 32.107 15.633 -7.921 1.00 94.81 664 THR A O 1
ATOM 4727 N N . LEU A 1 665 ? 32.849 16.867 -6.224 1.00 91.25 665 LEU A N 1
ATOM 4728 C CA . LEU A 1 665 ? 31.629 17.674 -6.161 1.00 91.25 665 LEU A CA 1
ATOM 4729 C C . LEU A 1 665 ? 31.695 18.810 -7.200 1.00 91.25 665 LEU A C 1
ATOM 4731 O O . LEU A 1 665 ? 32.766 19.118 -7.739 1.00 91.25 665 LEU A O 1
ATOM 4735 N N . MET A 1 666 ? 30.551 19.425 -7.507 1.00 87.06 666 MET A N 1
ATOM 4736 C CA . MET A 1 666 ? 30.429 20.479 -8.530 1.00 87.06 666 MET A CA 1
ATOM 4737 C C . MET A 1 666 ? 31.199 21.781 -8.240 1.00 87.06 666 MET A C 1
ATOM 4739 O O . MET A 1 666 ? 31.413 22.573 -9.156 1.00 87.06 666 MET A O 1
ATOM 4743 N N . ASP A 1 667 ? 31.647 22.011 -7.004 1.00 84.12 667 ASP A N 1
ATOM 4744 C CA . ASP A 1 667 ? 32.552 23.115 -6.646 1.00 84.12 667 ASP A CA 1
ATOM 4745 C C . ASP A 1 667 ? 34.046 22.772 -6.857 1.00 84.12 667 ASP A C 1
ATOM 4747 O O . ASP A 1 667 ? 34.911 23.640 -6.735 1.00 84.12 667 ASP A O 1
ATOM 4751 N N . GLY A 1 668 ? 34.353 21.512 -7.192 1.00 85.12 668 GLY A N 1
ATOM 4752 C CA . GLY A 1 668 ? 35.706 20.973 -7.328 1.00 85.12 668 GLY A CA 1
ATOM 4753 C C . GLY A 1 668 ? 36.303 20.395 -6.039 1.00 85.12 668 GLY A C 1
ATOM 4754 O O . GLY A 1 668 ? 37.473 20.003 -6.044 1.00 85.12 668 GLY A O 1
ATOM 4755 N N . SER A 1 669 ? 35.544 20.327 -4.941 1.00 91.00 669 SER A N 1
ATOM 4756 C CA . SER A 1 669 ? 35.964 19.651 -3.707 1.00 91.00 669 SER A CA 1
ATOM 4757 C C . SER A 1 669 ? 35.915 18.114 -3.852 1.00 91.00 669 SER A C 1
ATOM 4759 O O . SER A 1 669 ? 35.194 17.589 -4.708 1.00 91.00 669 SER A O 1
ATOM 4761 N N . PRO A 1 670 ? 36.721 17.349 -3.087 1.00 93.06 670 PRO A N 1
ATOM 4762 C CA . PRO A 1 670 ? 36.697 15.887 -3.152 1.00 93.06 670 PRO A CA 1
ATOM 4763 C C . PRO A 1 670 ? 35.357 15.321 -2.664 1.00 93.06 670 PRO A C 1
ATOM 4765 O O . PRO A 1 670 ? 34.689 15.927 -1.828 1.00 93.06 670 PRO A O 1
ATOM 4768 N N . LEU A 1 671 ? 34.999 14.127 -3.147 1.00 91.81 671 LEU A N 1
ATOM 4769 C CA . LEU A 1 671 ? 33.822 13.403 -2.660 1.00 91.81 671 LEU A CA 1
ATOM 4770 C C . LEU A 1 671 ? 33.909 13.156 -1.136 1.00 91.81 671 LEU A C 1
ATOM 4772 O O . LEU A 1 671 ? 35.016 12.956 -0.619 1.00 91.81 671 LEU A O 1
ATOM 4776 N N . PRO A 1 672 ? 32.774 13.133 -0.410 1.00 88.44 672 PRO A N 1
ATOM 4777 C CA . PRO A 1 672 ? 32.745 12.760 1.002 1.00 88.44 672 PRO A CA 1
ATOM 4778 C C . PRO A 1 672 ? 33.353 11.375 1.245 1.00 88.44 672 PRO A C 1
ATOM 4780 O O . PRO A 1 672 ? 33.203 10.477 0.426 1.00 88.44 672 PRO A O 1
ATOM 4783 N N . ASN A 1 673 ? 33.964 11.161 2.415 1.00 85.69 673 ASN A N 1
ATOM 4784 C CA . ASN A 1 673 ? 34.651 9.902 2.757 1.00 85.69 673 ASN A CA 1
ATOM 4785 C C . ASN A 1 673 ? 33.767 8.635 2.692 1.00 85.69 673 ASN A C 1
ATOM 4787 O O . ASN A 1 673 ? 34.304 7.530 2.731 1.00 85.69 673 ASN A O 1
ATOM 4791 N N . TRP A 1 674 ? 32.440 8.785 2.652 1.00 86.25 674 TRP A N 1
ATOM 4792 C CA . TRP A 1 674 ? 31.481 7.689 2.515 1.00 86.25 674 TRP A CA 1
ATOM 4793 C C . TRP A 1 674 ? 31.158 7.341 1.048 1.00 86.25 674 TRP A C 1
ATOM 4795 O O . TRP A 1 674 ? 30.719 6.224 0.781 1.00 86.25 674 TRP A O 1
ATOM 4805 N N . LEU A 1 675 ? 31.410 8.253 0.098 1.00 89.62 675 LEU A N 1
ATOM 4806 C CA . LEU A 1 675 ? 31.115 8.105 -1.330 1.00 89.62 675 LEU A CA 1
ATOM 4807 C C . LEU A 1 675 ? 32.405 7.846 -2.119 1.00 89.62 675 LEU A C 1
ATOM 4809 O O . LEU A 1 675 ? 33.224 8.740 -2.332 1.00 89.62 675 LEU A O 1
ATOM 4813 N N . THR A 1 676 ? 32.585 6.613 -2.584 1.00 92.81 676 THR A N 1
ATOM 4814 C CA . THR A 1 676 ? 33.770 6.197 -3.349 1.00 92.81 676 THR A CA 1
ATOM 4815 C C . THR A 1 676 ? 33.480 6.199 -4.847 1.00 92.81 676 THR A C 1
ATOM 4817 O O . THR A 1 676 ? 32.433 5.719 -5.268 1.00 92.81 676 THR A O 1
ATOM 4820 N N . PHE A 1 677 ? 34.429 6.672 -5.662 1.00 95.44 677 PHE A N 1
ATOM 4821 C CA . PHE A 1 677 ? 34.412 6.505 -7.119 1.00 95.44 677 PHE A CA 1
ATOM 4822 C C . PHE A 1 677 ? 35.505 5.531 -7.571 1.00 95.44 677 PHE A C 1
ATOM 4824 O O . PHE A 1 677 ? 36.687 5.751 -7.302 1.00 95.44 677 PHE A O 1
ATOM 4831 N N . ASN A 1 678 ? 35.121 4.480 -8.294 1.00 94.75 678 ASN A N 1
ATOM 4832 C CA . ASN A 1 678 ? 36.036 3.584 -8.993 1.00 94.75 678 ASN A CA 1
ATOM 4833 C C . ASN A 1 678 ? 36.198 4.053 -10.455 1.00 94.75 678 ASN A C 1
ATOM 4835 O O . ASN A 1 678 ? 35.244 3.939 -11.228 1.00 94.75 678 ASN A O 1
ATOM 4839 N N . PRO A 1 679 ? 37.380 4.549 -10.870 1.00 92.81 679 PRO A N 1
ATOM 4840 C CA . PRO A 1 679 ? 37.583 5.111 -12.204 1.00 92.81 679 PRO A CA 1
ATOM 4841 C C . PRO A 1 679 ? 37.727 4.061 -13.316 1.00 92.81 679 PRO A C 1
ATOM 4843 O O . PRO A 1 679 ? 37.546 4.404 -14.484 1.00 92.81 679 PRO A O 1
ATOM 4846 N N . ASP A 1 680 ? 38.034 2.800 -12.987 1.00 89.50 680 ASP A N 1
ATOM 4847 C CA . ASP A 1 680 ? 38.146 1.720 -13.977 1.00 89.50 680 ASP A CA 1
ATOM 4848 C C . ASP A 1 680 ? 36.765 1.171 -14.368 1.00 89.50 680 ASP A C 1
ATOM 4850 O O . ASP A 1 680 ? 36.512 0.928 -15.549 1.00 89.50 680 ASP A O 1
ATOM 4854 N N . THR A 1 681 ? 35.845 1.035 -13.404 1.00 90.81 681 THR A N 1
ATOM 4855 C CA . THR A 1 681 ? 34.445 0.644 -13.671 1.00 90.81 681 THR A CA 1
ATOM 4856 C C . THR A 1 681 ? 33.512 1.837 -13.897 1.00 90.81 681 THR A C 1
ATOM 4858 O O . THR A 1 681 ? 32.380 1.636 -14.321 1.00 90.81 681 THR A O 1
ATOM 4861 N N . ARG A 1 682 ? 33.964 3.071 -13.623 1.00 91.75 682 ARG A N 1
ATOM 4862 C CA . ARG A 1 682 ? 33.155 4.310 -13.555 1.00 91.75 682 ARG A CA 1
ATOM 4863 C C . ARG A 1 682 ? 31.979 4.209 -12.574 1.00 91.75 682 ARG A C 1
ATOM 4865 O O . ARG A 1 682 ? 30.896 4.722 -12.838 1.00 91.75 682 ARG A O 1
ATOM 4872 N N . THR A 1 683 ? 32.163 3.509 -11.458 1.00 91.19 683 THR A N 1
ATOM 4873 C CA . THR A 1 683 ? 31.098 3.273 -10.467 1.00 91.19 683 THR A CA 1
ATOM 4874 C C . THR A 1 683 ? 31.263 4.194 -9.265 1.00 91.19 683 THR A C 1
ATOM 4876 O O . THR A 1 683 ? 32.334 4.221 -8.661 1.00 91.19 683 THR A O 1
ATOM 4879 N N . LEU A 1 684 ? 30.215 4.940 -8.920 1.00 91.56 684 LEU A N 1
ATOM 4880 C CA . LEU A 1 684 ? 30.046 5.558 -7.606 1.00 91.56 684 LEU A CA 1
ATOM 4881 C C . LEU A 1 684 ? 29.383 4.554 -6.666 1.00 91.56 684 LEU A C 1
ATOM 4883 O O . LEU A 1 684 ? 28.437 3.886 -7.068 1.00 91.56 684 LEU A O 1
ATOM 4887 N N . SER A 1 685 ? 29.847 4.467 -5.421 1.00 90.06 685 SER A N 1
ATOM 4888 C CA . SER A 1 685 ? 29.248 3.586 -4.413 1.00 90.06 685 SER A CA 1
ATOM 4889 C C . SER A 1 685 ? 29.474 4.073 -2.979 1.00 90.06 685 SER A C 1
ATOM 4891 O O . SER A 1 685 ? 30.567 4.561 -2.671 1.00 90.06 685 SER A O 1
ATOM 4893 N N . GLY A 1 686 ? 28.496 3.879 -2.090 1.00 85.12 686 GLY A N 1
ATOM 4894 C CA . GLY A 1 686 ? 28.596 4.202 -0.659 1.00 85.12 686 GLY A CA 1
ATOM 4895 C C . GLY A 1 686 ? 27.273 4.049 0.104 1.00 85.12 686 GLY A C 1
ATOM 4896 O O . GLY A 1 686 ? 26.224 3.947 -0.517 1.00 85.12 686 GLY A O 1
ATOM 4897 N N . LYS A 1 687 ? 27.295 4.080 1.444 1.00 79.94 687 LYS A N 1
ATOM 4898 C CA . LYS A 1 687 ? 26.096 4.348 2.270 1.00 79.94 687 LYS A CA 1
ATOM 4899 C C . LYS A 1 687 ? 26.222 5.768 2.821 1.00 79.94 687 LYS A C 1
ATOM 4901 O O . LYS A 1 687 ? 27.262 6.087 3.401 1.00 79.94 687 LYS A O 1
ATOM 4906 N N . SER A 1 688 ? 25.209 6.615 2.634 1.00 76.44 688 SER A N 1
ATOM 4907 C CA . SER A 1 688 ? 25.235 7.963 3.214 1.00 76.44 688 SER A CA 1
ATOM 4908 C C . SER A 1 688 ? 24.931 7.901 4.717 1.00 76.44 688 SER A C 1
ATOM 4910 O O . SER A 1 688 ? 23.975 7.237 5.106 1.00 76.44 688 SER A O 1
ATOM 4912 N N . PRO A 1 689 ? 25.692 8.591 5.586 1.00 67.69 689 PRO A N 1
ATOM 4913 C CA . PRO A 1 689 ? 25.449 8.610 7.029 1.00 67.69 689 PRO A CA 1
ATOM 4914 C C . PRO A 1 689 ? 24.350 9.603 7.461 1.00 67.69 689 PRO A C 1
ATOM 4916 O O . PRO A 1 689 ? 24.172 9.816 8.659 1.00 67.69 689 PRO A O 1
ATOM 4919 N N . LYS A 1 690 ? 23.693 10.283 6.508 1.00 72.38 690 LYS A N 1
ATOM 4920 C CA . LYS A 1 690 ? 22.643 11.298 6.717 1.00 72.38 690 LYS A CA 1
ATOM 4921 C C . LYS A 1 690 ? 21.980 11.694 5.392 1.00 72.38 690 LYS A C 1
ATOM 4923 O O . LYS A 1 690 ? 22.528 11.431 4.320 1.00 72.38 690 LYS A O 1
ATOM 4928 N N . MET A 1 691 ? 20.819 12.341 5.465 1.00 71.88 691 MET A N 1
ATOM 4929 C CA . MET A 1 691 ? 20.192 12.969 4.299 1.00 71.88 691 MET A CA 1
ATOM 4930 C C . MET A 1 691 ? 20.969 14.210 3.869 1.00 71.88 691 MET A C 1
ATOM 4932 O O . MET A 1 691 ? 21.373 15.015 4.708 1.00 71.88 691 MET A O 1
ATOM 4936 N N . GLN A 1 692 ? 21.166 14.353 2.562 1.00 75.62 692 GLN A N 1
ATOM 4937 C CA . GLN A 1 692 ? 21.852 15.477 1.939 1.00 75.62 692 GLN A CA 1
ATOM 4938 C C . GLN A 1 692 ? 21.575 15.522 0.429 1.00 75.62 692 GLN A C 1
ATOM 4940 O O . GLN A 1 692 ? 21.133 14.534 -0.158 1.00 75.62 692 GLN A O 1
ATOM 4945 N N . GLN A 1 693 ? 21.874 16.642 -0.231 1.00 80.88 693 GLN A N 1
ATOM 4946 C CA . GLN A 1 693 ? 21.929 16.701 -1.698 1.00 80.88 693 GLN A CA 1
ATOM 4947 C C . GLN A 1 693 ? 23.370 16.912 -2.168 1.00 80.88 693 GLN A C 1
ATOM 4949 O O . GLN A 1 693 ? 24.086 17.772 -1.657 1.00 80.88 693 GLN A O 1
ATOM 4954 N N . LEU A 1 694 ? 23.804 16.128 -3.158 1.00 83.94 694 LEU A N 1
ATOM 4955 C CA . LEU A 1 694 ? 25.149 16.208 -3.730 1.00 83.94 694 LEU A CA 1
ATOM 4956 C C . LEU A 1 694 ? 25.081 16.213 -5.252 1.00 83.94 694 LEU A C 1
ATOM 4958 O O . LEU A 1 694 ? 24.726 15.211 -5.866 1.00 83.94 694 LEU A O 1
ATOM 4962 N N . THR A 1 695 ? 25.502 17.310 -5.880 1.00 87.12 695 THR A N 1
ATOM 4963 C CA . THR A 1 695 ? 25.786 17.299 -7.319 1.00 87.12 695 THR A CA 1
ATOM 4964 C C . THR A 1 695 ? 27.222 16.835 -7.544 1.00 87.12 695 THR A C 1
ATOM 4966 O O . THR A 1 695 ? 28.182 17.555 -7.241 1.00 87.12 695 THR A O 1
ATOM 4969 N N . VAL A 1 696 ? 27.368 15.616 -8.058 1.00 89.69 696 VAL A N 1
ATOM 4970 C CA . VAL A 1 696 ? 28.654 15.032 -8.442 1.00 89.69 696 VAL A CA 1
ATOM 4971 C C . VAL A 1 696 ? 29.022 15.517 -9.839 1.00 89.69 696 VAL A C 1
ATOM 4973 O O . VAL A 1 696 ? 28.177 15.557 -10.730 1.00 89.69 696 VAL A O 1
ATOM 4976 N N . LYS A 1 697 ? 30.293 15.869 -10.020 1.00 91.19 697 LYS A N 1
ATOM 4977 C CA . LYS A 1 697 ? 30.898 16.194 -11.306 1.00 91.19 697 LYS A CA 1
ATOM 4978 C C . LYS A 1 697 ? 31.771 15.039 -11.779 1.00 91.19 697 LYS A C 1
ATOM 4980 O O . LYS A 1 697 ? 32.737 14.695 -11.091 1.00 91.19 697 LYS A O 1
ATOM 4985 N N . LEU A 1 698 ? 31.496 14.492 -12.957 1.00 91.94 698 LEU A N 1
ATOM 4986 C CA . LEU A 1 698 ? 32.363 13.527 -13.627 1.00 91.94 698 LEU A CA 1
ATOM 4987 C C . LEU A 1 698 ? 33.284 14.239 -14.630 1.00 91.94 698 LEU A C 1
ATOM 4989 O O . LEU A 1 698 ? 32.862 15.054 -15.445 1.00 91.94 698 LEU A O 1
ATOM 4993 N N . THR A 1 699 ? 34.579 13.929 -14.576 1.00 92.38 699 THR A N 1
ATOM 4994 C CA . THR A 1 699 ? 35.605 14.476 -15.474 1.00 92.38 699 THR A CA 1
ATOM 4995 C C . THR A 1 699 ? 36.270 13.347 -16.250 1.00 92.38 699 THR A C 1
ATOM 4997 O O . THR A 1 699 ? 36.807 12.415 -15.649 1.00 92.38 699 THR A O 1
ATOM 5000 N N . ALA A 1 700 ? 36.277 13.448 -17.578 1.00 92.44 700 ALA A N 1
ATOM 5001 C CA . ALA A 1 700 ? 37.041 12.574 -18.460 1.00 92.44 700 ALA A CA 1
ATOM 5002 C C . ALA A 1 700 ? 38.336 13.266 -18.908 1.00 92.44 700 ALA A C 1
ATOM 5004 O O . ALA A 1 700 ? 38.342 14.460 -19.208 1.00 92.44 700 ALA A O 1
ATOM 5005 N N . THR A 1 701 ? 39.429 12.505 -18.946 1.00 91.44 701 THR A N 1
ATOM 5006 C CA . THR A 1 701 ? 40.776 12.960 -19.317 1.00 91.44 701 THR A CA 1
ATOM 5007 C C . THR A 1 701 ? 41.357 12.040 -20.385 1.00 91.44 701 THR A C 1
ATOM 5009 O O . THR A 1 701 ? 41.398 10.821 -20.183 1.00 91.44 701 THR A O 1
ATOM 5012 N N . ASP A 1 702 ? 41.823 12.616 -21.493 1.00 88.94 702 ASP A N 1
ATOM 5013 C CA . ASP A 1 702 ? 42.532 11.893 -22.554 1.00 88.94 702 ASP A CA 1
ATOM 5014 C C . ASP A 1 702 ? 44.005 11.602 -22.192 1.00 88.94 702 ASP A C 1
ATOM 5016 O O . ASP A 1 702 ? 44.501 11.903 -21.102 1.00 88.94 702 ASP A O 1
ATOM 5020 N N . LYS A 1 703 ? 44.738 10.994 -23.122 1.00 80.38 703 LYS A N 1
ATOM 5021 C CA . LYS A 1 703 ? 46.152 10.606 -22.969 1.00 80.38 703 LYS A CA 1
ATOM 5022 C C . LYS A 1 703 ? 47.133 11.774 -23.089 1.00 80.38 703 LYS A C 1
ATOM 5024 O O . LYS A 1 703 ? 48.275 11.646 -22.640 1.00 80.38 703 LYS A O 1
ATOM 5029 N N . ALA A 1 704 ? 46.730 12.883 -23.711 1.00 78.94 704 ALA A N 1
ATOM 5030 C CA . ALA A 1 704 ? 47.501 14.124 -23.762 1.00 78.94 704 ALA A CA 1
ATOM 5031 C C . ALA A 1 704 ? 47.282 14.998 -22.512 1.00 78.94 704 ALA A C 1
ATOM 5033 O O . ALA A 1 704 ? 48.080 15.901 -22.247 1.00 78.94 704 ALA A O 1
ATOM 5034 N N . GLY A 1 705 ? 46.244 14.703 -21.726 1.00 81.19 705 GLY A N 1
ATOM 5035 C CA . GLY A 1 705 ? 45.841 15.430 -20.531 1.00 81.19 705 GLY A CA 1
ATOM 5036 C C . GLY A 1 705 ? 44.847 16.564 -20.793 1.00 81.19 705 GLY A C 1
ATOM 5037 O O . GLY A 1 705 ? 44.715 17.436 -19.930 1.00 81.19 705 GLY A O 1
ATOM 5038 N N . ALA A 1 706 ? 44.163 16.598 -21.944 1.00 84.00 706 ALA A N 1
ATOM 5039 C CA . ALA A 1 706 ? 42.997 17.464 -22.096 1.00 84.00 706 ALA A CA 1
ATOM 5040 C C . ALA A 1 706 ? 41.771 16.822 -21.427 1.00 84.00 706 ALA A C 1
ATOM 5042 O O . ALA A 1 706 ? 41.688 15.605 -21.253 1.00 84.00 706 ALA A O 1
ATOM 5043 N N . THR A 1 707 ? 40.851 17.671 -20.968 1.00 89.56 707 THR A N 1
ATOM 5044 C CA . THR A 1 707 ? 39.761 17.276 -20.070 1.00 89.56 707 THR A CA 1
ATOM 5045 C C . THR A 1 707 ? 38.432 17.868 -20.501 1.00 89.56 707 THR A C 1
ATOM 5047 O O . THR A 1 707 ? 38.376 18.977 -21.035 1.00 89.56 707 THR A O 1
ATOM 5050 N N . VAL A 1 708 ? 37.367 17.131 -20.207 1.00 90.25 708 VAL A N 1
ATOM 5051 C CA . VAL A 1 708 ? 35.976 17.576 -20.303 1.00 90.25 708 VAL A CA 1
ATOM 5052 C C . VAL A 1 708 ? 35.236 17.143 -19.039 1.00 90.25 708 VAL A C 1
ATOM 5054 O O . VAL A 1 708 ? 35.616 16.169 -18.384 1.00 90.25 708 VAL A O 1
ATOM 5057 N N . SER A 1 709 ? 34.196 17.879 -18.668 1.00 89.06 709 SER A N 1
ATOM 5058 C CA . SER A 1 709 ? 33.331 17.558 -17.535 1.00 89.06 709 SER A CA 1
ATOM 5059 C C . SER A 1 709 ? 31.868 17.766 -17.908 1.00 89.06 709 SER A C 1
ATOM 5061 O O . SER A 1 709 ? 31.552 18.465 -18.870 1.00 89.06 709 SER A O 1
ATOM 5063 N N . ASP A 1 710 ? 30.984 17.204 -17.098 1.00 85.75 710 ASP A N 1
ATOM 5064 C CA . ASP A 1 710 ? 29.538 17.424 -17.110 1.00 85.75 710 ASP A CA 1
ATOM 5065 C C . ASP A 1 710 ? 29.108 18.762 -16.456 1.00 85.75 710 ASP A C 1
ATOM 5067 O O . ASP A 1 710 ? 27.930 18.962 -16.180 1.00 85.75 710 ASP A O 1
ATOM 5071 N N . ASP A 1 711 ? 30.017 19.725 -16.226 1.00 81.56 711 ASP A N 1
ATOM 5072 C CA . ASP A 1 711 ? 29.731 20.977 -15.495 1.00 81.56 711 ASP A CA 1
ATOM 5073 C C . ASP A 1 711 ? 29.103 22.119 -16.320 1.00 81.56 711 ASP A C 1
ATOM 5075 O O . ASP A 1 711 ? 28.953 23.241 -15.816 1.00 81.56 711 ASP A O 1
ATOM 5079 N N . THR A 1 712 ? 28.677 21.854 -17.559 1.00 65.69 712 THR A N 1
ATOM 5080 C CA . THR A 1 712 ? 28.117 22.867 -18.472 1.00 65.69 712 THR A CA 1
ATOM 5081 C C . THR A 1 712 ? 26.750 22.479 -19.039 1.00 65.69 712 THR A C 1
ATOM 5083 O O . THR A 1 712 ? 26.447 21.306 -19.209 1.00 65.69 712 THR A O 1
ATOM 5086 N N . GLY A 1 713 ? 25.922 23.489 -19.332 1.00 62.06 713 GLY A N 1
ATOM 5087 C CA . GLY A 1 713 ? 24.519 23.328 -19.738 1.00 62.06 713 GLY A CA 1
ATOM 5088 C C . GLY A 1 713 ? 23.529 23.747 -18.638 1.00 62.06 713 GLY A C 1
ATOM 5089 O O . GLY A 1 713 ? 23.959 24.176 -17.562 1.00 62.06 713 GLY A O 1
ATOM 5090 N N . PRO A 1 714 ? 22.208 23.667 -18.897 1.00 49.06 714 PRO A N 1
ATOM 5091 C CA . PRO A 1 714 ? 21.191 23.777 -17.846 1.00 49.06 714 PRO A CA 1
ATOM 5092 C C . PRO A 1 714 ? 21.248 22.567 -16.898 1.00 49.06 714 PRO A C 1
ATOM 5094 O O . PRO A 1 714 ? 21.080 22.707 -15.690 1.00 49.06 714 PRO A O 1
ATOM 5097 N N . ASN A 1 715 ? 21.580 21.408 -17.468 1.00 61.75 715 ASN A N 1
ATOM 5098 C CA . ASN A 1 715 ? 21.486 20.083 -16.882 1.00 61.75 715 ASN A CA 1
ATOM 5099 C C . ASN A 1 715 ? 22.902 19.549 -16.628 1.00 61.75 715 ASN A C 1
ATOM 5101 O O . ASN A 1 715 ? 23.448 18.796 -17.432 1.00 61.75 715 ASN A O 1
ATOM 5105 N N . LYS A 1 716 ? 23.532 20.060 -15.563 1.00 76.62 716 LYS A N 1
ATOM 5106 C CA . LYS A 1 716 ? 24.966 19.898 -15.275 1.00 76.62 716 LYS A CA 1
ATOM 5107 C C . LYS A 1 716 ? 25.229 19.055 -14.022 1.00 76.62 716 LYS A C 1
ATOM 5109 O O . LYS A 1 716 ? 24.594 19.262 -12.987 1.00 76.62 716 LYS A O 1
ATOM 5114 N N . GLY A 1 717 ? 26.227 18.181 -14.101 1.00 77.44 717 GLY A N 1
ATOM 5115 C CA . GLY A 1 717 ? 26.529 17.180 -13.081 1.00 77.44 717 GLY A CA 1
ATOM 5116 C C . GLY A 1 717 ? 25.425 16.128 -12.932 1.00 77.44 717 GLY A C 1
ATOM 5117 O O . GLY A 1 717 ? 24.362 16.210 -13.544 1.00 77.44 717 GLY A O 1
ATOM 5118 N N . MET A 1 718 ? 25.670 15.141 -12.078 1.00 84.31 718 MET A N 1
ATOM 5119 C CA . MET A 1 718 ? 24.663 14.182 -11.625 1.00 84.31 718 MET A CA 1
ATOM 5120 C C . MET A 1 718 ? 24.194 14.588 -10.222 1.00 84.31 718 MET A C 1
ATOM 5122 O O . MET A 1 718 ? 24.996 14.591 -9.284 1.00 84.31 718 MET A O 1
ATOM 5126 N N . LEU A 1 719 ? 22.916 14.944 -10.065 1.00 82.19 719 LEU A N 1
ATOM 5127 C CA . LEU A 1 719 ? 22.340 15.264 -8.757 1.00 82.19 719 LEU A CA 1
ATOM 5128 C C . LEU A 1 719 ? 21.897 13.982 -8.042 1.00 82.19 719 LEU A C 1
ATOM 5130 O O . LEU A 1 719 ? 20.978 13.298 -8.485 1.00 82.19 719 LEU A O 1
ATOM 5134 N N . LEU A 1 720 ? 22.532 13.704 -6.905 1.00 81.81 720 LEU A N 1
ATOM 5135 C CA . LEU A 1 720 ? 22.069 12.733 -5.923 1.00 81.81 720 LEU A CA 1
ATOM 5136 C C . LEU A 1 720 ? 21.190 13.451 -4.897 1.00 81.81 720 LEU A C 1
ATOM 5138 O O . LEU A 1 720 ? 21.664 14.366 -4.212 1.00 81.81 720 LEU A O 1
ATOM 5142 N N . LYS A 1 721 ? 19.931 13.027 -4.779 1.00 77.06 721 LYS A N 1
ATOM 5143 C CA . LYS A 1 721 ? 19.019 13.427 -3.704 1.00 77.06 721 LYS A CA 1
ATOM 5144 C C . LYS A 1 721 ? 18.896 12.280 -2.708 1.00 77.06 721 LYS A C 1
ATOM 5146 O O . LYS A 1 721 ? 18.349 11.241 -3.063 1.00 77.06 721 LYS A O 1
ATOM 5151 N N . PHE A 1 722 ? 19.376 12.460 -1.479 1.00 74.25 722 PHE A N 1
ATOM 5152 C CA . PHE A 1 722 ? 19.163 11.468 -0.427 1.00 74.25 722 PHE A CA 1
ATOM 5153 C C . PHE A 1 722 ? 17.872 11.775 0.329 1.00 74.25 722 PHE A C 1
ATOM 5155 O O . PHE A 1 722 ? 17.807 12.768 1.056 1.00 74.25 722 PHE A O 1
ATOM 5162 N N . SER A 1 723 ? 16.865 10.932 0.122 1.00 72.88 723 SER A N 1
ATOM 5163 C CA . SER A 1 723 ? 15.576 10.948 0.815 1.00 72.88 723 SER A CA 1
ATOM 5164 C C . SER A 1 723 ? 15.675 10.277 2.190 1.00 72.88 723 SER A C 1
ATOM 5166 O O . SER A 1 723 ? 16.682 9.636 2.518 1.00 72.88 723 SER A O 1
ATOM 5168 N N . CYS A 1 724 ? 14.638 10.432 3.018 1.00 76.56 724 CYS A N 1
ATOM 5169 C CA . CYS A 1 724 ? 14.519 9.662 4.248 1.00 76.56 724 CYS A CA 1
ATOM 5170 C C . CYS A 1 724 ? 13.835 8.335 3.941 1.00 76.56 724 CYS A C 1
ATOM 5172 O O . CYS A 1 724 ? 12.638 8.301 3.679 1.00 76.56 724 CYS A O 1
ATOM 5174 N N . SER A 1 725 ? 14.596 7.252 3.993 1.00 81.06 725 SER A N 1
ATOM 5175 C CA . SER A 1 725 ? 14.129 5.897 3.723 1.00 81.06 725 SER A CA 1
ATOM 5176 C C . SER A 1 725 ? 14.415 4.984 4.908 1.00 81.06 725 SER A C 1
ATOM 5178 O O . SER A 1 725 ? 15.436 5.134 5.589 1.00 81.06 725 SER A O 1
ATOM 5180 N N . GLY A 1 726 ? 13.542 4.020 5.156 1.00 86.50 726 GLY A N 1
ATOM 5181 C CA . GLY A 1 726 ? 13.670 3.178 6.335 1.00 86.50 726 GLY A CA 1
ATOM 5182 C C . GLY A 1 726 ? 12.458 2.306 6.589 1.00 86.50 726 GLY A C 1
ATOM 5183 O O . GLY A 1 726 ? 11.622 2.145 5.710 1.00 86.50 726 GLY A O 1
ATOM 5184 N N . VAL A 1 727 ? 12.374 1.770 7.806 1.00 90.00 727 VAL A N 1
ATOM 5185 C CA . VAL A 1 727 ? 11.271 0.917 8.276 1.00 90.00 727 VAL A CA 1
ATOM 5186 C C . VAL A 1 727 ? 10.635 1.449 9.562 1.00 90.00 727 VAL A C 1
ATOM 5188 O O . VAL A 1 727 ? 11.339 1.851 10.493 1.00 90.00 727 VAL A O 1
ATOM 5191 N N . VAL A 1 728 ? 9.303 1.409 9.654 1.00 91.88 728 VAL A N 1
ATOM 5192 C CA . VAL A 1 728 ? 8.554 1.611 10.907 1.00 91.88 728 VAL A CA 1
ATOM 5193 C C . VAL A 1 728 ? 8.348 0.248 11.570 1.00 91.88 728 VAL A C 1
ATOM 5195 O O . VAL A 1 728 ? 7.459 -0.525 11.204 1.00 91.88 728 VAL A O 1
ATOM 5198 N N . VAL A 1 729 ? 9.206 -0.069 12.543 1.00 84.38 729 VAL A N 1
ATOM 5199 C CA . VAL A 1 729 ? 9.274 -1.415 13.127 1.00 84.38 729 VAL A CA 1
ATOM 5200 C C . VAL A 1 729 ? 8.560 -1.463 14.469 1.00 84.38 729 VAL A C 1
ATOM 5202 O O . VAL A 1 729 ? 9.156 -1.272 15.527 1.00 84.38 729 VAL A O 1
ATOM 5205 N N . ASP A 1 730 ? 7.276 -1.796 14.409 1.00 73.31 730 ASP A N 1
ATOM 5206 C CA . ASP A 1 730 ? 6.504 -2.297 15.545 1.00 73.31 730 ASP A CA 1
ATOM 5207 C C . ASP A 1 730 ? 5.579 -3.422 15.050 1.00 73.31 730 ASP A C 1
ATOM 5209 O O . ASP A 1 730 ? 4.394 -3.227 14.830 1.00 73.31 730 ASP A O 1
ATOM 5213 N N . GLY A 1 731 ? 6.177 -4.573 14.714 1.00 70.69 731 GLY A N 1
ATOM 5214 C CA . GLY A 1 731 ? 5.495 -5.657 13.986 1.00 70.69 731 GLY A CA 1
ATOM 5215 C C . GLY A 1 731 ? 5.373 -5.439 12.467 1.00 70.69 731 GLY A C 1
ATOM 5216 O O . GLY A 1 731 ? 4.573 -6.111 11.823 1.00 70.69 731 GLY A O 1
ATOM 5217 N N . TYR A 1 732 ? 6.187 -4.527 11.911 1.00 82.06 732 TYR A N 1
ATOM 5218 C CA . TYR A 1 732 ? 6.072 -3.941 10.564 1.00 82.06 732 TYR A CA 1
ATOM 5219 C C . TYR A 1 732 ? 4.698 -3.282 10.352 1.00 82.06 732 TYR A C 1
ATOM 5221 O O . TYR A 1 732 ? 3.693 -3.963 10.141 1.00 82.06 732 TYR A O 1
ATOM 5229 N N . ILE A 1 733 ? 4.648 -1.947 10.458 1.00 88.00 733 ILE A N 1
ATOM 5230 C CA . ILE A 1 733 ? 3.392 -1.188 10.351 1.00 88.00 733 ILE A CA 1
ATOM 5231 C C . ILE A 1 733 ? 3.098 -0.854 8.888 1.00 88.00 733 ILE A C 1
ATOM 5233 O O . ILE A 1 733 ? 3.787 -0.019 8.308 1.00 88.00 733 ILE A O 1
ATOM 5237 N N . SER A 1 734 ? 2.038 -1.426 8.323 1.00 87.81 734 SER A N 1
ATOM 5238 C CA . SER A 1 734 ? 1.561 -1.119 6.968 1.00 87.81 734 SER A CA 1
ATOM 5239 C C . SER A 1 734 ? 0.602 0.072 6.962 1.00 87.81 734 SER A C 1
ATOM 5241 O O . SER A 1 734 ? -0.326 0.119 7.771 1.00 87.81 734 SER A O 1
ATOM 5243 N N . GLY A 1 735 ? 0.775 1.019 6.037 1.00 84.75 735 GLY A N 1
ATOM 5244 C CA . GLY A 1 735 ? -0.104 2.186 5.887 1.00 84.75 735 GLY A CA 1
ATOM 5245 C C . GLY A 1 735 ? 0.017 3.249 6.990 1.00 84.75 735 GLY A C 1
ATOM 5246 O O . GLY A 1 735 ? -0.926 4.009 7.211 1.00 84.75 735 GLY A O 1
ATOM 5247 N N . ALA A 1 736 ? 1.143 3.315 7.707 1.00 87.00 736 ALA A N 1
ATOM 5248 C CA . ALA A 1 736 ? 1.421 4.400 8.647 1.00 87.00 736 ALA A CA 1
ATOM 5249 C C . ALA A 1 736 ? 1.696 5.697 7.893 1.00 87.00 736 ALA A C 1
ATOM 5251 O O . ALA A 1 736 ? 2.473 5.698 6.941 1.00 87.00 736 ALA A O 1
ATOM 5252 N N . THR A 1 737 ? 1.145 6.817 8.361 1.00 91.75 737 THR A N 1
ATOM 5253 C CA . THR A 1 737 ? 1.570 8.137 7.881 1.00 91.75 737 THR A CA 1
ATOM 5254 C C . THR A 1 737 ? 2.878 8.507 8.572 1.00 91.75 737 THR A C 1
ATOM 5256 O O . THR A 1 737 ? 2.899 8.721 9.787 1.00 91.75 737 THR A O 1
ATOM 5259 N N . LEU A 1 738 ? 3.963 8.594 7.802 1.00 93.31 738 LEU A N 1
ATOM 5260 C CA . LEU A 1 738 ? 5.270 9.069 8.254 1.00 93.31 738 LEU A CA 1
ATOM 5261 C C . LEU A 1 738 ? 5.508 10.492 7.740 1.00 93.31 738 LEU A C 1
ATOM 5263 O O . LEU A 1 738 ? 5.306 10.769 6.560 1.00 93.31 738 LEU A O 1
ATOM 5267 N N . PHE A 1 739 ? 5.965 11.393 8.607 1.00 93.75 739 PHE A N 1
ATOM 5268 C CA . PHE A 1 739 ? 6.205 12.793 8.260 1.00 93.75 739 PHE A CA 1
ATOM 5269 C C . PHE A 1 739 ? 7.402 13.415 8.988 1.00 93.75 739 PHE A C 1
ATOM 5271 O O . PHE A 1 739 ? 7.899 12.897 9.993 1.00 93.75 739 PHE A O 1
ATOM 5278 N N . LEU A 1 740 ? 7.856 14.555 8.460 1.00 93.56 740 LEU A N 1
ATOM 5279 C CA . LEU A 1 740 ? 8.832 15.437 9.098 1.00 93.56 740 LEU A CA 1
ATOM 5280 C C . LEU A 1 740 ? 8.124 16.393 10.069 1.00 93.56 740 LEU A C 1
ATOM 5282 O O . LEU A 1 740 ? 7.623 17.433 9.654 1.00 93.56 740 LEU A O 1
ATOM 5286 N N . ASP A 1 741 ? 8.161 16.091 11.364 1.00 92.69 741 ASP A N 1
ATOM 5287 C CA . ASP A 1 741 ? 7.754 17.019 12.425 1.00 92.69 741 ASP A CA 1
ATOM 5288 C C . ASP A 1 741 ? 8.830 18.113 12.573 1.00 92.69 741 ASP A C 1
ATOM 5290 O O . ASP A 1 741 ? 9.810 17.978 13.319 1.00 92.69 741 ASP A O 1
ATOM 5294 N N . ALA A 1 742 ? 8.681 19.197 11.811 1.00 91.62 742 ALA A N 1
ATOM 5295 C CA . ALA A 1 742 ? 9.652 20.282 11.686 1.00 91.62 742 ALA A CA 1
ATOM 5296 C C . ALA A 1 742 ? 9.573 21.299 12.838 1.00 91.62 742 ALA A C 1
ATOM 5298 O O . ALA A 1 742 ? 10.392 22.230 12.902 1.00 91.62 742 ALA A O 1
ATOM 5299 N N . ASN A 1 743 ? 8.589 21.152 13.734 1.00 88.12 743 ASN A N 1
ATOM 5300 C CA . ASN A 1 743 ? 8.349 22.047 14.868 1.00 88.12 743 ASN A CA 1
ATOM 5301 C C . ASN A 1 743 ? 8.365 21.351 16.251 1.00 88.12 743 ASN A C 1
ATOM 5303 O O . ASN A 1 743 ? 8.459 22.026 17.280 1.00 88.12 743 ASN A O 1
ATOM 5307 N N . LYS A 1 744 ? 8.438 20.017 16.258 1.00 88.50 744 LYS A N 1
ATOM 5308 C CA . LYS A 1 744 ? 8.583 19.093 17.396 1.00 88.50 744 LYS A CA 1
ATOM 5309 C C . LYS A 1 744 ? 7.348 19.015 18.299 1.00 88.50 744 LYS A C 1
ATOM 5311 O O . LYS A 1 744 ? 7.467 18.875 19.523 1.00 88.50 744 LYS A O 1
ATOM 5316 N N . ASN A 1 745 ? 6.157 19.106 17.704 1.00 82.69 745 ASN A N 1
ATOM 5317 C CA . ASN A 1 745 ? 4.878 18.987 18.412 1.00 82.69 745 ASN A CA 1
ATOM 5318 C C . ASN A 1 745 ? 4.364 17.527 18.492 1.00 82.69 745 ASN A C 1
ATOM 5320 O O . ASN A 1 745 ? 3.770 17.161 19.517 1.00 82.69 745 ASN A O 1
ATOM 5324 N N . GLY A 1 746 ? 4.690 16.679 17.509 1.00 80.75 746 GLY A N 1
ATOM 5325 C CA . GLY A 1 746 ? 4.169 15.323 17.305 1.00 80.75 746 GLY A CA 1
ATOM 5326 C C . GLY A 1 746 ? 2.882 15.236 16.467 1.00 80.75 746 GLY A C 1
ATOM 5327 O O . GLY A 1 746 ? 2.124 14.290 16.660 1.00 80.75 746 GLY A O 1
ATOM 5328 N N . VAL A 1 747 ? 2.599 16.217 15.604 1.00 82.56 747 VAL A N 1
ATOM 5329 C CA . VAL A 1 747 ? 1.373 16.352 14.796 1.00 82.56 747 VAL A CA 1
ATOM 5330 C C . VAL A 1 747 ? 1.740 16.841 13.393 1.00 82.56 747 VAL A C 1
ATOM 5332 O O . VAL A 1 747 ? 2.495 17.796 13.272 1.00 82.56 747 VAL A O 1
ATOM 5335 N N . LEU A 1 748 ? 1.183 16.221 12.350 1.00 87.50 748 LEU A N 1
ATOM 5336 C CA . LEU A 1 748 ? 1.414 16.616 10.956 1.00 87.50 748 LEU A CA 1
ATOM 5337 C C . LEU A 1 748 ? 0.808 18.000 10.672 1.00 87.50 748 LEU A C 1
ATOM 5339 O O . LEU A 1 748 ? -0.416 18.144 10.606 1.00 87.50 748 LEU A O 1
ATOM 5343 N N . ASP A 1 749 ? 1.661 19.012 10.497 1.00 88.19 749 ASP A N 1
ATOM 5344 C CA . ASP A 1 749 ? 1.252 20.377 10.162 1.00 88.19 749 ASP A CA 1
ATOM 5345 C C . ASP A 1 749 ? 1.206 20.625 8.639 1.00 88.19 749 ASP A C 1
ATOM 5347 O O . ASP A 1 749 ? 1.923 20.028 7.834 1.00 88.19 749 ASP A O 1
ATOM 5351 N N . ALA A 1 750 ? 0.345 21.555 8.215 1.00 85.94 750 ALA A N 1
ATOM 5352 C CA . ALA A 1 750 ? 0.097 21.823 6.799 1.00 85.94 750 ALA A CA 1
ATOM 5353 C C . ALA A 1 750 ? 1.339 22.388 6.076 1.00 85.94 750 ALA A C 1
ATOM 5355 O O . ALA A 1 750 ? 1.680 23.565 6.225 1.00 85.94 750 ALA A O 1
ATOM 5356 N N . GLY A 1 751 ? 1.962 21.554 5.239 1.00 84.00 751 GLY A N 1
ATOM 5357 C CA . GLY A 1 751 ? 3.173 21.873 4.476 1.00 84.00 751 GLY A CA 1
ATOM 5358 C C . GLY A 1 751 ? 4.426 21.125 4.940 1.00 84.00 751 GLY A C 1
ATOM 5359 O O . GLY A 1 751 ? 5.465 21.262 4.297 1.00 84.00 751 GLY A O 1
ATOM 5360 N N . GLU A 1 752 ? 4.347 20.331 6.010 1.00 92.25 752 GLU A N 1
ATOM 5361 C CA . GLU A 1 752 ? 5.372 19.335 6.335 1.00 92.25 752 GLU A CA 1
ATOM 5362 C C . GLU A 1 752 ? 5.286 18.150 5.343 1.00 92.25 752 GLU A C 1
ATOM 5364 O O . GLU A 1 752 ? 4.181 17.701 5.021 1.00 92.25 752 GLU A O 1
ATOM 5369 N N . PRO A 1 753 ? 6.417 17.650 4.803 1.00 91.12 753 PRO A N 1
ATOM 5370 C CA . PRO A 1 753 ? 6.410 16.517 3.884 1.00 91.12 753 PRO A CA 1
ATOM 5371 C C . PRO A 1 753 ? 6.020 15.233 4.622 1.00 91.12 753 PRO A C 1
ATOM 5373 O O . PRO A 1 753 ? 6.448 14.996 5.757 1.00 91.12 753 PRO A O 1
ATOM 5376 N N . SER A 1 754 ? 5.228 14.398 3.952 1.00 93.00 754 SER A N 1
ATOM 5377 C CA . SER A 1 754 ? 4.728 13.120 4.462 1.00 93.00 754 SER A CA 1
ATOM 5378 C C . SER A 1 754 ? 4.696 12.048 3.368 1.00 93.00 754 SER A C 1
ATOM 5380 O O . SER A 1 754 ? 4.774 12.357 2.180 1.00 93.00 754 SER A O 1
ATOM 5382 N N . THR A 1 755 ? 4.635 10.788 3.792 1.00 92.19 755 THR A N 1
ATOM 5383 C CA . THR A 1 755 ? 4.572 9.574 2.967 1.00 92.19 755 THR A CA 1
ATOM 5384 C C . THR A 1 755 ? 3.804 8.490 3.737 1.00 92.19 755 THR A C 1
ATOM 5386 O O . THR A 1 755 ? 3.515 8.667 4.927 1.00 92.19 755 THR A O 1
ATOM 5389 N N . THR A 1 756 ? 3.492 7.362 3.100 1.00 90.00 756 THR A N 1
ATOM 5390 C CA . THR A 1 756 ? 2.881 6.194 3.758 1.00 90.00 756 THR A CA 1
ATOM 5391 C C . THR A 1 756 ? 3.782 4.969 3.691 1.00 90.00 756 THR A C 1
ATOM 5393 O O . THR A 1 756 ? 4.468 4.773 2.691 1.00 90.00 756 THR A O 1
ATOM 5396 N N . THR A 1 757 ? 3.778 4.135 4.734 1.00 89.38 757 THR A N 1
ATOM 5397 C CA . THR A 1 757 ? 4.519 2.865 4.712 1.00 89.38 757 THR A CA 1
ATOM 5398 C C . THR A 1 757 ? 3.832 1.787 3.875 1.00 89.38 757 THR A C 1
ATOM 5400 O O . THR A 1 757 ? 2.601 1.701 3.843 1.00 89.38 757 THR A O 1
ATOM 5403 N N . ASP A 1 758 ? 4.636 0.935 3.242 1.00 83.12 758 ASP A N 1
ATOM 5404 C CA . ASP A 1 758 ? 4.186 -0.222 2.462 1.00 83.12 758 ASP A CA 1
ATOM 5405 C C . ASP A 1 758 ? 3.783 -1.424 3.352 1.00 83.12 758 ASP A C 1
ATOM 5407 O O . ASP A 1 758 ? 3.830 -1.363 4.582 1.00 83.12 758 ASP A O 1
ATOM 5411 N N . SER A 1 759 ? 3.445 -2.559 2.728 1.00 79.25 759 SER A N 1
ATOM 5412 C CA . SER A 1 759 ? 3.130 -3.825 3.415 1.00 79.25 759 SER A CA 1
ATOM 5413 C C . SER A 1 759 ? 4.239 -4.389 4.326 1.00 79.25 759 SER A C 1
ATOM 5415 O O . SER A 1 759 ? 3.940 -5.150 5.247 1.00 79.25 759 SER A O 1
ATOM 5417 N N . ASN A 1 760 ? 5.502 -4.013 4.101 1.00 79.81 760 ASN A N 1
ATOM 5418 C CA . ASN A 1 760 ? 6.666 -4.393 4.904 1.00 79.81 760 ASN A CA 1
ATOM 5419 C C . ASN A 1 760 ? 7.013 -3.337 5.970 1.00 79.81 760 ASN A C 1
ATOM 5421 O O . ASN A 1 760 ? 7.972 -3.500 6.725 1.00 79.81 760 ASN A O 1
ATOM 5425 N N . GLY A 1 761 ? 6.250 -2.244 6.055 1.00 85.38 761 GLY A N 1
ATOM 5426 C CA . GLY A 1 761 ? 6.565 -1.102 6.904 1.00 85.38 761 GLY A CA 1
ATOM 5427 C C . GLY A 1 761 ? 7.717 -0.233 6.388 1.00 85.38 761 GLY A C 1
ATOM 5428 O O . GLY A 1 761 ? 8.186 0.626 7.139 1.00 85.38 761 GLY A O 1
ATOM 5429 N N . GLU A 1 762 ? 8.180 -0.442 5.152 1.00 90.00 762 GLU A N 1
ATOM 5430 C CA . GLU A 1 762 ? 9.182 0.387 4.481 1.00 90.00 762 GLU A CA 1
ATOM 5431 C C . GLU A 1 762 ? 8.583 1.731 4.038 1.00 90.00 762 GLU A C 1
ATOM 5433 O O . GLU A 1 762 ? 7.391 1.838 3.754 1.00 90.00 762 GLU A O 1
ATOM 5438 N N . PHE A 1 763 ? 9.410 2.778 3.987 1.00 89.00 763 PHE A N 1
ATOM 5439 C CA . PHE A 1 763 ? 9.026 4.118 3.534 1.00 89.00 763 PHE A CA 1
ATOM 5440 C C . PHE A 1 763 ? 10.113 4.791 2.688 1.00 89.00 763 PHE A C 1
ATOM 5442 O O . PHE A 1 763 ? 11.306 4.560 2.900 1.00 89.00 763 PHE A O 1
ATOM 5449 N N . ASP A 1 764 ? 9.694 5.714 1.816 1.00 85.62 764 ASP A N 1
ATOM 5450 C CA . ASP A 1 764 ? 10.540 6.759 1.221 1.00 85.62 764 ASP A CA 1
ATOM 5451 C C . ASP A 1 764 ? 9.863 8.133 1.373 1.00 85.62 764 ASP A C 1
ATOM 5453 O O . ASP A 1 764 ? 8.709 8.323 0.982 1.00 85.62 764 ASP A O 1
ATOM 5457 N N . LEU A 1 765 ? 10.572 9.090 1.973 1.00 86.50 765 LEU A N 1
ATOM 5458 C CA . LEU A 1 765 ? 10.109 10.442 2.286 1.00 86.50 765 LEU A CA 1
ATOM 5459 C C . LEU A 1 765 ? 11.048 11.475 1.647 1.00 86.50 765 LEU A C 1
ATOM 5461 O O . LEU A 1 765 ? 12.195 11.650 2.070 1.00 86.50 765 LEU A O 1
ATOM 5465 N N . ASP A 1 766 ? 10.552 12.188 0.638 1.00 83.25 766 ASP A N 1
ATOM 5466 C CA . ASP A 1 766 ? 11.281 13.265 -0.040 1.00 83.25 766 ASP A CA 1
ATOM 5467 C C . ASP A 1 766 ? 11.149 14.577 0.756 1.00 83.25 766 ASP A C 1
ATOM 5469 O O . ASP A 1 766 ? 10.041 15.022 1.060 1.00 83.25 766 ASP A O 1
ATOM 5473 N N . ILE A 1 767 ? 12.276 15.195 1.126 1.00 84.00 767 ILE A N 1
ATOM 5474 C CA . ILE A 1 767 ? 12.312 16.386 1.990 1.00 84.00 767 ILE A CA 1
ATOM 5475 C C . ILE A 1 767 ? 12.956 17.559 1.230 1.00 84.00 767 ILE A C 1
ATOM 5477 O O . ILE A 1 767 ? 14.160 17.520 0.953 1.00 84.00 767 ILE A O 1
ATOM 5481 N N . PRO A 1 768 ? 12.201 18.635 0.920 1.00 84.25 768 PRO A N 1
ATOM 5482 C CA . PRO A 1 768 ? 12.739 19.819 0.249 1.00 84.25 768 PRO A CA 1
ATOM 5483 C C . PRO A 1 768 ? 13.744 20.584 1.127 1.00 84.25 768 PRO A C 1
ATOM 5485 O O . PRO A 1 768 ? 13.357 21.358 2.011 1.00 84.25 768 PRO A O 1
ATOM 5488 N N . LEU A 1 769 ? 15.047 20.399 0.877 1.00 81.44 769 LEU A N 1
ATOM 5489 C CA . LEU A 1 769 ? 16.118 21.086 1.617 1.00 81.44 769 LEU A CA 1
ATOM 5490 C C . LEU A 1 769 ? 15.930 22.607 1.600 1.00 81.44 769 LEU A C 1
ATOM 5492 O O . LEU A 1 769 ? 16.066 23.257 2.626 1.00 81.44 769 LEU A O 1
ATOM 5496 N N . GLU A 1 770 ? 15.525 23.172 0.464 1.00 82.00 770 GLU A N 1
ATOM 5497 C CA . GLU A 1 770 ? 15.266 24.602 0.273 1.00 82.00 770 GLU A CA 1
ATOM 5498 C C . GLU A 1 770 ? 14.182 25.196 1.196 1.00 82.00 770 GLU A C 1
ATOM 5500 O O . GLU A 1 770 ? 14.043 26.419 1.264 1.00 82.00 770 GLU A O 1
ATOM 5505 N N . THR A 1 771 ? 13.419 24.344 1.891 1.00 85.25 771 THR A N 1
ATOM 5506 C CA . THR A 1 771 ? 12.401 24.723 2.883 1.00 85.25 771 THR A CA 1
ATOM 5507 C C . THR A 1 771 ? 12.775 24.287 4.306 1.00 85.25 771 THR A C 1
ATOM 5509 O O . THR A 1 771 ? 12.441 24.998 5.257 1.00 85.25 771 THR A O 1
ATOM 5512 N N . PHE A 1 772 ? 13.458 23.145 4.468 1.00 87.44 772 PHE A N 1
ATOM 5513 C CA . PHE A 1 772 ? 13.660 22.499 5.773 1.00 87.44 772 PHE A CA 1
ATOM 5514 C C . PHE A 1 772 ? 15.101 22.494 6.307 1.00 87.44 772 PHE A C 1
ATOM 5516 O O . PHE A 1 772 ? 15.247 22.463 7.530 1.00 87.44 772 PHE A O 1
ATOM 5523 N N . ASP A 1 773 ? 16.126 22.620 5.454 1.00 87.12 773 ASP A N 1
ATOM 5524 C CA . ASP A 1 773 ? 17.484 22.982 5.887 1.00 87.12 773 ASP A CA 1
ATOM 5525 C C . ASP A 1 773 ? 17.447 24.461 6.306 1.00 87.12 773 ASP A C 1
ATOM 5527 O O . ASP A 1 773 ? 17.378 25.384 5.490 1.00 87.12 773 ASP A O 1
ATOM 5531 N N . LYS A 1 774 ? 17.410 24.688 7.618 1.00 86.25 774 LYS A N 1
ATOM 5532 C CA . LYS A 1 774 ? 17.289 26.010 8.248 1.00 86.25 774 LYS A CA 1
ATOM 5533 C C . LYS A 1 774 ? 18.663 26.650 8.454 1.00 86.25 774 LYS A C 1
ATOM 5535 O O . LYS A 1 774 ? 18.723 27.832 8.815 1.00 86.25 774 LYS A O 1
ATOM 5540 N N . ASN A 1 775 ? 19.752 25.897 8.270 1.00 83.50 775 ASN A N 1
ATOM 5541 C CA . ASN A 1 775 ? 21.124 26.356 8.488 1.00 83.50 775 ASN A CA 1
ATOM 5542 C C . ASN A 1 775 ? 21.975 26.475 7.203 1.00 83.50 775 ASN A C 1
ATOM 5544 O O . ASN A 1 775 ? 23.057 27.069 7.239 1.00 83.50 775 ASN A O 1
ATOM 5548 N N . ASN A 1 776 ? 21.420 26.053 6.066 1.00 81.12 776 ASN A N 1
ATOM 5549 C CA . ASN A 1 776 ? 21.978 26.041 4.715 1.00 81.12 776 ASN A CA 1
ATOM 5550 C C . ASN A 1 776 ? 23.303 25.261 4.613 1.00 81.12 776 ASN A C 1
ATOM 5552 O O . ASN A 1 776 ? 24.262 25.746 3.998 1.00 81.12 776 ASN A O 1
ATOM 5556 N N . ASN A 1 777 ? 23.378 24.077 5.228 1.00 78.75 777 ASN A N 1
ATOM 5557 C CA . ASN A 1 777 ? 24.552 23.201 5.142 1.00 78.75 777 ASN A CA 1
ATOM 5558 C C . ASN A 1 777 ? 24.454 22.121 4.040 1.00 78.75 777 ASN A C 1
ATOM 5560 O O . ASN A 1 777 ? 25.486 21.552 3.674 1.00 78.75 777 ASN A O 1
ATOM 5564 N N . GLY A 1 778 ? 23.271 21.920 3.447 1.00 73.62 778 GLY A N 1
ATOM 5565 C CA . GLY A 1 778 ? 22.999 20.927 2.401 1.00 73.62 778 GLY A CA 1
ATOM 5566 C C . GLY A 1 778 ? 22.527 19.565 2.923 1.00 73.62 778 GLY A C 1
ATOM 5567 O O . GLY A 1 778 ? 22.545 18.589 2.168 1.00 73.62 778 GLY A O 1
ATOM 5568 N N . GLU A 1 779 ? 22.140 19.498 4.194 1.00 78.75 779 GLU A N 1
ATOM 5569 C CA . GLU A 1 779 ? 21.773 18.311 4.971 1.00 78.75 779 GLU A CA 1
ATOM 5570 C C . GLU A 1 779 ? 20.495 18.631 5.789 1.00 78.75 779 GLU A C 1
ATOM 5572 O O . GLU A 1 779 ? 20.095 19.790 5.867 1.00 78.75 779 GLU A O 1
ATOM 5577 N N . ILE A 1 780 ? 19.822 17.629 6.372 1.00 82.69 780 ILE A N 1
ATOM 5578 C CA . ILE A 1 780 ? 18.732 17.859 7.347 1.00 82.69 780 ILE A CA 1
ATOM 5579 C C . ILE A 1 780 ? 19.208 17.403 8.724 1.00 82.69 780 ILE A C 1
ATOM 5581 O O . ILE A 1 780 ? 19.424 16.208 8.949 1.00 82.69 780 ILE A O 1
ATOM 5585 N N . ASP A 1 781 ? 19.365 18.350 9.647 1.00 80.56 781 ASP A N 1
ATOM 5586 C CA . ASP A 1 781 ? 19.904 18.094 10.982 1.00 80.56 781 ASP A CA 1
ATOM 5587 C C . ASP A 1 781 ? 18.836 17.661 12.002 1.00 80.56 781 ASP A C 1
ATOM 5589 O O . ASP A 1 781 ? 17.641 17.960 11.900 1.00 80.56 781 ASP A O 1
ATOM 5593 N N . THR A 1 782 ? 19.284 17.009 13.081 1.00 78.81 782 THR A N 1
ATOM 5594 C CA . THR A 1 782 ? 18.423 16.608 14.212 1.00 78.81 782 THR A CA 1
ATOM 5595 C C . THR A 1 782 ? 17.808 17.784 14.973 1.00 78.81 782 THR A C 1
ATOM 5597 O O . THR A 1 782 ? 16.908 17.607 15.792 1.00 78.81 782 THR A O 1
ATOM 5600 N N . GLU A 1 783 ? 18.270 18.997 14.705 1.00 82.88 783 GLU A N 1
ATOM 5601 C CA . GLU A 1 783 ? 17.789 20.254 15.255 1.00 82.88 783 GLU A CA 1
ATOM 5602 C C . GLU A 1 783 ? 16.591 20.801 14.460 1.00 82.88 783 GLU A C 1
ATOM 5604 O O . GLU A 1 783 ? 15.831 21.621 14.978 1.00 82.88 783 GLU A O 1
ATOM 5609 N N . GLU A 1 784 ? 16.397 20.335 13.225 1.00 87.94 784 GLU A N 1
ATOM 5610 C CA . GLU A 1 784 ? 15.504 20.951 12.241 1.00 87.94 784 GLU A CA 1
ATOM 5611 C C . GLU A 1 784 ? 14.152 20.241 12.134 1.00 87.94 784 GLU A C 1
ATOM 5613 O O . GLU A 1 784 ? 13.158 20.892 11.816 1.00 87.94 784 GLU A O 1
ATOM 5618 N N . GLY A 1 785 ? 14.085 18.964 12.511 1.00 89.94 785 GLY A N 1
ATOM 5619 C CA . GLY A 1 785 ? 12.842 18.220 12.714 1.00 89.94 785 GLY A CA 1
ATOM 5620 C C . GLY A 1 785 ? 13.066 16.883 13.423 1.00 89.94 785 GLY A C 1
ATOM 5621 O O . GLY A 1 785 ? 14.175 16.605 13.889 1.00 89.94 785 GLY A O 1
ATOM 5622 N N . ASN A 1 786 ? 12.008 16.088 13.551 1.00 92.12 786 ASN A N 1
ATOM 5623 C CA . ASN A 1 786 ? 12.051 14.656 13.859 1.00 92.12 786 ASN A CA 1
ATOM 5624 C C . ASN A 1 786 ? 11.279 13.897 12.768 1.00 92.12 786 ASN A C 1
ATOM 5626 O O . ASN A 1 786 ? 10.354 14.453 12.180 1.00 92.12 786 ASN A O 1
ATOM 5630 N N . LEU A 1 787 ? 11.582 12.616 12.570 1.00 93.31 787 LEU A N 1
ATOM 5631 C CA . LEU A 1 787 ? 10.638 11.703 11.929 1.00 93.31 787 LEU A CA 1
ATOM 5632 C C . LEU A 1 787 ? 9.547 11.352 12.937 1.00 93.31 787 LEU A C 1
ATOM 5634 O O . LEU A 1 787 ? 9.860 11.104 14.106 1.00 93.31 787 LEU A O 1
ATOM 5638 N N . VAL A 1 788 ? 8.297 11.286 12.488 1.00 93.62 788 VAL A N 1
ATOM 5639 C CA . VAL A 1 788 ? 7.162 10.762 13.259 1.00 93.62 788 VAL A CA 1
ATOM 5640 C C . VAL A 1 788 ? 6.348 9.832 12.364 1.00 93.62 788 VAL A C 1
ATOM 5642 O O . VAL A 1 788 ? 6.060 10.199 11.230 1.00 93.62 788 VAL A O 1
ATOM 5645 N N . ALA A 1 789 ? 5.968 8.654 12.867 1.00 93.00 789 ALA A N 1
ATOM 5646 C CA . ALA A 1 789 ? 4.981 7.770 12.241 1.00 93.00 789 ALA A CA 1
ATOM 5647 C C . ALA A 1 789 ? 3.777 7.568 13.169 1.00 93.00 789 ALA A C 1
ATOM 5649 O O . ALA A 1 789 ? 3.954 7.401 14.379 1.00 93.00 789 ALA A O 1
ATOM 5650 N N . PHE A 1 790 ? 2.568 7.561 12.607 1.00 86.00 790 PHE A N 1
ATOM 5651 C CA . PHE A 1 790 ? 1.325 7.252 13.321 1.00 86.00 790 PHE A CA 1
ATOM 5652 C C . PHE A 1 790 ? 0.296 6.590 12.392 1.00 86.00 790 PHE A C 1
ATOM 5654 O O . PHE A 1 790 ? 0.342 6.778 11.173 1.00 86.00 790 PHE A O 1
ATOM 5661 N N . GLY A 1 791 ? -0.652 5.845 12.968 1.00 81.94 791 GLY A N 1
ATOM 5662 C CA . GLY A 1 791 ? -1.645 5.104 12.188 1.00 81.94 791 GLY A CA 1
ATOM 5663 C C . GLY A 1 791 ? -1.030 3.957 11.379 1.00 81.94 791 GLY A C 1
ATOM 5664 O O . GLY A 1 791 ? 0.136 3.609 11.557 1.00 81.94 791 GLY A O 1
ATOM 5665 N N . GLY A 1 792 ? -1.823 3.356 10.496 1.00 84.44 792 GLY A N 1
ATOM 5666 C CA . GLY A 1 792 ? -1.475 2.075 9.880 1.00 84.44 792 GLY A CA 1
ATOM 5667 C C . GLY A 1 792 ? -1.670 0.892 10.834 1.00 84.44 792 GLY A C 1
ATOM 5668 O O . GLY A 1 792 ? -2.064 1.068 11.989 1.00 84.44 792 GLY A O 1
ATOM 5669 N N . THR A 1 793 ? -1.415 -0.317 10.335 1.00 83.88 793 THR A N 1
ATOM 5670 C CA . THR A 1 793 ? -1.679 -1.593 11.021 1.00 83.88 793 THR A CA 1
ATOM 5671 C C . THR A 1 793 ? -0.398 -2.405 11.195 1.00 83.88 793 THR A C 1
ATOM 5673 O O . THR A 1 793 ? 0.312 -2.663 10.226 1.00 83.88 793 THR A O 1
ATOM 5676 N N . ASP A 1 794 ? -0.133 -2.852 12.419 1.00 84.94 794 ASP A N 1
ATOM 5677 C CA . ASP A 1 794 ? 0.887 -3.847 12.763 1.00 84.94 794 ASP A CA 1
ATOM 5678 C C . ASP A 1 794 ? 0.554 -5.188 12.091 1.00 84.94 794 ASP A C 1
ATOM 5680 O O . ASP A 1 794 ? -0.452 -5.821 12.412 1.00 84.94 794 ASP A O 1
ATOM 5684 N N . THR A 1 795 ? 1.391 -5.639 11.152 1.00 78.69 795 THR A N 1
ATOM 5685 C CA . THR A 1 795 ? 1.154 -6.892 10.408 1.00 78.69 795 THR A CA 1
ATOM 5686 C C . THR A 1 795 ? 1.430 -8.164 11.226 1.00 78.69 795 THR A C 1
ATOM 5688 O O . THR A 1 795 ? 1.014 -9.254 10.826 1.00 78.69 795 THR A O 1
ATOM 5691 N N . ALA A 1 796 ? 2.075 -8.054 12.392 1.00 76.88 796 ALA A N 1
ATOM 5692 C CA . ALA A 1 796 ? 2.311 -9.147 13.334 1.00 76.88 796 ALA A CA 1
ATOM 5693 C C . ALA A 1 796 ? 1.201 -9.301 14.396 1.00 76.88 796 ALA A C 1
ATOM 5695 O O . ALA A 1 796 ? 1.086 -10.374 14.997 1.00 76.88 796 ALA A O 1
ATOM 5696 N N . THR A 1 797 ? 0.357 -8.287 14.625 1.00 78.81 797 THR A N 1
ATOM 5697 C CA . THR A 1 797 ? -0.805 -8.387 15.536 1.00 78.81 797 THR A CA 1
ATOM 5698 C C . THR A 1 797 ? -2.160 -8.167 14.866 1.00 78.81 797 THR A C 1
ATOM 5700 O O . THR A 1 797 ? -3.155 -8.736 15.325 1.00 78.81 797 THR A O 1
ATOM 5703 N N . GLY A 1 798 ? -2.228 -7.402 13.779 1.00 75.75 798 GLY A N 1
ATOM 5704 C CA . GLY A 1 798 ? -3.469 -6.910 13.177 1.00 75.75 798 GLY A CA 1
ATOM 5705 C C . GLY A 1 798 ? -4.138 -5.792 13.986 1.00 75.75 798 GLY A C 1
ATOM 5706 O O . GLY A 1 798 ? -5.362 -5.700 13.974 1.00 75.75 798 GLY A O 1
ATOM 5707 N N . LEU A 1 799 ? -3.362 -5.006 14.741 1.00 78.88 799 LEU A N 1
ATOM 5708 C CA . LEU A 1 799 ? -3.832 -3.867 15.541 1.00 78.88 799 LEU A CA 1
ATOM 5709 C C . LEU A 1 799 ? -3.294 -2.540 14.968 1.00 78.88 799 LEU A C 1
ATOM 5711 O O . LEU A 1 799 ? -2.235 -2.536 14.338 1.00 78.88 799 LEU A O 1
ATOM 5715 N N . PRO A 1 800 ? -3.986 -1.404 15.167 1.00 77.81 800 PRO A N 1
ATOM 5716 C CA . PRO A 1 800 ? -3.509 -0.109 14.693 1.00 77.81 800 PRO A CA 1
ATOM 5717 C C . PRO A 1 800 ? -2.317 0.418 15.511 1.00 77.81 800 PRO A C 1
ATOM 5719 O O . PRO A 1 800 ? -2.225 0.197 16.720 1.00 77.81 800 PRO A O 1
ATOM 5722 N N . LEU A 1 801 ? -1.436 1.202 14.879 1.00 80.62 801 LEU A N 1
ATOM 5723 C CA . LEU A 1 801 ? -0.400 1.971 15.583 1.00 80.62 801 LEU A CA 1
ATOM 5724 C C . LEU A 1 801 ? -1.024 3.201 16.275 1.00 80.62 801 LEU A C 1
ATOM 5726 O O . LEU A 1 801 ? -0.976 4.327 15.772 1.00 80.62 801 LEU A O 1
ATOM 5730 N N . GLU A 1 802 ? -1.606 2.982 17.454 1.00 70.50 802 GLU A N 1
ATOM 5731 C CA . GLU A 1 802 ? -2.224 4.034 18.281 1.00 70.50 802 GLU A CA 1
ATOM 5732 C C . GLU A 1 802 ? -1.207 5.001 18.908 1.00 70.50 802 GLU A C 1
ATOM 5734 O O . GLU A 1 802 ? -1.547 6.127 19.270 1.00 70.50 802 GLU A O 1
ATOM 5739 N N . THR A 1 803 ? 0.046 4.567 19.074 1.00 75.06 803 THR A N 1
ATOM 5740 C CA . THR A 1 803 ? 1.122 5.369 19.672 1.00 75.06 803 THR A CA 1
ATOM 5741 C C . THR A 1 803 ? 2.024 5.950 18.584 1.00 75.06 803 THR A C 1
ATOM 5743 O O . THR A 1 803 ? 2.754 5.185 17.954 1.00 75.06 803 THR A O 1
ATOM 5746 N N . PRO A 1 804 ? 2.072 7.286 18.403 1.00 85.06 804 PRO A N 1
ATOM 5747 C CA . PRO A 1 804 ? 3.033 7.905 17.502 1.00 85.06 804 PRO A CA 1
ATOM 5748 C C . PRO A 1 804 ? 4.472 7.603 17.934 1.00 85.06 804 PRO A C 1
ATOM 5750 O O . PRO A 1 804 ? 4.893 7.961 19.041 1.00 85.06 804 PRO A O 1
ATOM 5753 N N . VAL A 1 805 ? 5.237 6.963 17.052 1.00 92.00 805 VAL A N 1
ATOM 5754 C CA . VAL A 1 805 ? 6.673 6.720 17.237 1.00 92.00 805 VAL A CA 1
ATOM 5755 C C . VAL A 1 805 ? 7.471 7.822 16.553 1.00 92.00 805 VAL A C 1
ATOM 5757 O O . VAL A 1 805 ? 7.064 8.343 15.520 1.00 92.00 805 VAL A O 1
ATOM 5760 N N . SER A 1 806 ? 8.618 8.194 17.119 1.00 93.19 806 SER A N 1
ATOM 5761 C CA . SER A 1 806 ? 9.495 9.220 16.548 1.00 93.19 806 SER A CA 1
ATOM 5762 C C . SER A 1 806 ? 10.957 8.796 16.494 1.00 93.19 806 SER A C 1
ATOM 5764 O O . SER A 1 806 ? 11.410 7.943 17.263 1.00 93.19 806 SER A O 1
ATOM 5766 N N . ALA A 1 807 ? 11.721 9.411 15.597 1.00 93.94 807 ALA A N 1
ATOM 5767 C CA . ALA A 1 807 ? 13.152 9.171 15.453 1.00 93.94 807 ALA A CA 1
ATOM 5768 C C . ALA A 1 807 ? 13.921 10.456 15.086 1.00 93.94 807 ALA A C 1
ATOM 5770 O O . ALA A 1 807 ? 13.344 11.388 14.515 1.00 93.94 807 ALA A O 1
ATOM 5771 N N . PRO A 1 808 ? 15.232 10.521 15.380 1.00 90.50 808 PRO A N 1
ATOM 5772 C CA . PRO A 1 808 ? 16.115 11.542 14.822 1.00 90.50 808 PRO A CA 1
ATOM 5773 C C . PRO A 1 808 ? 16.204 11.419 13.289 1.00 90.50 808 PRO A C 1
ATOM 5775 O O . PRO A 1 808 ? 16.104 10.321 12.750 1.00 90.50 808 PRO A O 1
ATOM 5778 N N . MET A 1 809 ? 16.442 12.530 12.582 1.00 85.50 809 MET A N 1
ATOM 5779 C CA . MET A 1 809 ? 16.404 12.591 11.104 1.00 85.50 809 MET A CA 1
ATOM 5780 C C . MET A 1 809 ? 17.438 11.721 10.367 1.00 85.50 809 MET A C 1
ATOM 5782 O O . MET A 1 809 ? 17.338 11.531 9.159 1.00 85.50 809 MET A O 1
ATOM 5786 N N . ASN A 1 810 ? 18.448 11.208 11.067 1.00 81.06 810 ASN A N 1
ATOM 5787 C CA . ASN A 1 810 ? 19.450 10.288 10.529 1.00 81.06 810 ASN A CA 1
ATOM 5788 C C . ASN A 1 810 ? 19.113 8.803 10.758 1.00 81.06 810 ASN A C 1
ATOM 5790 O O . ASN A 1 810 ? 19.918 7.953 10.385 1.00 81.06 810 ASN A O 1
ATOM 5794 N N . ALA A 1 811 ? 17.966 8.482 11.364 1.00 87.75 811 ALA A N 1
ATOM 5795 C CA . ALA A 1 811 ? 17.526 7.104 11.531 1.00 87.75 811 ALA A CA 1
ATOM 5796 C C . ALA A 1 811 ? 16.991 6.497 10.228 1.00 87.75 811 ALA A C 1
ATOM 5798 O O . ALA A 1 811 ? 16.379 7.176 9.406 1.00 87.75 811 ALA A O 1
ATOM 5799 N N . THR A 1 812 ? 17.198 5.192 10.086 1.00 86.94 812 THR A N 1
ATOM 5800 C CA . THR A 1 812 ? 16.631 4.339 9.030 1.00 86.94 812 THR A CA 1
ATOM 5801 C C . THR A 1 812 ? 15.646 3.314 9.611 1.00 86.94 812 THR A C 1
ATOM 5803 O O . THR A 1 812 ? 15.019 2.554 8.879 1.00 86.94 812 THR A O 1
ATOM 5806 N N . VAL A 1 813 ? 15.467 3.311 10.936 1.00 90.50 813 VAL A N 1
ATOM 5807 C CA . VAL A 1 813 ? 14.521 2.463 11.668 1.00 90.50 813 VAL A CA 1
ATOM 5808 C C . VAL A 1 813 ? 13.786 3.329 12.692 1.00 90.50 813 VAL A C 1
ATOM 5810 O O . VAL A 1 813 ? 14.415 3.942 13.554 1.00 90.50 813 VAL A O 1
ATOM 5813 N N . VAL A 1 814 ? 12.456 3.395 12.609 1.00 93.94 814 VAL A N 1
ATOM 5814 C CA . VAL A 1 814 ? 11.603 4.195 13.504 1.00 93.94 814 VAL A CA 1
ATOM 5815 C C . VAL A 1 814 ? 10.873 3.260 14.466 1.00 93.94 814 VAL A C 1
ATOM 5817 O O . VAL A 1 814 ? 10.160 2.356 14.039 1.00 93.94 814 VAL A O 1
ATOM 5820 N N . THR A 1 815 ? 11.070 3.453 15.774 1.00 94.06 815 THR A N 1
ATOM 5821 C CA . THR A 1 815 ? 10.553 2.562 16.828 1.00 94.06 815 THR A CA 1
ATOM 5822 C C . THR A 1 815 ? 10.207 3.311 18.119 1.00 94.06 815 THR A C 1
ATOM 5824 O O . THR A 1 815 ? 10.566 4.473 18.343 1.00 94.06 815 THR A O 1
ATOM 5827 N N . LEU A 1 816 ? 9.605 2.606 19.078 1.00 92.56 816 LEU A N 1
ATOM 5828 C CA . LEU A 1 816 ? 9.516 3.092 20.457 1.00 92.56 816 LEU A CA 1
ATOM 5829 C C . LEU A 1 816 ? 10.889 3.285 21.128 1.00 92.56 816 LEU A C 1
ATOM 5831 O O . LEU A 1 816 ? 11.015 4.129 22.014 1.00 92.56 816 LEU A O 1
ATOM 5835 N N . LEU A 1 817 ? 11.944 2.581 20.700 1.00 96.06 817 LEU A N 1
ATOM 5836 C CA . LEU A 1 817 ? 13.294 2.795 21.237 1.00 96.06 817 LEU A CA 1
ATOM 5837 C C . LEU A 1 817 ? 13.939 4.072 20.682 1.00 96.06 817 LEU A C 1
ATOM 5839 O O . LEU A 1 817 ? 14.571 4.801 21.452 1.00 96.06 817 LEU A O 1
ATOM 5843 N N . THR A 1 818 ? 13.727 4.405 19.404 1.00 95.56 818 THR A N 1
ATOM 5844 C CA . THR A 1 818 ? 14.133 5.714 18.861 1.00 95.56 818 THR A CA 1
ATOM 5845 C C . THR A 1 818 ? 13.319 6.843 19.479 1.00 95.56 818 THR A C 1
ATOM 5847 O O . THR A 1 818 ? 13.880 7.895 19.768 1.00 95.56 818 THR A O 1
ATOM 5850 N N . THR A 1 819 ? 12.047 6.599 19.808 1.00 94.94 819 THR A N 1
ATOM 5851 C CA . THR A 1 819 ? 11.190 7.568 20.511 1.00 94.94 819 THR A CA 1
ATOM 5852 C C . THR A 1 819 ? 11.798 7.946 21.863 1.00 94.94 819 THR A C 1
ATOM 5854 O O . THR A 1 819 ? 11.907 9.128 22.188 1.00 94.94 819 THR A O 1
ATOM 5857 N N . LEU A 1 820 ? 12.291 6.961 22.629 1.00 95.94 820 LEU A N 1
ATOM 5858 C CA . LEU A 1 820 ? 13.035 7.225 23.864 1.00 95.94 820 LEU A CA 1
ATOM 5859 C C . LEU A 1 820 ? 14.304 8.058 23.596 1.00 95.94 820 LEU A C 1
ATOM 5861 O O . LEU A 1 820 ? 14.527 9.049 24.288 1.00 95.94 820 LEU A O 1
ATOM 5865 N N . VAL A 1 821 ? 15.108 7.716 22.580 1.00 96.12 821 VAL A N 1
ATOM 5866 C CA . VAL A 1 821 ? 16.328 8.470 22.211 1.00 96.12 821 VAL A CA 1
ATOM 5867 C C . VAL A 1 821 ? 16.015 9.935 21.866 1.00 96.12 821 VAL A C 1
ATOM 5869 O O . VAL A 1 821 ? 16.650 10.833 22.425 1.00 96.12 821 VAL A O 1
ATOM 5872 N N . THR A 1 822 ? 15.006 10.193 21.032 1.00 94.19 822 THR A N 1
ATOM 5873 C CA . THR A 1 822 ? 14.553 11.540 20.635 1.00 94.19 822 THR A CA 1
ATOM 5874 C C . THR A 1 822 ? 14.162 12.390 21.851 1.00 94.19 822 THR A C 1
ATOM 5876 O O . THR A 1 822 ? 14.560 13.547 21.979 1.00 94.19 822 THR A O 1
ATOM 5879 N N . ASP A 1 823 ? 13.456 11.797 22.811 1.00 92.56 823 ASP A N 1
ATOM 5880 C CA . ASP A 1 823 ? 12.959 12.442 24.034 1.00 92.56 823 ASP A CA 1
ATOM 5881 C C . ASP A 1 823 ? 14.063 12.630 25.117 1.00 92.56 823 ASP A C 1
ATOM 5883 O O . ASP A 1 823 ? 13.981 13.476 26.026 1.00 92.56 823 ASP A O 1
ATOM 5887 N N . LEU A 1 824 ? 15.158 11.862 25.025 1.00 93.94 824 LEU A N 1
ATOM 5888 C CA . LEU A 1 824 ? 16.410 12.140 25.737 1.00 93.94 824 LEU A CA 1
ATOM 5889 C C . LEU A 1 824 ? 17.162 13.320 25.097 1.00 93.94 824 LEU A C 1
ATOM 5891 O O . LEU A 1 824 ? 17.633 14.189 25.836 1.00 93.94 824 LEU A O 1
ATOM 5895 N N . MET A 1 825 ? 17.232 13.384 23.762 1.00 93.19 825 MET A N 1
ATOM 5896 C CA . MET A 1 825 ? 17.874 14.474 23.011 1.00 93.19 825 MET A CA 1
ATOM 5897 C C . MET A 1 825 ? 17.152 15.813 23.200 1.00 93.19 825 MET A C 1
ATOM 5899 O O . MET A 1 825 ? 17.791 16.810 23.532 1.00 93.19 825 MET A O 1
ATOM 5903 N N . ALA A 1 826 ? 15.816 15.828 23.148 1.00 89.06 826 ALA A N 1
ATOM 5904 C CA . ALA A 1 826 ? 14.994 16.986 23.519 1.00 89.06 826 ALA A CA 1
ATOM 5905 C C . ALA A 1 826 ? 15.212 17.431 24.985 1.00 89.06 826 ALA A C 1
ATOM 5907 O O . ALA A 1 826 ? 14.999 18.590 25.339 1.00 89.06 826 ALA A O 1
ATOM 5908 N N . GLY A 1 827 ? 15.695 16.523 25.842 1.00 88.00 827 GLY A N 1
ATOM 5909 C CA . GLY A 1 827 ? 16.156 16.809 27.202 1.00 88.00 827 GLY A CA 1
ATOM 5910 C C . GLY A 1 827 ? 17.575 17.389 27.313 1.00 88.00 827 GLY A C 1
ATOM 5911 O O . GLY A 1 827 ? 18.040 17.591 28.436 1.00 88.00 827 GLY A O 1
ATOM 5912 N N . GLY A 1 828 ? 18.267 17.643 26.197 1.00 90.00 828 GLY A N 1
ATOM 5913 C CA . GLY A 1 828 ? 19.614 18.222 26.149 1.00 90.00 828 GLY A CA 1
ATOM 5914 C C . GLY A 1 828 ? 20.775 17.222 26.237 1.00 90.00 828 GLY A C 1
ATOM 5915 O O . GLY A 1 828 ? 21.886 17.631 26.572 1.00 90.00 828 GLY A O 1
ATOM 5916 N N . MET A 1 829 ? 20.541 15.929 25.978 1.00 93.75 829 MET A N 1
ATOM 5917 C CA . MET A 1 829 ? 21.607 14.930 25.784 1.00 93.75 829 MET A CA 1
ATOM 5918 C C . MET A 1 829 ? 22.045 14.881 24.314 1.00 93.75 829 MET A C 1
ATOM 5920 O O . MET A 1 829 ? 21.230 15.105 23.425 1.00 93.75 829 MET A O 1
ATOM 5924 N N . THR A 1 830 ? 23.302 14.527 24.036 1.00 93.25 830 THR A N 1
ATOM 5925 C CA . THR A 1 830 ? 23.700 14.188 22.656 1.00 93.25 830 THR A CA 1
ATOM 5926 C C . THR A 1 830 ? 23.108 12.837 22.233 1.00 93.25 830 THR A C 1
ATOM 5928 O O . THR A 1 830 ? 22.846 11.989 23.088 1.00 93.25 830 THR A O 1
ATOM 5931 N N . GLN A 1 831 ? 22.936 12.597 20.925 1.00 91.38 831 GLN A N 1
ATOM 5932 C CA . GLN A 1 831 ? 22.409 11.329 20.385 1.00 91.38 831 GLN A CA 1
ATOM 5933 C C . GLN A 1 831 ? 23.141 10.104 20.963 1.00 91.38 831 GLN A C 1
ATOM 5935 O O . GLN A 1 831 ? 22.518 9.199 21.512 1.00 91.38 831 GLN A O 1
ATOM 5940 N N . THR A 1 832 ? 24.476 10.113 20.936 1.00 92.12 832 THR A N 1
ATOM 5941 C CA . THR A 1 832 ? 25.302 9.001 21.428 1.00 92.12 832 THR A CA 1
ATOM 5942 C C . THR A 1 832 ? 25.164 8.779 22.940 1.00 92.12 832 THR A C 1
ATOM 5944 O O . THR A 1 832 ? 25.202 7.638 23.403 1.00 92.12 832 THR A O 1
ATOM 5947 N N . GLU A 1 833 ? 24.983 9.840 23.735 1.00 94.69 833 GLU A N 1
ATOM 5948 C CA . GLU A 1 833 ? 24.687 9.712 25.169 1.00 94.69 833 GLU A CA 1
ATOM 5949 C C . GLU A 1 833 ? 23.280 9.152 25.397 1.00 94.69 833 GLU A C 1
ATOM 5951 O O . GLU A 1 833 ? 23.115 8.262 26.233 1.00 94.69 833 GLU A O 1
ATOM 5956 N N . ALA A 1 834 ? 22.292 9.629 24.636 1.00 95.38 834 ALA A N 1
ATOM 5957 C CA . ALA A 1 834 ? 20.908 9.179 24.689 1.00 95.38 834 ALA A CA 1
ATOM 5958 C C . ALA A 1 834 ? 20.781 7.685 24.349 1.00 95.38 834 ALA A C 1
ATOM 5960 O O . ALA A 1 834 ? 20.316 6.901 25.177 1.00 95.38 834 ALA A O 1
ATOM 5961 N N . GLU A 1 835 ? 21.278 7.260 23.189 1.00 95.12 835 GLU A N 1
ATOM 5962 C CA . GLU A 1 835 ? 21.345 5.852 22.797 1.00 95.12 835 GLU A CA 1
ATOM 5963 C C . GLU A 1 835 ? 22.057 4.984 23.840 1.00 95.12 835 GLU A C 1
ATOM 5965 O O . GLU A 1 835 ? 21.554 3.931 24.228 1.00 95.12 835 GLU A O 1
ATOM 5970 N N . SER A 1 836 ? 23.240 5.406 24.299 1.00 94.69 836 SER A N 1
ATOM 5971 C CA . SER A 1 836 ? 24.021 4.667 25.297 1.00 94.69 836 SER A CA 1
ATOM 5972 C C . SER A 1 836 ? 23.244 4.518 26.609 1.00 94.69 836 SER A C 1
ATOM 5974 O O . SER A 1 836 ? 23.294 3.469 27.259 1.00 94.69 836 SER A O 1
ATOM 5976 N N . LYS A 1 837 ? 22.449 5.529 26.977 1.00 95.44 837 LYS A N 1
ATOM 5977 C CA . LYS A 1 837 ? 21.560 5.495 28.138 1.00 95.44 837 LYS A CA 1
ATOM 5978 C C . LYS A 1 837 ? 20.381 4.535 27.943 1.00 95.44 837 LYS A C 1
ATOM 5980 O O . LYS A 1 837 ? 20.156 3.709 28.823 1.00 95.44 837 LYS A O 1
ATOM 5985 N N . VAL A 1 838 ? 19.681 4.583 26.806 1.00 96.69 838 VAL A N 1
ATOM 5986 C CA . VAL A 1 838 ? 18.584 3.645 26.483 1.00 96.69 838 VAL A CA 1
ATOM 5987 C C . VAL A 1 838 ? 19.108 2.206 26.468 1.00 96.69 838 VAL A C 1
ATOM 5989 O O . VAL A 1 838 ? 18.585 1.361 27.197 1.00 96.69 838 VAL A O 1
ATOM 5992 N N . LYS A 1 839 ? 20.206 1.944 25.740 1.00 95.75 839 LYS A N 1
ATOM 5993 C CA . LYS A 1 839 ? 20.838 0.618 25.650 1.00 95.75 839 LYS A CA 1
ATOM 5994 C C . LYS A 1 839 ? 21.251 0.083 27.025 1.00 95.75 839 LYS A C 1
ATOM 5996 O O . LYS A 1 839 ? 20.880 -1.031 27.389 1.00 95.75 839 LYS A O 1
ATOM 6001 N N . SER A 1 840 ? 21.962 0.884 27.824 1.00 94.44 840 SER A N 1
ATOM 6002 C CA . SER A 1 840 ? 22.441 0.454 29.149 1.00 94.44 840 SER A CA 1
ATOM 6003 C C . SER A 1 840 ? 21.346 0.321 30.212 1.00 94.44 840 SER A C 1
ATOM 6005 O O . SER A 1 840 ? 21.499 -0.502 31.115 1.00 94.44 840 SER A O 1
ATOM 6007 N N . SER A 1 841 ? 20.238 1.065 30.117 1.00 95.88 841 SER A N 1
ATOM 6008 C CA . SER A 1 841 ? 19.095 0.865 31.013 1.00 95.88 841 SER A CA 1
ATOM 6009 C C . SER A 1 841 ? 18.280 -0.379 30.641 1.00 95.88 841 SER A C 1
ATOM 6011 O O . SER A 1 841 ? 17.987 -1.170 31.535 1.00 95.88 841 SER A O 1
ATOM 6013 N N . LEU A 1 842 ? 17.980 -0.604 29.356 1.00 95.56 842 LEU A N 1
ATOM 6014 C CA . LEU A 1 842 ? 17.160 -1.733 28.876 1.00 95.56 842 LEU A CA 1
ATOM 6015 C C . LEU A 1 842 ? 17.951 -3.034 28.611 1.00 95.56 842 LEU A C 1
ATOM 6017 O O . LEU A 1 842 ? 17.408 -3.993 28.074 1.00 95.56 842 LEU A O 1
ATOM 6021 N N . SER A 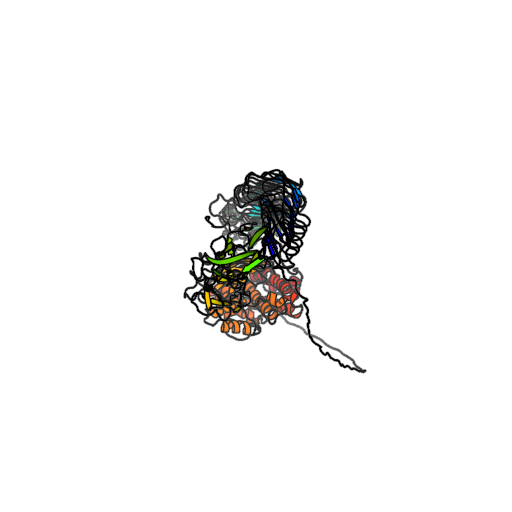1 843 ? 19.224 -3.096 29.016 1.00 93.19 843 SER A N 1
ATOM 6022 C CA . SER A 1 843 ? 20.122 -4.258 28.848 1.00 93.19 843 SER A CA 1
ATOM 6023 C C . SER A 1 843 ? 20.406 -4.671 27.390 1.00 93.19 843 SER A C 1
ATOM 6025 O O . SER A 1 843 ? 20.762 -5.820 27.130 1.00 93.19 843 SER A O 1
ATOM 6027 N N . ILE A 1 844 ? 20.300 -3.735 26.443 1.00 95.62 844 ILE A N 1
ATOM 6028 C CA . ILE A 1 844 ? 20.632 -3.947 25.025 1.00 95.62 844 ILE A CA 1
ATOM 6029 C C . ILE A 1 844 ? 22.169 -3.901 24.851 1.00 95.62 844 ILE A C 1
ATOM 6031 O O . ILE A 1 844 ? 22.825 -3.059 25.479 1.00 95.62 844 ILE A O 1
ATOM 6035 N N . PRO A 1 845 ? 22.790 -4.764 24.017 1.00 95.56 845 PRO A N 1
ATOM 6036 C CA . PRO A 1 845 ? 24.236 -4.775 23.818 1.00 95.56 845 PRO A CA 1
ATOM 6037 C C . PRO A 1 845 ? 24.769 -3.429 23.314 1.00 95.56 845 PRO A C 1
ATOM 6039 O O . PRO A 1 845 ? 24.251 -2.850 22.366 1.00 95.56 845 PRO A O 1
ATOM 6042 N N . ALA A 1 846 ? 25.867 -2.951 23.905 1.00 92.25 846 ALA A N 1
ATOM 6043 C CA . ALA A 1 846 ? 26.410 -1.616 23.627 1.00 92.25 846 ALA A CA 1
ATOM 6044 C C . ALA A 1 846 ? 26.895 -1.390 22.176 1.00 92.25 846 ALA A C 1
ATOM 6046 O O . ALA A 1 846 ? 27.158 -0.250 21.809 1.00 92.25 846 ALA A O 1
ATOM 6047 N N . GLY A 1 847 ? 27.045 -2.460 21.386 1.00 90.44 847 GLY A N 1
ATOM 6048 C CA . GLY A 1 847 ? 27.411 -2.414 19.965 1.00 90.44 847 GLY A CA 1
ATOM 6049 C C . GLY A 1 847 ? 26.230 -2.438 18.988 1.00 90.44 847 GLY A C 1
ATOM 6050 O O . GLY A 1 847 ? 26.474 -2.393 17.789 1.00 90.44 847 GLY A O 1
ATOM 6051 N N . VAL A 1 848 ? 24.986 -2.522 19.472 1.00 94.19 848 VAL A N 1
ATOM 6052 C CA . VAL A 1 848 ? 23.787 -2.271 18.655 1.00 94.19 848 VAL A CA 1
ATOM 6053 C C . VAL A 1 848 ? 23.733 -0.782 18.324 1.00 94.19 848 VAL A C 1
ATOM 6055 O O . VAL A 1 848 ? 23.935 0.041 19.220 1.00 94.19 848 VAL A O 1
ATOM 6058 N N . ASP A 1 849 ? 23.428 -0.427 17.080 1.00 92.56 849 ASP A N 1
ATOM 6059 C CA . ASP A 1 849 ? 22.940 0.909 16.727 1.00 92.56 849 ASP A CA 1
ATOM 6060 C C . ASP A 1 849 ? 21.410 0.911 16.865 1.00 92.56 849 ASP A C 1
ATOM 6062 O O . ASP A 1 849 ? 20.768 -0.032 16.416 1.00 92.56 849 ASP A O 1
ATOM 6066 N N . LEU A 1 850 ? 20.823 1.900 17.547 1.00 93.50 850 LEU A N 1
ATOM 6067 C CA . LEU A 1 850 ? 19.360 1.942 17.731 1.00 93.50 850 LEU A CA 1
ATOM 6068 C C . LEU A 1 850 ? 18.633 2.688 16.608 1.00 93.50 850 LEU A C 1
ATOM 6070 O O . LEU A 1 850 ? 17.408 2.650 16.583 1.00 93.50 850 LEU A O 1
ATOM 6074 N N . LEU A 1 851 ? 19.361 3.384 15.733 1.00 91.25 851 LEU A N 1
ATOM 6075 C CA . LEU A 1 851 ? 18.788 4.148 14.627 1.00 91.25 851 LEU A CA 1
ATOM 6076 C C . LEU A 1 851 ? 18.869 3.395 13.288 1.00 91.25 851 LEU A C 1
ATOM 6078 O O . LEU A 1 851 ? 18.192 3.791 12.344 1.00 91.25 851 LEU A O 1
ATOM 6082 N N . ASP A 1 852 ? 19.694 2.342 13.215 1.00 88.94 852 ASP A N 1
ATOM 6083 C CA . ASP A 1 852 ? 20.097 1.672 11.965 1.00 88.94 852 ASP A CA 1
ATOM 6084 C C . ASP A 1 852 ? 19.914 0.129 11.985 1.00 88.94 852 ASP A C 1
ATOM 6086 O O . ASP A 1 852 ? 20.184 -0.533 10.984 1.00 88.94 852 ASP A O 1
ATOM 6090 N N . LEU A 1 853 ? 19.475 -0.469 13.108 1.00 90.88 853 LEU A N 1
ATOM 6091 C CA . LEU A 1 853 ? 19.211 -1.915 13.244 1.00 90.88 853 LEU A CA 1
ATOM 6092 C C . LEU A 1 853 ? 17.706 -2.211 13.252 1.00 90.88 853 LEU A C 1
ATOM 6094 O O . LEU A 1 853 ? 17.010 -1.801 14.179 1.00 90.88 853 LEU A O 1
ATOM 6098 N N . ASP A 1 854 ? 17.225 -2.984 12.274 1.00 92.25 854 ASP A N 1
ATOM 6099 C CA . ASP A 1 854 ? 15.879 -3.568 12.300 1.00 92.25 854 ASP A CA 1
ATOM 6100 C C . ASP A 1 854 ? 15.842 -4.723 13.325 1.00 92.25 854 ASP A C 1
ATOM 6102 O O . ASP A 1 854 ? 16.461 -5.772 13.101 1.00 92.25 854 ASP A O 1
ATOM 6106 N N . PRO A 1 855 ? 15.121 -4.582 14.455 1.00 93.12 855 PRO A N 1
ATOM 6107 C CA . PRO A 1 855 ? 15.069 -5.618 15.476 1.00 93.12 855 PRO A CA 1
ATOM 6108 C C . PRO A 1 855 ? 14.350 -6.894 15.019 1.00 93.12 855 PRO A C 1
ATOM 6110 O O . PRO A 1 855 ? 14.631 -7.951 15.586 1.00 93.12 855 PRO A O 1
ATOM 6113 N N . ILE A 1 856 ? 13.460 -6.849 14.022 1.00 90.94 856 ILE A N 1
ATOM 6114 C CA . ILE A 1 856 ? 12.766 -8.030 13.494 1.00 90.94 856 ILE A CA 1
ATOM 6115 C C . ILE A 1 856 ? 13.687 -8.788 12.536 1.00 90.94 856 ILE A C 1
ATOM 6117 O O . ILE A 1 856 ? 14.028 -9.941 12.826 1.00 90.94 856 ILE A O 1
ATOM 6121 N N . ALA A 1 857 ? 14.175 -8.155 11.464 1.00 88.75 857 ALA A N 1
ATOM 6122 C CA . ALA A 1 857 ? 15.042 -8.833 10.499 1.00 88.75 857 ALA A CA 1
ATOM 6123 C C . ALA A 1 857 ? 16.357 -9.321 11.130 1.00 88.75 857 ALA A C 1
ATOM 6125 O O . ALA A 1 857 ? 16.763 -10.458 10.876 1.00 88.75 857 ALA A O 1
ATOM 6126 N N . SER A 1 858 ? 16.999 -8.530 12.000 1.00 90.50 858 SER A N 1
ATOM 6127 C CA . SER A 1 858 ? 18.200 -8.980 12.720 1.00 90.50 858 SER A CA 1
ATOM 6128 C C . SER A 1 858 ? 17.904 -10.105 13.717 1.00 90.50 858 SER A C 1
ATOM 6130 O O . SER A 1 858 ? 18.772 -10.943 13.959 1.00 90.50 858 SER A O 1
ATOM 6132 N N . THR A 1 859 ? 16.690 -10.195 14.277 1.00 91.12 859 THR A N 1
ATOM 6133 C CA . THR A 1 859 ? 16.294 -11.368 15.077 1.00 91.12 859 THR A CA 1
ATOM 6134 C C . THR A 1 859 ? 16.160 -12.605 14.192 1.00 91.12 859 THR A C 1
ATOM 6136 O O . THR A 1 859 ? 16.794 -13.618 14.482 1.00 91.12 859 THR A O 1
ATOM 6139 N N . ALA A 1 860 ? 15.414 -12.518 13.087 1.00 83.06 860 ALA A N 1
ATOM 6140 C CA . ALA A 1 860 ? 15.186 -13.650 12.189 1.00 83.06 860 ALA A CA 1
ATOM 6141 C C . ALA A 1 860 ? 16.488 -14.186 11.557 1.00 83.06 860 ALA A C 1
ATOM 6143 O O . ALA A 1 860 ? 16.652 -15.394 11.393 1.00 83.06 860 ALA A O 1
ATOM 6144 N N . LYS A 1 861 ? 17.451 -13.300 11.273 1.00 85.56 861 LYS A N 1
ATOM 6145 C CA . LYS A 1 861 ? 18.792 -13.635 10.756 1.00 85.56 861 LYS A CA 1
ATOM 6146 C C . LYS A 1 861 ? 19.783 -14.100 11.840 1.00 85.56 861 LYS A C 1
ATOM 6148 O O . LYS A 1 861 ? 20.917 -14.450 11.513 1.00 85.56 861 LYS A O 1
ATOM 6153 N N . ASN A 1 862 ? 19.378 -14.133 13.117 1.00 90.25 862 ASN A N 1
ATOM 6154 C CA . ASN A 1 862 ? 20.228 -14.440 14.279 1.00 90.25 862 ASN A CA 1
ATOM 6155 C C . ASN A 1 862 ? 21.474 -13.528 14.386 1.00 90.25 862 ASN A C 1
ATOM 6157 O O . ASN A 1 862 ? 22.587 -13.969 14.689 1.00 90.25 862 ASN A O 1
ATOM 6161 N N . GLU A 1 863 ? 21.291 -12.237 14.117 1.00 90.56 863 GLU A N 1
ATOM 6162 C CA . GLU A 1 863 ? 22.333 -11.217 14.184 1.00 90.56 863 GLU A CA 1
ATOM 6163 C C . GLU A 1 863 ? 22.522 -10.689 15.619 1.00 90.56 863 GLU A C 1
ATOM 6165 O O . GLU A 1 863 ? 21.609 -10.657 16.449 1.00 90.56 863 GLU A O 1
ATOM 6170 N N . SER A 1 864 ? 23.753 -10.276 15.932 1.00 89.56 864 SER A N 1
ATOM 6171 C CA . SER A 1 864 ? 24.188 -9.942 17.294 1.00 89.56 864 SER A CA 1
ATOM 6172 C C . SER A 1 864 ? 23.460 -8.721 17.872 1.00 89.56 864 SER A C 1
ATOM 6174 O O . SER A 1 864 ? 23.885 -7.587 17.656 1.00 89.56 864 SER A O 1
ATOM 6176 N N . GLY A 1 865 ? 22.451 -8.960 18.710 1.00 92.19 865 GLY A N 1
ATOM 6177 C CA . GLY A 1 865 ? 21.689 -7.918 19.400 1.00 92.19 865 GLY A CA 1
ATOM 6178 C C . GLY A 1 865 ? 20.260 -7.730 18.890 1.00 92.19 865 GLY A C 1
ATOM 6179 O O . GLY A 1 865 ? 19.507 -6.998 19.531 1.00 92.19 865 GLY A O 1
ATOM 6180 N N . GLY A 1 866 ? 19.857 -8.400 17.801 1.00 93.62 866 GLY A N 1
ATOM 6181 C CA . GLY A 1 866 ? 18.484 -8.333 17.284 1.00 93.62 866 GLY A CA 1
ATOM 6182 C C . GLY A 1 866 ? 17.466 -8.772 18.338 1.00 93.62 866 GLY A C 1
ATOM 6183 O O . GLY A 1 866 ? 16.643 -7.975 18.787 1.00 93.62 866 GLY A O 1
ATOM 6184 N N . ALA A 1 867 ? 17.611 -10.002 18.841 1.00 93.19 867 ALA A N 1
ATOM 6185 C CA . ALA A 1 867 ? 16.695 -10.576 19.827 1.00 93.19 867 ALA A CA 1
ATOM 6186 C C . ALA A 1 867 ? 16.747 -9.873 21.199 1.00 93.19 867 ALA A C 1
ATOM 6188 O O . ALA A 1 867 ? 15.825 -9.990 22.002 1.00 93.19 867 ALA A O 1
ATOM 6189 N N . GLU A 1 868 ? 17.840 -9.194 21.557 1.00 95.38 868 GLU A N 1
ATOM 6190 C CA . GLU A 1 868 ? 17.885 -8.288 22.715 1.00 95.38 868 GLU A CA 1
ATOM 6191 C C . GLU A 1 868 ? 17.046 -7.028 22.477 1.00 95.38 868 GLU A C 1
ATOM 6193 O O . GLU A 1 868 ? 16.285 -6.627 23.356 1.00 95.38 868 GLU A O 1
ATOM 6198 N N . THR A 1 869 ? 17.165 -6.432 21.291 1.00 96.44 869 THR A N 1
ATOM 6199 C CA . THR A 1 869 ? 16.511 -5.168 20.932 1.00 96.44 869 THR A CA 1
ATOM 6200 C C . THR A 1 869 ? 15.006 -5.354 20.743 1.00 96.44 869 THR A C 1
ATOM 6202 O O . THR A 1 869 ? 14.233 -4.591 21.317 1.00 96.44 869 THR A O 1
ATOM 6205 N N . LEU A 1 870 ? 14.576 -6.420 20.055 1.00 95.50 870 LEU A N 1
ATOM 6206 C CA . LEU A 1 870 ? 13.159 -6.748 19.853 1.00 95.50 870 LEU A CA 1
ATOM 6207 C C . LEU A 1 870 ? 12.421 -6.980 21.181 1.00 95.50 870 LEU A C 1
ATOM 6209 O O . LEU A 1 870 ? 11.355 -6.409 21.417 1.00 95.50 870 LEU A O 1
ATOM 6213 N N . VAL A 1 871 ? 13.015 -7.759 22.093 1.00 95.69 871 VAL A N 1
ATOM 6214 C CA . VAL A 1 871 ? 12.440 -7.999 23.429 1.00 95.69 871 VAL A CA 1
ATOM 6215 C C . VAL A 1 871 ? 12.418 -6.717 24.266 1.00 95.69 871 VAL A C 1
ATOM 6217 O O . VAL A 1 871 ? 11.432 -6.465 24.955 1.00 95.69 871 VAL A O 1
ATOM 6220 N N . ALA A 1 872 ? 13.458 -5.879 24.204 1.00 96.56 872 ALA A N 1
ATOM 6221 C CA . ALA A 1 872 ? 13.465 -4.593 24.902 1.00 96.56 872 ALA A CA 1
ATOM 6222 C C . ALA A 1 872 ? 12.368 -3.644 24.381 1.00 96.56 872 ALA A C 1
ATOM 6224 O O . ALA A 1 872 ? 11.669 -3.027 25.185 1.00 96.56 872 ALA A O 1
ATOM 6225 N N . MET A 1 873 ? 12.183 -3.574 23.060 1.00 94.94 873 MET A N 1
ATOM 6226 C CA . MET A 1 873 ? 11.145 -2.779 22.399 1.00 94.94 873 MET A CA 1
ATOM 6227 C C . MET A 1 873 ? 9.737 -3.247 22.791 1.00 94.94 873 MET A C 1
ATOM 6229 O O . MET A 1 873 ? 8.958 -2.456 23.316 1.00 94.94 873 MET A O 1
ATOM 6233 N N . THR A 1 874 ? 9.460 -4.549 22.657 1.00 94.31 874 THR A N 1
ATOM 6234 C CA . THR A 1 874 ? 8.172 -5.167 23.029 1.00 94.31 874 THR A CA 1
ATOM 6235 C C . THR A 1 874 ? 7.812 -4.890 24.492 1.00 94.31 874 THR A C 1
ATOM 6237 O O . THR A 1 874 ? 6.674 -4.562 24.811 1.00 94.31 874 THR A O 1
ATOM 6240 N N . LYS A 1 875 ? 8.781 -4.978 25.415 1.00 96.44 875 LYS A N 1
ATOM 6241 C CA . LYS A 1 875 ? 8.533 -4.694 26.839 1.00 96.44 875 LYS A CA 1
ATOM 6242 C C . LYS A 1 875 ? 8.250 -3.219 27.121 1.00 96.44 875 LYS A C 1
ATOM 6244 O O . LYS A 1 875 ? 7.479 -2.917 28.030 1.00 96.44 875 LYS A O 1
ATOM 6249 N N . VAL A 1 876 ? 8.873 -2.307 26.372 1.00 96.25 876 VAL A N 1
ATOM 6250 C CA . VAL A 1 876 ? 8.575 -0.868 26.438 1.00 96.25 876 VAL A CA 1
ATOM 6251 C C . VAL A 1 876 ? 7.154 -0.609 25.930 1.00 96.25 876 VAL A C 1
ATOM 6253 O O . VAL A 1 876 ? 6.382 0.021 26.646 1.00 96.25 876 VAL A O 1
ATOM 6256 N N . GLN A 1 877 ? 6.783 -1.168 24.775 1.00 93.25 877 GLN A N 1
ATOM 6257 C CA . GLN A 1 877 ? 5.436 -1.088 24.193 1.00 93.25 877 GLN A CA 1
ATOM 6258 C C . GLN A 1 877 ? 4.361 -1.635 25.147 1.00 93.25 877 GLN A C 1
ATOM 6260 O O . GLN A 1 877 ? 3.448 -0.905 25.521 1.00 93.25 877 GLN A O 1
ATOM 6265 N N . ASN A 1 878 ? 4.533 -2.868 25.645 1.00 94.31 878 ASN A N 1
ATOM 6266 C CA . ASN A 1 878 ? 3.649 -3.505 26.628 1.00 94.31 878 ASN A CA 1
ATOM 6267 C C . ASN A 1 878 ? 3.357 -2.604 27.834 1.00 94.31 878 ASN A C 1
ATOM 6269 O O . ASN A 1 878 ? 2.236 -2.607 28.335 1.00 94.31 878 ASN A O 1
ATOM 6273 N N . VAL A 1 879 ? 4.366 -1.879 28.334 1.00 96.75 879 VAL A N 1
ATOM 6274 C CA . VAL A 1 879 ? 4.225 -0.973 29.484 1.00 96.75 879 VAL A CA 1
ATOM 6275 C C . VAL A 1 879 ? 3.615 0.365 29.073 1.00 96.75 879 VAL A C 1
ATOM 6277 O O . VAL A 1 879 ? 2.871 0.928 29.871 1.00 96.75 879 VAL A O 1
ATOM 6280 N N . ILE A 1 880 ? 3.880 0.867 27.864 1.00 95.25 880 ILE A N 1
ATOM 6281 C CA . ILE A 1 880 ? 3.248 2.083 27.338 1.00 95.25 880 ILE A CA 1
ATOM 6282 C C . ILE A 1 880 ? 1.748 1.855 27.159 1.00 95.25 880 ILE A C 1
ATOM 6284 O O . ILE A 1 880 ? 0.977 2.431 27.923 1.00 95.25 880 ILE A O 1
ATOM 6288 N N . THR A 1 881 ? 1.337 0.968 26.249 1.00 93.06 881 THR A N 1
ATOM 6289 C CA . THR A 1 881 ? -0.073 0.777 25.868 1.00 93.06 881 THR A CA 1
ATOM 6290 C C . THR A 1 881 ? -0.939 0.416 27.074 1.00 93.06 881 THR A C 1
ATOM 6292 O O . THR A 1 881 ? -1.889 1.127 27.386 1.00 93.06 881 THR A O 1
ATOM 6295 N N . GLN A 1 882 ? -0.548 -0.594 27.862 1.00 96.50 882 GLN A N 1
ATOM 6296 C CA . GLN A 1 882 ? -1.315 -0.983 29.054 1.00 96.50 882 GLN A CA 1
ATOM 6297 C C . GLN A 1 882 ? -1.331 0.093 30.156 1.00 96.50 882 GLN A C 1
ATOM 6299 O O . GLN A 1 882 ? -2.245 0.085 30.979 1.00 96.50 882 GLN A O 1
ATOM 6304 N N . THR A 1 883 ? -0.348 1.005 30.226 1.00 97.56 883 THR A N 1
ATOM 6305 C CA . THR A 1 883 ? -0.419 2.150 31.158 1.00 97.56 883 THR A CA 1
ATOM 6306 C C . THR A 1 883 ? -1.282 3.274 30.591 1.00 97.56 883 THR A C 1
ATOM 6308 O O . THR A 1 883 ? -1.977 3.923 31.369 1.00 97.56 883 THR A O 1
ATOM 6311 N N . THR A 1 884 ? -1.279 3.485 29.271 1.00 95.88 884 THR A N 1
ATOM 6312 C CA . THR A 1 884 ? -2.172 4.430 28.592 1.00 95.88 884 THR A CA 1
ATOM 6313 C C . THR A 1 884 ? -3.627 4.035 28.827 1.00 95.88 884 THR A C 1
ATOM 6315 O O . THR A 1 884 ? -4.324 4.788 29.500 1.00 95.88 884 THR A O 1
ATOM 6318 N N . SER A 1 885 ? -4.058 2.828 28.445 1.00 94.81 885 SER A N 1
ATOM 6319 C CA . SER A 1 885 ? -5.452 2.378 28.630 1.00 94.81 885 SER A CA 1
ATOM 6320 C C . SER A 1 885 ? -5.862 2.328 30.114 1.00 94.81 885 SER A C 1
ATOM 6322 O O . SER A 1 885 ? -6.966 2.727 30.482 1.00 94.81 885 SER A O 1
ATOM 6324 N N . LEU A 1 886 ? -4.950 1.940 31.020 1.00 97.50 886 LEU A N 1
ATOM 6325 C CA . LEU A 1 886 ? -5.183 2.014 32.472 1.00 97.50 886 LEU A CA 1
ATOM 6326 C C . LEU A 1 886 ? -5.407 3.451 32.975 1.00 97.50 886 LEU A C 1
ATOM 6328 O O . LEU A 1 886 ? -6.074 3.635 33.988 1.00 97.50 886 LEU A O 1
ATOM 6332 N N . ILE A 1 887 ? -4.820 4.468 32.344 1.00 96.75 887 ILE A N 1
ATOM 6333 C CA . ILE A 1 887 ? -5.035 5.870 32.722 1.00 96.75 887 ILE A CA 1
ATOM 6334 C C . ILE A 1 887 ? -6.282 6.430 32.033 1.00 96.75 887 ILE A C 1
ATOM 6336 O O . ILE A 1 887 ? -7.063 7.109 32.702 1.00 96.75 887 ILE A O 1
ATOM 6340 N N . ASP A 1 888 ? -6.481 6.117 30.753 1.00 93.38 888 ASP A N 1
ATOM 6341 C CA . ASP A 1 888 ? -7.569 6.613 29.905 1.00 93.38 888 ASP A CA 1
ATOM 6342 C C . ASP A 1 888 ? -8.948 6.296 30.492 1.00 93.38 888 ASP A C 1
ATOM 6344 O O . ASP A 1 888 ? -9.725 7.206 30.780 1.00 93.38 888 ASP A O 1
ATOM 6348 N N . GLY A 1 889 ? -9.177 5.040 30.899 1.00 92.38 889 GLY A N 1
ATOM 6349 C CA . GLY A 1 889 ? -10.408 4.626 31.588 1.00 92.38 889 GLY A CA 1
ATOM 6350 C C . GLY A 1 889 ? -10.705 5.360 32.913 1.00 92.38 889 GLY A C 1
ATOM 6351 O O . GLY A 1 889 ? -11.757 5.150 33.513 1.00 92.38 889 GLY A O 1
ATOM 6352 N N . ALA A 1 890 ? -9.811 6.222 33.411 1.00 92.25 890 ALA A N 1
ATOM 6353 C CA . ALA A 1 890 ? -10.049 7.112 34.551 1.00 92.25 890 ALA A CA 1
ATOM 6354 C C . ALA A 1 890 ? -9.702 8.597 34.284 1.00 92.25 890 ALA A C 1
ATOM 6356 O O . ALA A 1 890 ? -9.587 9.371 35.250 1.00 92.25 890 ALA A O 1
ATOM 6357 N N . SER A 1 891 ? -9.534 8.987 33.015 1.00 91.94 891 SER A N 1
ATOM 6358 C CA . SER A 1 891 ? -9.143 10.324 32.555 1.00 91.94 891 SER A CA 1
ATOM 6359 C C . SER A 1 891 ? -10.163 10.923 31.573 1.00 91.94 891 SER A C 1
ATOM 6361 O O . SER A 1 891 ? -11.179 10.319 31.247 1.00 91.94 891 SER A O 1
ATOM 6363 N N . THR A 1 892 ? -9.909 12.162 31.151 1.00 87.00 892 THR A N 1
ATOM 6364 C CA . THR A 1 892 ? -10.561 12.838 30.018 1.00 87.00 892 THR A CA 1
ATOM 6365 C C . THR A 1 892 ? -9.544 13.629 29.174 1.00 87.00 892 THR A C 1
ATOM 6367 O O . THR A 1 892 ? -9.894 14.656 28.589 1.00 87.00 892 THR A O 1
ATOM 6370 N N . ALA A 1 893 ? -8.264 13.244 29.209 1.00 86.38 893 ALA A N 1
ATOM 6371 C CA . ALA A 1 893 ? -7.237 13.750 28.295 1.00 86.38 893 ALA A CA 1
ATOM 6372 C C . ALA A 1 893 ? -7.236 12.930 26.997 1.00 86.38 893 ALA A C 1
ATOM 6374 O O . ALA A 1 893 ? -7.698 11.797 26.988 1.00 86.38 893 ALA A O 1
ATOM 6375 N N . ASP A 1 894 ? -6.688 13.478 25.915 1.00 82.88 894 ASP A N 1
ATOM 6376 C CA . ASP A 1 894 ? -6.429 12.699 24.706 1.00 82.88 894 ASP A CA 1
ATOM 6377 C C . ASP A 1 894 ? -5.344 11.628 24.939 1.00 82.88 894 ASP A C 1
ATOM 6379 O O . ASP A 1 894 ? -4.376 11.837 25.683 1.00 82.88 894 ASP A O 1
ATOM 6383 N N . ASN A 1 895 ? -5.481 10.477 24.270 1.00 81.19 895 ASN A N 1
ATOM 6384 C CA . ASN A 1 895 ? -4.545 9.358 24.421 1.00 81.19 895 ASN A CA 1
ATOM 6385 C C . ASN A 1 895 ? -3.114 9.693 23.971 1.00 81.19 895 ASN A C 1
ATOM 6387 O O . ASN A 1 895 ? -2.157 9.112 24.489 1.00 81.19 895 ASN A O 1
ATOM 6391 N N . THR A 1 896 ? -2.933 10.691 23.101 1.00 82.31 896 THR A N 1
ATOM 6392 C CA . THR A 1 896 ? -1.615 11.221 22.727 1.00 82.31 896 THR A CA 1
ATOM 6393 C C . THR A 1 896 ? -0.923 11.882 23.923 1.00 82.31 896 THR A C 1
ATOM 6395 O O . THR A 1 896 ? 0.237 11.579 24.212 1.00 82.31 896 THR A O 1
ATOM 6398 N N . ALA A 1 897 ? -1.620 12.731 24.684 1.00 87.19 897 ALA A N 1
ATOM 6399 C CA . ALA A 1 897 ? -1.106 13.356 25.900 1.00 87.19 897 ALA A CA 1
ATOM 6400 C C . ALA A 1 897 ? -0.875 12.345 27.035 1.00 87.19 897 ALA A C 1
ATOM 6402 O O . ALA A 1 897 ? 0.119 12.466 27.762 1.00 87.19 897 ALA A O 1
ATOM 6403 N N . ILE A 1 898 ? -1.738 11.330 27.169 1.00 91.62 898 ILE A N 1
ATOM 6404 C CA . ILE A 1 898 ? -1.546 10.223 28.119 1.00 91.62 898 ILE A CA 1
ATOM 6405 C C . ILE A 1 898 ? -0.277 9.437 27.761 1.00 91.62 898 ILE A C 1
ATOM 6407 O O . ILE A 1 898 ? 0.631 9.315 28.585 1.00 91.62 898 ILE A O 1
ATOM 6411 N N . THR A 1 899 ? -0.144 8.999 26.512 1.00 90.75 899 THR A N 1
ATOM 6412 C CA . THR A 1 899 ? 1.016 8.244 26.020 1.00 90.75 899 THR A CA 1
ATOM 6413 C C . THR A 1 899 ? 2.317 9.042 26.141 1.00 90.75 899 THR A C 1
ATOM 6415 O O . THR A 1 899 ? 3.303 8.540 26.685 1.00 90.75 899 THR A O 1
ATOM 6418 N N . LYS A 1 900 ? 2.320 10.330 25.769 1.00 89.56 900 LYS A N 1
ATOM 6419 C CA . LYS A 1 900 ? 3.468 11.244 25.940 1.00 89.56 900 LYS A CA 1
ATOM 6420 C C . LYS A 1 900 ? 3.867 11.396 27.415 1.00 89.56 900 LYS A C 1
ATOM 6422 O O . LYS A 1 900 ? 5.053 11.473 27.742 1.00 89.56 900 LYS A O 1
ATOM 6427 N N . ALA A 1 901 ? 2.899 11.360 28.332 1.00 93.56 901 ALA A N 1
ATOM 6428 C CA . ALA A 1 901 ? 3.143 11.355 29.771 1.00 93.56 901 ALA A CA 1
ATOM 6429 C C . ALA A 1 901 ? 3.710 10.018 30.303 1.00 93.56 901 ALA A C 1
ATOM 6431 O O . ALA A 1 901 ? 4.506 10.057 31.251 1.00 93.56 901 ALA A O 1
ATOM 6432 N N . VAL A 1 902 ? 3.374 8.870 29.696 1.00 95.75 902 VAL A N 1
ATOM 6433 C CA . VAL A 1 902 ? 3.966 7.551 30.008 1.00 95.75 902 VAL A CA 1
ATOM 6434 C C . VAL A 1 902 ? 5.393 7.431 29.465 1.00 95.75 902 VAL A C 1
ATOM 6436 O O . VAL A 1 902 ? 6.312 7.098 30.219 1.00 95.75 902 VAL A O 1
ATOM 6439 N N . VAL A 1 903 ? 5.620 7.791 28.199 1.00 94.25 903 VAL A N 1
ATOM 6440 C CA . VAL A 1 903 ? 6.958 7.851 27.580 1.00 94.25 903 VAL A CA 1
ATOM 6441 C C . VAL A 1 903 ? 7.879 8.759 28.404 1.00 94.25 903 VAL A C 1
ATOM 6443 O O . VAL A 1 903 ? 8.972 8.347 28.799 1.00 94.25 903 VAL A O 1
ATOM 6446 N N . GLY A 1 904 ? 7.396 9.938 28.811 1.00 93.19 904 GLY A N 1
ATOM 6447 C CA . GLY A 1 904 ? 8.118 10.831 29.719 1.00 93.19 904 GLY A CA 1
ATOM 6448 C C . GLY A 1 904 ? 8.423 10.223 31.100 1.00 93.19 904 GLY A C 1
ATOM 6449 O O . GLY A 1 904 ? 9.460 10.527 31.695 1.00 93.19 904 GLY A O 1
ATOM 6450 N N . ALA A 1 905 ? 7.575 9.334 31.632 1.00 96.00 905 ALA A N 1
ATOM 6451 C CA . ALA A 1 905 ? 7.847 8.614 32.880 1.00 96.00 905 ALA A CA 1
ATOM 6452 C C . ALA A 1 905 ? 8.960 7.560 32.714 1.00 96.00 905 ALA A C 1
ATOM 6454 O O . ALA A 1 905 ? 9.866 7.496 33.553 1.00 96.00 905 ALA A O 1
ATOM 6455 N N . ILE A 1 906 ? 8.948 6.800 31.613 1.00 96.56 906 ILE A N 1
ATOM 6456 C CA . ILE A 1 906 ? 10.012 5.849 31.246 1.00 96.56 906 ILE A CA 1
ATOM 6457 C C . ILE A 1 906 ? 11.334 6.599 31.028 1.00 96.56 906 ILE A C 1
ATOM 6459 O O . ILE A 1 906 ? 12.352 6.259 31.635 1.00 96.56 906 ILE A O 1
ATOM 6463 N N . ASN A 1 907 ? 11.321 7.694 30.266 1.00 95.25 907 ASN A N 1
ATOM 6464 C CA . ASN A 1 907 ? 12.508 8.519 30.050 1.00 95.25 907 ASN A CA 1
ATOM 6465 C C . ASN A 1 907 ? 13.039 9.153 31.337 1.00 95.25 907 ASN A C 1
ATOM 6467 O O . ASN A 1 907 ? 14.252 9.265 31.496 1.00 95.25 907 ASN A O 1
ATOM 6471 N N . ASN A 1 908 ? 12.188 9.504 32.303 1.00 93.25 908 ASN A N 1
ATOM 6472 C CA . ASN A 1 908 ? 12.651 9.956 33.617 1.00 93.25 908 ASN A CA 1
ATOM 6473 C C . ASN A 1 908 ? 13.342 8.838 34.422 1.00 93.25 908 ASN A C 1
ATOM 6475 O O . ASN A 1 908 ? 14.343 9.112 35.092 1.00 93.25 908 ASN A O 1
ATOM 6479 N N . LYS A 1 909 ? 12.893 7.576 34.315 1.00 94.00 909 LYS A N 1
ATOM 6480 C CA . LYS A 1 909 ? 13.622 6.420 34.874 1.00 94.00 909 LYS A CA 1
ATOM 6481 C C . LYS A 1 909 ? 14.992 6.267 34.219 1.00 94.00 909 LYS A C 1
ATOM 6483 O O . LYS A 1 909 ? 15.998 6.267 34.932 1.00 94.00 909 LYS A O 1
ATOM 6488 N N . ILE A 1 910 ? 15.039 6.243 32.888 1.00 94.56 910 ILE A N 1
ATOM 6489 C CA . ILE A 1 910 ? 16.279 6.130 32.109 1.00 94.56 910 ILE A CA 1
ATOM 6490 C C . ILE A 1 910 ? 17.238 7.280 32.465 1.00 94.56 910 ILE A C 1
ATOM 6492 O O . ILE A 1 910 ? 18.362 7.019 32.894 1.00 94.56 910 ILE A O 1
ATOM 6496 N N . LYS A 1 911 ? 16.789 8.547 32.437 1.00 91.12 911 LYS A N 1
ATOM 6497 C CA . LYS A 1 911 ? 17.560 9.737 32.864 1.00 91.12 911 LYS A CA 1
ATOM 6498 C C . LYS A 1 911 ? 18.140 9.565 34.279 1.00 91.12 911 LYS A C 1
ATOM 6500 O O . LYS A 1 911 ? 19.341 9.786 34.462 1.00 91.12 911 LYS A O 1
ATOM 6505 N N . SER A 1 912 ? 17.343 9.099 35.252 1.00 86.19 912 SER A N 1
ATOM 6506 C CA . SER A 1 912 ? 17.782 8.920 36.651 1.00 86.19 912 SER A CA 1
ATOM 6507 C C . SER A 1 912 ? 18.945 7.926 36.829 1.00 86.19 912 SER A C 1
ATOM 6509 O O . SER A 1 912 ? 19.802 8.135 37.689 1.00 86.19 912 SER A O 1
ATOM 6511 N N . GLY A 1 913 ? 19.052 6.929 35.944 1.00 76.56 913 GLY A N 1
ATOM 6512 C CA . GLY A 1 913 ? 20.193 6.021 35.842 1.00 76.56 913 GLY A CA 1
ATOM 6513 C C . GLY A 1 913 ? 20.103 4.753 36.696 1.00 76.56 913 GLY A C 1
ATOM 6514 O O . GLY A 1 913 ? 19.555 4.735 37.794 1.00 76.56 913 GLY A O 1
ATOM 6515 N N . GLY A 1 914 ? 20.699 3.687 36.162 1.00 78.62 914 GLY A N 1
ATOM 6516 C CA . GLY A 1 914 ? 20.523 2.309 36.616 1.00 78.62 914 GLY A CA 1
ATOM 6517 C C . GLY A 1 914 ? 20.036 1.435 35.458 1.00 78.62 914 GLY A C 1
ATOM 6518 O O . GLY A 1 914 ? 19.759 1.942 34.368 1.00 78.62 914 GLY A O 1
ATOM 6519 N N . SER A 1 915 ? 19.939 0.128 35.696 1.00 85.56 915 SER A N 1
ATOM 6520 C CA . SER A 1 915 ? 19.158 -0.749 34.821 1.00 85.56 915 SER A CA 1
ATOM 6521 C C . SER A 1 915 ? 17.672 -0.527 35.109 1.00 85.56 915 SER A C 1
ATOM 6523 O O . SER A 1 915 ? 17.300 -0.325 36.266 1.00 85.56 915 SER A O 1
ATOM 6525 N N . LEU A 1 916 ? 16.859 -0.520 34.055 1.00 94.56 916 LEU A N 1
ATOM 6526 C CA . LEU A 1 916 ? 15.408 -0.464 34.115 1.00 94.56 916 LEU A CA 1
ATOM 6527 C C . LEU A 1 916 ? 14.881 -1.871 33.830 1.00 94.56 916 LEU A C 1
ATOM 6529 O O . LEU A 1 916 ? 14.831 -2.294 32.677 1.00 94.56 916 LEU A O 1
ATOM 6533 N N . ASP A 1 917 ? 14.520 -2.599 34.884 1.00 94.88 917 ASP A N 1
ATOM 6534 C CA . ASP A 1 917 ? 13.988 -3.954 34.749 1.00 94.88 917 ASP A CA 1
ATOM 6535 C C . ASP A 1 917 ? 12.463 -3.904 34.624 1.00 94.88 917 ASP A C 1
ATOM 6537 O O . ASP A 1 917 ? 11.744 -3.695 35.601 1.00 94.88 917 ASP A O 1
ATOM 6541 N N . LEU A 1 918 ? 11.962 -4.101 33.404 1.00 96.81 918 LEU A N 1
ATOM 6542 C CA . LEU A 1 918 ? 10.526 -4.139 33.115 1.00 96.81 918 LEU A CA 1
ATOM 6543 C C . LEU A 1 918 ? 9.861 -5.471 33.527 1.00 96.81 918 LEU A C 1
ATOM 6545 O O . LEU A 1 918 ? 8.655 -5.627 33.342 1.00 96.81 918 LEU A O 1
ATOM 6549 N N . ASN A 1 919 ? 10.614 -6.405 34.124 1.00 96.19 919 ASN A N 1
ATOM 6550 C CA . ASN A 1 919 ? 10.082 -7.552 34.863 1.00 96.19 919 ASN A CA 1
ATOM 6551 C C . ASN A 1 919 ? 9.962 -7.283 36.384 1.00 96.19 919 ASN A C 1
ATOM 6553 O O . ASN A 1 919 ? 9.423 -8.122 37.107 1.00 96.19 919 ASN A O 1
ATOM 6557 N N . ASP A 1 920 ? 10.448 -6.142 36.895 1.00 96.88 920 ASP A N 1
ATOM 6558 C CA . ASP A 1 920 ? 10.298 -5.744 38.300 1.00 96.88 920 ASP A CA 1
ATOM 6559 C C . ASP A 1 920 ? 9.006 -4.935 38.490 1.00 96.88 920 ASP A C 1
ATOM 6561 O O . ASP A 1 920 ? 8.898 -3.769 38.094 1.00 96.88 920 ASP A O 1
ATOM 6565 N N . SER A 1 921 ? 8.021 -5.536 39.163 1.00 96.38 921 SER A N 1
ATOM 6566 C CA . SER A 1 921 ? 6.719 -4.907 39.397 1.00 96.38 921 SER A CA 1
ATOM 6567 C C . SER A 1 921 ? 6.808 -3.605 40.193 1.00 96.38 921 SER A C 1
ATOM 6569 O O . SER A 1 921 ? 5.944 -2.754 40.026 1.00 96.38 921 SER A O 1
ATOM 6571 N N . ALA A 1 922 ? 7.837 -3.399 41.025 1.00 96.50 922 ALA A N 1
ATOM 6572 C CA . ALA A 1 922 ? 8.023 -2.135 41.743 1.00 96.50 922 ALA A CA 1
ATOM 6573 C C . ALA A 1 922 ? 8.582 -1.021 40.835 1.00 96.50 922 ALA A C 1
ATOM 6575 O O . ALA A 1 922 ? 8.322 0.165 41.065 1.00 96.50 922 ALA A O 1
ATOM 6576 N N . GLN A 1 923 ? 9.327 -1.378 39.784 1.00 96.56 923 GLN A N 1
ATOM 6577 C CA . GLN A 1 923 ? 9.781 -0.423 38.771 1.00 96.56 923 GLN A CA 1
ATOM 6578 C C . GLN A 1 923 ? 8.641 -0.052 37.822 1.00 96.56 923 GLN A C 1
ATOM 6580 O O . GLN A 1 923 ? 8.437 1.142 37.587 1.00 96.56 923 GLN A O 1
ATOM 6585 N N . VAL A 1 924 ? 7.854 -1.038 37.374 1.00 98.19 924 VAL A N 1
ATOM 6586 C CA . VAL A 1 924 ? 6.656 -0.829 36.543 1.00 98.19 924 VAL A CA 1
ATOM 6587 C C . VAL A 1 924 ? 5.572 -0.054 37.303 1.00 98.19 924 VAL A C 1
ATOM 6589 O O . VAL A 1 924 ? 5.106 0.964 36.798 1.00 98.19 924 VAL A O 1
ATOM 6592 N N . GLU A 1 925 ? 5.249 -0.409 38.556 1.00 98.12 925 GLU A N 1
ATOM 6593 C CA . GLU A 1 925 ? 4.332 0.385 39.395 1.00 98.12 925 GLU A CA 1
ATOM 6594 C C . GLU A 1 925 ? 4.813 1.840 39.488 1.00 98.12 925 GLU A C 1
ATOM 6596 O O . GLU A 1 925 ? 4.039 2.778 39.309 1.00 98.12 925 GLU A O 1
ATOM 6601 N N . SER A 1 926 ? 6.114 2.059 39.693 1.00 96.94 926 SER A N 1
ATOM 6602 C CA . SER A 1 926 ? 6.659 3.411 39.768 1.00 96.94 926 SER A CA 1
ATOM 6603 C C . SER A 1 926 ? 6.676 4.162 38.425 1.00 96.94 926 SER A C 1
ATOM 6605 O O . SER A 1 926 ? 6.795 5.389 38.464 1.00 96.94 926 SER A O 1
ATOM 6607 N N . ILE A 1 927 ? 6.561 3.488 37.274 1.00 97.88 927 ILE A N 1
ATOM 6608 C CA . ILE A 1 927 ? 6.275 4.131 35.980 1.00 97.88 927 ILE A CA 1
ATOM 6609 C C . ILE A 1 927 ? 4.805 4.554 35.943 1.00 97.88 927 ILE A C 1
ATOM 6611 O O . ILE A 1 927 ? 4.540 5.725 35.677 1.00 97.88 927 ILE A O 1
ATOM 6615 N N . ILE A 1 928 ? 3.864 3.672 36.303 1.00 98.31 928 ILE A N 1
ATOM 6616 C CA . ILE A 1 928 ? 2.424 3.989 36.357 1.00 98.31 928 ILE A CA 1
ATOM 6617 C C . ILE A 1 928 ? 2.177 5.203 37.270 1.00 98.31 928 ILE A C 1
ATOM 6619 O O . ILE A 1 928 ? 1.616 6.203 36.832 1.00 98.31 928 ILE A O 1
ATOM 6623 N N . GLN A 1 929 ? 2.672 5.184 38.513 1.00 97.50 929 GLN A N 1
ATOM 6624 C CA . GLN A 1 929 ? 2.477 6.274 39.487 1.00 97.50 929 GLN A CA 1
ATOM 6625 C C . GLN A 1 929 ? 3.071 7.618 38.997 1.00 97.50 929 GLN A C 1
ATOM 6627 O O . GLN A 1 929 ? 2.504 8.687 39.245 1.00 97.50 929 GLN A O 1
ATOM 6632 N N . GLN A 1 930 ? 4.199 7.589 38.273 1.00 97.12 930 GLN A N 1
ATOM 6633 C CA . GLN A 1 930 ? 4.788 8.791 37.668 1.00 97.12 930 GLN A CA 1
ATOM 6634 C C . GLN A 1 930 ? 3.988 9.263 36.444 1.00 97.12 930 GLN A C 1
ATOM 6636 O O . GLN A 1 930 ? 3.809 10.465 36.273 1.00 97.12 930 GLN A O 1
ATOM 6641 N N . SER A 1 931 ? 3.458 8.341 35.641 1.00 97.75 931 SER A N 1
ATOM 6642 C CA . SER A 1 931 ? 2.602 8.638 34.485 1.00 97.75 931 SER A CA 1
ATOM 6643 C C . SER A 1 931 ? 1.298 9.301 34.932 1.00 97.75 931 SER A C 1
ATOM 6645 O O . SER A 1 931 ? 0.967 10.379 34.455 1.00 97.75 931 SER A O 1
ATOM 6647 N N . VAL A 1 932 ? 0.641 8.760 35.963 1.00 97.19 932 VAL A N 1
ATOM 6648 C CA . VAL A 1 932 ? -0.520 9.374 36.635 1.00 97.19 932 VAL A CA 1
ATOM 6649 C C . VAL A 1 932 ? -0.190 10.785 37.144 1.00 97.19 932 VAL A C 1
ATOM 6651 O O . VAL A 1 932 ? -0.990 11.706 36.996 1.00 97.19 932 VAL A O 1
ATOM 6654 N N . THR A 1 933 ? 1.009 10.994 37.700 1.00 95.94 933 THR A N 1
ATOM 6655 C CA . THR A 1 933 ? 1.470 12.319 38.165 1.00 95.94 933 THR A CA 1
ATOM 6656 C C . THR A 1 933 ? 1.698 13.307 37.009 1.00 95.94 933 THR A C 1
ATOM 6658 O O . THR A 1 933 ? 1.442 14.506 37.164 1.00 95.94 933 THR A O 1
ATOM 6661 N N . ASN A 1 934 ? 2.150 12.811 35.854 1.00 95.00 934 ASN A N 1
ATOM 6662 C CA . ASN A 1 934 ? 2.359 13.583 34.630 1.00 95.00 934 ASN A CA 1
ATOM 6663 C C . ASN A 1 934 ? 1.013 13.952 33.973 1.00 95.00 934 ASN A C 1
ATOM 6665 O O . ASN A 1 934 ? 0.761 15.132 33.736 1.00 95.00 934 ASN A O 1
ATOM 6669 N N . VAL A 1 935 ? 0.107 12.986 33.768 1.00 95.81 935 VAL A N 1
ATOM 6670 C CA . VAL A 1 935 ? -1.238 13.229 33.205 1.00 95.81 935 VAL A CA 1
ATOM 6671 C C . VAL A 1 935 ? -2.053 14.161 34.101 1.00 95.81 935 VAL A C 1
ATOM 6673 O O . VAL A 1 935 ? -2.795 14.998 33.596 1.00 95.81 935 VAL A O 1
ATOM 6676 N N . LYS A 1 936 ? -1.828 14.154 35.425 1.00 95.19 936 LYS A N 1
ATOM 6677 C CA . LYS A 1 936 ? -2.475 15.106 36.344 1.00 95.19 936 LYS A CA 1
ATOM 6678 C C . LYS A 1 936 ? -2.161 16.587 36.062 1.00 95.19 936 LYS A C 1
ATOM 6680 O O . LYS A 1 936 ? -2.839 17.455 36.610 1.00 95.19 936 LYS A O 1
ATOM 6685 N N . GLN A 1 937 ? -1.150 16.889 35.239 1.00 92.50 937 GLN A N 1
ATOM 6686 C CA . GLN A 1 937 ? -0.852 18.257 34.796 1.00 92.50 937 GLN A CA 1
ATOM 6687 C C . GLN A 1 937 ? -1.728 18.718 33.616 1.00 92.50 937 GLN A C 1
ATOM 6689 O O . GLN A 1 937 ? -1.896 19.924 33.446 1.00 92.50 937 GLN A O 1
ATOM 6694 N N . VAL A 1 938 ? -2.283 17.788 32.827 1.00 90.75 938 VAL A N 1
ATOM 6695 C CA . VAL A 1 938 ? -3.186 18.079 31.695 1.00 90.75 938 VAL A CA 1
ATOM 6696 C C . VAL A 1 938 ? -4.649 17.805 32.057 1.00 90.75 938 VAL A C 1
ATOM 6698 O O . VAL A 1 938 ? -5.496 18.676 31.870 1.00 90.75 938 VAL A O 1
ATOM 6701 N N . ASP A 1 939 ? -4.942 16.674 32.704 1.00 92.94 939 ASP A N 1
ATOM 6702 C CA . ASP A 1 939 ? -6.268 16.356 33.235 1.00 92.94 939 ASP A CA 1
ATOM 6703 C C . ASP A 1 939 ? -6.367 16.689 34.734 1.00 92.94 939 ASP A C 1
ATOM 6705 O O . ASP A 1 939 ? -6.042 15.905 35.634 1.00 92.94 939 ASP A O 1
ATOM 6709 N N . SER A 1 940 ? -6.902 17.878 35.015 1.00 91.00 940 SER A N 1
ATOM 6710 C CA . SER A 1 940 ? -7.158 18.341 36.384 1.00 91.00 940 SER A CA 1
ATOM 6711 C C . SER A 1 940 ? -8.215 17.522 37.153 1.00 91.00 940 SER A C 1
ATOM 6713 O O . SER A 1 940 ? -8.232 17.577 38.387 1.00 91.00 940 SER A O 1
ATOM 6715 N N . ASN A 1 941 ? -9.021 16.690 36.482 1.00 90.69 941 ASN A N 1
ATOM 6716 C CA . ASN A 1 941 ? -10.073 15.853 37.071 1.00 90.69 941 ASN A CA 1
ATOM 6717 C C . ASN A 1 941 ? -9.613 14.413 37.369 1.00 90.69 941 ASN A C 1
ATOM 6719 O O . ASN A 1 941 ? -10.028 13.885 38.399 1.00 90.69 941 ASN A O 1
ATOM 6723 N N . LEU A 1 942 ? -8.688 13.852 36.572 1.00 94.06 942 LEU A N 1
ATOM 6724 C CA . LEU A 1 942 ? -8.058 12.515 36.686 1.00 94.06 942 LEU A CA 1
ATOM 6725 C C . LEU A 1 942 ? -8.088 11.908 38.101 1.00 94.06 942 LEU A C 1
ATOM 6727 O O . LEU A 1 942 ? -7.547 12.499 39.048 1.00 94.06 942 LEU A O 1
ATOM 6731 N N . ASN A 1 943 ? -8.649 10.705 38.247 1.00 89.00 943 ASN A N 1
ATOM 6732 C CA . ASN A 1 943 ? -8.824 10.057 39.552 1.00 89.00 943 ASN A CA 1
ATOM 6733 C C . ASN A 1 943 ? -7.535 9.379 40.060 1.00 89.00 943 ASN A C 1
ATOM 6735 O O . ASN A 1 943 ? -7.409 8.152 40.099 1.00 89.00 943 ASN A O 1
ATOM 6739 N N . THR A 1 944 ? -6.572 10.197 40.491 1.00 94.06 944 THR A N 1
ATOM 6740 C CA . THR A 1 944 ? -5.259 9.731 40.959 1.00 94.06 944 THR A CA 1
ATOM 6741 C C . THR A 1 944 ? -5.344 8.779 42.152 1.00 94.06 944 THR A C 1
ATOM 6743 O O . THR A 1 944 ? -4.523 7.879 42.252 1.00 94.06 944 THR A O 1
ATOM 6746 N N . GLU A 1 945 ? -6.321 8.933 43.057 1.00 92.25 945 GLU A N 1
ATOM 6747 C CA . GLU A 1 945 ? -6.458 8.027 44.208 1.00 92.25 945 GLU A CA 1
ATOM 6748 C C . GLU A 1 945 ? -6.881 6.615 43.773 1.00 92.25 945 GLU A C 1
ATOM 6750 O O . GLU A 1 945 ? -6.321 5.640 44.274 1.00 92.25 945 GLU A O 1
ATOM 6755 N N . LYS A 1 946 ? -7.802 6.490 42.805 1.00 93.38 946 LYS A N 1
ATOM 6756 C CA . LYS A 1 946 ? -8.166 5.189 42.222 1.00 93.38 946 LYS A CA 1
ATOM 6757 C C . LYS A 1 946 ? -6.979 4.572 41.482 1.00 93.38 946 LYS A C 1
ATOM 6759 O O . LYS A 1 946 ? -6.628 3.426 41.751 1.00 93.38 946 LYS A O 1
ATOM 6764 N N . LEU A 1 947 ? -6.316 5.334 40.613 1.00 95.62 947 LEU A N 1
ATOM 6765 C CA . LEU A 1 947 ? -5.183 4.838 39.824 1.00 95.62 947 LEU A CA 1
ATOM 6766 C C . LEU A 1 947 ? -4.002 4.402 40.706 1.00 95.62 947 LEU A C 1
ATOM 6768 O O . LEU A 1 947 ? -3.460 3.316 40.508 1.00 95.62 947 LEU A O 1
ATOM 6772 N N . SER A 1 948 ? -3.671 5.161 41.757 1.00 94.88 948 SER A N 1
ATOM 6773 C CA . SER A 1 948 ? -2.646 4.766 42.733 1.00 94.88 948 SER A CA 1
ATOM 6774 C C . SER A 1 948 ? -3.002 3.516 43.550 1.00 94.88 948 SER A C 1
ATOM 6776 O O . SER A 1 948 ? -2.090 2.880 44.076 1.00 94.88 948 SER A O 1
ATOM 6778 N N . GLN A 1 949 ? -4.287 3.149 43.666 1.00 95.94 949 GLN A N 1
ATOM 6779 C CA . GLN A 1 949 ? -4.730 1.885 44.275 1.00 95.94 949 GLN A CA 1
ATOM 6780 C C . GLN A 1 949 ? -4.701 0.704 43.289 1.00 95.94 949 GLN A C 1
ATOM 6782 O O . GLN A 1 949 ? -4.509 -0.431 43.721 1.00 95.94 949 GLN A O 1
ATOM 6787 N N . LEU A 1 950 ? -4.875 0.954 41.985 1.00 97.44 950 LEU A N 1
ATOM 6788 C CA . LEU A 1 950 ? -4.836 -0.066 40.927 1.00 97.44 950 LEU A CA 1
ATOM 6789 C C . LEU A 1 950 ? -3.403 -0.428 40.500 1.00 97.44 950 LEU A C 1
ATOM 6791 O O . LEU A 1 950 ? -3.124 -1.596 40.220 1.00 97.44 950 LEU A O 1
ATOM 6795 N N . ALA A 1 951 ? -2.492 0.551 40.483 1.00 97.88 951 ALA A N 1
ATOM 6796 C CA . ALA A 1 951 ? -1.129 0.411 39.964 1.00 97.88 951 ALA A CA 1
ATOM 6797 C C . ALA A 1 951 ? -0.336 -0.820 40.473 1.00 97.88 951 ALA A C 1
ATOM 6799 O O . ALA A 1 951 ? 0.298 -1.466 39.638 1.00 97.88 951 ALA A O 1
ATOM 6800 N N . PRO A 1 952 ? -0.373 -1.219 41.767 1.00 98.06 952 PRO A N 1
ATOM 6801 C CA . PRO A 1 952 ? 0.396 -2.375 42.250 1.00 98.06 952 PRO A CA 1
ATOM 6802 C C . PRO A 1 952 ? -0.095 -3.725 41.712 1.00 98.06 952 PRO A C 1
ATOM 6804 O O . PRO A 1 952 ? 0.654 -4.700 41.717 1.00 98.06 952 PRO A O 1
ATOM 6807 N N . GLU A 1 953 ? -1.357 -3.808 41.283 1.00 98.19 953 GLU A N 1
ATOM 6808 C CA . GLU A 1 953 ? -1.948 -5.011 40.687 1.00 98.19 953 GLU A CA 1
ATOM 6809 C C . GLU A 1 953 ? -1.816 -4.980 39.157 1.00 98.19 953 GLU A C 1
ATOM 6811 O O . GLU A 1 953 ? -1.386 -5.969 38.564 1.00 98.19 953 GLU A O 1
ATOM 6816 N N . ALA A 1 954 ? -2.058 -3.825 38.527 1.00 97.94 954 ALA A N 1
ATOM 6817 C CA . ALA A 1 954 ? -1.834 -3.621 37.094 1.00 97.94 954 ALA A CA 1
ATOM 6818 C C . ALA A 1 954 ? -0.371 -3.878 36.682 1.00 97.94 954 ALA A C 1
ATOM 6820 O O . ALA A 1 954 ? -0.111 -4.552 35.687 1.00 97.94 954 ALA A O 1
ATOM 6821 N N . ALA A 1 955 ? 0.595 -3.448 37.503 1.00 98.44 955 ALA A N 1
ATOM 6822 C CA . ALA A 1 955 ? 2.014 -3.715 37.275 1.00 98.44 955 ALA A CA 1
ATOM 6823 C C . ALA A 1 955 ? 2.359 -5.217 37.233 1.00 98.44 955 ALA A C 1
ATOM 6825 O O . ALA A 1 955 ? 3.354 -5.586 36.616 1.00 98.44 955 ALA A O 1
ATOM 6826 N N . LYS A 1 956 ? 1.560 -6.103 37.850 1.00 97.62 956 LYS A N 1
ATOM 6827 C CA . LYS A 1 956 ? 1.776 -7.562 37.774 1.00 97.62 956 LYS A CA 1
ATOM 6828 C C . LYS A 1 956 ? 1.334 -8.138 36.432 1.00 97.62 956 LYS A C 1
ATOM 6830 O O . LYS A 1 956 ? 2.007 -9.028 35.927 1.00 97.62 956 LYS A O 1
ATOM 6835 N N . VAL A 1 957 ? 0.245 -7.617 35.860 1.00 97.75 957 VAL A N 1
ATOM 6836 C CA . VAL A 1 957 ? -0.242 -7.997 34.521 1.00 97.75 957 VAL A CA 1
ATOM 6837 C C . VAL A 1 957 ? 0.820 -7.646 33.476 1.00 97.75 957 VAL A C 1
ATOM 6839 O O . VAL A 1 957 ? 1.310 -8.524 32.770 1.00 97.75 957 VAL A O 1
ATOM 6842 N N . MET A 1 958 ? 1.290 -6.394 33.487 1.00 98.00 958 MET A N 1
ATOM 6843 C CA . MET A 1 958 ? 2.366 -5.918 32.606 1.00 98.00 958 MET A CA 1
ATOM 6844 C C . MET A 1 958 ? 3.675 -6.713 32.780 1.00 98.00 958 MET A C 1
ATOM 6846 O O . MET A 1 958 ? 4.367 -7.001 31.806 1.00 98.00 958 MET A O 1
ATOM 6850 N N . VAL A 1 959 ? 4.022 -7.105 34.011 1.00 98.19 959 VAL A N 1
ATOM 6851 C CA . VAL A 1 959 ? 5.218 -7.920 34.279 1.00 98.19 959 VAL A CA 1
ATOM 6852 C C . VAL A 1 959 ? 5.072 -9.362 33.788 1.00 98.19 959 VAL A C 1
ATOM 6854 O O . VAL A 1 959 ? 6.031 -9.899 33.243 1.00 98.19 959 VAL A O 1
ATOM 6857 N N . GLU A 1 960 ? 3.912 -10.006 33.931 1.00 96.88 960 GLU A N 1
ATOM 6858 C CA . GLU A 1 960 ? 3.707 -11.373 33.424 1.00 96.88 960 GLU A CA 1
ATOM 6859 C C . GLU A 1 960 ? 3.661 -11.407 31.882 1.00 96.88 960 GLU A C 1
ATOM 6861 O O . GLU A 1 960 ? 4.156 -12.354 31.264 1.00 96.88 960 GLU A O 1
ATOM 6866 N N . ALA A 1 961 ? 3.168 -10.338 31.250 1.00 94.38 961 ALA A N 1
ATOM 6867 C CA . ALA A 1 961 ? 3.330 -10.084 29.820 1.00 94.38 961 ALA A CA 1
ATOM 6868 C C . ALA A 1 961 ? 4.817 -9.999 29.422 1.00 94.38 961 ALA A C 1
ATOM 6870 O O . ALA A 1 961 ? 5.277 -10.762 28.574 1.00 94.38 961 ALA A O 1
ATOM 6871 N N . ASN A 1 962 ? 5.604 -9.162 30.101 1.00 97.25 962 ASN A N 1
ATOM 6872 C CA . ASN A 1 962 ? 7.036 -8.997 29.821 1.00 97.25 962 ASN A CA 1
ATOM 6873 C C . ASN A 1 962 ? 7.856 -10.278 30.075 1.00 97.25 962 ASN A C 1
ATOM 6875 O O . ASN A 1 962 ? 8.761 -10.604 29.303 1.00 97.25 962 ASN A O 1
ATOM 6879 N N . GLN A 1 963 ? 7.499 -11.060 31.097 1.00 96.31 963 GLN A N 1
ATOM 6880 C CA . GLN A 1 963 ? 8.072 -12.388 31.325 1.00 96.31 963 GLN A CA 1
ATOM 6881 C C . GLN A 1 963 ? 7.631 -13.403 30.259 1.00 96.31 963 GLN A C 1
ATOM 6883 O O . GLN A 1 963 ? 8.385 -14.324 29.954 1.00 96.31 963 GLN A O 1
ATOM 6888 N N . SER A 1 964 ? 6.453 -13.242 29.645 1.00 94.94 964 SER A N 1
ATOM 6889 C CA . SER A 1 964 ? 6.045 -14.043 28.480 1.00 94.94 964 SER A CA 1
ATOM 6890 C C . SER A 1 964 ? 6.923 -13.745 27.264 1.00 94.94 964 SER A C 1
ATOM 6892 O O . SER A 1 964 ? 7.387 -14.684 26.622 1.00 94.94 964 SER A O 1
ATOM 6894 N N . THR A 1 965 ? 7.255 -12.475 27.016 1.00 95.06 965 THR A N 1
ATOM 6895 C CA . THR A 1 965 ? 8.213 -12.068 25.973 1.00 95.06 965 THR A CA 1
ATOM 6896 C C . THR A 1 965 ? 9.606 -12.685 26.193 1.00 95.06 965 THR A C 1
ATOM 6898 O O . THR A 1 965 ? 10.194 -13.224 25.255 1.00 95.06 965 THR A O 1
ATOM 6901 N N . ASP A 1 966 ? 10.120 -12.707 27.432 1.00 95.50 966 ASP A N 1
ATOM 6902 C CA . ASP A 1 966 ? 11.380 -13.411 27.750 1.00 95.50 966 ASP A CA 1
ATOM 6903 C C . ASP A 1 966 ? 11.286 -14.924 27.500 1.00 95.50 966 ASP A C 1
ATOM 6905 O O . ASP A 1 966 ? 12.230 -15.531 26.988 1.00 95.50 966 ASP A O 1
ATOM 6909 N N . ARG A 1 967 ? 10.144 -15.541 27.843 1.00 94.44 967 ARG A N 1
ATOM 6910 C CA . ARG A 1 967 ? 9.894 -16.973 27.618 1.00 94.44 967 ARG A CA 1
ATOM 6911 C C . ARG A 1 967 ? 9.835 -17.331 26.132 1.00 94.44 967 ARG A C 1
ATOM 6913 O O . ARG A 1 967 ? 10.234 -18.440 25.792 1.00 94.44 967 ARG A O 1
ATOM 6920 N N . VAL A 1 968 ? 9.402 -16.430 25.245 1.00 91.25 968 VAL A N 1
ATOM 6921 C CA . VAL A 1 968 ? 9.524 -16.652 23.792 1.00 91.25 968 VAL A CA 1
ATOM 6922 C C . VAL A 1 968 ? 11.003 -16.751 23.413 1.00 91.25 968 VAL A C 1
ATOM 6924 O O . VAL A 1 968 ? 11.449 -17.776 22.894 1.00 91.25 968 VAL A O 1
ATOM 6927 N N . LYS A 1 969 ? 11.800 -15.742 23.776 1.00 90.44 969 LYS A N 1
ATOM 6928 C CA . LYS A 1 969 ? 13.233 -15.705 23.462 1.00 90.44 969 LYS A CA 1
ATOM 6929 C C . LYS A 1 969 ? 14.034 -16.882 24.038 1.00 90.44 969 LYS A C 1
ATOM 6931 O O . LYS A 1 969 ? 15.035 -17.274 23.445 1.00 90.44 969 LYS A O 1
ATOM 6936 N N . SER A 1 970 ? 13.633 -17.455 25.177 1.00 90.69 970 SER A N 1
ATOM 6937 C CA . SER A 1 970 ? 14.328 -18.617 25.752 1.00 90.69 970 SER A CA 1
ATOM 6938 C C . SER A 1 970 ? 13.946 -19.965 25.132 1.00 90.69 970 SER A C 1
ATOM 6940 O O . SER A 1 970 ? 14.665 -20.940 25.356 1.00 90.69 970 SER A O 1
ATOM 6942 N N . ASN A 1 971 ? 12.817 -20.049 24.418 1.00 86.44 971 ASN A N 1
ATOM 6943 C CA . ASN A 1 971 ? 12.189 -21.326 24.053 1.00 86.44 971 ASN A CA 1
ATOM 6944 C C . ASN A 1 971 ? 12.104 -21.584 22.540 1.00 86.44 971 ASN A C 1
ATOM 6946 O O . ASN A 1 971 ? 11.951 -22.742 22.149 1.00 86.44 971 ASN A O 1
ATOM 6950 N N . PHE A 1 972 ? 12.199 -20.547 21.705 1.00 85.88 972 PHE A N 1
ATOM 6951 C CA . PHE A 1 972 ? 12.096 -20.643 20.246 1.00 85.88 972 PHE A CA 1
ATOM 6952 C C . PHE A 1 972 ? 13.434 -20.352 19.552 1.00 85.88 972 PHE A C 1
ATOM 6954 O O . PHE A 1 972 ? 14.330 -19.734 20.129 1.00 85.88 972 PHE A O 1
ATOM 6961 N N . LEU A 1 973 ? 13.578 -20.824 18.310 1.00 80.31 973 LEU A N 1
ATOM 6962 C CA . LEU A 1 973 ? 14.721 -20.479 17.458 1.00 80.31 973 LEU A CA 1
ATOM 6963 C C . LEU A 1 973 ? 14.548 -19.051 16.896 1.00 80.31 973 LEU A C 1
ATOM 6965 O O . LEU A 1 973 ? 13.402 -18.607 16.771 1.00 80.31 973 LEU A O 1
ATOM 6969 N N . PRO A 1 974 ? 15.639 -18.323 16.579 1.00 81.75 974 PRO A N 1
ATOM 6970 C CA . PRO A 1 974 ? 15.593 -16.898 16.234 1.00 81.75 974 PRO A CA 1
ATOM 6971 C C . PRO A 1 974 ? 14.607 -16.540 15.116 1.00 81.75 974 PRO A C 1
ATOM 6973 O O . PRO A 1 974 ? 13.893 -15.548 15.230 1.00 81.75 974 PRO A O 1
ATOM 6976 N N . GLU A 1 975 ? 14.489 -17.391 14.099 1.00 80.56 975 GLU A N 1
ATOM 6977 C CA . GLU A 1 975 ? 13.564 -17.247 12.973 1.00 80.56 975 GLU A CA 1
ATOM 6978 C C . GLU A 1 975 ? 12.073 -17.257 13.370 1.00 80.56 975 GLU A C 1
ATOM 6980 O O . GLU A 1 975 ? 11.251 -16.684 12.662 1.00 80.56 975 GLU A O 1
ATOM 6985 N N . PHE A 1 976 ? 11.714 -17.839 14.521 1.00 82.50 976 PHE A N 1
ATOM 6986 C CA . PHE A 1 976 ? 10.336 -17.865 15.035 1.00 82.50 976 PHE A CA 1
ATOM 6987 C C . PHE A 1 976 ? 10.063 -16.817 16.123 1.00 82.50 976 PHE A C 1
ATOM 6989 O O . PHE A 1 976 ? 8.899 -16.560 16.432 1.00 82.50 976 PHE A O 1
ATOM 6996 N N . ILE A 1 977 ? 11.100 -16.202 16.710 1.00 87.56 977 ILE A N 1
ATOM 6997 C CA . ILE A 1 977 ? 10.937 -15.245 17.818 1.00 87.56 977 ILE A CA 1
ATOM 6998 C C . ILE A 1 977 ? 9.984 -14.086 17.461 1.00 87.56 977 ILE A C 1
ATOM 7000 O O . ILE A 1 977 ? 9.131 -13.804 18.300 1.00 87.56 977 ILE A O 1
ATOM 7004 N N . PRO A 1 978 ? 10.043 -13.439 16.275 1.00 89.56 978 PRO A N 1
ATOM 7005 C CA . PRO A 1 978 ? 9.136 -12.333 15.956 1.00 89.56 978 PRO A CA 1
ATOM 7006 C C . PRO A 1 978 ? 7.659 -12.749 15.902 1.00 89.56 978 PRO A C 1
ATOM 7008 O O . PRO A 1 978 ? 6.826 -12.118 16.545 1.00 89.56 978 PRO A O 1
ATOM 7011 N N . SER A 1 979 ? 7.334 -13.853 15.219 1.00 83.31 979 SER A N 1
ATOM 7012 C CA . SER A 1 979 ? 5.952 -14.355 15.099 1.00 83.31 979 SER A CA 1
ATOM 7013 C C . SER A 1 979 ? 5.370 -14.780 16.457 1.00 83.31 979 SER A C 1
ATOM 7015 O O . SER A 1 979 ? 4.221 -14.480 16.783 1.00 83.31 979 SER A O 1
ATOM 7017 N N . GLU A 1 980 ? 6.176 -15.423 17.305 1.00 86.19 980 GLU A N 1
ATOM 7018 C CA . GLU A 1 980 ? 5.759 -15.807 18.658 1.00 86.19 980 GLU A CA 1
ATOM 7019 C C . GLU A 1 980 ? 5.675 -14.602 19.617 1.00 86.19 980 GLU A C 1
ATOM 7021 O O . GLU A 1 980 ? 4.863 -14.621 20.541 1.00 86.19 980 GLU A O 1
ATOM 7026 N N . ILE A 1 981 ? 6.453 -13.535 19.390 1.00 92.00 981 ILE A N 1
ATOM 7027 C CA . ILE A 1 981 ? 6.309 -12.245 20.087 1.00 92.00 981 ILE A CA 1
ATOM 7028 C C . ILE A 1 981 ? 5.011 -11.532 19.665 1.00 92.00 981 ILE A C 1
ATOM 7030 O O . ILE A 1 981 ? 4.286 -11.069 20.548 1.00 92.00 981 ILE A O 1
ATOM 7034 N N . GLY A 1 982 ? 4.645 -11.554 18.378 1.00 89.38 982 GLY A N 1
ATOM 7035 C CA . GLY A 1 982 ? 3.380 -11.000 17.873 1.00 89.38 982 GLY A CA 1
ATOM 7036 C C . GLY A 1 982 ? 2.142 -11.596 18.558 1.00 89.38 982 GLY A C 1
ATOM 7037 O O . GLY A 1 982 ? 1.236 -10.867 18.957 1.00 89.38 982 GLY A O 1
ATOM 7038 N N . LYS A 1 983 ? 2.133 -12.908 18.847 1.00 86.38 983 LYS A N 1
ATOM 7039 C CA . LYS A 1 983 ? 1.064 -13.530 19.663 1.00 86.38 983 LYS A CA 1
ATOM 7040 C C . LYS A 1 983 ? 0.962 -12.958 21.078 1.00 86.38 983 LYS A C 1
ATOM 7042 O O . LYS A 1 983 ? -0.133 -12.901 21.634 1.00 86.38 983 LYS A O 1
ATOM 7047 N N . VAL A 1 984 ? 2.092 -12.583 21.689 1.00 91.88 984 VAL A N 1
ATOM 7048 C CA . VAL A 1 984 ? 2.098 -11.929 23.006 1.00 91.88 984 VAL A CA 1
ATOM 7049 C C . VAL A 1 984 ? 1.500 -10.533 22.863 1.00 91.88 984 VAL A C 1
ATOM 7051 O O . VAL A 1 984 ? 0.536 -10.231 23.563 1.00 91.88 984 VAL A O 1
ATOM 7054 N N . GLN A 1 985 ? 2.006 -9.735 21.916 1.00 91.00 985 GLN A N 1
ATOM 7055 C CA . GLN A 1 985 ? 1.543 -8.371 21.642 1.00 91.00 985 GLN A CA 1
ATOM 7056 C C . GLN A 1 985 ? 0.032 -8.317 21.357 1.00 91.00 985 GLN A C 1
ATOM 7058 O O . GLN A 1 985 ? -0.683 -7.542 21.986 1.00 91.00 985 GLN A O 1
ATOM 7063 N N . LYS A 1 986 ? -0.508 -9.211 20.519 1.00 88.25 986 LYS A N 1
ATOM 7064 C CA . LYS A 1 986 ? -1.948 -9.248 20.199 1.00 88.25 986 LYS A CA 1
ATOM 7065 C C . LYS A 1 986 ? -2.843 -9.400 21.442 1.00 88.25 986 LYS A C 1
ATOM 7067 O O . LYS A 1 986 ? -3.921 -8.814 21.510 1.00 88.25 986 LYS A O 1
ATOM 7072 N N . VAL A 1 987 ? -2.383 -10.135 22.460 1.00 89.62 987 VAL A N 1
ATOM 7073 C CA . VAL A 1 987 ? -3.099 -10.315 23.738 1.00 89.62 987 VAL A CA 1
ATOM 7074 C C . VAL A 1 987 ? -2.844 -9.167 24.722 1.00 89.62 987 VAL A C 1
ATOM 7076 O O . VAL A 1 987 ? -3.731 -8.827 25.510 1.00 89.62 987 VAL A O 1
ATOM 7079 N N . THR A 1 988 ? -1.645 -8.580 24.728 1.00 91.00 988 THR A N 1
ATOM 7080 C CA . THR A 1 988 ? -1.238 -7.562 25.714 1.00 91.00 988 THR A CA 1
ATOM 7081 C C . THR A 1 988 ? -1.651 -6.146 25.328 1.00 91.00 988 THR A C 1
ATOM 7083 O O . THR A 1 988 ? -1.985 -5.362 26.216 1.00 91.00 988 THR A O 1
ATOM 7086 N N . LEU A 1 989 ? -1.662 -5.841 24.030 1.00 89.19 989 LEU A N 1
ATOM 7087 C CA . LEU A 1 989 ? -2.113 -4.575 23.451 1.00 89.19 989 LEU A CA 1
ATOM 7088 C C . LEU A 1 989 ? -3.635 -4.565 23.236 1.00 89.19 989 LEU A C 1
ATOM 7090 O O . LEU A 1 989 ? -4.260 -3.531 23.418 1.00 89.19 989 LEU A O 1
ATOM 7094 N N . GLY A 1 990 ? -4.231 -5.721 22.915 1.00 88.75 990 GLY A N 1
ATOM 7095 C CA . GLY A 1 990 ? -5.682 -5.907 22.813 1.00 88.75 990 GLY A CA 1
ATOM 7096 C C . GLY A 1 990 ? -6.341 -6.219 24.164 1.00 88.75 990 GLY A C 1
ATOM 7097 O O . GLY A 1 990 ? -6.447 -5.363 25.043 1.00 88.75 990 GLY A O 1
ATOM 7098 N N . GLU A 1 991 ? -6.790 -7.468 24.348 1.00 88.19 991 GLU A N 1
ATOM 7099 C CA . GLU A 1 991 ? -7.614 -7.901 25.495 1.00 88.19 991 GLU A CA 1
ATOM 7100 C C . GLU A 1 991 ? -7.119 -7.427 26.875 1.00 88.19 991 GLU A C 1
ATOM 7102 O O . GLU A 1 991 ? -7.928 -7.072 27.736 1.00 88.19 991 GLU A O 1
ATOM 7107 N N . SER A 1 992 ? -5.805 -7.456 27.122 1.00 93.62 992 SER A N 1
ATOM 7108 C CA . SER A 1 992 ? -5.244 -7.110 28.437 1.00 93.62 992 SER A CA 1
ATOM 7109 C C . SER A 1 992 ? -5.304 -5.608 28.720 1.00 93.62 992 SER A C 1
ATOM 7111 O O . SER A 1 992 ? -5.543 -5.219 29.865 1.00 93.62 992 SER A O 1
ATOM 7113 N N . ALA A 1 993 ? -5.122 -4.768 27.697 1.00 94.19 993 ALA A N 1
ATOM 7114 C CA . ALA A 1 993 ? -5.199 -3.315 27.816 1.00 94.19 993 ALA A CA 1
ATOM 7115 C C . ALA A 1 993 ? -6.648 -2.868 28.072 1.00 94.19 993 ALA A C 1
ATOM 7117 O O . ALA A 1 993 ? -6.908 -2.187 29.066 1.00 94.19 993 ALA A O 1
ATOM 7118 N N . ILE A 1 994 ? -7.597 -3.386 27.280 1.00 91.56 994 ILE A N 1
ATOM 7119 C CA . ILE A 1 994 ? -9.047 -3.173 27.449 1.00 91.56 994 ILE A CA 1
ATOM 7120 C C . ILE A 1 994 ? -9.507 -3.619 28.851 1.00 91.56 994 ILE A C 1
ATOM 7122 O O . ILE A 1 994 ? -10.280 -2.938 29.526 1.00 91.56 994 ILE A O 1
ATOM 7126 N N . ALA A 1 995 ? -9.000 -4.750 29.355 1.00 95.12 995 ALA A N 1
ATOM 7127 C CA . ALA A 1 995 ? -9.334 -5.218 30.700 1.00 95.12 995 ALA A CA 1
ATOM 7128 C C . ALA A 1 995 ? -8.787 -4.300 31.817 1.00 95.12 995 ALA A C 1
ATOM 7130 O O . ALA A 1 995 ? -9.435 -4.147 32.858 1.00 95.12 995 ALA A O 1
ATOM 7131 N N . LEU A 1 996 ? -7.619 -3.677 31.625 1.00 97.38 996 LEU A N 1
ATOM 7132 C CA . LEU A 1 996 ? -7.045 -2.707 32.566 1.00 97.38 996 LEU A CA 1
ATOM 7133 C C . LEU A 1 996 ? -7.793 -1.366 32.540 1.00 97.38 996 LEU A C 1
ATOM 7135 O O . LEU A 1 996 ? -8.079 -0.814 33.607 1.00 97.38 996 LEU A O 1
ATOM 7139 N N . GLU A 1 997 ? -8.183 -0.893 31.359 1.00 95.88 997 GLU A N 1
ATOM 7140 C CA . GLU A 1 997 ? -9.067 0.262 31.169 1.00 95.88 997 GLU A CA 1
ATOM 7141 C C . GLU A 1 997 ? -10.417 0.050 31.871 1.00 95.88 997 GLU A C 1
ATOM 7143 O O . GLU A 1 997 ? -10.834 0.868 32.690 1.00 95.88 997 GLU A O 1
ATOM 7148 N N . ALA A 1 998 ? -11.051 -1.113 31.686 1.00 92.94 998 ALA A N 1
ATOM 7149 C CA . ALA A 1 998 ? -12.295 -1.471 32.367 1.00 92.94 998 ALA A CA 1
ATOM 7150 C C . ALA A 1 998 ? -12.169 -1.466 33.909 1.00 92.94 998 ALA A C 1
ATOM 7152 O O . ALA A 1 998 ? -13.125 -1.141 34.624 1.00 92.94 998 ALA A O 1
ATOM 7153 N N . ALA A 1 999 ? -10.988 -1.763 34.465 1.00 95.88 999 ALA A N 1
ATOM 7154 C CA . ALA A 1 999 ? -10.727 -1.601 35.899 1.00 95.88 999 ALA A CA 1
ATOM 7155 C C . ALA A 1 999 ? -10.541 -0.128 36.317 1.00 95.88 999 ALA A C 1
ATOM 7157 O O . ALA A 1 999 ? -10.997 0.278 37.398 1.00 95.88 999 ALA A O 1
ATOM 7158 N N . ALA A 1 1000 ? -9.931 0.690 35.457 1.00 94.62 1000 ALA A N 1
ATOM 7159 C CA . ALA A 1 1000 ? -9.800 2.134 35.634 1.00 94.62 1000 ALA A CA 1
ATOM 7160 C C . ALA A 1 1000 ? -11.150 2.864 35.551 1.00 94.62 1000 ALA A C 1
ATOM 7162 O O . ALA A 1 1000 ? -11.427 3.700 36.416 1.00 94.62 1000 ALA A O 1
ATOM 7163 N N . ALA A 1 1001 ? -12.049 2.439 34.658 1.00 93.44 1001 ALA A N 1
ATOM 7164 C CA . ALA A 1 1001 ? -13.455 2.849 34.618 1.00 93.44 1001 ALA A CA 1
ATOM 7165 C C . ALA A 1 1001 ? -14.204 2.323 35.852 1.00 93.44 1001 ALA A C 1
ATOM 7167 O O . ALA A 1 1001 ? -14.894 3.054 36.566 1.00 93.44 1001 ALA A O 1
ATOM 7168 N N . GLY A 1 1002 ? -13.918 1.078 36.244 1.00 92.06 1002 GLY A N 1
ATOM 7169 C CA . GLY A 1 1002 ? -14.563 0.373 37.355 1.00 92.06 1002 GLY A CA 1
ATOM 7170 C C . GLY A 1 1002 ? -15.760 -0.470 36.925 1.00 92.06 1002 GLY A C 1
ATOM 7171 O O . GLY A 1 1002 ? -16.537 -0.880 37.785 1.00 92.06 1002 GLY A O 1
ATOM 7172 N N . THR A 1 1003 ? -15.892 -0.730 35.624 1.00 93.00 1003 THR A N 1
ATOM 7173 C CA . THR A 1 1003 ? -16.805 -1.724 35.053 1.00 93.00 1003 THR A CA 1
ATOM 7174 C C . THR A 1 1003 ? -16.318 -3.150 35.331 1.00 93.00 1003 THR A C 1
ATOM 7176 O O . THR A 1 1003 ? -17.150 -4.038 35.501 1.00 93.00 1003 THR A O 1
ATOM 7179 N N . LYS A 1 1004 ? -14.998 -3.368 35.487 1.00 94.75 1004 LYS A N 1
ATOM 7180 C CA . LYS A 1 1004 ? -14.408 -4.669 35.856 1.00 94.75 1004 LYS A CA 1
ATOM 7181 C C . LYS A 1 1004 ? -13.606 -4.636 37.176 1.00 94.75 1004 LYS A C 1
ATOM 7183 O O . LYS A 1 1004 ? -12.884 -3.672 37.433 1.00 94.75 1004 LYS A O 1
ATOM 7188 N N . PRO A 1 1005 ? -13.673 -5.665 38.048 1.00 96.19 1005 PRO A N 1
ATOM 7189 C CA . PRO A 1 1005 ? -12.835 -5.731 39.249 1.00 96.19 1005 PRO A CA 1
ATOM 7190 C C . PRO A 1 1005 ? -11.364 -6.042 38.923 1.00 96.19 1005 PRO A C 1
ATOM 7192 O O . PRO A 1 1005 ? -11.065 -7.054 38.297 1.00 96.19 1005 PRO A O 1
ATOM 7195 N N . ILE A 1 1006 ? -10.413 -5.258 39.443 1.00 96.62 1006 ILE A N 1
ATOM 7196 C CA . ILE A 1 1006 ? -8.968 -5.459 39.185 1.00 96.62 1006 ILE A CA 1
ATOM 7197 C C . ILE A 1 1006 ? -8.445 -6.861 39.558 1.00 96.62 1006 ILE A C 1
ATOM 7199 O O . ILE A 1 1006 ? -7.555 -7.387 38.899 1.00 96.62 1006 ILE A O 1
ATOM 7203 N N . ALA A 1 1007 ? -9.021 -7.506 40.577 1.00 94.94 1007 ALA A N 1
ATOM 7204 C CA . ALA A 1 1007 ? -8.652 -8.871 40.964 1.00 94.94 1007 ALA A CA 1
ATOM 7205 C C . ALA A 1 1007 ? -9.040 -9.925 39.905 1.00 94.94 1007 ALA A C 1
ATOM 7207 O O . ALA A 1 1007 ? -8.394 -10.966 39.812 1.00 94.94 1007 ALA A O 1
ATOM 7208 N N . GLU A 1 1008 ? -10.074 -9.644 39.111 1.00 95.56 1008 GLU A N 1
ATOM 7209 C CA . GLU A 1 1008 ? -10.531 -10.471 37.992 1.00 95.56 1008 GLU A CA 1
ATOM 7210 C C . GLU A 1 1008 ? -9.581 -10.303 36.799 1.00 95.56 1008 GLU A C 1
ATOM 7212 O O . GLU A 1 1008 ? -9.044 -11.288 36.295 1.00 95.56 1008 GLU A O 1
ATOM 7217 N N . VAL A 1 1009 ? -9.247 -9.050 36.466 1.00 96.38 1009 VAL A N 1
ATOM 7218 C CA . VAL A 1 1009 ? -8.264 -8.679 35.429 1.00 96.38 1009 VAL A CA 1
ATOM 7219 C C . VAL A 1 1009 ? -6.899 -9.325 35.680 1.00 96.38 1009 VAL A C 1
ATOM 7221 O O . VAL A 1 1009 ? -6.308 -9.882 34.757 1.00 96.38 1009 VAL A O 1
ATOM 7224 N N . VAL A 1 1010 ? -6.416 -9.324 36.929 1.00 96.69 1010 VAL A N 1
ATOM 7225 C CA . VAL A 1 1010 ? -5.186 -10.043 37.309 1.00 96.69 1010 VAL A CA 1
ATOM 7226 C C . VAL A 1 1010 ? -5.331 -11.553 37.100 1.00 96.69 1010 VAL A C 1
ATOM 7228 O O . VAL A 1 1010 ? -4.384 -12.191 36.650 1.00 96.69 1010 VAL A O 1
ATOM 7231 N N . SER A 1 1011 ? -6.488 -12.146 37.411 1.00 94.19 1011 SER A N 1
ATOM 7232 C CA . SER A 1 1011 ? -6.680 -13.598 37.287 1.00 94.19 1011 SER A CA 1
ATOM 7233 C C . SER A 1 1011 ? -6.779 -14.097 35.841 1.00 94.19 1011 SER A C 1
ATOM 7235 O O . SER A 1 1011 ? -6.345 -15.210 35.562 1.00 94.19 1011 SER A O 1
ATOM 7237 N N . GLU A 1 1012 ? -7.295 -13.276 34.924 1.00 92.19 1012 GLU A N 1
ATOM 7238 C CA . GLU A 1 1012 ? -7.428 -13.601 33.496 1.00 92.19 1012 GLU A CA 1
ATOM 7239 C C . GLU A 1 1012 ? -6.148 -13.344 32.695 1.00 92.19 1012 GLU A C 1
ATOM 7241 O O . GLU A 1 1012 ? -5.871 -14.048 31.727 1.00 92.19 1012 GLU A O 1
ATOM 7246 N N . ASN A 1 1013 ? -5.372 -12.329 33.087 1.00 94.88 1013 ASN A N 1
ATOM 7247 C CA . ASN A 1 1013 ? -4.222 -11.837 32.324 1.00 94.88 1013 ASN A CA 1
ATOM 7248 C C . ASN A 1 1013 ? -2.889 -12.113 33.046 1.00 94.88 1013 ASN A C 1
ATOM 7250 O O . ASN A 1 1013 ? -1.904 -11.406 32.855 1.00 94.88 1013 ASN A O 1
ATOM 7254 N N . THR A 1 1014 ? -2.835 -13.170 33.868 1.00 93.88 1014 THR A N 1
ATOM 7255 C CA . THR A 1 1014 ? -1.580 -13.738 34.392 1.00 93.88 1014 THR A CA 1
ATOM 7256 C C . THR A 1 1014 ? -1.573 -15.273 34.337 1.00 93.88 1014 THR A C 1
ATOM 7258 O O . THR A 1 1014 ? -2.605 -15.920 34.140 1.00 93.88 1014 THR A O 1
ATOM 7261 N N . GLY A 1 1015 ? -0.390 -15.878 34.497 1.00 92.88 1015 GLY A N 1
ATOM 7262 C CA . GLY A 1 1015 ? -0.215 -17.323 34.662 1.00 92.88 1015 GLY A CA 1
ATOM 7263 C C . GLY A 1 1015 ? -0.767 -18.182 33.515 1.00 92.88 1015 GLY A C 1
ATOM 7264 O O . GLY A 1 1015 ? -0.544 -17.906 32.335 1.00 92.88 1015 GLY A O 1
ATOM 7265 N N . GLU A 1 1016 ? -1.467 -19.263 33.872 1.00 87.31 1016 GLU A N 1
ATOM 7266 C CA . GLU A 1 1016 ? -2.008 -20.237 32.911 1.00 87.31 1016 GLU A CA 1
ATOM 7267 C C . GLU A 1 1016 ? -3.089 -19.635 31.996 1.00 87.31 1016 GLU A C 1
ATOM 7269 O O . GLU A 1 1016 ? -3.161 -20.024 30.833 1.00 87.31 1016 GLU A O 1
ATOM 7274 N N . PHE A 1 1017 ? -3.872 -18.650 32.460 1.00 88.81 1017 PHE A N 1
ATOM 7275 C CA . PHE A 1 1017 ? -4.884 -17.986 31.628 1.00 88.81 1017 PHE A CA 1
ATOM 7276 C C . PHE A 1 1017 ? -4.249 -17.103 30.549 1.00 88.81 1017 PHE A C 1
ATOM 7278 O O . PHE A 1 1017 ? -4.582 -17.263 29.377 1.00 88.81 1017 PHE A O 1
ATOM 7285 N N . LEU A 1 1018 ? -3.265 -16.265 30.903 1.00 90.62 1018 LEU A N 1
ATOM 7286 C CA . LEU A 1 1018 ? -2.500 -15.498 29.909 1.00 90.62 1018 LEU A CA 1
ATOM 7287 C C . LEU A 1 1018 ? -1.796 -16.430 28.910 1.00 90.62 1018 LEU A C 1
ATOM 7289 O O . LEU A 1 1018 ? -1.834 -16.198 27.704 1.00 90.62 1018 LEU A O 1
ATOM 7293 N N . THR A 1 1019 ? -1.212 -17.527 29.403 1.00 87.62 1019 THR A N 1
ATOM 7294 C CA . THR A 1 1019 ? -0.574 -18.544 28.551 1.00 87.62 1019 THR A CA 1
ATOM 7295 C C . THR A 1 1019 ? -1.574 -19.159 27.564 1.00 87.62 1019 THR A C 1
ATOM 7297 O O . THR A 1 1019 ? -1.243 -19.332 26.393 1.00 87.62 1019 THR A O 1
ATOM 7300 N N . ALA A 1 1020 ? -2.803 -19.446 28.005 1.00 82.44 1020 ALA A N 1
ATOM 7301 C CA . ALA A 1 1020 ? -3.863 -19.971 27.150 1.00 82.44 1020 ALA A CA 1
ATOM 7302 C C . ALA A 1 1020 ? -4.355 -18.947 26.111 1.00 82.44 1020 ALA A C 1
ATOM 7304 O O . ALA A 1 1020 ? -4.567 -19.333 24.966 1.00 82.44 1020 ALA A O 1
ATOM 7305 N N . LYS A 1 1021 ? -4.473 -17.655 26.459 1.00 87.44 1021 LYS A N 1
ATOM 7306 C CA . LYS A 1 1021 ? -4.802 -16.585 25.493 1.00 87.44 1021 LYS A CA 1
ATOM 7307 C C . LYS A 1 1021 ? -3.748 -16.469 24.385 1.00 87.44 1021 LYS A C 1
ATOM 7309 O O . LYS A 1 1021 ? -4.089 -16.435 23.205 1.00 87.44 1021 LYS A O 1
ATOM 7314 N N . ILE A 1 1022 ? -2.465 -16.475 24.760 1.00 86.19 1022 ILE A N 1
ATOM 7315 C CA . ILE A 1 1022 ? -1.335 -16.391 23.817 1.00 86.19 1022 ILE A CA 1
ATOM 7316 C C . ILE A 1 1022 ? -1.278 -17.635 22.912 1.00 86.19 1022 ILE A C 1
ATOM 7318 O O . ILE A 1 1022 ? -1.007 -17.516 21.723 1.00 86.19 1022 ILE A O 1
ATOM 7322 N N . GLN A 1 1023 ? -1.568 -18.829 23.444 1.00 77.00 1023 GLN A N 1
ATOM 7323 C CA . GLN A 1 1023 ? -1.616 -20.073 22.657 1.00 77.00 1023 GLN A CA 1
ATOM 7324 C C . GLN A 1 1023 ? -2.896 -20.243 21.823 1.00 77.00 1023 GLN A C 1
ATOM 7326 O O . GLN A 1 1023 ? -2.886 -21.003 20.858 1.00 77.00 1023 GLN A O 1
ATOM 7331 N N . GLY A 1 1024 ? -3.993 -19.586 22.209 1.00 71.38 1024 GLY A N 1
ATOM 7332 C CA . GLY A 1 1024 ? -5.270 -19.610 21.493 1.00 71.38 1024 GLY A CA 1
ATOM 7333 C C . GLY A 1 1024 ? -5.300 -18.697 20.268 1.00 71.38 1024 GLY A C 1
ATOM 7334 O O . GLY A 1 1024 ? -6.085 -18.940 19.354 1.00 71.38 1024 GLY A O 1
ATOM 7335 N N . ASN A 1 1025 ? -4.427 -17.688 20.220 1.00 63.59 1025 ASN A N 1
ATOM 7336 C CA . ASN A 1 1025 ? -4.217 -16.891 19.018 1.00 63.59 1025 ASN A CA 1
ATOM 7337 C C . ASN A 1 1025 ? -3.386 -17.688 17.992 1.00 63.59 1025 ASN A C 1
ATOM 7339 O O . ASN A 1 1025 ? -2.364 -18.280 18.362 1.00 63.59 1025 ASN A O 1
ATOM 7343 N N . PRO A 1 1026 ? -3.782 -17.711 16.703 1.00 53.53 1026 PRO A N 1
ATOM 7344 C CA . PRO A 1 1026 ? -2.936 -18.268 15.655 1.00 53.53 1026 PRO A CA 1
ATOM 7345 C C . PRO A 1 1026 ? -1.612 -17.496 15.586 1.00 53.53 1026 PRO A C 1
ATOM 7347 O O . PRO A 1 1026 ? -1.535 -16.326 15.963 1.00 53.53 1026 PRO A O 1
ATOM 7350 N N . ALA A 1 1027 ? -0.556 -18.149 15.099 1.00 47.56 1027 ALA A N 1
ATOM 7351 C CA . ALA A 1 1027 ? 0.658 -17.422 14.742 1.00 47.56 1027 ALA A CA 1
ATOM 7352 C C . ALA A 1 1027 ? 0.327 -16.416 13.630 1.00 47.56 1027 ALA A C 1
ATOM 7354 O O . ALA A 1 1027 ? -0.390 -16.806 12.705 1.00 47.56 1027 ALA A O 1
ATOM 7355 N N . PRO A 1 1028 ? 0.827 -15.168 13.690 1.00 47.88 1028 PRO A N 1
ATOM 7356 C CA . PRO A 1 1028 ? 0.700 -14.249 12.572 1.00 47.88 1028 PRO A CA 1
ATOM 7357 C C . PRO A 1 1028 ? 1.416 -14.852 11.363 1.00 47.88 1028 PRO A C 1
ATOM 7359 O O . PRO A 1 1028 ? 2.646 -14.960 11.327 1.00 47.88 1028 PRO A O 1
ATOM 7362 N N . SER A 1 1029 ? 0.619 -15.300 10.399 1.00 36.22 1029 SER A N 1
ATOM 7363 C CA . SER A 1 1029 ? 1.061 -15.638 9.057 1.00 36.22 1029 SER A CA 1
ATOM 7364 C C . SER A 1 1029 ? 1.245 -14.330 8.302 1.00 36.22 1029 SER A C 1
ATOM 7366 O O . SER A 1 1029 ? 0.263 -13.752 7.842 1.00 36.22 1029 SER A O 1
ATOM 7368 N N . GLN A 1 1030 ? 2.482 -13.843 8.212 1.00 36.88 1030 GLN A N 1
ATOM 7369 C CA . GLN A 1 1030 ? 2.783 -12.760 7.283 1.00 36.88 1030 GLN A CA 1
ATOM 7370 C C . GLN A 1 1030 ? 2.729 -13.271 5.827 1.00 36.88 1030 GLN A C 1
ATOM 7372 O O . GLN A 1 1030 ? 3.145 -14.409 5.578 1.00 36.88 1030 GLN A O 1
ATOM 7377 N N . PRO A 1 1031 ? 2.308 -12.424 4.871 1.00 28.86 1031 PRO A N 1
ATOM 7378 C CA . PRO A 1 1031 ? 1.599 -11.160 5.077 1.00 28.86 1031 PRO A CA 1
ATOM 7379 C C . PRO A 1 1031 ? 0.087 -11.394 5.272 1.00 28.86 1031 PRO A C 1
ATOM 7381 O O . PRO A 1 1031 ? -0.433 -12.481 5.012 1.00 28.86 1031 PRO A O 1
ATOM 7384 N N . ALA A 1 1032 ? -0.635 -10.349 5.676 1.00 25.23 1032 ALA A N 1
ATOM 7385 C CA . ALA A 1 1032 ? -2.068 -10.292 5.404 1.00 25.23 1032 ALA A CA 1
ATOM 7386 C C . ALA A 1 1032 ? -2.307 -10.247 3.879 1.00 25.23 1032 ALA A C 1
ATOM 7388 O O . ALA A 1 1032 ? -1.474 -9.733 3.132 1.00 25.23 1032 ALA A O 1
ATOM 7389 N N . VAL A 1 1033 ? -3.460 -10.747 3.422 1.00 22.48 1033 VAL A N 1
ATOM 7390 C CA . VAL A 1 1033 ? -3.974 -10.414 2.078 1.00 22.48 1033 VAL A CA 1
ATOM 7391 C C . VAL A 1 1033 ? -4.117 -8.883 2.003 1.00 22.48 1033 VAL A C 1
ATOM 7393 O O . VAL A 1 1033 ? -4.452 -8.292 3.035 1.00 22.48 1033 VAL A O 1
ATOM 7396 N N . PRO A 1 1034 ? -3.815 -8.221 0.867 1.00 22.09 1034 PRO A N 1
ATOM 7397 C CA . PRO A 1 1034 ? -3.556 -6.788 0.874 1.00 22.09 1034 PRO A CA 1
ATOM 7398 C C . PRO A 1 1034 ? -4.672 -5.945 1.497 1.00 22.09 1034 PRO A C 1
ATOM 7400 O O . PRO A 1 1034 ? -5.767 -5.825 0.951 1.00 22.09 1034 PRO A O 1
ATOM 7403 N N . VAL A 1 1035 ? -4.317 -5.211 2.557 1.00 26.45 1035 VAL A N 1
ATOM 7404 C CA . VAL A 1 1035 ? -4.718 -3.805 2.577 1.00 26.45 1035 VAL A CA 1
ATOM 7405 C C . VAL A 1 1035 ? -4.003 -3.197 1.384 1.00 26.45 1035 VAL A C 1
ATOM 7407 O O . VAL A 1 1035 ? -2.800 -2.944 1.443 1.00 26.45 1035 VAL A O 1
ATOM 7410 N N . VAL A 1 1036 ? -4.731 -3.029 0.284 1.00 23.16 1036 VAL A N 1
ATOM 7411 C CA . VAL A 1 1036 ? -4.264 -2.209 -0.824 1.00 23.16 1036 VAL A CA 1
ATOM 7412 C C . VAL A 1 1036 ? -4.159 -0.791 -0.269 1.00 23.16 1036 VAL A C 1
ATOM 7414 O O . VAL A 1 1036 ? -5.138 -0.048 -0.217 1.00 23.16 1036 VAL A O 1
ATOM 7417 N N . THR A 1 1037 ? -2.951 -0.407 0.159 1.00 25.31 1037 THR A N 1
ATOM 7418 C CA . THR A 1 1037 ? -2.499 0.961 -0.083 1.00 25.31 1037 THR A CA 1
ATOM 7419 C C . THR A 1 1037 ? -2.771 1.186 -1.553 1.00 25.31 1037 THR A C 1
ATOM 7421 O O . THR A 1 1037 ? -2.137 0.538 -2.388 1.00 25.31 1037 THR A O 1
ATOM 7424 N N . GLY A 1 1038 ? -3.775 2.005 -1.862 1.00 24.11 1038 GLY A N 1
ATOM 7425 C CA . GLY A 1 1038 ? -4.013 2.382 -3.240 1.00 24.11 1038 GLY A CA 1
ATOM 7426 C C . GLY A 1 1038 ? -2.691 2.867 -3.801 1.00 24.11 1038 GLY A C 1
ATOM 7427 O O . GLY A 1 1038 ? -2.022 3.683 -3.157 1.00 24.11 1038 GLY A O 1
ATOM 7428 N N . ASP A 1 1039 ? -2.341 2.395 -4.993 1.00 22.38 1039 ASP A N 1
ATOM 7429 C CA . ASP A 1 1039 ? -1.568 3.252 -5.863 1.00 22.38 1039 ASP A CA 1
ATOM 7430 C C . ASP A 1 1039 ? -2.364 4.555 -5.937 1.00 22.38 1039 ASP A C 1
ATOM 7432 O O . ASP A 1 1039 ? -3.366 4.676 -6.648 1.00 22.38 1039 ASP A O 1
ATOM 7436 N N . ILE A 1 1040 ? -1.892 5.557 -5.194 1.00 24.25 1040 ILE A N 1
ATOM 7437 C CA . ILE A 1 1040 ? -1.943 6.914 -5.695 1.00 24.25 1040 ILE A CA 1
ATOM 7438 C C . ILE A 1 1040 ? -1.077 6.842 -6.945 1.00 24.25 1040 ILE A C 1
ATOM 7440 O O . ILE A 1 1040 ? 0.116 7.142 -6.916 1.00 24.25 1040 ILE A O 1
ATOM 7444 N N . ILE A 1 1041 ? -1.704 6.403 -8.043 1.00 23.62 1041 ILE A N 1
ATOM 7445 C CA . ILE A 1 1041 ? -1.269 6.743 -9.380 1.00 23.62 1041 ILE A CA 1
ATOM 7446 C C . ILE A 1 1041 ? -1.069 8.241 -9.286 1.00 23.62 1041 ILE A C 1
ATOM 7448 O O . ILE A 1 1041 ? -2.019 8.995 -9.047 1.00 23.62 1041 ILE A O 1
ATOM 7452 N N . GLU A 1 1042 ? 0.187 8.660 -9.382 1.00 24.14 1042 GLU A N 1
ATOM 7453 C CA . GLU A 1 1042 ? 0.526 10.060 -9.485 1.00 24.14 1042 GLU A CA 1
ATOM 7454 C C . GLU A 1 1042 ? -0.015 10.491 -10.851 1.00 24.14 1042 GLU A C 1
ATOM 7456 O O . GLU A 1 1042 ? 0.677 10.421 -11.866 1.00 24.14 1042 GLU A O 1
ATOM 7461 N N . VAL A 1 1043 ? -1.311 10.839 -10.889 1.00 23.31 1043 VAL A N 1
ATOM 7462 C CA . VAL A 1 1043 ? -1.995 11.420 -12.044 1.00 23.31 1043 VAL A CA 1
ATOM 7463 C C . VAL A 1 1043 ? -1.289 12.741 -12.264 1.00 23.31 1043 VAL A C 1
ATOM 7465 O O . VAL A 1 1043 ? -1.567 13.737 -11.591 1.00 23.31 1043 VAL A O 1
ATOM 7468 N N . GLY A 1 1044 ? -0.255 12.671 -13.099 1.00 23.67 1044 GLY A N 1
ATOM 7469 C CA . GLY A 1 1044 ? 0.850 13.602 -13.031 1.00 23.67 1044 GLY A CA 1
ATOM 7470 C C . GLY A 1 1044 ? 0.353 15.025 -13.178 1.00 23.67 1044 GLY A C 1
ATOM 7471 O O . GLY A 1 1044 ? -0.318 15.358 -14.155 1.00 23.67 1044 GLY A O 1
ATOM 7472 N N . ASN A 1 1045 ? 0.770 15.906 -12.267 1.00 24.73 1045 ASN A N 1
ATOM 7473 C CA . ASN A 1 1045 ? 0.719 17.349 -12.514 1.00 24.73 1045 ASN A CA 1
ATOM 7474 C C . ASN A 1 1045 ? 1.816 17.763 -13.521 1.00 24.73 1045 ASN A C 1
ATOM 7476 O O . ASN A 1 1045 ? 2.534 18.744 -13.337 1.00 24.73 1045 ASN A O 1
ATOM 7480 N N . THR A 1 1046 ? 1.929 16.996 -14.605 1.00 24.39 1046 THR A N 1
ATOM 7481 C CA . THR A 1 1046 ? 2.626 17.331 -15.837 1.00 24.39 1046 THR A CA 1
ATOM 7482 C C . THR A 1 1046 ? 1.653 18.089 -16.735 1.00 24.39 1046 THR A C 1
ATOM 7484 O O . THR A 1 1046 ? 1.021 17.511 -17.621 1.00 24.39 1046 THR A O 1
ATOM 7487 N N . GLU A 1 1047 ? 1.549 19.411 -16.533 1.00 22.83 1047 GLU A N 1
ATOM 7488 C CA . GLU A 1 1047 ? 1.255 20.263 -17.693 1.00 22.83 1047 GLU A CA 1
ATOM 7489 C C . GLU A 1 1047 ? 2.348 20.007 -18.758 1.00 22.83 1047 GLU A C 1
ATOM 7491 O O . GLU A 1 1047 ? 3.509 19.795 -18.393 1.00 22.83 1047 GLU A O 1
ATOM 7496 N N . PRO A 1 1048 ? 1.989 19.942 -20.051 1.00 28.80 1048 PRO A N 1
ATOM 7497 C CA . PRO A 1 1048 ? 2.724 19.108 -21.000 1.00 28.80 1048 PRO A CA 1
ATOM 7498 C C . PRO A 1 1048 ? 3.883 19.818 -21.711 1.00 28.80 1048 PRO A C 1
ATOM 7500 O O . PRO A 1 1048 ? 3.695 20.912 -22.250 1.00 28.80 1048 PRO A O 1
ATOM 7503 N N . GLU A 1 1049 ? 5.011 19.114 -21.844 1.00 26.73 1049 GLU A N 1
ATOM 7504 C CA . GLU A 1 1049 ? 5.956 19.204 -22.973 1.00 26.73 1049 GLU A CA 1
ATOM 7505 C C . GLU A 1 1049 ? 6.364 17.789 -23.415 1.00 26.73 1049 GLU A C 1
ATOM 7507 O O . GLU A 1 1049 ? 6.544 16.935 -22.518 1.00 26.73 1049 GLU A O 1
#

Nearest PDB structures (foldseek):
  7rah-assembly1_E  TM=5.099E-01  e=1.679E-07  Bordetella pertussis
  7usl-assembly1_C  TM=4.932E-01  e=2.772E-07  Bordetella pertussis
  6sus-assembly1_A  TM=4.202E-01  e=2.962E-06  Bordetella pertussis Tohama I
  6lp4-assembly1_A  TM=5.850E-01  e=5.201E-03  Saccharomyces cerevisiae S288C
  5cxl-assembly2_B  TM=5.949E-01  e=4.728E-01  Bordetella pertussis Tohama I